Protein AF-Q4CY58-F1 (afdb_monomer_lite)

Radius of gyration: 38.44 Å; chains: 1; bounding box: 104×99×86 Å

Structure (mmCIF, N/CA/C/O backbone):
data_AF-Q4CY58-F1
#
_entry.id   AF-Q4CY58-F1
#
loop_
_atom_site.group_PDB
_atom_site.id
_atom_site.type_symbol
_atom_site.label_atom_id
_atom_site.label_alt_id
_atom_site.label_comp_id
_atom_site.label_asym_id
_atom_site.label_entity_id
_atom_site.label_seq_id
_atom_site.pdbx_PDB_ins_code
_atom_site.Cartn_x
_atom_site.Cartn_y
_atom_site.Cartn_z
_atom_site.occupancy
_atom_site.B_iso_or_equiv
_atom_site.auth_seq_id
_atom_site.auth_comp_id
_atom_site.auth_asym_id
_atom_site.auth_atom_id
_atom_site.pdbx_PDB_model_num
ATOM 1 N N . MET A 1 1 ? 50.036 -10.672 -32.798 1.00 31.72 1 MET A N 1
ATOM 2 C CA . MET A 1 1 ? 48.898 -9.931 -32.195 1.00 31.72 1 MET A CA 1
ATOM 3 C C . MET A 1 1 ? 49.190 -9.388 -30.792 1.00 31.72 1 MET A C 1
ATOM 5 O O . MET A 1 1 ? 48.730 -8.293 -30.500 1.00 31.72 1 MET A O 1
ATOM 9 N N . MET A 1 2 ? 50.048 -10.040 -29.993 1.00 26.73 2 MET A N 1
ATOM 10 C CA . MET A 1 2 ? 50.507 -9.595 -28.657 1.00 26.73 2 MET A CA 1
ATOM 11 C C . MET A 1 2 ? 51.209 -8.215 -28.580 1.00 26.73 2 MET A C 1
ATOM 13 O O . MET A 1 2 ? 51.398 -7.700 -27.492 1.00 26.73 2 MET A O 1
ATOM 17 N N . ARG A 1 3 ? 51.570 -7.577 -29.707 1.00 22.64 3 ARG A N 1
ATOM 18 C CA . ARG A 1 3 ? 52.211 -6.239 -29.766 1.00 22.64 3 ARG A CA 1
ATOM 19 C C . ARG A 1 3 ? 51.246 -5.067 -30.021 1.00 22.64 3 ARG A C 1
ATOM 21 O O . ARG A 1 3 ? 51.648 -3.923 -29.846 1.00 22.64 3 ARG A O 1
ATOM 28 N N . ARG A 1 4 ? 50.001 -5.314 -30.464 1.00 24.39 4 ARG A N 1
ATOM 29 C CA . ARG A 1 4 ? 49.062 -4.251 -30.906 1.00 24.39 4 ARG A CA 1
ATOM 30 C C . ARG A 1 4 ? 48.015 -3.838 -29.864 1.00 24.39 4 ARG A C 1
ATOM 32 O O . ARG A 1 4 ? 47.497 -2.737 -29.979 1.00 24.39 4 ARG A O 1
ATOM 39 N N . THR A 1 5 ? 47.790 -4.641 -28.826 1.00 30.53 5 THR A N 1
ATOM 40 C CA . THR A 1 5 ? 46.949 -4.273 -27.665 1.00 30.53 5 THR A CA 1
ATOM 41 C C . THR A 1 5 ? 47.795 -3.882 -26.446 1.00 30.53 5 THR A C 1
ATOM 43 O O . THR A 1 5 ? 47.346 -3.139 -25.588 1.00 30.53 5 THR A O 1
ATOM 46 N N . PHE A 1 6 ? 49.067 -4.296 -26.402 1.00 24.92 6 PHE A N 1
ATOM 47 C CA . PHE A 1 6 ? 50.009 -3.991 -25.311 1.00 24.92 6 PHE A CA 1
ATOM 48 C C . PHE A 1 6 ? 50.399 -2.499 -25.237 1.00 24.92 6 PHE A C 1
ATOM 50 O O . PHE A 1 6 ? 50.831 -2.015 -24.199 1.00 24.92 6 PHE A O 1
ATOM 57 N N . ILE A 1 7 ? 50.204 -1.751 -26.335 1.00 23.41 7 ILE A N 1
ATOM 58 C CA . ILE A 1 7 ? 50.334 -0.281 -26.404 1.00 23.41 7 ILE A CA 1
ATOM 59 C C . ILE A 1 7 ? 48.938 0.374 -26.348 1.00 23.41 7 ILE A C 1
ATOM 61 O O . ILE A 1 7 ? 48.733 1.493 -26.808 1.00 23.41 7 ILE A O 1
ATOM 65 N N . CYS A 1 8 ? 47.963 -0.281 -25.714 1.00 27.11 8 CYS A N 1
ATOM 66 C CA . CYS A 1 8 ? 46.907 0.405 -24.972 1.00 27.11 8 CYS A CA 1
ATOM 67 C C . CYS A 1 8 ? 47.519 1.022 -23.695 1.00 27.11 8 CYS A C 1
ATOM 69 O O . CYS A 1 8 ? 47.193 0.660 -22.577 1.00 27.11 8 CYS A O 1
ATOM 71 N N . ILE A 1 9 ? 48.440 1.967 -23.919 1.00 32.25 9 ILE A N 1
ATOM 72 C CA . ILE A 1 9 ? 48.524 3.251 -23.215 1.00 32.25 9 ILE A CA 1
ATOM 73 C C . ILE A 1 9 ? 48.728 3.122 -21.696 1.00 32.25 9 ILE A C 1
ATOM 75 O O . ILE A 1 9 ? 47.973 3.594 -20.858 1.00 32.25 9 ILE A O 1
ATOM 79 N N . SER A 1 10 ? 49.868 2.537 -21.384 1.00 30.30 10 SER A N 1
ATOM 80 C CA . SER A 1 10 ? 50.568 2.435 -20.110 1.00 30.30 10 SER A CA 1
ATOM 81 C C . SER A 1 10 ? 51.231 3.741 -19.624 1.00 30.30 10 SER A C 1
ATOM 83 O O . SER A 1 10 ? 52.268 3.695 -18.973 1.00 30.30 10 SER A O 1
ATOM 85 N N . VAL A 1 11 ? 50.673 4.930 -19.889 1.00 25.86 11 VAL A N 1
ATOM 86 C CA . VAL A 1 11 ? 51.220 6.185 -19.325 1.00 25.86 11 VAL A CA 1
ATOM 87 C C . VAL A 1 11 ? 50.081 7.129 -18.955 1.00 25.86 11 VAL A C 1
ATOM 89 O O . VAL A 1 11 ? 49.483 7.748 -19.829 1.00 25.86 11 VAL A O 1
ATOM 92 N N . ASN A 1 12 ? 49.824 7.217 -17.648 1.00 25.66 12 ASN A N 1
ATOM 93 C CA . ASN A 1 12 ? 48.812 8.026 -16.966 1.00 25.66 12 ASN A CA 1
ATOM 94 C C . ASN A 1 12 ? 47.377 7.717 -17.408 1.00 25.66 12 ASN A C 1
ATOM 96 O O . ASN A 1 12 ? 46.887 8.216 -18.417 1.00 25.66 12 ASN A O 1
ATOM 100 N N . LYS A 1 13 ? 46.747 6.852 -16.605 1.00 25.00 13 LYS A N 1
ATOM 101 C CA . LYS A 1 13 ? 45.357 6.403 -16.672 1.00 25.00 13 LYS A CA 1
ATOM 102 C C . LYS A 1 13 ? 44.451 7.513 -17.233 1.00 25.00 13 LYS A C 1
ATOM 104 O O . LYS A 1 13 ? 44.266 8.544 -16.600 1.00 25.00 13 LYS A O 1
ATOM 109 N N . ILE A 1 14 ? 43.861 7.273 -18.401 1.00 28.23 14 ILE A N 1
ATOM 110 C CA . ILE A 1 14 ? 42.508 7.756 -18.678 1.00 28.23 14 ILE A CA 1
ATOM 111 C C . ILE A 1 14 ? 41.644 6.567 -18.254 1.00 28.23 14 ILE A C 1
ATOM 113 O O . ILE A 1 14 ? 41.392 5.693 -19.086 1.00 28.23 14 ILE A O 1
ATOM 117 N N . PRO A 1 15 ? 41.308 6.401 -16.960 1.00 29.06 15 PRO A N 1
ATOM 118 C CA . PRO A 1 15 ? 40.299 5.433 -16.605 1.00 29.06 15 PRO A CA 1
ATOM 119 C C . PRO A 1 15 ? 39.049 5.865 -17.364 1.00 29.06 15 PRO A C 1
ATOM 121 O O . PRO A 1 15 ? 38.616 7.018 -17.287 1.00 29.06 15 PRO A O 1
ATOM 124 N N . PHE A 1 16 ? 38.537 4.945 -18.175 1.00 28.00 16 PHE A N 1
ATOM 125 C CA . PHE A 1 16 ? 37.189 4.995 -18.705 1.00 28.00 16 PHE A CA 1
ATOM 126 C C . PHE A 1 16 ? 36.249 5.000 -17.509 1.00 28.00 16 PHE A C 1
ATOM 128 O O . PHE A 1 16 ? 35.744 3.960 -17.099 1.00 28.00 16 PHE A O 1
ATOM 135 N N . VAL A 1 17 ? 36.051 6.162 -16.900 1.00 34.50 17 VAL A N 1
ATOM 136 C CA . VAL A 1 17 ? 35.045 6.267 -15.871 1.00 34.50 17 VAL A CA 1
ATOM 137 C C . VAL A 1 17 ? 33.723 6.494 -16.561 1.00 34.50 17 VAL A C 1
ATOM 139 O O . VAL A 1 17 ? 33.395 7.575 -17.036 1.00 34.50 17 VAL A O 1
ATOM 142 N N . LEU A 1 18 ? 33.036 5.371 -16.696 1.00 35.09 18 LEU A N 1
ATOM 143 C CA . LEU A 1 18 ? 31.679 5.203 -16.219 1.00 35.09 18 LEU A CA 1
ATOM 144 C C . LEU A 1 18 ? 30.818 6.450 -16.185 1.00 35.09 18 LEU A C 1
ATOM 146 O O . LEU A 1 18 ? 30.961 7.311 -15.321 1.00 35.09 18 LEU A O 1
ATOM 150 N N . CYS A 1 19 ? 29.845 6.421 -17.089 1.00 40.16 19 CYS A N 1
ATOM 151 C CA . CYS A 1 19 ? 28.470 6.804 -16.820 1.00 40.16 19 CYS A CA 1
ATOM 152 C C . CYS A 1 19 ? 28.292 7.931 -15.806 1.00 40.16 19 CYS A C 1
ATOM 154 O O . CYS A 1 19 ? 27.753 7.708 -14.732 1.00 40.16 19 CYS A O 1
ATOM 156 N N . GLY A 1 20 ? 28.807 9.115 -16.155 1.00 36.81 20 GLY A N 1
ATOM 157 C CA . GLY A 1 20 ? 28.656 10.373 -15.420 1.00 36.81 20 GLY A CA 1
ATOM 158 C C . GLY A 1 20 ? 28.810 10.303 -13.898 1.00 36.81 20 GLY A C 1
ATOM 159 O O . GLY A 1 20 ? 28.186 11.092 -13.193 1.00 36.81 20 GLY A O 1
ATOM 160 N N . SER A 1 21 ? 29.647 9.411 -13.360 1.00 41.31 21 SER A N 1
ATOM 161 C CA . SER A 1 21 ? 30.011 9.522 -11.948 1.00 41.31 21 SER A CA 1
ATOM 162 C C . SER A 1 21 ? 30.664 10.892 -11.745 1.00 41.31 21 SER A C 1
ATOM 164 O O . SER A 1 21 ? 31.623 11.227 -12.455 1.00 41.31 21 SER A O 1
ATOM 166 N N . ARG A 1 22 ? 30.119 11.671 -10.810 1.00 44.78 22 ARG A N 1
ATOM 167 C CA . ARG A 1 22 ? 30.288 13.125 -10.671 1.00 44.78 22 ARG A CA 1
ATOM 168 C C . ARG A 1 22 ? 31.736 13.634 -10.648 1.00 44.78 22 ARG A C 1
ATOM 170 O O . ARG A 1 22 ? 31.928 14.826 -10.840 1.00 44.78 22 ARG A O 1
ATOM 177 N N . TYR A 1 23 ? 32.755 12.789 -10.439 1.00 43.28 23 TYR A N 1
ATOM 178 C CA . TYR A 1 23 ? 34.112 13.260 -10.118 1.00 43.28 23 TYR A CA 1
ATOM 179 C C . TYR A 1 23 ? 35.290 12.441 -10.668 1.00 43.28 23 TYR A C 1
ATOM 181 O O . TYR A 1 23 ? 36.422 12.590 -10.212 1.00 43.28 23 TYR A O 1
ATOM 189 N N . ALA A 1 24 ? 35.110 11.569 -11.650 1.00 44.84 24 ALA A N 1
ATOM 190 C CA . ALA A 1 24 ? 36.240 10.770 -12.133 1.00 44.84 24 ALA A CA 1
ATOM 191 C C . ALA A 1 24 ? 37.409 11.525 -12.775 1.00 44.84 24 ALA A C 1
ATOM 193 O O . ALA A 1 24 ? 38.574 11.205 -12.518 1.00 44.84 24 ALA A O 1
ATOM 194 N N . PRO A 1 25 ? 37.134 12.540 -13.591 1.00 42.53 25 PRO A N 1
ATOM 195 C CA . PRO A 1 25 ? 38.141 13.508 -13.971 1.00 42.53 25 PRO A CA 1
ATOM 196 C C . PRO A 1 25 ? 38.910 14.139 -12.775 1.00 42.53 25 PRO A C 1
ATOM 198 O O . PRO A 1 25 ? 40.110 14.384 -12.915 1.00 42.53 25 PRO A O 1
ATOM 201 N N . ILE A 1 26 ? 38.305 14.314 -11.585 1.00 39.59 26 ILE A N 1
ATOM 202 C CA . ILE A 1 26 ? 39.015 14.750 -10.355 1.00 39.59 26 ILE A CA 1
ATOM 203 C C . ILE A 1 26 ? 39.998 13.685 -9.867 1.00 39.59 26 ILE A C 1
ATOM 205 O O . ILE A 1 26 ? 41.138 14.010 -9.534 1.00 39.59 26 ILE A O 1
ATOM 209 N N . LEU A 1 27 ? 39.603 12.410 -9.853 1.00 41.34 27 LEU A N 1
ATOM 210 C CA . LEU A 1 27 ? 40.492 11.323 -9.425 1.00 41.34 27 LEU A CA 1
ATOM 211 C C . LEU A 1 27 ? 41.719 11.189 -10.340 1.00 41.34 27 LEU A C 1
ATOM 213 O O . LEU A 1 27 ? 42.799 10.835 -9.869 1.00 41.34 27 LEU A O 1
ATOM 217 N N . ASN A 1 28 ? 41.605 11.560 -11.620 1.00 41.72 28 ASN A N 1
ATOM 218 C CA . ASN A 1 28 ? 42.769 11.678 -12.503 1.00 41.72 28 ASN A CA 1
ATOM 219 C C . ASN A 1 28 ? 43.705 12.818 -12.105 1.00 41.72 28 ASN A C 1
ATOM 221 O O . ASN A 1 28 ? 44.917 12.667 -12.242 1.00 41.72 28 ASN A O 1
ATOM 225 N N . GLN A 1 29 ? 43.179 13.941 -11.608 1.00 40.53 29 GLN A N 1
ATOM 226 C CA . GLN A 1 29 ? 44.026 14.995 -11.053 1.00 40.53 29 GLN A CA 1
ATOM 227 C C . GLN A 1 29 ? 44.675 14.560 -9.737 1.00 40.53 29 GLN A C 1
ATOM 229 O O . GLN A 1 29 ? 45.877 14.752 -9.593 1.00 40.53 29 GLN A O 1
ATOM 234 N N . MET A 1 30 ? 43.944 13.920 -8.817 1.00 38.94 30 MET A N 1
ATOM 235 C CA . MET A 1 30 ? 44.522 13.423 -7.556 1.00 38.94 30 MET A CA 1
ATOM 236 C C . MET A 1 30 ? 45.584 12.341 -7.799 1.00 38.94 30 MET A C 1
ATOM 238 O O . MET A 1 30 ? 46.669 12.402 -7.231 1.00 38.94 30 MET A O 1
ATOM 242 N N . GLY A 1 31 ? 45.341 11.402 -8.719 1.00 35.69 31 GLY A N 1
ATOM 243 C CA . GLY A 1 31 ? 46.348 10.420 -9.131 1.00 35.69 31 GLY A CA 1
ATOM 244 C C . GLY A 1 31 ? 47.545 11.039 -9.868 1.00 35.69 31 GLY A C 1
ATOM 245 O O . GLY A 1 31 ? 48.637 10.473 -9.851 1.00 35.69 31 GLY A O 1
ATOM 246 N N . ALA A 1 32 ? 47.367 12.202 -10.503 1.00 37.81 32 ALA A N 1
ATOM 247 C CA . ALA A 1 32 ? 48.439 12.950 -11.157 1.00 37.81 32 ALA A CA 1
ATOM 248 C C . ALA A 1 32 ? 49.178 13.919 -10.220 1.00 37.81 32 ALA A C 1
ATOM 250 O O . ALA A 1 32 ? 50.292 14.300 -10.562 1.00 37.81 32 ALA A O 1
ATOM 251 N N . GLN A 1 33 ? 48.631 14.270 -9.047 1.00 33.91 33 GLN A N 1
ATOM 252 C CA . GLN A 1 33 ? 49.281 15.143 -8.054 1.00 33.91 33 GLN A CA 1
ATOM 253 C C . GLN A 1 33 ? 50.538 14.528 -7.421 1.00 33.91 33 GLN A C 1
ATOM 255 O O . GLN A 1 33 ? 51.338 15.253 -6.847 1.00 33.91 33 GLN A O 1
ATOM 260 N N . GLY A 1 34 ? 50.810 13.235 -7.638 1.00 32.12 34 GLY A N 1
ATOM 261 C CA . GLY A 1 34 ? 52.155 12.678 -7.434 1.00 32.12 34 GLY A CA 1
ATOM 262 C C . GLY A 1 34 ? 53.220 13.234 -8.399 1.00 32.12 34 GLY A C 1
ATOM 263 O O . GLY A 1 34 ? 54.396 12.903 -8.280 1.00 32.12 34 GLY A O 1
ATOM 264 N N . ARG A 1 35 ? 52.838 14.053 -9.388 1.00 30.86 35 ARG A N 1
ATOM 265 C CA . ARG A 1 35 ? 53.741 14.798 -10.268 1.00 30.86 35 ARG A CA 1
ATOM 266 C C . ARG A 1 35 ? 53.274 16.248 -10.332 1.00 30.86 35 ARG A C 1
ATOM 268 O O . ARG A 1 35 ? 52.268 16.531 -10.976 1.00 30.86 35 ARG A O 1
ATOM 275 N N . ASP A 1 36 ? 54.034 17.146 -9.712 1.00 27.14 36 ASP A N 1
ATOM 276 C CA . ASP A 1 36 ? 53.902 18.608 -9.777 1.00 27.14 36 ASP A CA 1
ATOM 277 C C . ASP A 1 36 ? 53.865 19.141 -11.218 1.00 27.14 36 ASP A C 1
ATOM 279 O O . ASP A 1 36 ? 54.842 19.656 -11.761 1.00 27.14 36 ASP A O 1
ATOM 283 N N . ILE A 1 37 ? 52.722 19.022 -11.884 1.00 27.66 37 ILE A N 1
ATOM 284 C CA . ILE A 1 37 ? 52.475 19.672 -13.161 1.00 27.66 37 ILE A CA 1
ATOM 285 C C . ILE A 1 37 ? 51.118 20.345 -13.046 1.00 27.66 37 ILE A C 1
ATOM 287 O O . ILE A 1 37 ? 50.082 19.748 -13.345 1.00 27.66 37 ILE A O 1
ATOM 291 N N . LYS A 1 38 ? 51.141 21.620 -12.643 1.00 27.22 38 LYS A N 1
ATOM 292 C CA . LYS A 1 38 ? 50.089 22.589 -12.963 1.00 27.22 38 LYS A CA 1
ATOM 293 C C . LYS A 1 38 ? 49.927 22.609 -14.487 1.00 27.22 38 LYS A C 1
ATOM 295 O O . LYS A 1 38 ? 50.577 23.379 -15.184 1.00 27.22 38 LYS A O 1
ATOM 300 N N . ARG A 1 39 ? 49.124 21.698 -15.036 1.00 31.02 39 ARG A N 1
ATOM 301 C CA . ARG A 1 39 ? 48.677 21.783 -16.425 1.00 31.02 39 ARG A CA 1
ATOM 302 C C . ARG A 1 39 ? 47.520 22.761 -16.432 1.00 31.02 39 ARG A C 1
ATOM 304 O O . ARG A 1 39 ? 46.375 22.354 -16.314 1.00 31.02 39 ARG A O 1
ATOM 311 N N . GLU A 1 40 ? 47.829 24.048 -16.513 1.00 29.48 40 GLU A N 1
ATOM 312 C CA . GLU A 1 40 ? 46.838 25.019 -16.959 1.00 29.48 40 GLU A CA 1
ATOM 313 C C . GLU A 1 40 ? 46.275 24.552 -18.305 1.00 29.48 40 GLU A C 1
ATOM 315 O O . GLU A 1 40 ? 46.980 23.926 -19.108 1.00 29.48 40 GLU A O 1
ATOM 320 N N . PHE A 1 41 ? 44.992 24.825 -18.540 1.00 33.88 41 PHE A N 1
ATOM 321 C CA . PHE A 1 41 ? 44.355 24.643 -19.837 1.00 33.88 41 PHE A CA 1
ATOM 322 C C . PHE A 1 41 ? 45.039 25.586 -20.833 1.00 33.88 41 PHE A C 1
ATOM 324 O O . PHE A 1 41 ? 44.595 26.704 -21.070 1.00 33.88 41 PHE A O 1
ATOM 331 N N . LEU A 1 42 ? 46.186 25.166 -21.369 1.00 33.34 42 LEU A N 1
ATOM 332 C CA . LEU A 1 42 ? 46.910 25.928 -22.367 1.00 33.34 42 LEU A CA 1
ATOM 333 C C . LEU A 1 42 ? 46.016 25.977 -23.600 1.00 33.34 42 LEU A C 1
ATOM 335 O O . LEU A 1 42 ? 45.885 24.979 -24.311 1.00 33.34 42 LEU A O 1
ATOM 339 N N . GLN A 1 43 ? 45.442 27.151 -23.856 1.00 33.38 43 GLN A N 1
ATOM 340 C CA . GLN A 1 43 ? 44.758 27.539 -25.092 1.00 33.38 43 GLN A CA 1
ATOM 341 C C . GLN A 1 43 ? 45.527 27.024 -26.332 1.00 33.38 43 GLN A C 1
ATOM 343 O O . GLN A 1 43 ? 44.939 26.500 -27.275 1.00 33.38 43 GLN A O 1
ATOM 348 N N . ALA A 1 44 ? 46.864 27.004 -26.248 1.00 33.28 44 ALA A N 1
ATOM 349 C CA . ALA A 1 44 ? 47.788 26.443 -27.235 1.00 33.28 44 ALA A CA 1
ATOM 350 C C . ALA A 1 44 ? 47.573 24.954 -27.606 1.00 33.28 44 ALA A C 1
ATOM 352 O O . ALA A 1 44 ? 48.076 24.513 -28.636 1.00 33.28 44 ALA A O 1
ATOM 353 N N . SER A 1 45 ? 46.849 24.158 -26.809 1.00 40.53 45 SER A N 1
ATOM 354 C CA . SER A 1 45 ? 46.571 22.742 -27.117 1.00 40.53 45 SER A CA 1
ATOM 355 C C . SER A 1 45 ? 45.394 22.548 -28.079 1.00 40.53 45 SER A C 1
ATOM 357 O O . SER A 1 45 ? 45.311 21.496 -28.714 1.00 40.53 45 SER A O 1
ATOM 359 N N . LEU A 1 46 ? 44.498 23.537 -28.182 1.00 39.50 46 LEU A N 1
ATOM 360 C CA . LEU A 1 46 ? 43.335 23.518 -29.079 1.00 39.50 46 LEU A CA 1
ATOM 361 C C . LEU A 1 46 ? 43.537 24.444 -30.285 1.00 39.50 46 LEU A C 1
ATOM 363 O O . LEU A 1 46 ? 43.089 24.117 -31.380 1.00 39.50 46 LEU A O 1
ATOM 367 N N . SER A 1 47 ? 44.264 25.549 -30.101 1.00 34.38 47 SER A N 1
ATOM 368 C CA . SER A 1 47 ? 44.428 26.620 -31.089 1.00 34.38 47 SER A CA 1
ATOM 369 C C . SER A 1 47 ? 45.635 26.461 -32.019 1.00 34.38 47 SER A C 1
ATOM 371 O O . SER A 1 47 ? 46.261 27.462 -32.340 1.00 34.38 47 SER A O 1
ATOM 373 N N . SER A 1 48 ? 46.012 25.255 -32.457 1.00 31.16 48 SER A N 1
ATOM 374 C CA . SER A 1 48 ? 46.907 25.142 -33.624 1.00 31.16 48 SER A CA 1
ATOM 375 C C . SER A 1 48 ? 46.044 24.906 -34.866 1.00 31.16 48 SER A C 1
ATOM 377 O O . SER A 1 48 ? 45.726 23.743 -35.150 1.00 31.16 48 SER A O 1
ATOM 379 N N . PRO A 1 49 ? 45.621 25.962 -35.590 1.00 29.64 49 PRO A N 1
ATOM 380 C CA . PRO A 1 49 ? 44.927 25.772 -36.843 1.00 29.64 49 PRO A CA 1
ATOM 381 C C . PRO A 1 49 ? 45.925 25.188 -37.841 1.00 29.64 49 PRO A C 1
ATOM 383 O O . PRO A 1 49 ? 47.122 25.483 -37.811 1.00 29.64 49 PRO A O 1
ATOM 386 N N . ILE A 1 50 ? 45.417 24.341 -38.727 1.00 30.05 50 ILE A N 1
ATOM 387 C CA . ILE A 1 50 ? 46.135 23.870 -39.908 1.00 30.05 50 ILE A CA 1
ATOM 388 C C . ILE A 1 50 ? 46.298 25.091 -40.826 1.00 30.05 50 ILE A C 1
ATOM 390 O O . ILE A 1 50 ? 45.503 25.298 -41.734 1.00 30.05 50 ILE A O 1
ATOM 394 N N . VAL A 1 51 ? 47.278 25.948 -40.548 1.00 25.42 51 VAL A N 1
ATOM 395 C CA . VAL A 1 51 ? 47.747 26.962 -41.494 1.00 25.42 51 VAL A CA 1
ATOM 396 C C . VAL A 1 51 ? 48.980 26.381 -42.161 1.00 25.42 51 VAL A C 1
ATOM 398 O O . VAL A 1 51 ? 49.911 25.932 -41.493 1.00 25.42 51 VAL A O 1
ATOM 401 N N . GLY A 1 52 ? 48.891 26.284 -43.484 1.00 27.11 52 GLY A N 1
ATOM 402 C CA . GLY A 1 52 ? 49.800 25.535 -44.332 1.00 27.11 52 GLY A CA 1
ATOM 403 C C . GLY A 1 52 ? 51.261 25.932 -44.172 1.00 27.11 52 GLY A C 1
ATOM 404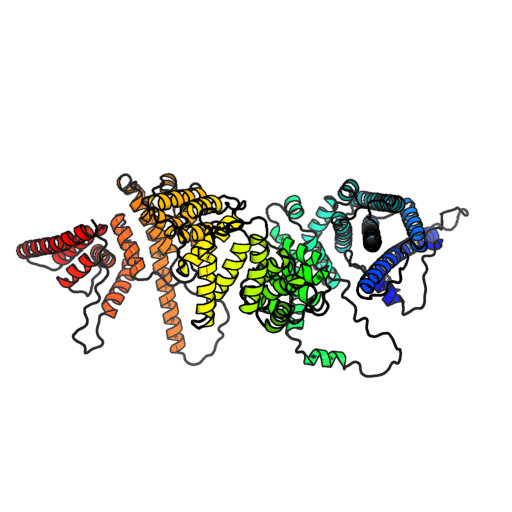 O O . GLY A 1 52 ? 51.602 27.109 -44.151 1.00 27.11 52 GLY A O 1
ATOM 405 N N . VAL A 1 53 ? 52.111 24.912 -44.132 1.00 27.91 53 VAL A N 1
ATOM 406 C CA . VAL A 1 53 ? 53.498 25.006 -44.573 1.00 27.91 53 VAL A CA 1
ATOM 407 C C . VAL A 1 53 ? 53.751 23.771 -45.432 1.00 27.91 53 VAL A C 1
ATOM 409 O O . VAL A 1 53 ? 53.721 22.647 -44.937 1.00 27.91 53 VAL A O 1
ATOM 412 N N . GLU A 1 54 ? 53.850 24.053 -46.727 1.00 27.47 54 GLU A N 1
ATOM 413 C CA . GLU A 1 54 ? 54.678 23.418 -47.756 1.00 27.47 54 GLU A CA 1
ATOM 414 C C . GLU A 1 54 ? 54.678 21.882 -47.892 1.00 27.47 54 GLU A C 1
ATOM 416 O O . GLU A 1 54 ? 55.151 21.114 -47.056 1.00 27.47 54 GLU A O 1
ATOM 421 N N . GLU A 1 55 ? 54.083 21.497 -49.022 1.00 29.02 55 GLU A N 1
ATOM 422 C CA . GLU A 1 55 ? 54.460 20.477 -50.005 1.00 29.02 55 GLU A CA 1
ATOM 423 C C . GLU A 1 55 ? 55.545 19.438 -49.653 1.00 29.02 55 GLU A C 1
ATOM 425 O O . GLU A 1 55 ? 56.671 19.726 -49.261 1.00 29.02 55 GLU A O 1
ATOM 430 N N . ASP A 1 56 ? 55.160 18.188 -49.931 1.00 34.22 56 ASP A N 1
ATOM 431 C CA . ASP A 1 56 ? 56.013 17.107 -50.418 1.00 34.22 56 ASP A CA 1
ATOM 432 C C . ASP A 1 56 ? 57.180 16.658 -49.537 1.00 34.22 56 ASP A C 1
ATOM 434 O O . ASP A 1 56 ? 58.343 16.851 -49.867 1.00 34.22 56 ASP A O 1
ATOM 438 N N . SER A 1 57 ? 56.840 15.937 -48.450 1.00 31.09 57 SER A N 1
ATOM 439 C CA . SER A 1 57 ? 57.599 14.773 -47.910 1.00 31.09 57 SER A CA 1
ATOM 440 C C . SER A 1 57 ? 56.976 14.105 -46.658 1.00 31.09 57 SER A C 1
ATOM 442 O O . SER A 1 57 ? 57.528 13.146 -46.119 1.00 31.09 57 SER A O 1
ATOM 444 N N . LEU A 1 58 ? 55.819 14.560 -46.150 1.00 37.09 58 LEU A N 1
ATOM 445 C CA . LEU A 1 58 ? 55.347 14.241 -44.783 1.00 37.09 58 LEU A CA 1
ATOM 446 C C . LEU A 1 58 ? 53.992 13.489 -44.691 1.00 37.09 58 LEU A C 1
ATOM 448 O O . LEU A 1 58 ? 53.290 13.552 -43.682 1.00 37.09 58 LEU A O 1
ATOM 452 N N . ALA A 1 59 ? 53.602 12.701 -45.700 1.00 40.78 59 ALA A N 1
ATOM 453 C CA . ALA A 1 59 ? 52.320 11.971 -45.687 1.00 40.78 59 ALA A CA 1
ATOM 454 C C . ALA A 1 59 ? 52.200 10.911 -44.559 1.00 40.78 59 ALA A C 1
ATOM 456 O O . ALA A 1 59 ? 51.127 10.738 -43.974 1.00 40.78 59 ALA A O 1
ATOM 457 N N . LEU A 1 60 ? 53.301 10.241 -44.190 1.00 37.56 60 LEU A N 1
ATOM 458 C CA . LEU A 1 60 ? 53.337 9.257 -43.091 1.00 37.56 60 LEU A CA 1
ATOM 459 C C . LEU A 1 60 ? 53.444 9.909 -41.700 1.00 37.56 60 LEU A C 1
ATOM 461 O O . LEU A 1 60 ? 52.906 9.378 -40.724 1.00 37.56 60 LEU A O 1
ATOM 465 N N . SER A 1 61 ? 54.080 11.079 -41.596 1.00 42.72 61 SER A N 1
ATOM 466 C CA . SER A 1 61 ? 54.163 11.842 -40.345 1.00 42.72 61 SER A CA 1
ATOM 467 C C . SER A 1 61 ? 52.849 12.568 -40.042 1.00 42.72 61 SER A C 1
ATOM 469 O O . SER A 1 61 ? 52.448 12.612 -38.879 1.00 42.72 61 SER A O 1
ATOM 471 N N . ASN A 1 62 ? 52.101 13.008 -41.060 1.00 45.25 62 ASN A N 1
ATOM 472 C CA . ASN A 1 62 ? 50.811 13.687 -40.908 1.00 45.25 62 ASN A CA 1
ATOM 473 C C . ASN A 1 62 ? 49.744 12.833 -40.204 1.00 45.25 62 ASN A C 1
ATOM 475 O O . ASN A 1 62 ? 48.993 13.350 -39.377 1.00 45.25 62 ASN A O 1
ATOM 479 N N . VAL A 1 63 ? 49.686 11.516 -40.443 1.00 50.66 63 VAL A N 1
ATOM 480 C CA . VAL A 1 63 ? 48.740 10.627 -39.732 1.00 50.66 63 VAL A CA 1
ATOM 481 C C . VAL A 1 63 ? 49.125 10.473 -38.255 1.00 50.66 63 VAL A C 1
ATOM 483 O O . VAL A 1 63 ? 48.255 10.467 -37.378 1.00 50.66 63 VAL A O 1
ATOM 486 N N . GLY A 1 64 ? 50.426 10.371 -37.964 1.00 50.03 64 GLY A N 1
ATOM 487 C CA . GLY A 1 64 ? 50.957 10.305 -36.600 1.00 50.03 64 GLY A CA 1
ATOM 488 C C . GLY A 1 64 ? 50.760 11.611 -35.825 1.00 50.03 64 GLY A C 1
ATOM 489 O O . GLY A 1 64 ? 50.325 11.575 -34.671 1.00 50.03 64 GLY A O 1
ATOM 490 N N . LEU A 1 65 ? 51.006 12.754 -36.473 1.00 56.09 65 LEU A N 1
ATOM 491 C CA . LEU A 1 65 ? 50.748 14.097 -35.951 1.00 56.09 65 LEU A CA 1
ATOM 492 C C . LEU A 1 65 ? 49.258 14.308 -35.677 1.00 56.09 65 LEU A C 1
ATOM 494 O O . LEU A 1 65 ? 48.915 14.644 -34.547 1.00 56.09 65 LEU A O 1
ATOM 498 N N . ARG A 1 66 ? 48.368 13.989 -36.629 1.00 56.75 66 ARG A N 1
ATOM 499 C CA . ARG A 1 66 ? 46.908 14.078 -36.435 1.00 56.75 66 ARG A CA 1
ATOM 500 C C . ARG A 1 66 ? 46.414 13.188 -35.294 1.00 56.75 66 ARG A C 1
ATOM 502 O O . ARG A 1 66 ? 45.605 13.630 -34.485 1.00 56.75 66 ARG A O 1
ATOM 509 N N . LYS A 1 67 ? 46.908 11.946 -35.168 1.00 63.31 67 LYS A N 1
ATOM 510 C CA . LYS A 1 67 ? 46.558 11.062 -34.034 1.00 63.31 67 LYS A CA 1
ATOM 511 C C . LYS A 1 67 ? 47.046 11.617 -32.694 1.00 63.31 67 LYS A C 1
ATOM 513 O O . LYS A 1 67 ? 46.302 11.559 -31.718 1.00 63.31 67 LYS A O 1
ATOM 518 N N . ARG A 1 68 ? 48.270 12.158 -32.637 1.00 65.88 68 ARG A N 1
ATOM 519 C CA . ARG A 1 68 ? 48.817 12.800 -31.429 1.00 65.88 68 ARG A CA 1
ATOM 520 C C . ARG A 1 68 ? 48.046 14.067 -31.061 1.00 65.88 68 ARG A C 1
ATOM 522 O O . ARG A 1 68 ? 47.722 14.229 -29.892 1.00 65.88 68 ARG A O 1
ATOM 529 N N . GLN A 1 69 ? 47.723 14.921 -32.030 1.00 68.00 69 GLN A N 1
ATOM 530 C CA . GLN A 1 69 ? 46.905 16.123 -31.835 1.00 68.00 69 GLN A CA 1
ATOM 531 C C . GLN A 1 69 ? 45.499 15.763 -31.351 1.00 68.00 69 GLN A C 1
ATOM 533 O O . GLN A 1 69 ? 45.055 16.291 -30.340 1.00 68.00 69 GLN A O 1
ATOM 538 N N . LYS A 1 70 ? 44.836 14.787 -31.987 1.00 69.12 70 LYS A N 1
ATOM 539 C CA . LYS A 1 70 ? 43.516 14.309 -31.555 1.00 69.12 70 LYS A CA 1
ATOM 540 C C . LYS A 1 70 ? 43.562 13.766 -30.127 1.00 69.12 70 LYS A C 1
ATOM 542 O O . LYS A 1 70 ? 42.716 14.132 -29.324 1.00 69.12 70 LYS A O 1
ATOM 547 N N . LYS A 1 71 ? 44.571 12.954 -29.780 1.00 71.25 71 LYS A N 1
ATOM 548 C CA . LYS A 1 71 ? 44.765 12.475 -28.401 1.00 71.25 71 LYS A CA 1
ATOM 549 C C . LYS A 1 71 ? 44.936 13.638 -27.415 1.00 71.25 71 LYS A C 1
ATOM 551 O O . LYS A 1 71 ? 44.235 13.662 -26.416 1.00 71.25 71 LYS A O 1
ATOM 556 N N . LYS A 1 72 ? 45.793 14.618 -27.727 1.00 71.75 72 LYS A N 1
ATOM 557 C CA . LYS A 1 72 ? 45.972 15.824 -26.900 1.00 71.75 72 LYS A CA 1
ATOM 558 C C . LYS A 1 72 ? 44.666 16.602 -26.713 1.00 71.75 72 LYS A C 1
ATOM 560 O O . LYS A 1 72 ? 44.407 17.065 -25.611 1.00 71.75 72 LYS A O 1
ATOM 565 N N . ALA A 1 73 ? 43.840 16.711 -27.753 1.00 73.19 73 ALA A N 1
ATOM 566 C CA . ALA A 1 73 ? 42.541 17.372 -27.664 1.00 73.19 73 ALA A CA 1
ATOM 567 C C . ALA A 1 73 ? 41.557 16.605 -26.762 1.00 73.19 73 ALA A C 1
ATOM 569 O O . ALA A 1 73 ? 40.879 17.217 -25.943 1.00 73.19 73 ALA A O 1
ATOM 570 N N . PHE A 1 74 ? 41.519 15.269 -26.841 1.00 75.44 74 PHE A N 1
ATOM 571 C CA . PHE A 1 74 ? 40.740 14.452 -25.900 1.00 75.44 74 PHE A CA 1
ATOM 572 C C . PHE A 1 74 ? 41.239 14.597 -24.461 1.00 75.44 74 PHE A C 1
ATOM 574 O O . PHE A 1 74 ? 40.426 14.793 -23.565 1.00 75.44 74 PHE A O 1
ATOM 581 N N . ASP A 1 75 ? 42.555 14.562 -24.243 1.00 71.62 75 ASP A N 1
ATOM 582 C CA . ASP A 1 75 ? 43.150 14.776 -22.920 1.00 71.62 75 ASP A CA 1
ATOM 583 C C . ASP A 1 75 ? 42.784 16.172 -22.372 1.00 71.62 75 ASP A C 1
ATOM 585 O O . ASP A 1 75 ? 42.468 16.313 -21.190 1.00 71.62 75 ASP A O 1
ATOM 589 N N . ALA A 1 76 ? 42.760 17.196 -23.235 1.00 74.00 76 ALA A N 1
ATOM 590 C CA . ALA A 1 76 ? 42.339 18.552 -22.885 1.00 74.00 76 ALA A CA 1
ATOM 591 C C . ALA A 1 76 ? 40.842 18.636 -22.543 1.00 74.00 76 ALA A C 1
ATOM 593 O O . ALA A 1 76 ? 40.490 19.290 -21.566 1.00 74.00 76 ALA A O 1
ATOM 594 N N . LEU A 1 77 ? 39.965 17.951 -23.286 1.00 78.81 77 LEU A N 1
ATOM 595 C CA . LEU A 1 77 ? 38.532 17.879 -22.972 1.00 78.81 77 LEU A CA 1
ATOM 596 C C . LEU A 1 77 ? 38.260 17.150 -21.654 1.00 78.81 77 LEU A C 1
ATOM 598 O O . LEU A 1 77 ? 37.427 17.596 -20.871 1.00 78.81 77 LEU A O 1
ATOM 602 N N . VAL A 1 78 ? 38.972 16.051 -21.390 1.00 74.19 78 VAL A N 1
ATOM 603 C CA . VAL A 1 78 ? 38.877 15.328 -20.114 1.00 74.19 78 VAL A CA 1
ATOM 604 C C . VAL A 1 78 ? 39.317 16.235 -18.968 1.00 74.19 78 VAL A C 1
ATOM 606 O O . VAL A 1 78 ? 38.642 16.298 -17.944 1.00 74.19 78 VAL A O 1
ATOM 609 N N . HIS A 1 79 ? 40.416 16.973 -19.142 1.00 71.44 79 HIS A N 1
ATOM 610 C CA . HIS A 1 79 ? 40.887 17.923 -18.139 1.00 71.44 79 HIS A CA 1
ATOM 611 C C . HIS A 1 79 ? 39.915 19.094 -17.934 1.00 71.44 79 HIS A C 1
ATOM 613 O O . HIS A 1 79 ? 39.646 19.462 -16.797 1.00 71.44 79 HIS A O 1
ATOM 619 N N . TRP A 1 80 ? 39.339 19.633 -19.008 1.00 78.50 80 TRP A N 1
ATOM 620 C CA . TRP A 1 80 ? 38.305 20.670 -18.956 1.00 78.50 80 TRP A CA 1
ATOM 621 C C . TRP A 1 80 ? 37.051 20.208 -18.202 1.00 78.50 80 TRP A C 1
ATOM 623 O O . TRP A 1 80 ? 36.543 20.912 -17.327 1.00 78.50 80 TRP A O 1
ATOM 633 N N . CYS A 1 81 ? 36.594 18.982 -18.464 1.00 79.88 81 CYS A N 1
ATOM 634 C CA . CYS A 1 81 ? 35.525 18.366 -17.685 1.00 79.88 81 CYS A CA 1
ATOM 635 C C . CYS A 1 81 ? 35.932 18.210 -16.206 1.00 79.88 81 CYS A C 1
ATOM 637 O O . CYS A 1 81 ? 35.142 18.521 -15.317 1.00 79.88 81 CYS A O 1
ATOM 639 N N . ALA A 1 82 ? 37.182 17.808 -15.934 1.00 68.88 82 ALA A N 1
ATOM 640 C CA . ALA A 1 82 ? 37.726 17.690 -14.577 1.00 68.88 82 ALA A CA 1
ATOM 641 C C . ALA A 1 82 ? 37.698 18.981 -13.790 1.00 68.88 82 ALA A C 1
ATOM 643 O O . ALA A 1 82 ? 37.331 18.973 -12.619 1.00 68.88 82 ALA A O 1
ATOM 644 N N . THR A 1 83 ? 38.092 20.080 -14.424 1.00 72.88 83 THR A N 1
ATOM 645 C CA . THR A 1 83 ? 38.138 21.376 -13.759 1.00 72.88 83 THR A CA 1
ATOM 646 C C . THR A 1 83 ? 36.748 21.816 -13.313 1.00 72.88 83 THR A C 1
ATOM 648 O O . THR A 1 83 ? 36.599 22.268 -12.182 1.00 72.88 83 THR A O 1
ATOM 651 N N . HIS A 1 84 ? 35.715 21.594 -14.134 1.00 74.38 84 HIS A N 1
ATOM 652 C CA . HIS A 1 84 ? 34.337 21.937 -13.763 1.00 74.38 84 HIS A CA 1
ATOM 653 C C . HIS A 1 84 ? 33.782 21.046 -12.663 1.00 74.38 84 HIS A C 1
ATOM 655 O O . HIS A 1 84 ? 33.182 21.553 -11.718 1.00 74.38 84 HIS A O 1
ATOM 661 N N . GLN A 1 85 ? 34.048 19.743 -12.732 1.00 71.50 85 GLN A N 1
ATOM 662 C CA . GLN A 1 85 ? 33.690 18.828 -11.654 1.00 71.50 85 GLN A CA 1
ATOM 663 C C . GLN A 1 85 ? 34.383 19.202 -10.342 1.00 71.50 85 GLN A C 1
ATOM 665 O O . GLN A 1 85 ? 33.746 19.204 -9.295 1.00 71.50 85 GLN A O 1
ATOM 670 N N . GLN A 1 86 ? 35.669 19.564 -10.376 1.00 66.69 86 GLN A N 1
ATOM 671 C CA . GLN A 1 86 ? 36.411 19.975 -9.183 1.00 66.69 86 GLN A CA 1
ATOM 672 C C . GLN A 1 86 ? 35.871 21.270 -8.584 1.00 66.69 86 GLN A C 1
ATOM 674 O O . GLN A 1 86 ? 35.771 21.381 -7.363 1.00 66.69 86 GLN A O 1
ATOM 679 N N . SER A 1 87 ? 35.494 22.231 -9.424 1.00 69.06 87 SER A N 1
ATOM 680 C CA . SER A 1 87 ? 34.809 23.440 -8.974 1.00 69.06 87 SER A CA 1
ATOM 681 C C . SER A 1 87 ? 33.458 23.121 -8.329 1.00 69.06 87 SER A C 1
ATOM 683 O O . SER A 1 87 ? 33.165 23.662 -7.266 1.00 69.06 87 SER A O 1
ATOM 685 N N . ALA A 1 88 ? 32.676 22.206 -8.910 1.00 66.81 88 ALA A N 1
ATOM 686 C CA . ALA A 1 88 ? 31.404 21.764 -8.340 1.00 66.81 88 ALA A CA 1
ATOM 687 C C . ALA A 1 88 ? 31.586 21.003 -7.010 1.00 66.81 88 ALA A C 1
ATOM 689 O O . ALA A 1 88 ? 30.863 21.264 -6.054 1.00 66.81 88 ALA A O 1
ATOM 690 N N . ALA A 1 89 ? 32.587 20.119 -6.906 1.00 60.34 89 ALA A N 1
ATOM 691 C CA . ALA A 1 89 ? 32.918 19.394 -5.672 1.00 60.34 89 ALA A CA 1
ATOM 692 C C . ALA A 1 89 ? 33.305 20.344 -4.533 1.00 60.34 89 ALA A C 1
ATOM 694 O O . ALA A 1 89 ? 32.819 20.218 -3.414 1.00 60.34 89 ALA A O 1
ATOM 695 N N . LYS A 1 90 ? 34.172 21.323 -4.825 1.00 61.66 90 LYS A N 1
ATOM 696 C CA . LYS A 1 90 ? 34.607 22.326 -3.842 1.00 61.66 90 LYS A CA 1
ATOM 697 C C . LYS A 1 90 ? 33.444 23.178 -3.349 1.00 61.66 90 LYS A C 1
ATOM 699 O O . LYS A 1 90 ? 33.399 23.487 -2.166 1.00 61.66 90 LYS A O 1
ATOM 704 N N . ALA A 1 91 ? 32.519 23.545 -4.237 1.00 55.72 91 ALA A N 1
ATOM 705 C CA . ALA A 1 91 ? 31.318 24.277 -3.849 1.00 55.72 91 ALA A CA 1
ATOM 706 C C . ALA A 1 91 ? 30.444 23.466 -2.877 1.00 55.72 91 ALA A C 1
ATOM 708 O O . ALA A 1 91 ? 29.923 24.045 -1.931 1.00 55.72 91 ALA A O 1
ATOM 709 N N . PHE A 1 92 ? 30.348 22.147 -3.078 1.00 50.75 92 PHE A N 1
ATOM 710 C CA . PHE A 1 92 ? 29.594 21.241 -2.208 1.00 50.75 92 PHE A CA 1
ATOM 711 C C . PHE A 1 92 ? 30.251 21.074 -0.826 1.00 50.75 92 PHE A C 1
ATOM 713 O O . PHE A 1 92 ? 29.581 21.195 0.189 1.00 50.75 92 PHE A O 1
ATOM 720 N N . LEU A 1 93 ? 31.577 20.893 -0.769 1.00 49.81 93 LEU A N 1
ATOM 721 C CA . LEU A 1 93 ? 32.318 20.782 0.501 1.00 49.81 93 LEU A CA 1
ATOM 722 C C . LEU A 1 93 ? 32.310 22.080 1.328 1.00 49.81 93 LEU A C 1
ATOM 724 O O . LEU A 1 93 ? 32.432 22.038 2.548 1.00 49.81 93 LEU A O 1
ATOM 728 N N . LEU A 1 94 ? 32.185 23.237 0.673 1.00 45.66 94 LEU A N 1
ATOM 729 C CA . LEU A 1 94 ? 32.112 24.544 1.333 1.00 45.66 94 LEU A CA 1
ATOM 730 C C . LEU A 1 94 ? 30.698 24.909 1.817 1.00 45.66 94 LEU A C 1
ATOM 732 O O . LEU A 1 94 ? 30.565 25.939 2.468 1.00 45.66 94 LEU A O 1
ATOM 736 N N . GLU A 1 95 ? 29.645 24.137 1.515 1.00 42.88 95 GLU A N 1
ATOM 737 C CA . GLU A 1 95 ? 28.328 24.373 2.139 1.00 42.88 95 GLU A CA 1
ATOM 738 C C . GLU A 1 95 ? 28.333 24.061 3.645 1.00 42.88 95 GLU A C 1
ATOM 740 O O . GLU A 1 95 ? 27.599 24.714 4.382 1.00 42.88 95 GLU A O 1
ATOM 745 N N . ASP A 1 96 ? 29.209 23.163 4.115 1.00 41.72 96 ASP A N 1
ATOM 746 C CA . ASP A 1 96 ? 29.336 22.829 5.544 1.00 41.72 96 ASP A CA 1
ATOM 747 C C . ASP A 1 96 ? 30.253 23.791 6.326 1.00 41.72 96 ASP A C 1
ATOM 749 O O . ASP A 1 96 ? 30.220 23.829 7.557 1.00 41.72 96 ASP A O 1
ATOM 753 N N . ALA A 1 97 ? 31.060 24.609 5.643 1.00 35.31 97 ALA A N 1
ATOM 754 C CA . ALA A 1 97 ? 31.906 25.609 6.289 1.00 35.31 97 ALA A CA 1
ATOM 755 C C . ALA A 1 97 ? 31.202 26.972 6.278 1.00 35.31 97 ALA A C 1
ATOM 757 O O . ALA A 1 97 ? 30.970 27.555 5.222 1.00 35.31 97 ALA A O 1
ATOM 758 N N . SER A 1 98 ? 30.911 27.525 7.457 1.00 34.66 98 SER A N 1
ATOM 759 C CA . SER A 1 98 ? 30.249 28.826 7.663 1.00 34.66 98 SER A CA 1
ATOM 760 C C . SER A 1 98 ? 31.033 30.057 7.160 1.00 34.66 98 SER A C 1
ATOM 762 O O . SER A 1 98 ? 30.737 31.185 7.560 1.00 34.66 98 SER A O 1
ATOM 764 N N . ASP A 1 99 ? 32.035 29.878 6.301 1.00 28.84 99 ASP A N 1
ATOM 765 C CA . ASP A 1 99 ? 32.877 30.953 5.799 1.00 28.84 99 ASP A CA 1
ATOM 766 C C . ASP A 1 99 ? 32.232 31.652 4.593 1.00 28.84 99 ASP A C 1
ATOM 768 O O . ASP A 1 99 ? 32.118 31.130 3.484 1.00 28.84 99 ASP A O 1
ATOM 772 N N . LYS A 1 100 ? 31.831 32.908 4.825 1.00 33.62 100 LYS A N 1
ATOM 773 C CA . LYS A 1 100 ? 31.228 33.844 3.858 1.00 33.62 100 LYS A CA 1
ATOM 774 C C . LYS A 1 100 ? 32.201 34.351 2.776 1.00 33.62 100 LYS A C 1
ATOM 776 O O . LYS A 1 100 ? 31.935 35.366 2.132 1.00 33.62 100 LYS A O 1
ATOM 781 N N . THR A 1 101 ? 33.335 33.696 2.550 1.00 32.47 101 THR A N 1
ATOM 782 C CA . THR A 1 101 ? 34.297 34.088 1.512 1.00 32.47 101 THR A CA 1
ATOM 783 C C . THR A 1 101 ? 33.857 33.554 0.155 1.00 32.47 101 THR A C 1
ATOM 785 O O . THR A 1 101 ? 34.058 32.399 -0.191 1.00 32.47 101 THR A O 1
ATOM 788 N N . VAL A 1 102 ? 33.236 34.442 -0.622 1.00 33.53 102 VAL A N 1
ATOM 789 C CA . VAL A 1 102 ? 32.763 34.246 -1.997 1.00 33.53 102 VAL A CA 1
ATOM 790 C C . VAL A 1 102 ? 33.939 33.940 -2.944 1.00 33.53 102 VAL A C 1
ATOM 792 O O . VAL A 1 102 ? 34.694 34.860 -3.265 1.00 33.53 102 VAL A O 1
ATOM 795 N N . PRO A 1 103 ? 34.100 32.725 -3.507 1.00 33.91 103 PRO A N 1
ATOM 796 C CA . PRO A 1 103 ? 34.785 32.608 -4.780 1.00 33.91 103 PRO A CA 1
ATOM 797 C C . PRO A 1 103 ? 33.791 33.050 -5.856 1.00 33.91 103 PRO A C 1
ATOM 799 O O . PRO A 1 103 ? 32.804 32.371 -6.130 1.00 33.91 103 PRO A O 1
ATOM 802 N N . SER A 1 104 ? 34.030 34.218 -6.453 1.00 33.25 104 SER A N 1
ATOM 803 C CA . SER A 1 104 ? 33.296 34.680 -7.633 1.00 33.25 104 SER A CA 1
ATOM 804 C C . SER A 1 104 ? 33.351 33.595 -8.718 1.00 33.25 104 SER A C 1
ATOM 806 O O . SER A 1 104 ? 34.376 33.400 -9.369 1.00 33.25 104 SER A O 1
ATOM 808 N N . VAL A 1 105 ? 32.254 32.860 -8.915 1.00 40.38 105 VAL A N 1
ATOM 809 C CA . VAL A 1 105 ? 32.099 31.841 -9.977 1.00 40.38 105 VAL A CA 1
ATOM 810 C C . VAL A 1 105 ? 32.103 32.491 -11.372 1.00 40.38 105 VAL A C 1
ATOM 812 O O . VAL A 1 105 ? 32.371 31.832 -12.376 1.00 40.38 105 VAL A O 1
ATOM 815 N N . CYS A 1 106 ? 31.898 33.810 -11.435 1.00 31.94 106 CYS A N 1
ATOM 816 C CA . CYS A 1 106 ? 32.113 34.631 -12.627 1.00 31.94 106 CYS A CA 1
ATOM 817 C C . CYS A 1 106 ? 33.570 35.095 -12.798 1.00 31.94 106 CYS A C 1
ATOM 819 O O . CYS A 1 106 ? 33.837 35.958 -13.634 1.00 31.94 106 CYS A O 1
ATOM 821 N N . SER A 1 107 ? 34.524 34.536 -12.048 1.00 35.09 107 SER A N 1
ATOM 822 C CA . SER A 1 107 ? 35.939 34.731 -12.350 1.00 35.09 107 SER A CA 1
ATOM 823 C C . SER A 1 107 ? 36.273 34.138 -13.728 1.00 35.09 107 SER A C 1
ATOM 825 O O . SER A 1 107 ? 35.910 33.017 -14.099 1.00 35.09 107 SER A O 1
ATOM 827 N N . SER A 1 108 ? 36.979 34.955 -14.496 1.00 44.97 108 SER A N 1
ATOM 828 C CA . SER A 1 108 ? 37.285 34.901 -15.926 1.00 44.97 108 SER A CA 1
ATOM 829 C C . SER A 1 108 ? 37.907 33.617 -16.523 1.00 44.97 108 SER A C 1
ATOM 831 O O . SER A 1 108 ? 37.623 33.370 -17.698 1.00 44.97 108 SER A O 1
ATOM 833 N N . PRO A 1 109 ? 38.672 32.742 -15.824 1.00 46.38 109 PRO A N 1
ATOM 834 C CA . PRO A 1 109 ? 39.355 31.629 -16.509 1.00 46.38 109 PRO A CA 1
ATOM 835 C C . PRO A 1 109 ? 38.424 30.501 -17.004 1.00 46.38 109 PRO A C 1
ATOM 837 O O . PRO A 1 109 ? 38.747 29.785 -17.957 1.00 46.38 109 PRO A O 1
ATOM 840 N N . SER A 1 110 ? 37.238 30.333 -16.406 1.00 67.12 110 SER A N 1
ATOM 841 C CA . SER A 1 110 ? 36.287 29.287 -16.827 1.00 67.12 110 SER A CA 1
ATOM 842 C C . SER A 1 110 ? 35.545 29.633 -18.127 1.00 67.12 110 SER A C 1
ATOM 844 O O . SER A 1 110 ? 35.178 28.750 -18.902 1.00 67.12 110 SER A O 1
ATOM 846 N N . LEU A 1 111 ? 35.338 30.926 -18.402 1.00 69.44 111 LEU A N 1
ATOM 847 C CA . LEU A 1 111 ? 34.600 31.390 -19.577 1.00 69.44 111 LEU A CA 1
ATOM 848 C C . LEU A 1 111 ? 35.417 31.206 -20.861 1.00 69.44 111 LEU A C 1
ATOM 850 O O . LEU A 1 111 ? 34.886 30.761 -21.878 1.00 69.44 111 LEU A O 1
ATOM 854 N N . GLU A 1 112 ? 36.706 31.537 -20.806 1.00 73.31 112 GLU A N 1
ATOM 855 C CA . GLU A 1 112 ? 37.626 31.423 -21.939 1.00 73.31 112 GLU A CA 1
ATOM 856 C C . GLU A 1 112 ? 37.857 29.963 -22.333 1.00 73.31 112 GLU A C 1
ATOM 858 O O . GLU A 1 112 ? 37.762 29.620 -23.513 1.00 73.31 112 GLU A O 1
ATOM 863 N N . SER A 1 113 ? 38.067 29.084 -21.348 1.00 78.81 113 SER A N 1
ATOM 864 C CA . SER A 1 113 ? 38.192 27.640 -21.581 1.00 78.81 113 SER A CA 1
ATOM 865 C C . SER A 1 113 ? 36.915 27.035 -22.175 1.00 78.81 113 SER A C 1
ATOM 867 O O . SER A 1 113 ? 37.000 26.230 -23.102 1.00 78.81 113 SER A O 1
ATOM 869 N N . ASN A 1 114 ? 35.731 27.481 -21.737 1.00 84.06 114 ASN A N 1
ATOM 870 C CA . ASN A 1 114 ? 34.453 27.080 -22.334 1.00 84.06 114 ASN A CA 1
ATOM 871 C C . ASN A 1 114 ? 34.314 27.531 -23.790 1.00 84.06 114 ASN A C 1
ATOM 873 O O . ASN A 1 114 ? 33.919 26.729 -24.634 1.00 84.06 114 ASN A O 1
ATOM 877 N N . LYS A 1 115 ? 34.647 28.792 -24.097 1.00 84.31 115 LYS A N 1
ATOM 878 C CA . LYS A 1 115 ? 34.613 29.311 -25.474 1.00 84.31 115 LYS A CA 1
ATOM 879 C C . LYS A 1 115 ? 35.573 28.538 -26.378 1.00 84.31 115 LYS A C 1
ATOM 881 O O . LYS A 1 115 ? 35.169 28.111 -27.454 1.00 84.31 115 LYS A O 1
ATOM 886 N N . ALA A 1 116 ? 36.800 28.290 -25.919 1.00 82.38 116 ALA A N 1
ATOM 887 C CA . ALA A 1 116 ? 37.796 27.524 -26.666 1.00 82.38 116 ALA A CA 1
ATOM 888 C C . ALA A 1 116 ? 37.359 26.067 -26.899 1.00 82.38 116 ALA A C 1
ATOM 890 O O . ALA A 1 116 ? 37.487 25.553 -28.010 1.00 82.38 116 ALA A O 1
ATOM 891 N N . ALA A 1 117 ? 36.801 25.404 -25.881 1.00 85.62 117 ALA A N 1
ATOM 892 C CA . ALA A 1 117 ? 36.276 24.048 -26.014 1.00 85.62 117 ALA A CA 1
ATOM 893 C C . ALA A 1 117 ? 35.088 23.992 -26.989 1.00 85.62 117 ALA A C 1
ATOM 895 O O . ALA A 1 117 ? 35.056 23.129 -27.864 1.00 85.62 117 ALA A O 1
ATOM 896 N N . LEU A 1 118 ? 34.138 24.929 -26.888 1.00 86.56 118 LEU A N 1
ATOM 897 C CA . LEU A 1 118 ? 32.993 25.024 -27.800 1.00 86.56 118 LEU A CA 1
ATOM 898 C C . LEU A 1 118 ? 33.422 25.308 -29.241 1.00 86.56 118 LEU A C 1
ATOM 900 O O . LEU A 1 118 ? 32.901 24.669 -30.153 1.00 86.56 118 LEU A O 1
ATOM 904 N N . GLN A 1 119 ? 34.392 26.202 -29.449 1.00 86.81 119 GLN A N 1
ATOM 905 C CA . GLN A 1 119 ? 34.944 26.490 -30.770 1.00 86.81 119 GLN A CA 1
ATOM 906 C C . GLN A 1 119 ? 35.623 25.254 -31.370 1.00 86.81 119 GLN A C 1
ATOM 908 O O . GLN A 1 119 ? 35.298 24.854 -32.487 1.00 86.81 119 GLN A O 1
ATOM 913 N N . TRP A 1 120 ? 36.494 24.584 -30.611 1.00 85.19 120 TRP A N 1
ATOM 914 C CA . TRP A 1 120 ? 37.136 23.355 -31.077 1.00 85.19 120 TRP A CA 1
ATOM 915 C C . TRP A 1 120 ? 36.111 22.272 -31.415 1.00 85.19 120 TRP A C 1
ATOM 917 O O . TRP A 1 120 ? 36.240 21.577 -32.424 1.00 85.19 120 TRP A O 1
ATOM 927 N N . LEU A 1 121 ? 35.074 22.126 -30.583 1.00 87.06 121 LEU A N 1
ATOM 928 C CA . LEU A 1 121 ? 33.989 21.194 -30.841 1.00 87.06 121 LEU A CA 1
ATOM 929 C C . LEU A 1 121 ? 33.273 21.559 -32.141 1.00 87.06 121 LEU A C 1
ATOM 931 O O . LEU A 1 121 ? 33.069 20.670 -32.965 1.00 87.06 121 LEU A O 1
ATOM 935 N N . GLN A 1 122 ? 32.951 22.835 -32.353 1.00 88.19 122 GLN A N 1
ATOM 936 C CA . GLN A 1 122 ? 32.322 23.325 -33.577 1.00 88.19 122 GLN A CA 1
ATOM 937 C C . GLN A 1 122 ? 33.127 22.966 -34.831 1.00 88.19 122 GLN A C 1
ATOM 939 O O . GLN A 1 122 ? 32.556 22.463 -35.794 1.00 88.19 122 GLN A O 1
ATOM 944 N N . GLU A 1 123 ? 34.446 23.138 -34.791 1.00 85.31 123 GLU A N 1
ATOM 945 C CA . GLU A 1 123 ? 35.350 22.829 -35.905 1.00 85.31 123 GLU A CA 1
ATOM 946 C C . GLU A 1 123 ? 35.584 21.316 -36.079 1.00 85.31 123 GLU A C 1
ATOM 948 O O . GLU A 1 123 ? 35.789 20.823 -37.188 1.00 85.31 123 GLU A O 1
ATOM 953 N N . SER A 1 124 ? 35.539 20.546 -34.988 1.00 84.69 124 SER A N 1
ATOM 954 C CA . SER A 1 124 ? 35.945 19.136 -34.985 1.00 84.69 124 SER A CA 1
ATOM 955 C C . SER A 1 124 ? 34.794 18.135 -35.073 1.00 84.69 124 SER A C 1
ATOM 957 O O . SER A 1 124 ? 35.085 16.954 -35.293 1.00 84.69 124 SER A O 1
ATOM 959 N N . SER A 1 125 ? 33.522 18.559 -34.935 1.00 84.12 125 SER A N 1
ATOM 960 C CA . SER A 1 125 ? 32.307 17.702 -35.005 1.00 84.12 125 SER A CA 1
ATOM 961 C C . SER A 1 125 ? 32.415 16.665 -36.092 1.00 84.12 125 SER A C 1
ATOM 963 O O . SER A 1 125 ? 32.198 15.474 -35.862 1.00 84.12 125 SER A O 1
ATOM 965 N N . ASP A 1 126 ? 32.796 17.155 -37.269 1.00 83.12 126 ASP A N 1
ATOM 966 C CA . ASP A 1 126 ? 32.653 16.416 -38.503 1.00 83.12 126 ASP A CA 1
ATOM 967 C C . ASP A 1 126 ? 33.731 15.341 -38.674 1.00 83.12 126 ASP A C 1
ATOM 969 O O . ASP A 1 126 ? 33.619 14.447 -39.514 1.00 83.12 126 ASP A O 1
ATOM 973 N N . SER A 1 127 ? 34.737 15.350 -37.796 1.00 84.75 127 SER A N 1
ATOM 974 C CA . SER A 1 127 ? 35.870 14.423 -37.782 1.00 84.75 127 SER A CA 1
ATOM 975 C C . SER A 1 127 ? 35.793 13.343 -36.686 1.00 84.75 127 SER A C 1
ATOM 977 O O . SER A 1 127 ? 36.669 12.468 -36.598 1.00 84.75 127 SER A O 1
ATOM 979 N N . LEU A 1 128 ? 34.788 13.385 -35.802 1.00 86.88 128 LEU A N 1
ATOM 980 C CA . LEU A 1 128 ? 34.662 12.455 -34.671 1.00 86.88 128 LEU A CA 1
ATOM 981 C C . LEU A 1 128 ? 34.017 11.127 -35.096 1.00 86.88 128 LEU A C 1
ATOM 983 O O . LEU A 1 128 ? 33.020 11.099 -35.800 1.00 86.88 128 LEU A O 1
ATOM 987 N N . THR A 1 129 ? 34.562 9.985 -34.691 1.00 87.81 129 THR A N 1
ATOM 988 C CA . THR A 1 129 ? 33.877 8.688 -34.907 1.00 87.81 129 THR A CA 1
ATOM 989 C C . THR A 1 129 ? 32.637 8.562 -34.012 1.00 87.81 129 THR A C 1
ATOM 991 O O . THR A 1 129 ? 32.549 9.276 -33.021 1.00 87.81 129 THR A O 1
ATOM 994 N N . CYS A 1 130 ? 31.714 7.633 -34.294 1.00 89.25 130 CYS A N 1
ATOM 995 C CA . CYS A 1 130 ? 30.514 7.410 -33.468 1.00 89.25 130 CYS A CA 1
ATOM 996 C C . CYS A 1 130 ? 30.818 7.320 -31.960 1.00 89.25 130 CYS A C 1
ATOM 998 O O . CYS A 1 130 ? 30.273 8.098 -31.180 1.00 89.25 130 CYS A O 1
ATOM 1000 N N . GLY A 1 131 ? 31.741 6.442 -31.549 1.00 86.38 131 GLY A N 1
ATOM 1001 C CA . GLY A 1 131 ? 32.130 6.308 -30.139 1.00 86.38 131 GLY A CA 1
ATOM 1002 C C . GLY A 1 131 ? 32.787 7.560 -29.559 1.00 86.38 131 GLY A C 1
ATOM 1003 O O . GLY A 1 131 ? 32.567 7.896 -28.401 1.00 86.38 131 GLY A O 1
ATOM 1004 N N . GLN A 1 132 ? 33.550 8.294 -30.373 1.00 87.50 132 GLN A N 1
ATOM 1005 C CA . GLN A 1 132 ? 34.127 9.579 -29.972 1.00 87.50 132 GLN A CA 1
ATOM 1006 C C . GLN A 1 132 ? 33.048 10.644 -29.768 1.00 87.50 132 GLN A C 1
ATOM 1008 O O . GLN A 1 132 ? 33.122 11.377 -28.790 1.00 87.50 132 GLN A O 1
ATOM 1013 N N . SER A 1 133 ? 32.046 10.714 -30.645 1.00 90.12 133 SER A N 1
ATOM 1014 C CA . SER A 1 133 ? 30.920 11.637 -30.501 1.00 90.12 133 SER A CA 1
ATOM 1015 C C . SER A 1 133 ? 30.134 11.362 -29.221 1.00 90.12 133 SER A C 1
ATOM 1017 O O . SER A 1 133 ? 29.866 12.303 -28.484 1.00 90.12 133 SER A O 1
ATOM 1019 N N . LEU A 1 134 ? 29.836 10.093 -28.912 1.00 89.69 134 LEU A N 1
ATOM 1020 C CA . LEU A 1 134 ? 29.157 9.698 -27.668 1.00 89.69 134 LEU A CA 1
ATOM 1021 C C . LEU A 1 134 ? 29.976 10.053 -26.421 1.00 89.69 134 LEU A C 1
ATOM 1023 O O . LEU A 1 134 ? 29.443 10.610 -25.463 1.00 89.69 134 LEU A O 1
ATOM 1027 N N . LEU A 1 135 ? 31.283 9.773 -26.445 1.00 85.88 135 LEU A N 1
ATOM 1028 C CA . LEU A 1 135 ? 32.183 10.088 -25.337 1.00 85.88 135 LEU A CA 1
ATOM 1029 C C . LEU A 1 135 ? 32.253 11.601 -25.092 1.00 85.88 135 LEU A C 1
ATOM 1031 O O . LEU A 1 135 ? 32.048 12.060 -23.973 1.00 85.88 135 LEU A O 1
ATOM 1035 N N . VAL A 1 136 ? 32.482 12.388 -26.143 1.00 87.69 136 VAL A N 1
ATOM 1036 C CA . VAL A 1 136 ? 32.502 13.853 -26.046 1.00 87.69 136 VAL A CA 1
ATOM 1037 C C . VAL A 1 136 ? 31.141 14.382 -25.601 1.00 87.69 136 VAL A C 1
ATOM 1039 O O . VAL A 1 136 ? 31.091 15.272 -24.761 1.00 87.69 136 VAL A O 1
ATOM 1042 N N . CYS A 1 137 ? 30.043 13.811 -26.101 1.00 90.88 137 CYS A N 1
ATOM 1043 C CA . CYS A 1 137 ? 28.693 14.170 -25.678 1.00 90.88 137 CYS A CA 1
ATOM 1044 C C . CYS A 1 137 ? 28.512 13.992 -24.167 1.00 90.88 137 CYS A C 1
ATOM 1046 O O . CYS A 1 137 ? 27.946 14.871 -23.524 1.00 90.88 137 CYS A O 1
ATOM 1048 N N . SER A 1 138 ? 29.029 12.902 -23.588 1.00 86.44 138 SER A N 1
ATOM 1049 C CA . SER A 1 138 ? 28.969 12.678 -22.139 1.00 86.44 138 SER A CA 1
ATOM 1050 C C . SER A 1 138 ? 29.739 13.747 -21.348 1.00 86.44 138 SER A C 1
ATOM 1052 O O . SER A 1 138 ? 29.200 14.290 -20.388 1.00 86.44 138 SER A O 1
ATOM 1054 N N . PHE A 1 139 ? 30.933 14.147 -21.807 1.00 85.38 139 PHE A N 1
ATOM 1055 C CA . PHE A 1 139 ? 31.716 15.213 -21.168 1.00 85.38 139 PHE A CA 1
ATOM 1056 C C . PHE A 1 139 ? 31.042 16.580 -21.273 1.00 85.38 139 PHE A C 1
ATOM 1058 O O . PHE A 1 139 ? 30.972 17.312 -20.293 1.00 85.38 139 PHE A O 1
ATOM 1065 N N . VAL A 1 140 ? 30.521 16.925 -22.452 1.00 89.62 140 VAL A N 1
ATOM 1066 C CA . VAL A 1 140 ? 29.813 18.196 -22.656 1.00 89.62 140 VAL A CA 1
ATOM 1067 C C . VAL A 1 140 ? 28.543 18.245 -21.806 1.00 89.62 140 VAL A C 1
ATOM 1069 O O . VAL A 1 140 ? 28.235 19.295 -21.246 1.00 89.62 140 VAL A O 1
ATOM 1072 N N . SER A 1 141 ? 27.842 17.115 -21.670 1.00 90.12 141 SER A N 1
ATOM 1073 C CA . SER A 1 141 ? 26.647 17.021 -20.826 1.00 90.12 141 SER A CA 1
ATOM 1074 C C . SER A 1 141 ? 26.975 17.278 -19.355 1.00 90.12 141 SER A C 1
ATOM 1076 O O . SER A 1 141 ? 26.287 18.051 -18.695 1.00 90.12 141 SER A O 1
ATOM 1078 N N . GLU A 1 142 ? 28.064 16.686 -18.863 1.00 82.88 142 GLU A N 1
ATOM 1079 C CA . GLU A 1 142 ? 28.528 16.882 -17.490 1.00 82.88 142 GLU A CA 1
ATOM 1080 C C . GLU A 1 142 ? 28.952 18.329 -17.227 1.00 82.88 142 GLU A C 1
ATOM 1082 O O . GLU A 1 142 ? 28.566 18.917 -16.221 1.00 82.88 142 GLU A O 1
ATOM 1087 N N . VAL A 1 143 ? 29.699 18.942 -18.152 1.00 85.94 143 VAL A N 1
ATOM 1088 C CA . VAL A 1 143 ? 30.093 20.349 -18.019 1.00 85.94 143 VAL A CA 1
ATOM 1089 C C . VAL A 1 143 ? 28.876 21.265 -17.984 1.00 85.94 143 VAL A C 1
ATOM 1091 O O . VAL A 1 143 ? 28.824 22.164 -17.145 1.00 85.94 143 VAL A O 1
ATOM 1094 N N . LEU A 1 144 ? 27.900 21.048 -18.870 1.00 89.00 144 LEU A N 1
ATOM 1095 C CA . LEU A 1 144 ? 26.666 21.828 -18.860 1.00 89.00 144 LEU A CA 1
ATOM 1096 C C . LEU A 1 144 ? 25.960 21.703 -17.506 1.00 89.00 144 LEU A C 1
ATOM 1098 O O . LEU A 1 144 ? 25.570 22.717 -16.936 1.00 89.00 144 LEU A O 1
ATOM 1102 N N . LEU A 1 145 ? 25.870 20.493 -16.955 1.00 85.19 145 LEU A N 1
ATOM 1103 C CA . LEU A 1 145 ? 25.258 20.270 -15.651 1.00 85.19 145 LEU A CA 1
ATOM 1104 C C . LEU A 1 145 ? 26.005 20.996 -14.523 1.00 85.19 145 LEU A C 1
ATOM 1106 O O . LEU A 1 145 ? 25.385 21.767 -13.799 1.00 85.19 145 LEU A O 1
ATOM 1110 N N . CYS A 1 146 ? 27.335 20.869 -14.440 1.00 82.31 146 CYS A N 1
ATOM 1111 C CA . CYS A 1 146 ? 28.134 21.607 -13.453 1.00 82.31 146 CYS A CA 1
ATOM 1112 C C . CYS A 1 146 ? 27.933 23.129 -13.560 1.00 82.31 146 CYS A C 1
ATOM 1114 O O . CYS A 1 146 ? 27.979 23.837 -12.556 1.00 82.31 146 CYS A O 1
ATOM 1116 N N . ARG A 1 147 ? 27.722 23.655 -14.774 1.00 83.62 147 ARG A N 1
ATOM 1117 C CA . ARG A 1 147 ? 27.452 25.082 -15.001 1.00 83.62 147 ARG A CA 1
ATOM 1118 C C . ARG A 1 147 ? 26.059 25.488 -14.533 1.00 83.62 147 ARG A C 1
ATOM 1120 O O . ARG A 1 147 ? 25.934 26.567 -13.958 1.00 83.62 147 ARG A O 1
ATOM 1127 N N . LEU A 1 148 ? 25.047 24.653 -14.765 1.00 84.25 148 LEU A N 1
ATOM 1128 C CA . LEU A 1 148 ? 23.686 24.882 -14.276 1.00 84.25 148 LEU A CA 1
ATOM 1129 C C . LEU A 1 148 ? 23.645 24.848 -12.743 1.00 84.25 148 LEU A C 1
ATOM 1131 O O . LEU A 1 148 ? 23.107 25.776 -12.142 1.00 84.25 148 LEU A O 1
ATOM 1135 N N . ASP A 1 149 ? 24.294 23.859 -12.124 1.00 77.94 149 ASP A N 1
ATOM 1136 C CA . ASP A 1 149 ? 24.392 23.728 -10.665 1.00 77.94 149 ASP A CA 1
ATOM 1137 C C . ASP A 1 149 ? 25.118 24.931 -10.046 1.00 77.94 149 ASP A C 1
ATOM 1139 O O . ASP A 1 149 ? 24.638 25.542 -9.090 1.00 77.94 149 ASP A O 1
ATOM 1143 N N . ALA A 1 150 ? 26.248 25.342 -10.631 1.00 78.06 150 ALA A N 1
ATOM 1144 C CA . ALA A 1 150 ? 26.991 26.507 -10.163 1.00 78.06 150 ALA A CA 1
ATOM 1145 C C . ALA A 1 150 ? 26.190 27.814 -10.318 1.00 78.06 150 ALA A C 1
ATOM 1147 O O . ALA A 1 150 ? 26.240 28.673 -9.438 1.00 78.06 150 ALA A O 1
ATOM 1148 N N . ALA A 1 151 ? 25.432 27.973 -11.407 1.00 78.31 151 ALA A N 1
ATOM 1149 C CA . ALA A 1 151 ? 24.564 29.132 -11.606 1.00 78.31 151 ALA A CA 1
ATOM 1150 C C . ALA A 1 151 ? 23.401 29.158 -10.598 1.00 78.31 151 ALA A C 1
ATOM 1152 O O . ALA A 1 151 ? 23.083 30.217 -10.057 1.00 78.31 151 ALA A O 1
ATOM 1153 N N . ALA A 1 152 ? 22.810 27.998 -10.296 1.00 74.19 152 ALA A N 1
ATOM 1154 C CA . ALA A 1 152 ? 21.780 27.863 -9.270 1.00 74.19 152 ALA A CA 1
ATOM 1155 C C . ALA A 1 152 ? 22.322 28.186 -7.864 1.00 74.19 152 ALA A C 1
ATOM 1157 O O . ALA A 1 152 ? 21.670 28.902 -7.104 1.00 74.19 152 ALA A O 1
ATOM 1158 N N . ALA A 1 153 ? 23.536 27.731 -7.534 1.00 68.88 153 ALA A N 1
ATOM 1159 C CA . ALA A 1 153 ? 24.183 28.010 -6.250 1.00 68.88 153 ALA A CA 1
ATOM 1160 C C . ALA A 1 153 ? 24.479 29.507 -6.041 1.00 68.88 153 ALA A C 1
ATOM 1162 O O . ALA A 1 153 ? 24.279 30.031 -4.945 1.00 68.88 153 ALA A O 1
ATOM 1163 N N . VAL A 1 154 ? 24.907 30.217 -7.093 1.00 68.62 154 VAL A N 1
ATOM 1164 C CA . VAL A 1 154 ? 25.086 31.681 -7.051 1.00 68.62 154 VAL A CA 1
ATOM 1165 C C . VAL A 1 154 ? 23.750 32.382 -6.807 1.00 68.62 154 VAL A C 1
ATOM 1167 O O . VAL A 1 154 ? 23.681 33.297 -5.989 1.00 68.62 154 VAL A O 1
ATOM 1170 N N . GLY A 1 155 ? 22.684 31.919 -7.465 1.00 57.53 155 GLY A N 1
ATOM 1171 C CA . GLY A 1 155 ? 21.346 32.479 -7.311 1.00 57.53 155 GLY A CA 1
ATOM 1172 C C . GLY A 1 155 ? 20.766 32.357 -5.899 1.00 57.53 155 GLY A C 1
ATOM 1173 O O . GLY A 1 155 ? 20.106 33.278 -5.437 1.00 57.53 155 GLY A O 1
ATOM 1174 N N . ARG A 1 156 ? 21.056 31.263 -5.181 1.00 53.16 156 ARG A N 1
ATOM 1175 C CA . ARG A 1 156 ? 20.594 31.061 -3.792 1.00 53.16 156 ARG A CA 1
ATOM 1176 C C . ARG A 1 156 ? 21.320 31.928 -2.758 1.00 53.16 156 ARG A C 1
ATOM 1178 O O . ARG A 1 156 ? 20.778 32.148 -1.682 1.00 53.16 156 ARG A O 1
ATOM 1185 N N . ARG A 1 157 ? 22.547 32.383 -3.045 1.00 50.03 157 ARG A N 1
ATOM 1186 C CA . ARG A 1 157 ? 23.358 33.190 -2.108 1.00 50.03 157 ARG A CA 1
ATOM 1187 C C . ARG A 1 157 ? 23.179 34.700 -2.280 1.00 50.03 157 ARG A C 1
ATOM 1189 O O . ARG A 1 157 ? 23.590 35.449 -1.399 1.00 50.03 157 ARG A O 1
ATOM 1196 N N . GLY A 1 158 ? 22.610 35.158 -3.395 1.00 45.59 158 GLY A N 1
ATOM 1197 C CA . GLY A 1 158 ? 22.239 36.560 -3.572 1.00 45.59 158 GLY A CA 1
ATOM 1198 C C . GLY A 1 158 ? 20.857 36.830 -2.979 1.00 45.59 158 GLY A C 1
ATOM 1199 O O . GLY A 1 158 ? 19.901 36.170 -3.361 1.00 45.59 158 GLY A O 1
ATOM 1200 N N . GLU A 1 159 ? 20.721 37.832 -2.108 1.00 37.97 159 GLU A N 1
ATOM 1201 C CA . GLU A 1 159 ? 19.431 38.317 -1.565 1.00 37.97 159 GLU A CA 1
ATOM 1202 C C . GLU A 1 159 ? 18.503 38.968 -2.624 1.00 37.97 159 GLU A C 1
ATOM 1204 O O . GLU A 1 159 ? 17.571 39.695 -2.292 1.00 37.97 159 GLU A O 1
ATOM 1209 N N . GLY A 1 160 ? 18.725 38.723 -3.917 1.00 41.50 160 GLY A N 1
ATOM 1210 C CA . GLY A 1 160 ? 17.909 39.241 -5.012 1.00 41.50 160 GLY A CA 1
ATOM 1211 C C . GLY A 1 160 ? 17.156 38.115 -5.703 1.00 41.50 160 GLY A C 1
ATOM 1212 O O . GLY A 1 160 ? 17.766 37.150 -6.156 1.00 41.50 160 GLY A O 1
ATOM 1213 N N . THR A 1 161 ? 15.835 38.255 -5.816 1.00 39.34 161 THR A N 1
ATOM 1214 C CA . THR A 1 161 ? 14.956 37.427 -6.649 1.00 39.34 161 THR A CA 1
ATOM 1215 C C . THR A 1 161 ? 15.582 37.182 -8.024 1.00 39.34 161 THR A C 1
ATOM 1217 O O . THR A 1 161 ? 15.619 38.068 -8.876 1.00 39.34 161 THR A O 1
ATOM 1220 N N . VAL A 1 162 ? 16.092 35.967 -8.246 1.00 45.69 162 VAL A N 1
ATOM 1221 C CA . VAL A 1 162 ? 16.694 35.532 -9.515 1.00 45.69 162 VAL A CA 1
ATOM 1222 C C . VAL A 1 162 ? 15.586 35.307 -10.543 1.00 45.69 162 VAL A C 1
ATOM 1224 O O . VAL A 1 162 ? 15.215 34.182 -10.859 1.00 45.69 162 VAL A O 1
ATOM 1227 N N . THR A 1 163 ? 15.026 36.397 -11.052 1.00 43.59 163 THR A N 1
ATOM 1228 C CA . THR A 1 163 ? 14.198 36.414 -12.266 1.00 43.59 163 THR A CA 1
ATOM 1229 C C . THR A 1 163 ? 14.921 37.060 -13.445 1.00 43.59 163 THR A C 1
ATOM 1231 O O . THR A 1 163 ? 14.424 37.012 -14.566 1.00 43.59 163 THR A O 1
ATOM 1234 N N . GLU A 1 164 ? 16.117 37.617 -13.247 1.00 49.34 164 GLU A N 1
ATOM 1235 C CA . GLU A 1 164 ? 16.916 38.139 -14.353 1.00 49.34 164 GLU A CA 1
ATOM 1236 C C . GLU A 1 164 ? 17.721 37.009 -15.001 1.00 49.34 164 GLU A C 1
ATOM 1238 O O . GLU A 1 164 ? 18.782 36.593 -14.532 1.00 49.34 164 GLU A O 1
ATOM 1243 N N . THR A 1 165 ? 17.186 36.487 -16.106 1.00 54.97 165 THR A N 1
ATOM 1244 C CA . THR A 1 165 ? 17.894 35.623 -17.052 1.00 54.97 165 THR A CA 1
ATOM 1245 C C . THR A 1 165 ? 19.221 36.273 -17.436 1.00 54.97 165 THR A C 1
ATOM 1247 O O . THR A 1 165 ? 19.247 37.158 -18.290 1.00 54.97 165 THR A O 1
ATOM 1250 N N . ASN A 1 166 ? 20.331 35.861 -16.820 1.00 69.50 166 ASN A N 1
ATOM 1251 C CA . ASN A 1 166 ? 21.649 36.329 -17.234 1.00 69.50 166 ASN A CA 1
ATOM 1252 C C . ASN A 1 166 ? 21.865 35.921 -18.708 1.00 69.50 166 ASN A C 1
ATOM 1254 O O . ASN A 1 166 ? 21.997 34.720 -18.987 1.00 69.50 166 ASN A O 1
ATOM 1258 N N . PRO A 1 167 ? 21.904 36.878 -19.655 1.00 76.94 167 PRO A N 1
ATOM 1259 C CA . PRO A 1 167 ? 21.904 36.570 -21.083 1.00 76.94 167 PRO A CA 1
ATOM 1260 C C . PRO A 1 167 ? 23.148 35.774 -21.492 1.00 76.94 167 PRO A C 1
ATOM 1262 O O . PRO A 1 167 ? 23.067 34.916 -22.367 1.00 76.94 167 PRO A O 1
ATOM 1265 N N . LEU A 1 168 ? 24.278 35.982 -20.803 1.00 79.00 168 LEU A N 1
ATOM 1266 C CA . LEU A 1 168 ? 25.526 35.260 -21.060 1.00 79.00 168 LEU A CA 1
ATOM 1267 C C . LEU A 1 168 ? 25.426 33.779 -20.681 1.00 79.00 168 LEU A C 1
ATOM 1269 O O . LEU A 1 168 ? 25.938 32.921 -21.398 1.00 79.00 168 LEU A O 1
ATOM 1273 N N . ILE A 1 169 ? 24.769 33.459 -19.561 1.00 80.00 169 ILE A N 1
ATOM 1274 C CA . ILE A 1 169 ? 24.555 32.063 -19.149 1.00 80.00 169 ILE A CA 1
ATOM 1275 C C . ILE A 1 169 ? 23.597 31.391 -20.129 1.00 80.00 169 ILE A C 1
ATOM 1277 O O . ILE A 1 169 ? 23.862 30.278 -20.576 1.00 80.00 169 ILE A O 1
ATOM 1281 N N . GLN A 1 170 ? 22.526 32.080 -20.523 1.00 83.06 170 GLN A N 1
ATOM 1282 C CA . GLN A 1 170 ? 21.550 31.538 -21.463 1.00 83.06 170 GLN A CA 1
ATOM 1283 C C . GLN A 1 170 ? 22.159 31.276 -22.851 1.00 83.06 170 GLN A C 1
ATOM 1285 O O . GLN A 1 170 ? 21.906 30.231 -23.450 1.00 83.06 170 GLN A O 1
ATOM 1290 N N . GLU A 1 171 ? 23.017 32.172 -23.349 1.00 85.12 171 GLU A N 1
ATOM 1291 C CA . GLU A 1 171 ? 23.768 31.962 -24.592 1.00 85.12 171 GLU A CA 1
ATOM 1292 C C . GLU A 1 171 ? 24.692 30.737 -24.494 1.00 85.12 171 GLU A C 1
ATOM 1294 O O . GLU A 1 171 ? 24.728 29.908 -25.407 1.00 85.12 171 GLU A O 1
ATOM 1299 N N . GLN A 1 172 ? 25.379 30.558 -23.360 1.00 85.69 172 GLN A N 1
ATOM 1300 C CA . GLN A 1 172 ? 26.202 29.371 -23.119 1.00 85.69 172 GLN A CA 1
ATOM 1301 C C . GLN A 1 172 ? 25.386 28.082 -23.076 1.00 85.69 172 GLN A C 1
ATOM 1303 O O . GLN A 1 172 ? 25.778 27.100 -23.703 1.00 85.69 172 GLN A O 1
ATOM 1308 N N . VAL A 1 173 ? 24.261 28.072 -22.358 1.00 87.50 173 VAL A N 1
ATOM 1309 C CA . VAL A 1 173 ? 23.373 26.904 -22.271 1.00 87.50 173 VAL A CA 1
ATOM 1310 C C . VAL A 1 173 ? 22.888 26.507 -23.663 1.00 87.50 173 VAL A C 1
ATOM 1312 O O . VAL A 1 173 ? 22.964 25.329 -24.019 1.00 87.50 173 VAL A O 1
ATOM 1315 N N . ARG A 1 174 ? 22.491 27.476 -24.499 1.00 88.44 174 ARG A N 1
ATOM 1316 C CA . ARG A 1 174 ? 22.127 27.219 -25.902 1.00 88.44 174 ARG A CA 1
ATOM 1317 C C . ARG A 1 174 ? 23.300 26.665 -26.707 1.00 88.44 174 ARG A C 1
ATOM 1319 O O . ARG A 1 174 ? 23.124 25.692 -27.437 1.00 88.44 174 ARG A O 1
ATOM 1326 N N . ALA A 1 175 ? 24.499 27.230 -26.560 1.00 89.75 175 ALA A N 1
ATOM 1327 C CA . ALA A 1 175 ? 25.690 26.757 -27.266 1.00 89.75 175 ALA A CA 1
ATOM 1328 C C . ALA A 1 175 ? 26.048 25.307 -26.895 1.00 89.75 175 ALA A C 1
ATOM 1330 O O . ALA A 1 175 ? 26.275 24.483 -27.782 1.00 89.75 175 ALA A O 1
ATOM 1331 N N . PHE A 1 176 ? 26.031 24.962 -25.604 1.00 92.38 176 PHE A N 1
ATOM 1332 C CA . PHE A 1 176 ? 26.250 23.591 -25.138 1.00 92.38 176 PHE A CA 1
ATOM 1333 C C . PHE A 1 176 ? 25.148 22.638 -25.610 1.00 92.38 176 PHE A C 1
ATOM 1335 O O . PHE A 1 176 ? 25.456 21.559 -26.114 1.00 92.38 176 PHE A O 1
ATOM 1342 N N . THR A 1 177 ? 23.881 23.045 -25.522 1.00 91.75 177 THR A N 1
ATOM 1343 C CA . THR A 1 177 ? 22.736 22.225 -25.950 1.00 91.75 177 THR A CA 1
ATOM 1344 C C . THR A 1 177 ? 22.793 21.927 -27.447 1.00 91.75 177 THR A C 1
ATOM 1346 O O . THR A 1 177 ? 22.746 20.765 -27.850 1.00 91.75 177 THR A O 1
ATOM 1349 N N . ASN A 1 178 ? 23.024 22.942 -28.286 1.00 92.06 178 ASN A N 1
ATOM 1350 C CA . ASN A 1 178 ? 23.208 22.767 -29.731 1.00 92.06 178 ASN A CA 1
ATOM 1351 C C . ASN A 1 178 ? 24.369 21.816 -30.048 1.00 92.06 178 ASN A C 1
ATOM 1353 O O . ASN A 1 178 ? 24.302 20.998 -30.973 1.00 92.06 178 ASN A O 1
ATOM 1357 N N . ARG A 1 179 ? 25.442 21.895 -29.257 1.00 92.31 179 ARG A N 1
ATOM 1358 C CA . ARG A 1 179 ? 26.619 21.047 -29.411 1.00 92.31 179 ARG A CA 1
ATOM 1359 C C . ARG A 1 179 ? 26.346 19.591 -29.049 1.00 92.31 179 ARG A C 1
ATOM 1361 O O . ARG A 1 179 ? 26.764 18.705 -29.794 1.00 92.31 179 ARG A O 1
ATOM 1368 N N . ILE A 1 180 ? 25.612 19.347 -27.965 1.00 93.12 180 ILE A N 1
ATOM 1369 C CA . ILE A 1 180 ? 25.125 18.019 -27.572 1.00 93.12 180 ILE A CA 1
ATOM 1370 C C . ILE A 1 180 ? 24.260 17.433 -28.691 1.00 93.12 180 ILE A C 1
ATOM 1372 O O . ILE A 1 180 ? 24.554 16.344 -29.178 1.00 93.12 180 ILE A O 1
ATOM 1376 N N . VAL A 1 181 ? 23.273 18.186 -29.183 1.00 93.25 181 VAL A N 1
ATOM 1377 C CA . VAL A 1 181 ? 22.376 17.746 -30.267 1.00 93.25 181 VAL A CA 1
ATOM 1378 C C . VAL A 1 181 ? 23.154 17.377 -31.532 1.00 93.25 181 VAL A C 1
ATOM 1380 O O . VAL A 1 181 ? 22.871 16.356 -32.159 1.00 93.25 181 VAL A O 1
ATOM 1383 N N . THR A 1 182 ? 24.162 18.170 -31.899 1.00 92.69 182 THR A N 1
ATOM 1384 C CA . THR A 1 182 ? 25.007 17.907 -33.076 1.00 92.69 182 THR A CA 1
ATOM 1385 C C . THR A 1 182 ? 25.812 16.613 -32.913 1.00 92.69 182 THR A C 1
ATOM 1387 O O . THR A 1 182 ? 25.875 15.793 -33.830 1.00 92.69 182 THR A O 1
ATOM 1390 N N . LEU A 1 183 ? 26.402 16.393 -31.731 1.00 93.31 183 LEU A N 1
ATOM 1391 C CA . LEU A 1 183 ? 27.157 15.174 -31.425 1.00 93.31 183 LEU A CA 1
ATOM 1392 C C . LEU A 1 183 ? 26.256 13.932 -31.399 1.00 93.31 183 LEU A C 1
ATOM 1394 O O . LEU A 1 183 ? 26.651 12.886 -31.921 1.00 93.31 183 LEU A O 1
ATOM 1398 N N . LEU A 1 184 ? 25.052 14.053 -30.832 1.00 93.06 184 LEU A N 1
ATOM 1399 C CA . LEU A 1 184 ? 24.064 12.978 -30.781 1.00 93.06 184 LEU A CA 1
ATOM 1400 C C . LEU A 1 184 ? 23.565 12.591 -32.161 1.00 93.06 184 LEU A C 1
ATOM 1402 O O . LEU A 1 184 ? 23.600 11.411 -32.494 1.00 93.06 184 LEU A O 1
ATOM 1406 N N . ARG A 1 185 ? 23.147 13.566 -32.974 1.00 92.75 185 ARG A N 1
ATOM 1407 C CA . ARG A 1 185 ? 22.655 13.325 -34.336 1.00 92.75 185 ARG A CA 1
ATOM 1408 C C . ARG A 1 185 ? 23.660 12.508 -35.141 1.00 92.75 185 ARG A C 1
ATOM 1410 O O . ARG A 1 185 ? 23.324 11.452 -35.660 1.00 92.75 185 ARG A O 1
ATOM 1417 N N . ARG A 1 186 ? 24.928 12.920 -35.104 1.00 90.31 186 ARG A N 1
ATOM 1418 C CA . ARG A 1 186 ? 26.029 12.209 -35.756 1.00 90.31 186 ARG A CA 1
ATOM 1419 C C . ARG A 1 186 ? 26.234 10.786 -35.230 1.00 90.31 186 ARG A C 1
ATOM 1421 O O . ARG A 1 186 ? 26.582 9.892 -35.996 1.00 90.31 186 ARG A O 1
ATOM 1428 N N . ALA A 1 187 ? 26.112 10.575 -33.920 1.00 91.62 187 ALA A N 1
ATOM 1429 C CA . ALA A 1 187 ? 26.243 9.239 -33.346 1.00 91.62 187 ALA A CA 1
ATOM 1430 C C . ALA A 1 187 ? 25.074 8.331 -33.762 1.00 91.62 187 ALA A C 1
ATOM 1432 O O . ALA A 1 187 ? 25.303 7.167 -34.072 1.00 91.62 187 ALA A O 1
ATOM 1433 N N . ILE A 1 188 ? 23.855 8.872 -33.804 1.00 92.31 188 ILE A N 1
ATOM 1434 C CA . ILE A 1 188 ? 22.622 8.155 -34.156 1.00 92.31 188 ILE A CA 1
ATOM 1435 C C . ILE A 1 188 ? 22.573 7.791 -35.638 1.00 92.31 188 ILE A C 1
ATOM 1437 O O . ILE A 1 188 ? 22.156 6.691 -35.977 1.00 92.31 188 ILE A O 1
ATOM 1441 N N . GLU A 1 189 ? 23.036 8.686 -36.510 1.00 90.94 189 GLU A N 1
ATOM 1442 C CA . GLU A 1 189 ? 23.136 8.457 -37.958 1.00 90.94 189 GLU A CA 1
ATOM 1443 C C . GLU A 1 189 ? 24.256 7.472 -38.332 1.00 90.94 189 GLU A C 1
ATOM 1445 O O . GLU A 1 189 ? 24.409 7.115 -39.497 1.00 90.94 189 GLU A O 1
ATOM 1450 N N . SER A 1 190 ? 25.073 7.028 -37.371 1.00 91.44 190 SER A N 1
ATOM 1451 C CA . SER A 1 190 ? 26.147 6.082 -37.645 1.00 91.44 190 SER A CA 1
ATOM 1452 C C . SER A 1 190 ? 25.674 4.634 -37.551 1.00 91.44 190 SER A C 1
ATOM 1454 O O . SER A 1 190 ? 25.302 4.163 -36.479 1.00 91.44 190 SER A O 1
ATOM 1456 N N . ASP A 1 191 ? 25.914 3.863 -38.613 1.00 88.69 191 ASP A N 1
ATOM 1457 C CA . ASP A 1 191 ? 25.706 2.401 -38.647 1.00 88.69 191 ASP A CA 1
ATOM 1458 C C . ASP A 1 191 ? 26.503 1.627 -37.578 1.00 88.69 191 ASP A C 1
ATOM 1460 O O . ASP A 1 191 ? 26.305 0.434 -37.358 1.00 88.69 191 ASP A O 1
ATOM 1464 N N . LYS A 1 192 ? 27.460 2.287 -36.913 1.00 89.62 192 LYS A N 1
ATOM 1465 C CA . LYS A 1 192 ? 28.315 1.696 -35.877 1.00 89.62 192 LYS A CA 1
ATOM 1466 C C . LYS A 1 192 ? 27.793 1.923 -34.460 1.00 89.62 192 LYS A C 1
ATOM 1468 O O . LYS A 1 192 ? 28.497 1.525 -33.529 1.00 89.62 192 LYS A O 1
ATOM 1473 N N . LEU A 1 193 ? 26.630 2.555 -34.275 1.00 92.81 193 LEU A N 1
ATOM 1474 C CA . LEU A 1 193 ? 26.077 2.876 -32.954 1.00 92.81 193 LEU A CA 1
ATOM 1475 C C . LEU A 1 193 ? 25.940 1.630 -32.070 1.00 92.81 193 LEU A C 1
ATOM 1477 O O . LEU A 1 193 ? 26.462 1.598 -30.959 1.00 92.81 193 LEU A O 1
ATOM 1481 N N . GLU A 1 194 ? 25.327 0.571 -32.596 1.00 88.88 194 GLU A N 1
ATOM 1482 C CA . GLU A 1 194 ? 25.090 -0.682 -31.865 1.00 88.88 194 GLU A CA 1
ATOM 1483 C C . GLU A 1 194 ? 26.373 -1.459 -31.529 1.00 88.88 194 GLU A C 1
ATOM 1485 O O . GLU A 1 194 ? 26.346 -2.347 -30.681 1.00 88.88 194 GLU A O 1
ATOM 1490 N N . MET A 1 195 ? 27.494 -1.133 -32.179 1.00 88.12 195 MET A N 1
ATOM 1491 C CA . MET A 1 195 ? 28.800 -1.768 -31.965 1.00 88.12 195 MET A CA 1
ATOM 1492 C C . MET A 1 195 ? 29.667 -1.012 -30.950 1.00 88.12 195 MET A C 1
ATOM 1494 O O . MET A 1 195 ? 30.776 -1.454 -30.642 1.00 88.12 195 MET A O 1
ATOM 1498 N N . GLN A 1 196 ? 29.223 0.155 -30.469 1.00 89.62 196 GLN A N 1
ATOM 1499 C CA . GLN A 1 196 ? 29.975 0.919 -29.472 1.00 89.62 196 GLN A CA 1
ATOM 1500 C C . GLN A 1 196 ? 29.906 0.235 -28.102 1.00 89.62 196 GLN A C 1
ATOM 1502 O O . GLN A 1 196 ? 28.858 -0.291 -27.763 1.00 89.62 196 GLN A O 1
ATOM 1507 N N . PRO A 1 197 ? 30.963 0.255 -27.276 1.00 88.50 197 PRO A N 1
ATOM 1508 C CA . PRO A 1 197 ? 30.941 -0.375 -25.956 1.00 88.50 197 PRO A CA 1
ATOM 1509 C C . PRO A 1 197 ? 29.756 0.065 -25.081 1.00 88.50 197 PRO A C 1
ATOM 1511 O O . PRO A 1 197 ? 29.469 1.263 -24.995 1.00 88.50 197 PRO A O 1
ATOM 1514 N N . LEU A 1 198 ? 29.147 -0.884 -24.358 1.00 89.38 198 LEU A N 1
ATOM 1515 C CA . LEU A 1 198 ? 27.984 -0.647 -23.489 1.00 89.38 198 LEU A CA 1
ATOM 1516 C C . LEU A 1 198 ? 28.199 0.518 -22.518 1.00 89.38 198 LEU A C 1
ATOM 1518 O O . LEU A 1 198 ? 27.327 1.366 -22.371 1.00 89.38 198 LEU A O 1
ATOM 1522 N N . ALA A 1 199 ? 29.384 0.611 -21.909 1.00 85.31 199 ALA A N 1
ATOM 1523 C CA . ALA A 1 199 ? 29.724 1.693 -20.985 1.00 85.31 199 ALA A CA 1
ATOM 1524 C C . ALA A 1 199 ? 29.704 3.090 -21.643 1.00 85.31 199 ALA A C 1
ATOM 1526 O O . ALA A 1 199 ? 29.322 4.064 -21.001 1.00 85.31 199 ALA A O 1
ATOM 1527 N N . ILE A 1 200 ? 30.071 3.200 -22.928 1.00 86.88 200 ILE A N 1
ATOM 1528 C CA . ILE A 1 200 ? 30.043 4.475 -23.666 1.00 86.88 200 ILE A CA 1
ATOM 1529 C C . ILE A 1 200 ? 28.599 4.860 -24.006 1.00 86.88 200 ILE A C 1
ATOM 1531 O O . ILE A 1 200 ? 28.217 6.017 -23.825 1.00 86.88 200 ILE A O 1
ATOM 1535 N N . LEU A 1 201 ? 27.791 3.897 -24.465 1.00 90.94 201 LEU A N 1
ATOM 1536 C CA . LEU A 1 201 ? 26.368 4.116 -24.748 1.00 90.94 201 LEU A CA 1
ATOM 1537 C C . LEU A 1 201 ? 25.620 4.555 -23.484 1.00 90.94 201 LEU A C 1
ATOM 1539 O O . LEU A 1 201 ? 24.941 5.582 -23.484 1.00 90.94 201 LEU A O 1
ATOM 1543 N N . MET A 1 202 ? 25.811 3.809 -22.395 1.00 89.75 202 MET A N 1
ATOM 1544 C CA . MET A 1 202 ? 25.208 4.090 -21.096 1.00 89.75 202 MET A CA 1
ATOM 1545 C C . MET A 1 202 ? 25.649 5.435 -20.536 1.00 89.75 202 MET A C 1
ATOM 1547 O O . MET A 1 202 ? 24.816 6.171 -20.013 1.00 89.75 202 MET A O 1
ATOM 1551 N N . GLY A 1 203 ? 26.927 5.797 -20.677 1.00 85.50 203 GLY A N 1
ATOM 1552 C CA . GLY A 1 203 ? 27.396 7.064 -20.137 1.00 85.50 203 GLY A CA 1
ATOM 1553 C C . GLY A 1 203 ? 26.921 8.290 -20.897 1.00 85.50 203 GLY A C 1
ATOM 1554 O O . GLY A 1 203 ? 26.622 9.308 -20.275 1.00 85.50 203 GLY A O 1
ATOM 1555 N N . CYS A 1 204 ? 26.747 8.178 -22.212 1.00 90.06 204 CYS A N 1
ATOM 1556 C CA . CYS A 1 204 ? 26.056 9.205 -22.977 1.00 90.06 204 CYS A CA 1
ATOM 1557 C C . CYS A 1 204 ? 24.582 9.318 -22.547 1.00 90.06 204 CYS A C 1
ATOM 1559 O O . CYS A 1 204 ? 24.132 10.414 -22.221 1.00 90.06 204 CYS A O 1
ATOM 1561 N N . ALA A 1 205 ? 23.856 8.197 -22.461 1.00 91.69 205 ALA A N 1
ATOM 1562 C CA . ALA A 1 205 ? 22.446 8.183 -22.063 1.00 91.69 205 ALA A CA 1
ATOM 1563 C C . ALA A 1 205 ? 22.213 8.759 -20.655 1.00 91.69 205 ALA A C 1
ATOM 1565 O O . ALA A 1 205 ? 21.246 9.484 -20.432 1.00 91.69 205 ALA A O 1
ATOM 1566 N N . TYR A 1 206 ? 23.122 8.487 -19.720 1.00 87.94 206 TYR A N 1
ATOM 1567 C CA . TYR A 1 206 ? 23.082 9.036 -18.369 1.00 87.94 206 TYR A CA 1
ATOM 1568 C C . TYR A 1 206 ? 23.280 10.553 -18.325 1.00 87.94 206 TYR A C 1
ATOM 1570 O O . TYR A 1 206 ? 22.503 11.248 -17.673 1.00 87.94 206 TYR A O 1
ATOM 1578 N N . GLY A 1 207 ? 24.280 11.077 -19.046 1.00 86.25 207 GLY A N 1
ATOM 1579 C CA . GLY A 1 207 ? 24.519 12.522 -19.122 1.00 86.25 207 GLY A CA 1
ATOM 1580 C C . GLY A 1 207 ? 23.303 13.277 -19.666 1.00 86.25 207 GLY A C 1
ATOM 1581 O O . GLY A 1 207 ? 22.893 14.284 -19.093 1.00 86.25 207 GLY A O 1
ATOM 1582 N N . LEU A 1 208 ? 22.667 12.737 -20.712 1.00 91.00 208 LEU A N 1
ATOM 1583 C CA . LEU A 1 208 ? 21.415 13.280 -21.244 1.00 91.00 208 LEU A CA 1
ATOM 1584 C C . LEU A 1 208 ? 20.269 13.201 -20.240 1.00 91.00 208 LEU A C 1
ATOM 1586 O O . LEU A 1 208 ? 19.522 14.160 -20.083 1.00 91.00 208 LEU A O 1
ATOM 1590 N N . HIS A 1 209 ? 20.134 12.074 -19.540 1.00 89.38 209 HIS A N 1
ATOM 1591 C CA . HIS A 1 209 ? 19.072 11.909 -18.559 1.00 89.38 209 HIS A CA 1
ATOM 1592 C C . HIS A 1 209 ? 19.147 12.947 -17.442 1.00 89.38 209 HIS A C 1
ATOM 1594 O O . HIS A 1 209 ? 18.133 13.575 -17.147 1.00 89.38 209 HIS A O 1
ATOM 1600 N N . ARG A 1 210 ? 20.333 13.168 -16.865 1.00 86.06 210 ARG A N 1
ATOM 1601 C CA . ARG A 1 210 ? 20.522 14.163 -15.799 1.00 86.06 210 ARG A CA 1
ATOM 1602 C C . ARG A 1 210 ? 20.164 15.565 -16.269 1.00 86.06 210 ARG A C 1
ATOM 1604 O O . ARG A 1 210 ? 19.435 16.266 -15.581 1.00 86.06 210 ARG A O 1
ATOM 1611 N N . LEU A 1 211 ? 20.597 15.940 -17.472 1.00 87.81 211 LEU A N 1
ATOM 1612 C CA . LEU A 1 211 ? 20.210 17.218 -18.068 1.00 87.81 211 LEU A CA 1
ATOM 1613 C C . LEU A 1 211 ? 18.710 17.312 -18.369 1.00 87.81 211 LEU A C 1
ATOM 1615 O O . LEU A 1 211 ? 18.136 18.384 -18.250 1.00 87.81 211 LEU A O 1
ATOM 1619 N N . SER A 1 212 ? 18.053 16.214 -18.747 1.00 86.50 212 SER A N 1
ATOM 1620 C CA . SER A 1 212 ? 16.604 16.221 -18.986 1.00 86.50 212 SER A CA 1
ATOM 1621 C C . SER A 1 212 ? 15.780 16.362 -17.701 1.00 86.50 212 SER A C 1
ATOM 1623 O O . SER A 1 212 ? 14.635 16.801 -17.764 1.00 86.50 212 SER A O 1
ATOM 1625 N N . CYS A 1 213 ? 16.354 15.986 -16.554 1.00 83.44 213 CYS A N 1
ATOM 1626 C CA . CYS A 1 213 ? 15.687 15.983 -15.252 1.00 83.44 213 CYS A CA 1
ATOM 1627 C C . CYS A 1 213 ? 16.077 17.164 -14.356 1.00 83.44 213 CYS A C 1
ATOM 1629 O O . CYS A 1 213 ? 15.425 17.371 -13.341 1.00 83.44 213 CYS A O 1
ATOM 1631 N N . VAL A 1 214 ? 17.112 17.938 -14.701 1.00 83.31 214 VAL A N 1
ATOM 1632 C CA . VAL A 1 214 ? 17.529 19.084 -13.884 1.00 83.31 214 VAL A CA 1
ATOM 1633 C C . VAL A 1 214 ? 16.506 20.220 -13.975 1.00 83.31 214 VAL A C 1
ATOM 1635 O O . VAL A 1 214 ? 16.139 20.679 -15.061 1.00 83.31 214 VAL A O 1
ATOM 1638 N N . GLU A 1 215 ? 16.062 20.707 -12.819 1.00 80.44 215 GLU A N 1
ATOM 1639 C CA . GLU A 1 215 ? 15.251 21.916 -12.719 1.00 80.44 215 GLU A CA 1
ATOM 1640 C C . GLU A 1 215 ? 16.171 23.136 -12.641 1.00 80.44 215 GLU A C 1
ATOM 1642 O O . GLU A 1 215 ? 16.827 23.393 -11.634 1.00 80.44 215 GLU A O 1
ATOM 1647 N N . SER A 1 216 ? 16.257 23.888 -13.739 1.00 82.25 216 SER A N 1
ATOM 1648 C CA . SER A 1 216 ? 17.060 25.106 -13.805 1.00 82.25 216 SER A CA 1
ATOM 1649 C C . SER A 1 216 ? 16.299 26.210 -14.536 1.00 82.25 216 SER A C 1
ATOM 1651 O O . SER A 1 216 ? 15.790 25.951 -15.628 1.00 82.25 216 SER A O 1
ATOM 1653 N N . PRO A 1 217 ? 16.279 27.457 -14.021 1.00 78.12 217 PRO A N 1
ATOM 1654 C CA . PRO A 1 217 ? 15.648 28.583 -14.714 1.00 78.12 217 PRO A CA 1
ATOM 1655 C C . PRO A 1 217 ? 16.335 28.918 -16.049 1.00 78.12 217 PRO A C 1
ATOM 1657 O O . PRO A 1 217 ? 15.775 29.632 -16.876 1.00 78.12 217 PRO A O 1
ATOM 1660 N N . PHE A 1 218 ? 17.550 28.404 -16.277 1.00 81.31 218 PHE A N 1
ATOM 1661 C CA . PHE A 1 218 ? 18.308 28.615 -17.509 1.00 81.31 218 PHE A CA 1
ATOM 1662 C C . PHE A 1 218 ? 18.046 27.549 -18.585 1.00 81.31 218 PHE A C 1
ATOM 1664 O O . PHE A 1 218 ? 18.452 27.755 -19.728 1.00 81.31 218 PHE A O 1
ATOM 1671 N N . LEU A 1 219 ? 17.396 26.427 -18.243 1.00 82.88 219 LEU A N 1
ATOM 1672 C CA . LEU A 1 219 ? 17.099 25.325 -19.162 1.00 82.88 219 LEU A CA 1
ATOM 1673 C C . LEU A 1 219 ? 15.586 25.234 -19.405 1.00 82.88 219 LEU A C 1
ATOM 1675 O O . LEU A 1 219 ? 14.850 24.635 -18.620 1.00 82.88 219 LEU A O 1
ATOM 1679 N N . GLY A 1 220 ? 15.126 25.849 -20.496 1.00 82.38 220 GLY A N 1
ATOM 1680 C CA . GLY A 1 220 ? 13.717 25.862 -20.875 1.00 82.38 220 GLY A CA 1
ATOM 1681 C C . GLY A 1 220 ? 13.214 24.514 -21.398 1.00 82.38 220 GLY A C 1
ATOM 1682 O O . GLY A 1 220 ? 13.980 23.598 -21.703 1.00 82.38 220 GLY A O 1
ATOM 1683 N N . GLU A 1 221 ? 11.893 24.400 -21.547 1.00 83.62 221 GLU A N 1
ATOM 1684 C CA . GLU A 1 221 ? 11.247 23.183 -22.062 1.00 83.62 221 GLU A CA 1
ATOM 1685 C C . GLU A 1 221 ? 11.696 22.834 -23.492 1.00 83.62 221 GLU A C 1
ATOM 1687 O O . GLU A 1 221 ? 11.841 21.659 -23.828 1.00 83.62 221 GLU A O 1
ATOM 1692 N N . ALA A 1 222 ? 11.999 23.835 -24.326 1.00 84.00 222 ALA A N 1
ATOM 1693 C CA . ALA A 1 222 ? 12.521 23.612 -25.674 1.00 84.00 222 ALA A CA 1
ATOM 1694 C C . ALA A 1 222 ? 13.892 22.913 -25.648 1.00 84.00 222 ALA A C 1
ATOM 1696 O O . ALA A 1 222 ? 14.107 21.936 -26.368 1.00 84.00 222 ALA A O 1
ATOM 1697 N N . GLU A 1 223 ? 14.810 23.370 -24.792 1.00 86.38 223 GLU A N 1
ATOM 1698 C CA . GLU A 1 223 ? 16.111 22.735 -24.597 1.00 86.38 223 GLU A CA 1
ATOM 1699 C C . GLU A 1 223 ? 15.972 21.336 -23.976 1.00 86.38 223 GLU A C 1
ATOM 1701 O O . GLU A 1 223 ? 16.615 20.397 -24.447 1.00 86.38 223 GLU A O 1
ATOM 1706 N N . LYS A 1 224 ? 15.086 21.147 -22.986 1.00 86.81 224 LYS A N 1
ATOM 1707 C CA . LYS A 1 224 ? 14.832 19.825 -22.381 1.00 86.81 224 LYS A CA 1
ATOM 1708 C C . LYS A 1 224 ? 14.328 18.798 -23.394 1.00 86.81 224 LYS A C 1
ATOM 1710 O O . LYS A 1 224 ? 14.763 17.647 -23.359 1.00 86.81 224 LYS A O 1
ATOM 1715 N N . VAL A 1 225 ? 13.454 19.194 -24.325 1.00 85.50 225 VAL A N 1
ATOM 1716 C CA . VAL A 1 225 ? 12.970 18.310 -25.402 1.00 85.50 225 VAL A CA 1
ATOM 1717 C C . VAL A 1 225 ? 14.125 17.830 -26.286 1.00 85.50 225 VAL A C 1
ATOM 1719 O O . VAL A 1 225 ? 14.167 16.651 -26.642 1.00 85.50 225 VAL A O 1
ATOM 1722 N N . LEU A 1 226 ? 15.090 18.703 -26.592 1.00 87.31 226 LEU A N 1
ATOM 1723 C CA . LEU A 1 226 ? 16.277 18.362 -27.385 1.00 87.31 226 LEU A CA 1
ATOM 1724 C C . LEU A 1 226 ? 17.272 17.456 -26.642 1.00 87.31 226 LEU A C 1
ATOM 1726 O O . LEU A 1 226 ? 18.039 16.738 -27.284 1.00 87.31 226 LEU A O 1
ATOM 1730 N N . LEU A 1 227 ? 17.263 17.484 -25.308 1.00 89.31 227 LEU A N 1
ATOM 1731 C CA . LEU A 1 227 ? 18.158 16.710 -24.441 1.00 89.31 227 LEU A CA 1
ATOM 1732 C C . LEU A 1 227 ? 17.559 15.365 -23.990 1.00 89.31 227 LEU A C 1
ATOM 1734 O O . LEU A 1 227 ? 18.190 14.640 -23.219 1.00 89.31 227 LEU A O 1
ATOM 1738 N N . LYS A 1 228 ? 16.369 14.984 -24.480 1.00 88.56 228 LYS A N 1
ATOM 1739 C CA . LYS A 1 228 ? 15.809 13.645 -24.239 1.00 88.56 228 LYS A CA 1
ATOM 1740 C C . LYS A 1 228 ? 16.693 12.561 -24.859 1.00 88.56 228 LYS A C 1
ATOM 1742 O O . LYS A 1 228 ? 17.260 12.739 -25.936 1.00 88.56 228 LYS A O 1
ATOM 1747 N N . ILE A 1 229 ? 16.759 11.397 -24.205 1.00 89.69 229 ILE A N 1
ATOM 1748 C CA . ILE A 1 229 ? 17.486 10.238 -24.738 1.00 89.69 229 ILE A CA 1
ATOM 1749 C C . ILE A 1 229 ? 16.838 9.802 -26.063 1.00 89.69 229 ILE A C 1
ATOM 1751 O O . ILE A 1 229 ? 15.663 9.426 -26.068 1.00 89.69 229 ILE A O 1
ATOM 1755 N N . PRO A 1 230 ? 17.588 9.787 -27.174 1.00 91.81 230 PRO A N 1
ATOM 1756 C CA . PRO A 1 230 ? 17.049 9.380 -28.463 1.00 91.81 230 PRO A CA 1
ATOM 1757 C C . PRO A 1 230 ? 16.689 7.883 -28.490 1.00 91.81 230 PRO A C 1
ATOM 1759 O O . PRO A 1 230 ? 17.471 7.066 -27.991 1.00 91.81 230 PRO A O 1
ATOM 1762 N N . PRO A 1 231 ? 15.574 7.477 -29.135 1.00 90.81 231 PRO A N 1
ATOM 1763 C CA . PRO A 1 231 ? 15.159 6.072 -29.209 1.00 90.81 231 PRO A CA 1
ATOM 1764 C C . PRO A 1 231 ? 16.238 5.128 -29.749 1.00 90.81 231 PRO A C 1
ATOM 1766 O O . PRO A 1 231 ? 16.438 4.048 -29.203 1.00 90.81 231 PRO A O 1
ATOM 1769 N N . ALA A 1 232 ? 16.993 5.549 -30.769 1.00 91.88 232 ALA A N 1
ATOM 1770 C CA . ALA A 1 232 ? 18.081 4.758 -31.348 1.00 91.88 232 ALA A CA 1
ATOM 1771 C C . ALA A 1 232 ? 19.180 4.405 -30.327 1.00 91.88 232 ALA A C 1
ATOM 1773 O O . ALA A 1 232 ? 19.692 3.285 -30.327 1.00 91.88 232 ALA A O 1
ATOM 1774 N N . LEU A 1 233 ? 19.509 5.333 -29.420 1.00 93.06 233 LEU A N 1
ATOM 1775 C CA . LEU A 1 233 ? 20.476 5.091 -28.349 1.00 93.06 233 LEU A CA 1
ATOM 1776 C C . LEU A 1 233 ? 19.928 4.075 -27.336 1.00 93.06 233 LEU A C 1
ATOM 1778 O O . LEU A 1 233 ? 20.649 3.161 -26.937 1.00 93.06 233 LEU A O 1
ATOM 1782 N N . MET A 1 234 ? 18.642 4.179 -26.981 1.00 91.06 234 MET A N 1
ATOM 1783 C CA . MET A 1 234 ? 17.976 3.191 -26.124 1.00 91.06 234 MET A CA 1
ATOM 1784 C C . MET A 1 234 ? 17.939 1.800 -26.766 1.00 91.06 234 MET A C 1
ATOM 1786 O O . MET A 1 234 ? 18.252 0.819 -26.095 1.00 91.06 234 MET A O 1
ATOM 1790 N N . PHE A 1 235 ? 17.630 1.693 -28.062 1.00 90.31 235 PHE A N 1
ATOM 1791 C CA . PHE A 1 235 ? 17.653 0.413 -28.776 1.00 90.31 235 PHE A CA 1
ATOM 1792 C C . PHE A 1 235 ? 19.047 -0.223 -28.787 1.00 90.31 235 PHE A C 1
ATOM 1794 O O . PHE A 1 235 ? 19.165 -1.419 -28.518 1.00 90.31 235 PHE A O 1
ATOM 1801 N N . ALA A 1 236 ? 20.105 0.564 -29.014 1.00 92.00 236 ALA A N 1
ATOM 1802 C CA . ALA A 1 236 ? 21.483 0.075 -28.962 1.00 92.00 236 ALA A CA 1
ATOM 1803 C C . ALA A 1 236 ? 21.851 -0.475 -27.569 1.00 92.00 236 ALA A C 1
ATOM 1805 O O . ALA A 1 236 ? 22.417 -1.565 -27.464 1.00 92.00 236 ALA A O 1
ATOM 1806 N N . ILE A 1 237 ? 21.472 0.235 -26.499 1.00 92.25 237 ILE A N 1
ATOM 1807 C CA . ILE A 1 237 ? 21.663 -0.211 -25.109 1.00 92.25 237 ILE A CA 1
ATOM 1808 C C . ILE A 1 237 ? 20.916 -1.525 -24.856 1.00 92.25 237 ILE A C 1
ATOM 1810 O O . ILE A 1 237 ? 21.507 -2.501 -24.394 1.00 92.25 237 ILE A O 1
ATOM 1814 N N . LEU A 1 238 ? 19.624 -1.580 -25.190 1.00 90.25 238 LEU A N 1
ATOM 1815 C CA . LEU A 1 238 ? 18.788 -2.757 -24.949 1.00 90.25 238 LEU A CA 1
ATOM 1816 C C . LEU A 1 238 ? 19.270 -3.979 -25.730 1.00 90.25 238 LEU A C 1
ATOM 1818 O O . LEU A 1 238 ? 19.295 -5.083 -25.187 1.00 90.25 238 LEU A O 1
ATOM 1822 N N . ARG A 1 239 ? 19.710 -3.796 -26.977 1.00 88.69 239 ARG A N 1
ATOM 1823 C CA . ARG A 1 239 ? 20.302 -4.865 -27.786 1.00 88.69 239 ARG A CA 1
ATOM 1824 C C . ARG A 1 239 ? 21.541 -5.458 -27.116 1.00 88.69 239 ARG A C 1
ATOM 1826 O O . ARG A 1 239 ? 21.677 -6.678 -27.070 1.00 88.69 239 ARG A O 1
ATOM 1833 N N . GLN A 1 240 ? 22.420 -4.623 -26.566 1.00 90.50 240 GLN A N 1
ATOM 1834 C CA . GLN A 1 240 ? 23.621 -5.094 -25.870 1.00 90.50 240 GLN A CA 1
ATOM 1835 C C . GLN A 1 240 ? 23.323 -5.746 -24.519 1.00 90.50 240 GLN A C 1
ATOM 1837 O O . GLN A 1 240 ? 23.966 -6.737 -24.176 1.00 90.50 240 GLN A O 1
ATOM 1842 N N . LEU A 1 241 ? 22.326 -5.246 -23.782 1.00 90.31 241 LEU A N 1
ATOM 1843 C CA . LEU A 1 241 ? 21.863 -5.854 -22.529 1.00 90.31 241 LEU A CA 1
ATOM 1844 C C . LEU A 1 241 ? 21.170 -7.208 -22.746 1.00 90.31 241 LEU A C 1
ATOM 1846 O O . LEU A 1 241 ? 21.256 -8.074 -21.879 1.00 90.31 241 LEU A O 1
ATOM 1850 N N . ARG A 1 242 ? 20.507 -7.403 -23.896 1.00 86.75 242 ARG A N 1
ATOM 1851 C CA . ARG A 1 242 ? 19.950 -8.701 -24.325 1.00 86.75 242 ARG A CA 1
ATOM 1852 C C . ARG A 1 242 ? 21.034 -9.691 -24.768 1.00 86.75 242 ARG A C 1
ATOM 1854 O O . ARG A 1 242 ? 20.802 -10.896 -24.728 1.00 86.75 242 ARG A O 1
ATOM 1861 N N . GLY A 1 243 ? 22.186 -9.193 -25.214 1.00 86.94 243 GLY A N 1
ATOM 1862 C CA . GLY A 1 243 ? 23.341 -10.001 -25.597 1.00 86.94 243 GLY A CA 1
ATOM 1863 C C . GLY A 1 243 ? 24.254 -10.366 -24.421 1.00 86.94 243 GLY A C 1
ATOM 1864 O O . GLY A 1 243 ? 23.892 -10.270 -23.250 1.00 86.94 243 GLY A O 1
ATOM 1865 N N . ASP A 1 244 ? 25.489 -10.759 -24.738 1.00 87.69 244 ASP A N 1
ATOM 1866 C CA . ASP A 1 244 ? 26.506 -11.124 -23.740 1.00 87.69 244 ASP A CA 1
ATOM 1867 C C . ASP A 1 244 ? 27.410 -9.956 -23.312 1.00 87.69 244 ASP A C 1
ATOM 1869 O O . ASP A 1 244 ? 28.328 -10.153 -22.515 1.00 87.69 244 ASP A O 1
ATOM 1873 N N . GLU A 1 245 ? 27.176 -8.735 -23.798 1.00 88.12 245 GLU A N 1
ATOM 1874 C CA . GLU A 1 245 ? 28.066 -7.594 -23.539 1.00 88.12 245 GLU A CA 1
ATOM 1875 C C . GLU A 1 245 ? 28.137 -7.233 -22.053 1.00 88.12 245 GLU A C 1
ATOM 1877 O O . GLU A 1 245 ? 29.227 -7.017 -21.528 1.00 88.12 245 GLU A O 1
ATOM 1882 N N . LEU A 1 246 ? 27.011 -7.281 -21.330 1.00 89.06 246 LEU A N 1
ATOM 1883 C CA . LEU A 1 246 ? 27.022 -7.074 -19.880 1.00 89.06 246 LEU A CA 1
ATOM 1884 C C . LEU A 1 246 ? 27.834 -8.161 -19.155 1.00 89.06 246 LEU A C 1
ATOM 1886 O O . LEU A 1 246 ? 28.570 -7.867 -18.217 1.00 89.06 246 LEU A O 1
ATOM 1890 N N . ARG A 1 247 ? 27.748 -9.421 -19.602 1.00 89.19 247 ARG A N 1
ATOM 1891 C CA . ARG A 1 247 ? 28.532 -10.531 -19.032 1.00 89.19 247 ARG A CA 1
ATOM 1892 C C . ARG A 1 247 ? 30.027 -10.325 -19.263 1.00 89.19 247 ARG A C 1
ATOM 1894 O O . ARG A 1 247 ? 30.801 -10.519 -18.331 1.00 89.19 247 ARG A O 1
ATOM 1901 N N . LYS A 1 248 ? 30.421 -9.939 -20.480 1.00 88.69 248 LYS A N 1
ATOM 1902 C CA . LYS A 1 248 ? 31.814 -9.618 -20.819 1.00 88.69 248 LYS A CA 1
ATOM 1903 C C . LYS A 1 248 ? 32.318 -8.441 -19.990 1.00 88.69 248 LYS A C 1
ATOM 1905 O O . LYS A 1 248 ? 33.448 -8.476 -19.525 1.00 88.69 248 LYS A O 1
ATOM 1910 N N . LEU A 1 249 ? 31.472 -7.439 -19.751 1.00 84.69 249 LEU A N 1
ATOM 1911 C CA . LEU A 1 249 ? 31.827 -6.289 -18.927 1.00 84.69 249 LEU A CA 1
ATOM 1912 C C . LEU A 1 249 ? 32.147 -6.701 -17.485 1.00 84.69 249 LEU A C 1
ATOM 1914 O O . LEU A 1 249 ? 33.202 -6.329 -16.995 1.00 84.69 249 LEU A O 1
ATOM 1918 N N . PHE A 1 250 ? 31.324 -7.553 -16.860 1.00 85.94 250 PHE A N 1
ATOM 1919 C CA . PHE A 1 250 ? 31.615 -8.109 -15.526 1.00 85.94 250 PHE A CA 1
ATOM 1920 C C . PHE A 1 250 ? 32.924 -8.917 -15.468 1.00 85.94 250 PHE A C 1
ATOM 1922 O O . PHE A 1 250 ? 33.536 -8.991 -14.412 1.00 85.94 250 PHE A O 1
ATOM 1929 N N . GLN A 1 251 ? 33.356 -9.531 -16.575 1.00 87.75 251 GLN A N 1
ATOM 1930 C CA . GLN A 1 251 ? 34.633 -10.259 -16.645 1.00 87.75 251 GLN A CA 1
ATOM 1931 C C . GLN A 1 251 ? 35.843 -9.337 -16.837 1.00 87.75 251 GLN A C 1
ATOM 1933 O O . GLN A 1 251 ? 36.954 -9.708 -16.472 1.00 87.75 251 GLN A O 1
ATOM 1938 N N . LEU A 1 252 ? 35.642 -8.177 -17.467 1.00 81.69 252 LEU A N 1
ATOM 1939 C CA . LEU A 1 252 ? 36.704 -7.223 -17.778 1.00 81.69 252 LEU A CA 1
ATOM 1940 C C . LEU A 1 252 ? 36.929 -6.231 -16.636 1.00 81.69 252 LEU A C 1
ATOM 1942 O O . LEU A 1 252 ? 38.072 -5.982 -16.265 1.00 81.69 252 LEU A O 1
ATOM 1946 N N . ASP A 1 253 ? 35.846 -5.654 -16.117 1.00 79.38 253 ASP A N 1
ATOM 1947 C CA . ASP A 1 253 ? 35.860 -4.660 -15.050 1.00 79.38 253 ASP A CA 1
ATOM 1948 C C . ASP A 1 253 ? 34.518 -4.696 -14.297 1.00 79.38 253 ASP A C 1
ATOM 1950 O O . ASP A 1 253 ? 33.492 -4.184 -14.759 1.00 79.38 253 ASP A O 1
ATOM 1954 N N . GLU A 1 254 ? 34.521 -5.346 -13.133 1.00 78.94 254 GLU A N 1
ATOM 1955 C CA . GLU A 1 254 ? 33.334 -5.519 -12.294 1.00 78.94 254 GLU A CA 1
ATOM 1956 C C . GLU A 1 254 ? 32.778 -4.182 -11.789 1.00 78.94 254 GLU A C 1
ATOM 1958 O O . GLU A 1 254 ? 31.563 -3.981 -11.812 1.00 78.94 254 GLU A O 1
ATOM 1963 N N . GLN A 1 255 ? 33.643 -3.235 -11.413 1.00 77.56 255 GLN A N 1
ATOM 1964 C CA . GLN A 1 255 ? 33.217 -1.912 -10.952 1.00 77.56 255 GLN A CA 1
ATOM 1965 C C . GLN A 1 255 ? 32.504 -1.154 -12.077 1.00 77.56 255 GLN A C 1
ATOM 1967 O O . GLN A 1 255 ? 31.467 -0.518 -11.857 1.00 77.56 255 GLN A O 1
ATOM 1972 N N . VAL A 1 256 ? 33.016 -1.269 -13.307 1.00 76.56 256 VAL A N 1
ATOM 1973 C CA . VAL A 1 256 ? 32.357 -0.700 -14.484 1.00 76.56 256 VAL A CA 1
ATOM 1974 C C . VAL A 1 256 ? 31.010 -1.373 -14.747 1.00 76.56 256 VAL A C 1
ATOM 1976 O O . VAL A 1 256 ? 30.003 -0.715 -15.021 1.00 76.56 256 VAL A O 1
ATOM 1979 N N . ALA A 1 257 ? 30.948 -2.691 -14.626 1.00 82.31 257 ALA A N 1
ATOM 1980 C CA . ALA A 1 257 ? 29.708 -3.418 -14.834 1.00 82.31 257 ALA A CA 1
ATOM 1981 C C . ALA A 1 257 ? 28.622 -3.051 -13.805 1.00 82.31 257 ALA A C 1
ATOM 1983 O O . ALA A 1 257 ? 27.464 -2.860 -14.189 1.00 82.31 257 ALA A O 1
ATOM 1984 N N . VAL A 1 258 ? 28.993 -2.886 -12.530 1.00 82.75 258 VAL A N 1
ATOM 1985 C CA . VAL A 1 258 ? 28.0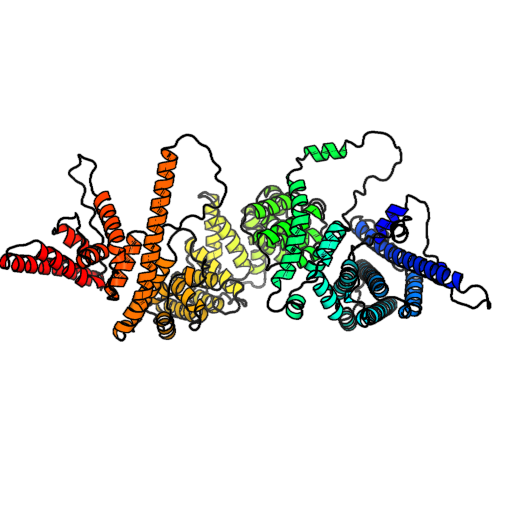98 -2.437 -11.450 1.00 82.75 258 VAL A CA 1
ATOM 1986 C C . VAL A 1 258 ? 27.500 -1.072 -11.775 1.00 82.75 258 VAL A C 1
ATOM 1988 O O . VAL A 1 258 ? 26.277 -0.929 -11.790 1.00 82.75 258 VAL A O 1
ATOM 1991 N N . ASN A 1 259 ? 28.329 -0.091 -12.134 1.00 81.25 259 ASN A N 1
ATOM 1992 C CA . ASN A 1 259 ? 27.849 1.251 -12.461 1.00 81.25 259 ASN A CA 1
ATOM 1993 C C . ASN A 1 259 ? 26.961 1.261 -13.709 1.00 81.25 259 ASN A C 1
ATOM 1995 O O . ASN A 1 259 ? 25.924 1.915 -13.710 1.00 81.25 259 ASN A O 1
ATOM 1999 N N . VAL A 1 260 ? 27.296 0.485 -14.744 1.00 86.06 260 VAL A N 1
ATOM 2000 C CA . VAL A 1 260 ? 26.422 0.306 -15.915 1.00 86.06 260 VAL A CA 1
ATOM 2001 C C . VAL A 1 260 ? 25.049 -0.244 -15.517 1.00 86.06 260 VAL A C 1
ATOM 2003 O O . VAL A 1 260 ? 24.033 0.242 -16.019 1.00 86.06 260 VAL A O 1
ATOM 2006 N N . CYS A 1 261 ? 24.998 -1.215 -14.601 1.00 90.56 261 CYS A N 1
ATOM 2007 C CA . CYS A 1 261 ? 23.733 -1.741 -14.092 1.00 90.56 261 CYS A CA 1
ATOM 2008 C C . CYS A 1 261 ? 22.946 -0.671 -13.327 1.00 90.56 261 CYS A C 1
ATOM 2010 O O . CYS A 1 261 ? 21.773 -0.470 -13.628 1.00 90.56 261 CYS A O 1
ATOM 2012 N N . LEU A 1 262 ? 23.579 0.040 -12.386 1.00 87.69 262 LEU A N 1
ATOM 2013 C CA . LEU A 1 262 ? 22.945 1.115 -11.609 1.00 87.69 262 LEU A CA 1
ATOM 2014 C C . LEU A 1 262 ? 22.370 2.202 -12.516 1.00 87.69 262 LEU A C 1
ATOM 2016 O O . LEU A 1 262 ? 21.206 2.573 -12.384 1.00 87.69 262 LEU A O 1
ATOM 2020 N N . THR A 1 263 ? 23.160 2.654 -13.490 1.00 87.25 263 THR A N 1
ATOM 2021 C CA . THR A 1 263 ? 22.721 3.620 -14.492 1.00 87.25 263 THR A CA 1
ATOM 2022 C C . THR A 1 263 ? 21.517 3.092 -15.267 1.00 87.25 263 THR A C 1
ATOM 2024 O O . THR A 1 263 ? 20.549 3.819 -15.449 1.00 87.25 263 THR A O 1
ATOM 2027 N N . PHE A 1 264 ? 21.524 1.833 -15.710 1.00 92.12 264 PHE A N 1
ATOM 2028 C CA . PHE A 1 264 ? 20.371 1.273 -16.417 1.00 92.12 264 PHE A CA 1
ATOM 2029 C C . PHE A 1 264 ? 19.117 1.227 -15.539 1.00 92.12 264 PHE A C 1
ATOM 2031 O O . PHE A 1 264 ? 18.045 1.604 -16.007 1.00 92.12 264 PHE A O 1
ATOM 2038 N N . LEU A 1 265 ? 19.242 0.828 -14.269 1.00 91.62 265 LEU A N 1
ATOM 2039 C CA . LEU A 1 265 ? 18.121 0.816 -13.325 1.00 91.62 265 LEU A CA 1
ATOM 2040 C C . LEU A 1 265 ? 17.575 2.230 -13.056 1.00 91.62 265 LEU A C 1
ATOM 2042 O O . LEU A 1 265 ? 16.364 2.398 -12.927 1.00 91.62 265 LEU A O 1
ATOM 2046 N N . LEU A 1 266 ? 18.433 3.254 -13.054 1.00 89.56 266 LEU A N 1
ATOM 2047 C CA . LEU A 1 266 ? 18.017 4.658 -12.987 1.00 89.56 266 LEU A CA 1
ATOM 2048 C C . LEU A 1 266 ? 17.283 5.101 -14.264 1.00 89.56 266 LEU A C 1
ATOM 2050 O O . LEU A 1 266 ? 16.259 5.775 -14.200 1.00 89.56 266 LEU A O 1
ATOM 2054 N N . LEU A 1 267 ? 17.785 4.710 -15.438 1.00 89.00 267 LEU A N 1
ATOM 2055 C CA . LEU A 1 267 ? 17.200 5.098 -16.721 1.00 89.00 267 LEU A CA 1
ATOM 2056 C C . LEU A 1 267 ? 15.880 4.385 -17.020 1.00 89.00 267 LEU A C 1
ATOM 2058 O O . LEU A 1 267 ? 15.054 4.947 -17.739 1.00 89.00 267 LEU A O 1
ATOM 2062 N N . ALA A 1 268 ? 15.676 3.169 -16.519 1.00 87.62 268 ALA A N 1
ATOM 2063 C CA . ALA A 1 268 ? 14.522 2.324 -16.815 1.00 87.62 268 ALA A CA 1
ATOM 2064 C C . ALA A 1 268 ? 13.250 2.764 -16.064 1.00 87.62 268 ALA A C 1
ATOM 2066 O O . ALA A 1 268 ? 12.641 1.959 -15.359 1.00 87.62 268 ALA A O 1
ATOM 2067 N N . ASN A 1 269 ? 12.839 4.026 -16.227 1.00 83.31 269 ASN A N 1
ATOM 2068 C CA . ASN A 1 269 ? 11.593 4.573 -15.687 1.00 83.31 269 ASN A CA 1
ATOM 2069 C C . ASN A 1 269 ? 10.347 3.965 -16.348 1.00 83.31 269 ASN A C 1
ATOM 2071 O O . ASN A 1 269 ? 10.439 3.276 -17.363 1.00 83.31 269 ASN A O 1
ATOM 2075 N N . GLU A 1 270 ? 9.172 4.200 -15.765 1.00 78.19 270 GLU A N 1
ATOM 2076 C CA . GLU A 1 270 ? 7.930 3.592 -16.251 1.00 78.19 270 GLU A CA 1
ATOM 2077 C C . GLU A 1 270 ? 7.638 3.920 -17.717 1.00 78.19 270 GLU A C 1
ATOM 2079 O O . GLU A 1 270 ? 7.403 3.000 -18.496 1.00 78.19 270 GLU A O 1
ATOM 2084 N N . GLU A 1 271 ? 7.759 5.187 -18.116 1.00 78.88 271 GLU A N 1
ATOM 2085 C CA . GLU A 1 271 ? 7.553 5.628 -19.500 1.00 78.88 271 GLU A CA 1
ATOM 2086 C C . GLU A 1 271 ? 8.450 4.864 -20.487 1.00 78.88 271 GLU A C 1
ATOM 2088 O O . GLU A 1 271 ? 7.964 4.319 -21.475 1.00 78.88 271 GLU A O 1
ATOM 2093 N N . ARG A 1 272 ? 9.756 4.747 -20.211 1.00 80.31 272 ARG A N 1
ATOM 2094 C CA . ARG A 1 272 ? 10.694 4.026 -21.088 1.00 80.31 272 ARG A CA 1
ATOM 2095 C C . ARG A 1 272 ? 10.471 2.520 -21.050 1.00 80.31 272 ARG A C 1
ATOM 2097 O O . ARG A 1 272 ? 10.653 1.863 -22.072 1.00 80.31 272 ARG A O 1
ATOM 2104 N N . ARG A 1 273 ? 10.058 1.956 -19.911 1.00 78.12 273 ARG A N 1
ATOM 2105 C CA . ARG A 1 273 ? 9.646 0.548 -19.855 1.00 78.12 273 ARG A CA 1
ATOM 2106 C C . ARG A 1 273 ? 8.418 0.318 -20.739 1.00 78.12 273 ARG A C 1
ATOM 2108 O O . ARG A 1 273 ? 8.422 -0.610 -21.531 1.00 78.12 273 ARG A O 1
ATOM 2115 N N . GLN A 1 274 ? 7.410 1.181 -20.700 1.00 76.25 274 GLN A N 1
ATOM 2116 C CA . GLN A 1 274 ? 6.252 1.030 -21.587 1.00 76.25 274 GLN A CA 1
ATOM 2117 C C . GLN A 1 274 ? 6.613 1.263 -23.064 1.00 76.25 274 GLN A C 1
ATOM 2119 O O . GLN A 1 274 ? 6.172 0.510 -23.929 1.00 76.25 274 GLN A O 1
ATOM 2124 N N . ALA A 1 275 ? 7.455 2.259 -23.356 1.00 75.56 275 ALA A N 1
ATOM 2125 C CA . ALA A 1 275 ? 7.826 2.626 -24.722 1.00 75.56 275 ALA A CA 1
ATOM 2126 C C . ALA A 1 275 ? 8.738 1.599 -25.417 1.00 75.56 275 ALA A C 1
ATOM 2128 O O . ALA A 1 275 ? 8.598 1.373 -26.617 1.00 75.56 275 ALA A O 1
ATOM 2129 N N . PHE A 1 276 ? 9.678 0.987 -24.689 1.00 75.00 276 PHE A N 1
ATOM 2130 C CA . PHE A 1 276 ? 10.695 0.101 -25.272 1.00 75.00 276 PHE A CA 1
ATOM 2131 C C . PHE A 1 276 ? 10.582 -1.368 -24.837 1.00 75.00 276 PHE A C 1
ATOM 2133 O O . PHE A 1 276 ? 11.246 -2.215 -25.436 1.00 75.00 276 PHE A O 1
ATOM 2140 N N . LEU A 1 277 ? 9.795 -1.673 -23.797 1.00 70.00 277 LEU A N 1
ATOM 2141 C CA . LEU A 1 277 ? 9.790 -2.957 -23.081 1.00 70.00 277 LEU A CA 1
ATOM 2142 C C . LEU A 1 277 ? 8.358 -3.509 -22.858 1.00 70.00 277 LEU A C 1
ATOM 2144 O O . LEU A 1 277 ? 8.021 -4.000 -21.776 1.00 70.00 277 LEU A O 1
ATOM 2148 N N . SER A 1 278 ? 7.484 -3.423 -23.867 1.00 57.03 278 SER A N 1
ATOM 2149 C CA . SER A 1 278 ? 6.098 -3.903 -23.787 1.00 57.03 278 SER A CA 1
ATOM 2150 C C . SER A 1 278 ? 5.988 -5.435 -23.941 1.00 57.03 278 SER A C 1
ATOM 2152 O O . SER A 1 278 ? 6.506 -6.035 -24.877 1.00 57.03 278 SER A O 1
ATOM 2154 N N . GLY A 1 279 ? 5.286 -6.096 -23.009 1.00 55.53 279 GLY A N 1
ATOM 2155 C CA . GLY A 1 279 ? 4.760 -7.463 -23.190 1.00 55.53 279 GLY A CA 1
ATOM 2156 C C . GLY A 1 279 ? 5.565 -8.656 -22.640 1.00 55.53 279 GLY A C 1
ATOM 2157 O O . GLY A 1 279 ? 5.006 -9.746 -22.562 1.00 55.53 279 GLY A O 1
ATOM 2158 N N . GLY A 1 280 ? 6.820 -8.496 -22.198 1.00 50.47 280 GLY A N 1
ATOM 2159 C CA . GLY A 1 280 ? 7.612 -9.618 -21.643 1.00 50.47 280 GLY A CA 1
ATOM 2160 C C . GLY A 1 280 ? 8.841 -9.241 -20.804 1.00 50.47 280 GLY A C 1
ATOM 2161 O O . GLY A 1 280 ? 9.595 -10.111 -20.374 1.00 50.47 280 GLY A O 1
ATOM 2162 N N . ASP A 1 281 ? 9.052 -7.951 -20.541 1.00 54.25 281 ASP A N 1
ATOM 2163 C CA . ASP A 1 281 ? 10.395 -7.395 -20.330 1.00 54.25 281 ASP A CA 1
ATOM 2164 C C . ASP A 1 281 ? 10.694 -6.878 -18.912 1.00 54.25 281 ASP A C 1
ATOM 2166 O O . ASP A 1 281 ? 11.807 -6.403 -18.650 1.00 54.25 281 ASP A O 1
ATOM 2170 N N . THR A 1 282 ? 9.803 -7.115 -17.936 1.00 64.12 282 THR A N 1
ATOM 2171 C CA . THR A 1 282 ? 10.242 -7.159 -16.524 1.00 64.12 282 THR A CA 1
ATOM 2172 C C . THR A 1 282 ? 11.425 -8.122 -16.370 1.00 64.12 282 THR A C 1
ATOM 2174 O O . THR A 1 282 ? 12.256 -7.934 -15.489 1.00 64.12 282 THR A O 1
ATOM 2177 N N . VAL A 1 283 ? 11.573 -9.097 -17.279 1.00 79.38 283 VAL A N 1
ATOM 2178 C CA . VAL A 1 283 ? 12.703 -10.024 -17.389 1.00 79.38 283 VAL A CA 1
ATOM 2179 C C . VAL A 1 283 ? 14.046 -9.323 -17.584 1.00 79.38 283 VAL A C 1
ATOM 2181 O O . VAL A 1 283 ? 14.991 -9.736 -16.920 1.00 79.38 283 VAL A O 1
ATOM 2184 N N . ILE A 1 284 ? 14.172 -8.295 -18.436 1.00 85.31 284 ILE A N 1
ATOM 2185 C CA . ILE A 1 284 ? 15.474 -7.646 -18.698 1.00 85.31 284 ILE A CA 1
ATOM 2186 C C . ILE A 1 284 ? 15.898 -6.826 -17.489 1.00 85.31 284 ILE A C 1
ATOM 2188 O O . ILE A 1 284 ? 17.013 -6.996 -17.002 1.00 85.31 284 ILE A O 1
ATOM 2192 N N . VAL A 1 285 ? 14.998 -5.997 -16.952 1.00 87.19 285 VAL A N 1
ATOM 2193 C CA . VAL A 1 285 ? 15.286 -5.226 -15.734 1.00 87.19 285 VAL A CA 1
ATOM 2194 C C . VAL A 1 285 ? 15.593 -6.171 -14.571 1.00 87.19 285 VAL A C 1
ATOM 2196 O O . VAL A 1 285 ? 16.611 -6.001 -13.908 1.00 87.19 285 VAL A O 1
ATOM 2199 N N . ASN A 1 286 ? 14.814 -7.245 -14.395 1.00 87.31 286 ASN A N 1
ATOM 2200 C CA . ASN A 1 286 ? 15.099 -8.276 -13.394 1.00 87.31 286 ASN A CA 1
ATOM 2201 C C . ASN A 1 286 ? 16.379 -9.073 -13.692 1.00 87.31 286 ASN A C 1
ATOM 2203 O O . ASN A 1 286 ? 16.988 -9.609 -12.772 1.00 87.31 286 ASN A O 1
ATOM 2207 N N . ALA A 1 287 ? 16.799 -9.233 -14.947 1.00 89.06 287 ALA A N 1
ATOM 2208 C CA . ALA A 1 287 ? 18.045 -9.912 -15.302 1.00 89.06 287 ALA A CA 1
ATOM 2209 C C . ALA A 1 287 ? 19.257 -9.037 -14.975 1.00 89.06 287 ALA A C 1
ATOM 2211 O O . ALA A 1 287 ? 20.214 -9.540 -14.385 1.00 89.06 287 ALA A O 1
ATOM 2212 N N . VAL A 1 288 ? 19.190 -7.739 -15.292 1.00 91.75 288 VAL A N 1
ATOM 2213 C CA . VAL A 1 288 ? 20.205 -6.750 -14.907 1.00 91.75 288 VAL A CA 1
ATOM 2214 C C . VAL A 1 288 ? 20.272 -6.636 -13.385 1.00 91.75 288 VAL A C 1
ATOM 2216 O O . VAL A 1 288 ? 21.353 -6.785 -12.824 1.00 91.75 288 VAL A O 1
ATOM 2219 N N . LEU A 1 289 ? 19.126 -6.494 -12.708 1.00 92.81 289 LEU A N 1
ATOM 2220 C CA . LEU A 1 289 ? 19.048 -6.453 -11.247 1.00 92.81 289 LEU A CA 1
ATOM 2221 C C . LEU A 1 289 ? 19.622 -7.728 -10.620 1.00 92.81 289 LEU A C 1
ATOM 2223 O O . LEU A 1 289 ? 20.507 -7.641 -9.783 1.00 92.81 289 LEU A O 1
ATOM 2227 N N . ARG A 1 290 ? 19.210 -8.926 -11.060 1.00 91.88 290 ARG A N 1
ATOM 2228 C CA . ARG A 1 290 ? 19.769 -10.191 -10.541 1.00 91.88 290 ARG A CA 1
ATOM 2229 C C . ARG A 1 290 ? 21.271 -10.306 -10.771 1.00 91.88 290 ARG A C 1
ATOM 2231 O O . ARG A 1 290 ? 21.972 -10.851 -9.924 1.00 91.88 290 ARG A O 1
ATOM 2238 N N . ARG A 1 291 ? 21.779 -9.844 -11.917 1.00 91.50 291 ARG A N 1
ATOM 2239 C CA . ARG A 1 291 ? 23.218 -9.859 -12.201 1.00 91.50 291 ARG A CA 1
ATOM 2240 C C . ARG A 1 291 ? 23.968 -8.907 -11.268 1.00 91.50 291 ARG A C 1
ATOM 2242 O O . ARG A 1 291 ? 24.990 -9.319 -10.731 1.00 91.50 291 ARG A O 1
ATOM 2249 N N . LEU A 1 292 ? 23.447 -7.699 -11.061 1.00 90.81 292 LEU A N 1
ATOM 2250 C CA . LEU A 1 292 ? 23.987 -6.726 -10.115 1.00 90.81 292 LEU A CA 1
ATOM 2251 C C . LEU A 1 292 ? 23.985 -7.288 -8.685 1.00 90.81 292 LEU A C 1
ATOM 2253 O O . LEU A 1 292 ? 25.026 -7.305 -8.038 1.00 90.81 292 LEU A O 1
ATOM 2257 N N . LEU A 1 293 ? 22.855 -7.842 -8.237 1.00 91.81 293 LEU A N 1
ATOM 2258 C CA . LEU A 1 293 ? 22.702 -8.453 -6.913 1.00 91.81 293 LEU A CA 1
ATOM 2259 C C . LEU A 1 293 ? 23.725 -9.566 -6.659 1.00 91.81 293 LEU A C 1
ATOM 2261 O O . LEU A 1 293 ? 24.342 -9.597 -5.602 1.00 91.81 293 LEU A O 1
ATOM 2265 N N . ARG A 1 294 ? 24.007 -10.426 -7.646 1.00 90.56 294 ARG A N 1
ATOM 2266 C CA . ARG A 1 294 ? 25.047 -11.468 -7.513 1.00 90.56 294 ARG A CA 1
ATOM 2267 C C . ARG A 1 294 ? 26.450 -10.921 -7.235 1.00 90.56 294 ARG A C 1
ATOM 2269 O O . ARG A 1 294 ? 27.238 -11.634 -6.629 1.00 90.56 294 ARG A O 1
ATOM 2276 N N . SER A 1 295 ? 26.757 -9.712 -7.701 1.00 83.88 295 SER A N 1
ATOM 2277 C CA . SER A 1 295 ? 28.047 -9.048 -7.476 1.00 83.88 295 SER A CA 1
ATOM 2278 C C . SER A 1 295 ? 28.068 -8.298 -6.137 1.00 83.88 295 SER A C 1
ATOM 2280 O O . SER A 1 295 ? 29.038 -8.396 -5.392 1.00 83.88 295 SER A O 1
ATOM 2282 N N . ILE A 1 296 ? 26.971 -7.625 -5.764 1.00 82.50 296 ILE A N 1
ATOM 2283 C CA . ILE A 1 296 ? 26.941 -6.772 -4.561 1.00 82.50 296 ILE A CA 1
ATOM 2284 C C . ILE A 1 296 ? 26.556 -7.504 -3.266 1.00 82.50 296 ILE A C 1
ATOM 2286 O O . ILE A 1 296 ? 26.978 -7.090 -2.190 1.00 82.50 296 ILE A O 1
ATOM 2290 N N . VAL A 1 297 ? 25.771 -8.586 -3.324 1.00 84.50 297 VAL A N 1
ATOM 2291 C CA . VAL A 1 297 ? 25.343 -9.334 -2.125 1.00 84.50 297 VAL A CA 1
ATOM 2292 C C . VAL A 1 297 ? 26.531 -9.923 -1.349 1.00 84.50 297 VAL A C 1
ATOM 2294 O O . VAL A 1 297 ? 26.531 -9.822 -0.122 1.00 84.50 297 VAL A O 1
ATOM 2297 N N . PRO A 1 298 ? 27.577 -10.483 -1.989 1.00 81.12 298 PRO A N 1
ATOM 2298 C CA . PRO A 1 298 ? 28.798 -10.867 -1.279 1.00 81.12 298 PRO A CA 1
ATOM 2299 C C . PRO A 1 298 ? 29.457 -9.704 -0.520 1.00 81.12 298 PRO A C 1
ATOM 2301 O O . PRO A 1 298 ? 29.896 -9.900 0.610 1.00 81.12 298 PRO A O 1
ATOM 2304 N N . LEU A 1 299 ? 29.469 -8.493 -1.093 1.00 74.88 299 LEU A N 1
ATOM 2305 C CA . LEU A 1 299 ? 30.008 -7.291 -0.439 1.00 74.88 299 LEU A CA 1
ATOM 2306 C C . LEU A 1 299 ? 29.161 -6.879 0.774 1.00 74.88 299 LEU A C 1
ATOM 2308 O O . LEU A 1 299 ? 29.699 -6.501 1.810 1.00 74.88 299 LEU A O 1
ATOM 2312 N N . LEU A 1 300 ? 27.834 -7.005 0.674 1.00 74.94 300 LEU A N 1
ATOM 2313 C CA . LEU A 1 300 ? 26.924 -6.784 1.801 1.00 74.94 300 LEU A CA 1
ATOM 2314 C C . LEU A 1 300 ? 27.164 -7.777 2.941 1.00 74.94 300 LEU A C 1
ATOM 2316 O O . LEU A 1 300 ? 27.207 -7.377 4.100 1.00 74.94 300 LEU A O 1
ATOM 2320 N N . LYS A 1 301 ? 27.375 -9.058 2.620 1.00 78.06 301 LYS A N 1
ATOM 2321 C CA . LYS A 1 301 ? 27.683 -10.085 3.625 1.00 78.06 301 LYS A CA 1
ATOM 2322 C C . LYS A 1 301 ? 29.023 -9.839 4.315 1.00 78.06 301 LYS A C 1
ATOM 2324 O O . LYS A 1 301 ? 29.130 -10.092 5.508 1.00 78.06 301 LYS A O 1
ATOM 2329 N N . GLN A 1 302 ? 30.023 -9.321 3.598 1.00 71.81 302 GLN A N 1
ATOM 2330 C CA . GLN A 1 302 ? 31.294 -8.916 4.207 1.00 71.81 302 GLN A CA 1
ATOM 2331 C C . GLN A 1 302 ? 31.103 -7.775 5.213 1.00 71.81 302 GLN A C 1
ATOM 2333 O O . GLN A 1 302 ? 31.674 -7.841 6.292 1.00 71.81 302 GLN A O 1
ATOM 2338 N N . LEU A 1 303 ? 30.250 -6.792 4.903 1.00 65.38 303 LEU A N 1
ATOM 2339 C CA . LEU A 1 303 ? 29.893 -5.704 5.825 1.00 65.38 303 LEU A CA 1
ATOM 2340 C C . LEU A 1 303 ? 29.124 -6.178 7.065 1.00 65.38 303 LEU A C 1
ATOM 2342 O O . LEU A 1 303 ? 29.208 -5.535 8.106 1.00 65.38 303 LEU A O 1
ATOM 2346 N N . ASP A 1 304 ? 28.343 -7.254 6.955 1.00 62.94 304 ASP A N 1
ATOM 2347 C CA . ASP A 1 304 ? 27.630 -7.845 8.095 1.00 62.94 304 ASP A CA 1
ATOM 2348 C C . ASP A 1 304 ? 28.500 -8.798 8.932 1.00 62.94 304 ASP A C 1
ATOM 2350 O O . ASP A 1 304 ? 28.183 -9.010 10.097 1.00 62.94 304 ASP A O 1
ATOM 2354 N N . GLY A 1 305 ? 29.570 -9.363 8.357 1.00 50.91 305 GLY A N 1
ATOM 2355 C CA . GLY A 1 305 ? 30.493 -10.281 9.037 1.00 50.91 305 GLY A CA 1
ATOM 2356 C C . GLY A 1 305 ? 31.744 -9.628 9.636 1.00 50.91 305 GLY A C 1
ATOM 2357 O O . GLY A 1 305 ? 32.476 -10.287 10.367 1.00 50.91 305 GLY A O 1
ATOM 2358 N N . THR A 1 306 ? 32.027 -8.360 9.328 1.00 45.66 306 THR A N 1
ATOM 2359 C CA . THR A 1 306 ? 33.115 -7.609 9.968 1.00 45.66 306 THR A CA 1
ATOM 2360 C C . THR A 1 306 ? 32.702 -7.155 11.365 1.00 45.66 306 THR A C 1
ATOM 2362 O O . THR A 1 306 ? 32.093 -6.096 11.511 1.00 45.66 306 THR A O 1
ATOM 2365 N N . ASP A 1 307 ? 33.057 -7.947 12.380 1.00 33.59 307 ASP A N 1
ATOM 2366 C CA . ASP A 1 307 ? 33.068 -7.523 13.784 1.00 33.59 307 ASP A CA 1
ATOM 2367 C C . ASP A 1 307 ? 33.880 -6.225 13.938 1.00 33.59 307 ASP A C 1
ATOM 2369 O O . ASP A 1 307 ? 34.936 -6.065 13.312 1.00 33.59 307 ASP A O 1
ATOM 2373 N N . GLU A 1 308 ? 33.399 -5.299 14.776 1.00 35.84 308 GLU A N 1
ATOM 2374 C CA . GLU A 1 308 ? 33.981 -3.960 14.995 1.00 35.84 308 GLU A CA 1
ATOM 2375 C C . GLU A 1 308 ? 35.490 -3.984 15.323 1.00 35.84 308 GLU A C 1
ATOM 2377 O O . GLU A 1 308 ? 36.210 -3.031 15.019 1.00 35.84 308 GLU A O 1
ATOM 2382 N N . GLU A 1 309 ? 36.009 -5.097 15.847 1.00 31.41 309 GLU A N 1
ATOM 2383 C CA . GLU A 1 309 ? 37.437 -5.294 16.129 1.00 31.41 309 GLU A CA 1
ATOM 2384 C C . GLU A 1 309 ? 38.307 -5.395 14.860 1.00 31.41 309 GLU A C 1
ATOM 2386 O O . GLU A 1 309 ? 39.458 -4.951 14.855 1.00 31.41 309 GLU A O 1
ATOM 2391 N N . SER A 1 310 ? 37.765 -5.884 13.739 1.00 30.69 310 SER A N 1
ATOM 2392 C CA . SER A 1 310 ? 38.513 -5.994 12.473 1.00 30.69 310 SER A CA 1
ATOM 2393 C C . SER A 1 310 ? 38.750 -4.635 11.802 1.00 30.69 310 SER A C 1
ATOM 2395 O O . SER A 1 310 ? 39.728 -4.469 11.068 1.00 30.69 310 SER A O 1
ATOM 2397 N N . LEU A 1 311 ? 37.907 -3.632 12.081 1.00 33.59 311 LEU A N 1
ATOM 2398 C CA . LEU A 1 311 ? 38.127 -2.254 11.624 1.00 33.59 311 LEU A CA 1
ATOM 2399 C C . LEU A 1 311 ? 39.288 -1.585 12.371 1.00 33.59 311 LEU A C 1
ATOM 2401 O O . LEU A 1 311 ? 40.022 -0.803 11.769 1.00 33.59 311 LEU A O 1
ATOM 2405 N N . LEU A 1 312 ? 39.505 -1.933 13.644 1.00 31.75 312 LEU A N 1
ATOM 2406 C CA . LEU A 1 312 ? 40.668 -1.474 14.410 1.00 31.75 312 LEU A CA 1
ATOM 2407 C C . LEU A 1 312 ? 41.955 -2.197 13.986 1.00 31.75 312 LEU A C 1
ATOM 2409 O O . LEU A 1 312 ? 43.018 -1.579 13.969 1.00 31.75 312 LEU A O 1
ATOM 2413 N N . GLY A 1 313 ? 41.862 -3.463 13.564 1.00 26.30 313 GLY A N 1
ATOM 2414 C CA . GLY A 1 313 ? 42.985 -4.209 12.984 1.00 26.30 313 GLY A CA 1
ATOM 2415 C C . GLY A 1 313 ? 43.450 -3.647 11.635 1.00 26.30 313 GLY A C 1
ATOM 2416 O O . GLY A 1 313 ? 44.634 -3.385 11.446 1.00 26.30 313 GLY A O 1
ATOM 2417 N N . LEU A 1 314 ? 42.518 -3.356 10.720 1.00 30.67 314 LEU A N 1
ATOM 2418 C CA . LEU A 1 314 ? 42.838 -2.753 9.416 1.00 30.67 314 LEU A CA 1
ATOM 2419 C C . LEU A 1 314 ? 43.281 -1.283 9.512 1.00 30.67 314 LEU A C 1
ATOM 2421 O O . LEU A 1 314 ? 44.010 -0.815 8.639 1.00 30.67 314 LEU A O 1
ATOM 2425 N N . ALA A 1 315 ? 42.879 -0.564 10.565 1.00 32.19 315 ALA A N 1
ATOM 2426 C CA . ALA A 1 315 ? 43.356 0.793 10.834 1.00 32.19 315 ALA A CA 1
ATOM 2427 C C . ALA A 1 315 ? 44.778 0.829 11.426 1.00 32.19 315 ALA A C 1
ATOM 2429 O O . ALA A 1 315 ? 45.478 1.823 11.235 1.00 32.19 315 ALA A O 1
ATOM 2430 N N . ASN A 1 316 ? 45.223 -0.238 12.103 1.00 31.19 316 ASN A N 1
ATOM 2431 C CA . ASN A 1 316 ? 46.516 -0.262 12.796 1.00 31.19 316 ASN A CA 1
ATOM 2432 C C . ASN A 1 316 ? 47.614 -1.098 12.117 1.00 31.19 316 ASN A C 1
ATOM 2434 O O . ASN A 1 316 ? 48.778 -0.940 12.481 1.00 31.19 316 ASN A O 1
ATOM 2438 N N . ASP A 1 317 ? 47.312 -1.888 11.081 1.00 26.69 317 ASP A N 1
ATOM 2439 C CA . ASP A 1 317 ? 48.326 -2.643 10.321 1.00 26.69 317 ASP A CA 1
ATOM 2440 C C . ASP A 1 317 ? 48.909 -1.901 9.101 1.00 26.69 317 ASP A C 1
ATOM 2442 O O . ASP A 1 317 ? 49.302 -2.493 8.095 1.00 26.69 317 ASP A O 1
ATOM 2446 N N . VAL A 1 318 ? 49.089 -0.582 9.224 1.00 31.86 318 VAL A N 1
ATOM 2447 C CA . VAL A 1 318 ? 50.105 0.147 8.442 1.00 31.86 318 VAL A CA 1
ATOM 2448 C C . VAL A 1 318 ? 51.150 0.699 9.402 1.00 31.86 318 VAL A C 1
ATOM 2450 O O . VAL A 1 318 ? 51.308 1.901 9.614 1.00 31.86 318 VAL A O 1
ATOM 2453 N N . SER A 1 319 ? 51.881 -0.230 10.015 1.00 26.94 319 SER A N 1
ATOM 2454 C CA . SER A 1 319 ? 53.100 0.082 10.737 1.00 26.94 319 SER A CA 1
ATOM 2455 C C . SER A 1 319 ? 54.248 0.384 9.760 1.00 26.94 319 SER A C 1
ATOM 2457 O O . SER A 1 319 ? 54.604 -0.395 8.878 1.00 26.94 319 SER A O 1
ATOM 2459 N N . SER A 1 320 ? 54.901 1.512 10.032 1.00 25.64 320 SER A N 1
ATOM 2460 C CA . SER A 1 320 ? 56.304 1.822 9.741 1.00 25.64 320 SER A CA 1
ATOM 2461 C C . SER A 1 320 ? 56.701 2.392 8.360 1.00 25.64 320 SER A C 1
ATOM 2463 O O . SER A 1 320 ? 56.609 1.764 7.312 1.00 25.64 320 SER A O 1
ATOM 2465 N N . LYS A 1 321 ? 57.339 3.572 8.467 1.00 26.14 321 LYS A N 1
ATOM 2466 C CA . LYS A 1 321 ? 58.257 4.258 7.536 1.00 26.14 321 LYS A CA 1
ATOM 2467 C C . LYS A 1 321 ? 57.635 5.054 6.388 1.00 26.14 321 LYS A C 1
ATOM 2469 O O . LYS A 1 321 ? 57.465 4.569 5.278 1.00 26.14 321 LYS A O 1
ATOM 2474 N N . GLY A 1 322 ? 57.501 6.357 6.625 1.00 26.88 322 GLY A N 1
ATOM 2475 C CA . GLY A 1 322 ? 57.409 7.336 5.546 1.00 26.88 322 GLY A CA 1
ATOM 2476 C C . GLY A 1 322 ? 56.770 8.632 5.998 1.00 26.88 322 GLY A C 1
ATOM 2477 O O . GLY A 1 322 ? 55.601 8.869 5.738 1.00 26.88 322 GLY A O 1
ATOM 2478 N N . SER A 1 323 ? 57.544 9.468 6.679 1.00 22.50 323 SER A N 1
ATOM 2479 C CA . SER A 1 323 ? 57.216 10.861 6.961 1.00 22.50 323 SER A CA 1
ATOM 2480 C C . SER A 1 323 ? 56.956 11.638 5.664 1.00 22.50 323 SER A C 1
ATOM 2482 O O . SER A 1 323 ? 57.881 12.164 5.047 1.00 22.50 323 SER A O 1
ATOM 2484 N N . SER A 1 324 ? 55.696 11.745 5.269 1.00 25.55 324 SER A N 1
ATOM 2485 C CA . SER A 1 324 ? 55.172 12.924 4.594 1.00 25.55 324 SER A CA 1
ATOM 2486 C C . SER A 1 324 ? 53.785 13.186 5.161 1.00 25.55 324 SER A C 1
ATOM 2488 O O . SER A 1 324 ? 52.901 12.335 5.137 1.00 25.55 324 SER A O 1
ATOM 2490 N N . SER A 1 325 ? 53.627 14.366 5.748 1.00 23.80 325 SER A N 1
ATOM 2491 C CA . SER A 1 325 ? 52.358 14.926 6.192 1.00 23.80 325 SER A CA 1
ATOM 2492 C C . SER A 1 325 ? 51.473 15.187 4.970 1.00 23.80 325 SER A C 1
ATOM 2494 O O . SER A 1 325 ? 51.342 16.318 4.507 1.00 23.80 325 SER A O 1
ATOM 2496 N N . LEU A 1 326 ? 50.932 14.121 4.385 1.00 22.94 326 LEU A N 1
ATOM 2497 C CA . LEU A 1 326 ? 49.747 14.196 3.549 1.00 22.94 326 LEU A CA 1
ATOM 2498 C C . LEU A 1 326 ? 48.557 14.380 4.498 1.00 22.94 326 LEU A C 1
ATOM 2500 O O . LEU A 1 326 ? 48.486 13.657 5.491 1.00 22.94 326 LEU A O 1
ATOM 2504 N N . PRO A 1 327 ? 47.645 15.333 4.239 1.00 24.83 327 PRO A N 1
ATOM 2505 C CA . PRO A 1 327 ? 46.427 15.463 5.023 1.00 24.83 327 PRO A CA 1
ATOM 2506 C C . PRO A 1 327 ? 45.641 14.155 4.889 1.00 24.83 327 PRO A C 1
ATOM 2508 O O . PRO A 1 327 ? 45.076 13.850 3.841 1.00 24.83 327 PRO A O 1
ATOM 2511 N N . SER A 1 328 ? 45.674 13.358 5.951 1.00 24.50 328 SER A N 1
ATOM 2512 C CA . SER A 1 328 ? 45.073 12.031 6.069 1.00 24.50 328 SER A CA 1
ATOM 2513 C C . SER A 1 328 ? 43.554 12.059 6.291 1.00 24.50 328 SER A C 1
ATOM 2515 O O . SER A 1 328 ? 42.960 11.004 6.479 1.00 24.50 328 SER A O 1
ATOM 2517 N N . ASP A 1 329 ? 42.908 13.225 6.187 1.00 24.62 329 ASP A N 1
ATOM 2518 C CA . ASP A 1 329 ? 41.479 13.405 6.504 1.00 24.62 329 ASP A CA 1
ATOM 2519 C C . ASP A 1 329 ? 40.543 13.421 5.284 1.00 24.62 329 ASP A C 1
ATOM 2521 O O . ASP A 1 329 ? 39.356 13.705 5.402 1.00 24.62 329 ASP A O 1
ATOM 2525 N N . LEU A 1 330 ? 41.032 13.055 4.098 1.00 27.70 330 LEU A N 1
ATOM 2526 C CA . LEU A 1 330 ? 40.180 12.808 2.930 1.00 27.70 330 LEU A CA 1
ATOM 2527 C C . LEU A 1 330 ? 40.080 11.298 2.669 1.00 27.70 330 LEU A C 1
ATOM 2529 O O . LEU A 1 330 ? 40.477 10.815 1.607 1.00 27.70 330 LEU A O 1
ATOM 2533 N N . GLN A 1 331 ? 39.559 10.533 3.639 1.00 28.36 331 GLN A N 1
ATOM 2534 C CA . GLN A 1 331 ? 39.011 9.197 3.366 1.00 28.36 331 GLN A CA 1
ATOM 2535 C C . GLN A 1 331 ? 37.834 9.379 2.401 1.00 28.36 331 GLN A C 1
ATOM 2537 O O . GLN A 1 331 ? 36.722 9.715 2.796 1.00 28.36 331 GLN A O 1
ATOM 2542 N N . GLY A 1 332 ? 38.152 9.277 1.111 1.00 31.39 332 GLY A N 1
ATOM 2543 C CA . GLY A 1 332 ? 37.335 9.766 0.013 1.00 31.39 332 GLY A CA 1
ATOM 2544 C C . GLY A 1 332 ? 35.907 9.243 0.038 1.00 31.39 332 GLY A C 1
ATOM 2545 O O . GLY A 1 332 ? 35.669 8.035 0.024 1.00 31.39 332 GLY A O 1
ATOM 2546 N N . GLU A 1 333 ? 34.965 10.185 -0.008 1.00 35.03 333 GLU A N 1
ATOM 2547 C CA . GLU A 1 333 ? 33.617 9.960 -0.511 1.00 35.03 333 GLU A CA 1
ATOM 2548 C C . GLU A 1 333 ? 33.685 9.051 -1.742 1.00 35.03 333 GLU A C 1
ATOM 2550 O O . GLU A 1 333 ? 34.448 9.304 -2.681 1.00 35.03 333 GLU A O 1
ATOM 2555 N N . VAL A 1 334 ? 32.907 7.967 -1.746 1.00 37.56 334 VAL A N 1
ATOM 2556 C CA . VAL A 1 334 ? 32.838 7.056 -2.889 1.00 37.56 334 VAL A CA 1
ATOM 2557 C C . VAL A 1 334 ? 32.126 7.797 -4.022 1.00 37.56 334 VAL A C 1
ATOM 2559 O O . VAL A 1 334 ? 30.914 7.696 -4.204 1.00 37.56 334 VAL A O 1
ATOM 2562 N N . ALA A 1 335 ? 32.906 8.543 -4.807 1.00 44.62 335 ALA A N 1
ATOM 2563 C CA . ALA A 1 335 ? 32.499 9.359 -5.954 1.00 44.62 335 ALA A CA 1
ATOM 2564 C C . ALA A 1 335 ? 31.749 8.589 -7.065 1.00 44.62 335 ALA A C 1
ATOM 2566 O O . ALA A 1 335 ? 31.306 9.181 -8.049 1.00 44.62 335 ALA A O 1
ATOM 2567 N N . TYR A 1 336 ? 31.636 7.269 -6.919 1.00 49.34 336 TYR A N 1
ATOM 2568 C CA . TYR A 1 336 ? 30.991 6.334 -7.835 1.00 49.34 336 TYR A CA 1
ATOM 2569 C C . TYR A 1 336 ? 29.559 5.964 -7.431 1.00 49.34 336 TYR A C 1
ATOM 2571 O O . TYR A 1 336 ? 28.945 5.143 -8.106 1.00 49.34 336 TYR A O 1
ATOM 2579 N N . SER A 1 337 ? 29.039 6.512 -6.333 1.00 62.12 337 SER A N 1
ATOM 2580 C CA . SER A 1 337 ? 27.731 6.129 -5.804 1.00 62.12 337 SER A CA 1
ATOM 2581 C C . SER A 1 337 ? 26.599 7.052 -6.292 1.00 62.12 337 SER A C 1
ATOM 2583 O O . SER A 1 337 ? 26.830 8.248 -6.490 1.00 62.12 337 SER A O 1
ATOM 2585 N N . PRO A 1 338 ? 25.383 6.516 -6.521 1.00 72.38 338 PRO A N 1
ATOM 2586 C CA . PRO A 1 338 ? 24.224 7.328 -6.885 1.00 72.38 338 PRO A CA 1
ATOM 2587 C C . PRO A 1 338 ? 23.857 8.306 -5.761 1.00 72.38 338 PRO A C 1
ATOM 2589 O O . PRO A 1 338 ? 24.042 7.992 -4.583 1.00 72.38 338 PRO A O 1
ATOM 2592 N N . SER A 1 339 ? 23.308 9.472 -6.115 1.00 75.94 339 SER A N 1
ATOM 2593 C CA . SER A 1 339 ? 22.748 10.455 -5.172 1.00 75.94 339 SER A CA 1
ATOM 2594 C C . SER A 1 339 ? 21.541 9.891 -4.406 1.00 75.94 339 SER A C 1
ATOM 2596 O O . SER A 1 339 ? 21.041 8.815 -4.718 1.00 75.94 339 SER A O 1
ATOM 2598 N N . MET A 1 340 ? 21.074 10.549 -3.331 1.00 82.44 340 MET A N 1
ATOM 2599 C CA . MET A 1 340 ? 19.950 9.998 -2.534 1.00 82.44 340 MET A CA 1
ATOM 2600 C C . MET A 1 340 ? 18.649 10.026 -3.337 1.00 82.44 340 MET A C 1
ATOM 2602 O O . MET A 1 340 ? 17.847 9.100 -3.277 1.00 82.44 340 MET A O 1
ATOM 2606 N N . GLU A 1 341 ? 18.509 11.054 -4.164 1.00 84.25 341 GLU A N 1
ATOM 2607 C CA . GLU A 1 341 ? 17.459 11.178 -5.162 1.00 84.25 341 GLU A CA 1
ATOM 2608 C C . GLU A 1 341 ? 17.555 10.072 -6.224 1.00 84.25 341 GLU A C 1
ATOM 2610 O O . GLU A 1 341 ? 16.575 9.380 -6.484 1.00 84.25 341 GLU A O 1
ATOM 2615 N N . GLU A 1 342 ? 18.746 9.811 -6.772 1.00 84.19 342 GLU A N 1
ATOM 2616 C CA . GLU A 1 342 ? 18.959 8.724 -7.736 1.00 84.19 342 GLU A CA 1
ATOM 2617 C C . GLU A 1 342 ? 18.671 7.351 -7.109 1.00 84.19 342 GLU A C 1
ATOM 2619 O O . GLU A 1 342 ? 18.081 6.494 -7.765 1.00 84.19 342 GLU A O 1
ATOM 2624 N N . CYS A 1 343 ? 19.011 7.139 -5.832 1.00 87.19 343 CYS A N 1
ATOM 2625 C CA . CYS A 1 343 ? 18.618 5.941 -5.088 1.00 87.19 343 CYS A CA 1
ATOM 2626 C C . CYS A 1 343 ? 17.093 5.798 -5.031 1.00 87.19 343 CYS A C 1
ATOM 2628 O O . CYS A 1 343 ? 16.577 4.712 -5.298 1.00 87.19 343 CYS A O 1
ATOM 2630 N N . ALA A 1 344 ? 16.372 6.874 -4.702 1.00 87.81 344 ALA A N 1
ATOM 2631 C CA . ALA A 1 344 ? 14.912 6.862 -4.641 1.00 87.81 344 ALA A CA 1
ATOM 2632 C C . ALA A 1 344 ? 14.301 6.518 -6.007 1.00 87.81 344 ALA A C 1
ATOM 2634 O O . ALA A 1 344 ? 13.437 5.643 -6.090 1.00 87.81 344 ALA A O 1
ATOM 2635 N N . VAL A 1 345 ? 14.822 7.108 -7.087 1.00 88.56 345 VAL A N 1
ATOM 2636 C CA . VAL A 1 345 ? 14.393 6.811 -8.463 1.00 88.56 345 VAL A CA 1
ATOM 2637 C C . VAL A 1 345 ? 14.712 5.365 -8.854 1.00 88.56 345 VAL A C 1
ATOM 2639 O O . VAL A 1 345 ? 13.862 4.689 -9.429 1.00 88.56 345 VAL A O 1
ATOM 2642 N N . ILE A 1 346 ? 15.896 4.839 -8.516 1.00 89.06 346 ILE A N 1
ATOM 2643 C CA . ILE A 1 346 ? 16.239 3.426 -8.752 1.00 89.06 346 ILE A CA 1
ATOM 2644 C C . ILE A 1 346 ? 15.235 2.516 -8.039 1.00 89.06 346 ILE A C 1
ATOM 2646 O O . ILE A 1 346 ? 14.693 1.607 -8.668 1.00 89.06 346 ILE A O 1
ATOM 2650 N N . MET A 1 347 ? 14.952 2.772 -6.756 1.00 90.81 347 MET A N 1
ATOM 2651 C CA . MET A 1 347 ? 14.004 1.980 -5.968 1.00 90.81 347 MET A CA 1
ATOM 2652 C C . MET A 1 347 ? 12.584 2.038 -6.539 1.00 90.81 347 MET A C 1
ATOM 2654 O O . MET A 1 347 ? 11.923 1.002 -6.639 1.00 90.81 347 MET A O 1
ATOM 2658 N N . GLN A 1 348 ? 12.144 3.212 -6.996 1.00 89.44 348 GLN A N 1
ATOM 2659 C CA . GLN A 1 348 ? 10.876 3.386 -7.704 1.00 89.44 348 GLN A CA 1
ATOM 2660 C C . GLN A 1 348 ? 10.853 2.594 -9.022 1.00 89.44 348 GLN A C 1
ATOM 2662 O O . GLN A 1 348 ? 9.878 1.906 -9.332 1.00 89.44 348 GLN A O 1
ATOM 2667 N N . ASN A 1 349 ? 11.947 2.618 -9.784 1.00 87.19 349 ASN A N 1
ATOM 2668 C CA . ASN A 1 349 ? 12.044 1.932 -11.069 1.00 87.19 349 ASN A CA 1
ATOM 2669 C C . ASN A 1 349 ? 12.075 0.409 -10.953 1.00 87.19 349 ASN A C 1
ATOM 2671 O O . ASN A 1 349 ? 11.695 -0.268 -11.905 1.00 87.19 349 ASN A O 1
ATOM 2675 N N . ILE A 1 350 ? 12.481 -0.137 -9.807 1.00 88.25 350 ILE A N 1
ATOM 2676 C CA . ILE A 1 350 ? 12.470 -1.581 -9.541 1.00 88.25 350 ILE A CA 1
ATOM 2677 C C . ILE A 1 350 ? 11.302 -2.021 -8.654 1.00 88.25 350 ILE A C 1
ATOM 2679 O O . ILE A 1 350 ? 11.301 -3.164 -8.195 1.00 88.25 350 ILE A O 1
ATOM 2683 N N . ALA A 1 351 ? 10.295 -1.171 -8.422 1.00 84.50 351 ALA A N 1
ATOM 2684 C CA . ALA A 1 351 ? 9.189 -1.457 -7.505 1.00 84.50 351 ALA A CA 1
ATOM 2685 C C . ALA A 1 351 ? 8.440 -2.772 -7.816 1.00 84.50 351 ALA A C 1
ATOM 2687 O O . ALA A 1 351 ? 7.974 -3.435 -6.889 1.00 84.50 351 ALA A O 1
ATOM 2688 N N . PHE A 1 352 ? 8.391 -3.189 -9.089 1.00 81.62 352 PHE A N 1
ATOM 2689 C CA . PHE A 1 352 ? 7.793 -4.453 -9.553 1.00 81.62 352 PHE A CA 1
ATOM 2690 C C . PHE A 1 352 ? 8.658 -5.706 -9.307 1.00 81.62 352 PHE A C 1
ATOM 2692 O O . PHE A 1 352 ? 8.213 -6.824 -9.567 1.00 81.62 352 PHE A O 1
ATOM 2699 N N . SER A 1 353 ? 9.910 -5.540 -8.875 1.00 85.31 353 SER A N 1
ATOM 2700 C CA . SER A 1 353 ? 10.839 -6.645 -8.609 1.00 85.31 353 SER A CA 1
ATOM 2701 C C . SER A 1 353 ? 10.489 -7.363 -7.302 1.00 85.31 353 SER A C 1
ATOM 2703 O O . SER A 1 353 ? 9.720 -6.859 -6.482 1.00 85.31 353 SER A O 1
ATOM 2705 N N . SER A 1 354 ? 11.075 -8.545 -7.080 1.00 86.06 354 SER A N 1
ATOM 2706 C CA . SER A 1 354 ? 10.827 -9.326 -5.860 1.00 86.06 354 SER A CA 1
ATOM 2707 C C . SER A 1 354 ? 11.181 -8.547 -4.583 1.00 86.06 354 SER A C 1
ATOM 2709 O O . SER A 1 354 ? 12.104 -7.730 -4.579 1.00 86.06 354 SER A O 1
ATOM 2711 N N . MET A 1 355 ? 10.476 -8.828 -3.479 1.00 86.50 355 MET A N 1
ATOM 2712 C CA . MET A 1 355 ? 10.728 -8.175 -2.186 1.00 86.50 355 MET A CA 1
ATOM 2713 C C . MET A 1 355 ? 12.184 -8.338 -1.730 1.00 86.50 355 MET A C 1
ATOM 2715 O O . MET A 1 355 ? 12.799 -7.351 -1.340 1.00 86.50 355 MET A O 1
ATOM 2719 N N . THR A 1 356 ? 12.745 -9.543 -1.864 1.00 87.50 356 THR A N 1
ATOM 2720 C CA . THR A 1 356 ? 14.142 -9.854 -1.529 1.00 87.50 356 THR A CA 1
ATOM 2721 C C . THR A 1 356 ? 15.116 -9.019 -2.355 1.00 87.50 356 THR A C 1
ATOM 2723 O O . THR A 1 356 ? 15.963 -8.331 -1.799 1.00 87.50 356 THR A O 1
ATOM 2726 N N . SER A 1 357 ? 14.939 -8.983 -3.680 1.00 88.81 357 SER A N 1
ATOM 2727 C CA . SER A 1 357 ? 15.812 -8.207 -4.571 1.00 88.81 357 SER A CA 1
ATOM 2728 C C . SER A 1 357 ? 15.781 -6.708 -4.269 1.00 88.81 357 SER A C 1
ATOM 2730 O O . SER A 1 357 ? 16.811 -6.044 -4.339 1.00 88.81 357 SER A O 1
ATOM 2732 N N . ARG A 1 358 ? 14.605 -6.164 -3.927 1.00 90.38 358 ARG A N 1
ATOM 2733 C CA . ARG A 1 358 ? 14.467 -4.754 -3.531 1.00 90.38 358 ARG A CA 1
ATOM 2734 C C . ARG A 1 358 ? 15.174 -4.477 -2.206 1.00 90.38 358 ARG A C 1
ATOM 2736 O O . ARG A 1 358 ? 15.826 -3.448 -2.089 1.00 90.38 358 ARG A O 1
ATOM 2743 N N . LEU A 1 359 ? 15.069 -5.382 -1.233 1.00 90.38 359 LEU A N 1
ATOM 2744 C CA . LEU A 1 359 ? 15.710 -5.218 0.069 1.00 90.38 359 LEU A CA 1
ATOM 2745 C C . LEU A 1 359 ? 17.242 -5.267 -0.028 1.00 90.38 359 LEU A C 1
ATOM 2747 O O . LEU A 1 359 ? 17.914 -4.394 0.515 1.00 90.38 359 LEU A O 1
ATOM 2751 N N . GLU A 1 360 ? 17.794 -6.237 -0.761 1.00 90.00 360 GLU A N 1
ATOM 2752 C CA . GLU A 1 360 ? 19.240 -6.335 -1.006 1.00 90.00 360 GLU A CA 1
ATOM 2753 C C . GLU A 1 360 ? 19.766 -5.088 -1.729 1.00 90.00 360 GLU A C 1
ATOM 2755 O O . GLU A 1 360 ? 20.791 -4.520 -1.346 1.00 90.00 360 GLU A O 1
ATOM 2760 N N . MET A 1 361 ? 19.027 -4.616 -2.738 1.00 90.25 361 MET A N 1
ATOM 2761 C CA . MET A 1 361 ? 19.371 -3.401 -3.469 1.00 90.25 361 MET A CA 1
ATOM 2762 C C . MET A 1 361 ? 19.355 -2.168 -2.559 1.00 90.25 361 MET A C 1
ATOM 2764 O O . MET A 1 361 ? 20.292 -1.373 -2.575 1.00 90.25 361 MET A O 1
ATOM 2768 N N . LEU A 1 362 ? 18.322 -2.022 -1.730 1.00 90.88 362 LEU A N 1
ATOM 2769 C CA . LEU A 1 362 ? 18.205 -0.919 -0.781 1.00 90.88 362 LEU A CA 1
ATOM 2770 C C . LEU A 1 362 ? 19.334 -0.937 0.258 1.00 90.88 362 LEU A C 1
ATOM 2772 O O . LEU A 1 362 ? 19.919 0.104 0.547 1.00 90.88 362 LEU A O 1
ATOM 2776 N N . SER A 1 363 ? 19.691 -2.119 0.769 1.00 87.19 363 SER A N 1
ATOM 2777 C CA . SER A 1 363 ? 20.824 -2.290 1.684 1.00 87.19 363 SER A CA 1
ATOM 2778 C C . SER A 1 363 ? 22.136 -1.830 1.044 1.00 87.19 363 SER A C 1
ATOM 2780 O O . SER A 1 363 ? 22.908 -1.105 1.671 1.00 87.19 363 SER A O 1
ATOM 2782 N N . TYR A 1 364 ? 22.369 -2.179 -0.226 1.00 84.69 364 TYR A N 1
ATOM 2783 C CA . TYR A 1 364 ? 23.534 -1.703 -0.974 1.00 84.69 364 TYR A CA 1
ATOM 2784 C C . TYR A 1 364 ? 23.552 -0.176 -1.113 1.00 84.69 364 TYR A C 1
ATOM 2786 O O . TYR A 1 364 ? 24.558 0.464 -0.796 1.00 84.69 364 TYR A O 1
ATOM 2794 N N . LEU A 1 365 ? 22.428 0.408 -1.537 1.00 85.50 365 LEU A N 1
ATOM 2795 C CA . LEU A 1 365 ? 22.297 1.847 -1.775 1.00 85.50 365 LEU A CA 1
ATOM 2796 C C . LEU A 1 365 ? 22.441 2.688 -0.502 1.00 85.50 365 LEU A C 1
ATOM 2798 O O . LEU A 1 365 ? 22.929 3.811 -0.590 1.00 85.50 365 LEU A O 1
ATOM 2802 N N . LEU A 1 366 ? 22.036 2.171 0.661 1.00 84.31 366 LEU A N 1
ATOM 2803 C CA . LEU A 1 366 ? 22.124 2.900 1.928 1.00 84.31 366 LEU A CA 1
ATOM 2804 C C . LEU A 1 366 ? 23.454 2.672 2.662 1.00 84.31 366 LEU A C 1
ATOM 2806 O O . LEU A 1 366 ? 23.994 3.621 3.221 1.00 84.31 366 LEU A O 1
ATOM 2810 N N . ARG A 1 367 ? 24.011 1.451 2.658 1.00 76.00 367 ARG A N 1
ATOM 2811 C CA . ARG A 1 367 ? 25.186 1.107 3.490 1.00 76.00 367 ARG A CA 1
ATOM 2812 C C . ARG A 1 367 ? 26.528 1.243 2.777 1.00 76.00 367 ARG A C 1
ATOM 2814 O O . ARG A 1 367 ? 27.500 1.649 3.404 1.00 76.00 367 ARG A O 1
ATOM 2821 N N . ILE A 1 368 ? 26.605 0.892 1.490 1.00 69.25 368 ILE A N 1
ATOM 2822 C CA . ILE A 1 368 ? 27.884 0.902 0.748 1.00 69.25 368 ILE A CA 1
ATOM 2823 C C . ILE A 1 368 ? 28.179 2.290 0.178 1.00 69.25 368 ILE A C 1
ATOM 2825 O O . ILE A 1 368 ? 29.327 2.725 0.155 1.00 69.25 368 ILE A O 1
ATOM 2829 N N . ARG A 1 369 ? 27.136 2.998 -0.265 1.00 66.00 369 ARG A N 1
ATOM 2830 C CA . ARG A 1 369 ? 27.228 4.340 -0.858 1.00 66.00 369 ARG A CA 1
ATOM 2831 C C . ARG A 1 369 ? 27.940 5.338 0.060 1.00 66.00 369 ARG A C 1
ATOM 2833 O O . ARG A 1 369 ? 28.869 6.016 -0.366 1.00 66.00 369 ARG A O 1
ATOM 2840 N N . ARG A 1 370 ? 27.477 5.443 1.306 1.00 68.25 370 ARG A N 1
ATOM 2841 C CA . ARG A 1 370 ? 28.011 6.340 2.335 1.00 68.25 370 ARG A CA 1
ATOM 2842 C C . ARG A 1 370 ? 27.592 5.800 3.694 1.00 68.25 370 ARG A C 1
ATOM 2844 O O . ARG A 1 370 ? 26.470 5.320 3.822 1.00 68.25 370 ARG A O 1
ATOM 2851 N N . LYS A 1 371 ? 28.458 5.907 4.704 1.00 74.31 371 LYS A N 1
ATOM 2852 C CA . LYS A 1 371 ? 28.053 5.580 6.077 1.00 74.31 371 LYS A CA 1
ATOM 2853 C C . LYS A 1 371 ? 26.880 6.489 6.482 1.00 74.31 371 LYS A C 1
ATOM 2855 O O . LYS A 1 371 ? 27.027 7.704 6.325 1.00 74.31 371 LYS A O 1
ATOM 2860 N N . PRO A 1 372 ? 25.773 5.949 7.019 1.00 81.06 372 PRO A N 1
ATOM 2861 C CA . PRO A 1 372 ? 24.637 6.745 7.488 1.00 81.06 372 PRO A CA 1
ATOM 2862 C C . PRO A 1 372 ? 25.005 7.865 8.471 1.00 81.06 372 PRO A C 1
ATOM 2864 O O . PRO A 1 372 ? 24.377 8.921 8.460 1.00 81.06 372 PRO A O 1
ATOM 2867 N N . ALA A 1 373 ? 26.081 7.685 9.245 1.00 81.75 373 ALA A N 1
ATOM 2868 C CA . ALA A 1 373 ? 26.640 8.708 10.133 1.00 81.75 373 ALA A CA 1
ATOM 2869 C C . ALA A 1 373 ? 27.077 10.009 9.431 1.00 81.75 373 ALA A C 1
ATOM 2871 O O . ALA A 1 373 ? 27.155 11.051 10.074 1.00 81.75 373 ALA A O 1
ATOM 2872 N N . HIS A 1 374 ? 27.348 9.964 8.124 1.00 79.88 374 HIS A N 1
ATOM 2873 C CA . HIS A 1 374 ? 27.810 11.110 7.337 1.00 79.88 374 HIS A CA 1
ATOM 2874 C C . HIS A 1 374 ? 26.752 11.627 6.356 1.00 79.88 374 HIS A C 1
ATOM 2876 O O . HIS A 1 374 ? 27.102 12.306 5.394 1.00 79.88 374 HIS A O 1
ATOM 2882 N N . TYR A 1 375 ? 25.474 11.278 6.526 1.00 83.62 375 TYR A N 1
ATOM 2883 C CA . TYR A 1 375 ? 24.432 11.803 5.646 1.00 83.62 375 TYR A CA 1
ATOM 2884 C C . TYR A 1 375 ? 24.278 13.323 5.799 1.00 83.62 375 TYR A C 1
ATOM 2886 O O . TYR A 1 375 ? 24.187 13.836 6.913 1.00 83.62 375 TYR A O 1
ATOM 2894 N N . THR A 1 376 ? 24.227 14.044 4.676 1.00 81.38 376 THR A N 1
ATOM 2895 C CA . THR A 1 376 ? 23.950 15.488 4.669 1.00 81.38 376 THR A CA 1
ATOM 2896 C C . THR A 1 376 ? 22.490 15.771 5.017 1.00 81.38 376 THR A C 1
ATOM 2898 O O . THR A 1 376 ? 21.62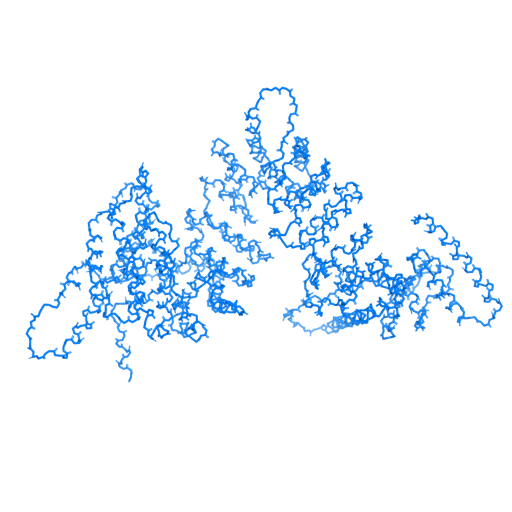6 14.898 4.921 1.00 81.38 376 THR A O 1
ATOM 2901 N N . ARG A 1 377 ? 22.167 17.030 5.334 1.00 82.31 377 ARG A N 1
ATOM 2902 C CA . ARG A 1 377 ? 20.784 17.457 5.609 1.00 82.31 377 ARG A CA 1
ATOM 2903 C C . ARG A 1 377 ? 19.802 17.087 4.488 1.00 82.31 377 ARG A C 1
ATOM 2905 O O . ARG A 1 377 ? 18.718 16.584 4.770 1.00 82.31 377 ARG A O 1
ATOM 2912 N N . GLN A 1 378 ? 20.187 17.293 3.228 1.00 82.31 378 GLN A N 1
ATOM 2913 C CA . GLN A 1 378 ? 19.355 16.940 2.068 1.00 82.31 378 GLN A CA 1
ATOM 2914 C C . GLN A 1 378 ? 19.171 15.419 1.940 1.00 82.31 378 GLN A C 1
ATOM 2916 O O . GLN A 1 378 ? 18.096 14.944 1.579 1.00 82.31 378 GLN A O 1
ATOM 2921 N N . GLU A 1 379 ? 20.204 14.635 2.265 1.00 85.06 379 GLU A N 1
ATOM 2922 C CA . GLU A 1 379 ? 20.127 13.171 2.263 1.00 85.06 379 GLU A CA 1
ATOM 2923 C C . GLU A 1 379 ? 19.190 12.659 3.364 1.00 85.06 379 GLU A C 1
ATOM 2925 O O . GLU A 1 379 ? 18.393 11.755 3.109 1.00 85.06 379 GLU A O 1
ATOM 2930 N N . LEU A 1 380 ? 19.228 13.270 4.555 1.00 87.62 380 LEU A N 1
ATOM 2931 C CA . LEU A 1 380 ? 18.331 12.935 5.662 1.00 87.62 380 LEU A CA 1
ATOM 2932 C C . LEU A 1 380 ? 16.865 13.219 5.331 1.00 87.62 380 LEU A C 1
ATOM 2934 O O . LEU A 1 380 ? 16.017 12.393 5.645 1.00 87.62 380 LEU A O 1
ATOM 2938 N N . GLN A 1 381 ? 16.562 14.328 4.653 1.00 89.62 381 GLN A N 1
ATOM 2939 C CA . GLN A 1 381 ? 15.194 14.653 4.225 1.00 89.62 381 GLN A CA 1
ATOM 2940 C C . GLN A 1 381 ? 14.616 13.617 3.245 1.00 89.62 381 GLN A C 1
ATOM 2942 O O . GLN A 1 381 ? 13.418 13.342 3.270 1.00 89.62 381 GLN A O 1
ATOM 2947 N N . MET A 1 382 ? 15.465 13.001 2.417 1.00 87.81 382 MET A N 1
ATOM 2948 C CA . MET A 1 382 ? 15.066 11.970 1.450 1.00 87.81 382 MET A CA 1
ATOM 2949 C C . MET A 1 382 ? 15.068 10.548 2.027 1.00 87.81 382 MET A C 1
ATOM 2951 O O . MET A 1 382 ? 14.431 9.652 1.468 1.00 87.81 382 MET A O 1
ATOM 2955 N N . LEU A 1 383 ? 15.767 10.318 3.142 1.00 91.31 383 LEU A N 1
ATOM 2956 C CA . LEU A 1 383 ? 15.906 9.000 3.758 1.00 91.31 383 LEU A CA 1
ATOM 2957 C C . LEU A 1 383 ? 14.556 8.331 4.096 1.00 91.31 383 LEU A C 1
ATOM 2959 O O . LEU A 1 383 ? 14.411 7.145 3.783 1.00 91.31 383 LEU A O 1
ATOM 2963 N N . PRO A 1 384 ? 13.542 9.031 4.647 1.00 90.69 384 PRO A N 1
ATOM 2964 C CA . PRO A 1 384 ? 12.236 8.432 4.903 1.00 90.69 384 PRO A CA 1
ATOM 2965 C C . PRO A 1 384 ? 11.567 7.808 3.672 1.00 90.69 384 PRO A C 1
ATOM 2967 O O . PRO A 1 384 ? 10.975 6.738 3.776 1.00 90.69 384 PRO A O 1
ATOM 2970 N N . VAL A 1 385 ? 11.718 8.408 2.485 1.00 87.88 385 VAL A N 1
ATOM 2971 C CA . VAL A 1 385 ? 11.156 7.873 1.228 1.00 87.88 385 VAL A CA 1
ATOM 2972 C C . VAL A 1 385 ? 11.744 6.493 0.909 1.00 87.88 385 VAL A C 1
ATOM 2974 O O . VAL A 1 385 ? 11.041 5.568 0.493 1.00 87.88 385 VAL A O 1
ATOM 2977 N N . LEU A 1 386 ? 13.043 6.325 1.151 1.00 89.25 386 LEU A N 1
ATOM 2978 C CA . LEU A 1 386 ? 13.745 5.059 0.955 1.00 89.25 386 LEU A CA 1
ATOM 2979 C C . LEU A 1 386 ? 13.403 4.038 2.043 1.00 89.25 386 LEU A C 1
ATOM 2981 O O . LEU A 1 386 ? 13.131 2.878 1.726 1.00 89.25 386 LEU A O 1
ATOM 2985 N N . LEU A 1 387 ? 13.350 4.458 3.309 1.00 89.88 387 LEU A N 1
ATOM 2986 C CA . LEU A 1 387 ? 12.968 3.583 4.422 1.00 89.88 387 LEU A CA 1
ATOM 2987 C C . LEU A 1 387 ? 11.507 3.129 4.331 1.00 89.88 387 LEU A C 1
ATOM 2989 O O . LEU A 1 387 ? 11.206 1.995 4.702 1.00 89.88 387 LEU A O 1
ATOM 2993 N N . GLN A 1 388 ? 10.619 3.930 3.737 1.00 87.12 388 GLN A N 1
ATOM 2994 C CA . GLN A 1 388 ? 9.248 3.516 3.435 1.00 87.12 388 GLN A CA 1
ATOM 2995 C C . GLN A 1 388 ? 9.206 2.309 2.484 1.00 87.12 388 GLN A C 1
ATOM 2997 O O . GLN A 1 388 ? 8.325 1.452 2.569 1.00 87.12 388 GLN A O 1
ATOM 3002 N N . THR A 1 389 ? 10.191 2.185 1.591 1.00 82.44 389 THR A N 1
ATOM 3003 C CA . THR A 1 389 ? 10.309 1.005 0.724 1.00 82.44 389 THR A CA 1
ATOM 3004 C C . THR A 1 389 ? 10.669 -0.247 1.531 1.00 82.44 389 THR A C 1
ATOM 3006 O O . THR A 1 389 ? 10.144 -1.323 1.240 1.00 82.44 389 THR A O 1
ATOM 3009 N N . ALA A 1 390 ? 11.509 -0.117 2.565 1.00 84.12 390 ALA A N 1
ATOM 3010 C CA . ALA A 1 390 ? 11.819 -1.207 3.491 1.00 84.12 390 ALA A CA 1
ATOM 3011 C C . ALA A 1 390 ? 10.641 -1.546 4.415 1.00 84.12 390 ALA A C 1
ATOM 3013 O O . ALA A 1 390 ? 10.355 -2.725 4.610 1.00 84.12 390 ALA A O 1
ATOM 3014 N N . SER A 1 391 ? 9.927 -0.550 4.951 1.00 80.75 391 SER A N 1
ATOM 3015 C CA . SER A 1 391 ? 8.800 -0.769 5.873 1.00 80.75 391 SER A CA 1
ATOM 3016 C C . SER A 1 391 ? 7.638 -1.523 5.212 1.00 80.75 391 SER A C 1
ATOM 3018 O O . SER A 1 391 ? 6.985 -2.353 5.847 1.00 80.75 391 SER A O 1
ATOM 3020 N N . ASN A 1 392 ? 7.443 -1.333 3.903 1.00 78.00 392 ASN A N 1
ATOM 3021 C CA . ASN A 1 392 ? 6.492 -2.106 3.101 1.00 78.00 392 ASN A CA 1
ATOM 3022 C C . ASN A 1 392 ? 6.873 -3.598 2.960 1.00 78.00 392 ASN A C 1
ATOM 3024 O O . ASN A 1 392 ? 6.038 -4.418 2.572 1.00 78.00 392 ASN A O 1
ATOM 3028 N N . ILE A 1 393 ? 8.118 -3.982 3.264 1.00 79.62 393 ILE A N 1
ATOM 3029 C CA . ILE A 1 393 ? 8.607 -5.364 3.220 1.00 79.62 393 ILE A CA 1
ATOM 3030 C C . ILE A 1 393 ? 8.558 -5.939 4.643 1.00 79.62 393 ILE A C 1
ATOM 3032 O O . ILE A 1 393 ? 9.475 -5.757 5.437 1.00 79.62 393 ILE A O 1
ATOM 3036 N N . ARG A 1 394 ? 7.491 -6.677 4.976 1.00 78.12 394 ARG A N 1
ATOM 3037 C CA . ARG A 1 394 ? 7.228 -7.236 6.323 1.00 78.12 394 ARG A CA 1
ATOM 3038 C C . ARG A 1 394 ? 8.126 -8.437 6.686 1.00 78.12 394 ARG A C 1
ATOM 3040 O O . ARG A 1 394 ? 7.631 -9.502 7.042 1.00 78.12 394 ARG A O 1
ATOM 3047 N N . THR A 1 395 ? 9.445 -8.285 6.577 1.00 82.00 395 THR A N 1
ATOM 3048 C CA . THR A 1 395 ? 10.451 -9.310 6.918 1.00 82.00 395 THR A CA 1
ATOM 3049 C C . THR A 1 395 ? 11.301 -8.874 8.116 1.00 82.00 395 THR A C 1
ATOM 3051 O O . THR A 1 395 ? 11.377 -7.688 8.446 1.00 82.00 395 THR A O 1
ATOM 3054 N N . ALA A 1 396 ? 11.932 -9.825 8.811 1.00 83.31 396 ALA A N 1
ATOM 3055 C CA . ALA A 1 396 ? 12.861 -9.512 9.903 1.00 83.31 396 ALA A CA 1
ATOM 3056 C C . ALA A 1 396 ? 14.111 -8.765 9.400 1.00 83.31 396 ALA A C 1
ATOM 3058 O O . ALA A 1 396 ? 14.557 -7.816 10.041 1.00 83.31 396 ALA A O 1
ATOM 3059 N N . GLU A 1 397 ? 14.612 -9.133 8.219 1.00 84.44 397 GLU A N 1
ATOM 3060 C CA . GLU A 1 397 ? 15.763 -8.497 7.568 1.00 84.44 397 GLU A CA 1
ATOM 3061 C C . GLU A 1 397 ? 15.505 -7.019 7.250 1.00 84.44 397 GLU A C 1
ATOM 3063 O O . GLU A 1 397 ? 16.343 -6.170 7.545 1.00 84.44 397 GLU A O 1
ATOM 3068 N N . ALA A 1 398 ? 14.320 -6.686 6.724 1.00 85.19 398 ALA A N 1
ATOM 3069 C CA . ALA A 1 398 ? 13.948 -5.300 6.445 1.00 85.19 398 ALA A CA 1
ATOM 3070 C C . ALA A 1 398 ? 13.895 -4.445 7.717 1.00 85.19 398 ALA A C 1
ATOM 3072 O O . ALA A 1 398 ? 14.403 -3.325 7.732 1.00 85.19 398 ALA A O 1
ATOM 3073 N N . ARG A 1 399 ? 13.346 -4.995 8.809 1.00 84.81 399 ARG A N 1
ATOM 3074 C CA . ARG A 1 399 ? 13.348 -4.323 10.116 1.00 84.81 399 ARG A CA 1
ATOM 3075 C C . ARG A 1 399 ? 14.770 -4.115 10.636 1.00 84.81 399 ARG A C 1
ATOM 3077 O O . ARG A 1 399 ? 15.080 -3.017 11.079 1.00 84.81 399 ARG A O 1
ATOM 3084 N N . SER A 1 400 ? 15.632 -5.129 10.528 1.00 85.62 400 SER A N 1
ATOM 3085 C CA . SER A 1 400 ? 17.043 -5.037 10.927 1.00 85.62 400 SER A CA 1
ATOM 3086 C C . SER A 1 400 ? 17.803 -3.971 10.133 1.00 85.62 400 SER A C 1
ATOM 3088 O O . SER A 1 400 ? 18.557 -3.197 10.723 1.00 85.62 400 SER A O 1
ATOM 3090 N N . LEU A 1 401 ? 17.569 -3.874 8.819 1.00 86.38 401 LEU A N 1
ATOM 3091 C CA . LEU A 1 401 ? 18.160 -2.830 7.983 1.00 86.38 401 LEU A CA 1
ATOM 3092 C C . LEU A 1 401 ? 17.747 -1.434 8.465 1.00 86.38 401 LEU A C 1
ATOM 3094 O O . LEU A 1 401 ? 18.622 -0.608 8.713 1.00 86.38 401 LEU A O 1
ATOM 3098 N N . CYS A 1 402 ? 16.445 -1.181 8.649 1.00 88.00 402 CYS A N 1
ATOM 3099 C CA . CYS A 1 402 ? 15.960 0.104 9.166 1.00 88.00 402 CYS A CA 1
ATOM 3100 C C . CYS A 1 402 ? 16.599 0.444 10.518 1.00 88.00 402 CYS A C 1
ATOM 3102 O O . CYS A 1 402 ? 17.083 1.558 10.702 1.00 88.00 402 CYS A O 1
ATOM 3104 N N . THR A 1 403 ? 16.667 -0.528 11.432 1.00 85.75 403 THR A N 1
ATOM 3105 C CA . THR A 1 403 ? 17.303 -0.368 12.743 1.00 85.75 403 THR A CA 1
ATOM 3106 C C . THR A 1 403 ? 18.769 0.053 12.638 1.00 85.75 403 THR A C 1
ATOM 3108 O O . THR A 1 403 ? 19.161 1.016 13.293 1.00 85.75 403 THR A O 1
ATOM 3111 N N . LYS A 1 404 ? 19.570 -0.635 11.813 1.00 85.50 404 LYS A N 1
ATOM 3112 C CA . LYS A 1 404 ? 20.999 -0.330 11.626 1.00 85.50 404 LYS A CA 1
ATOM 3113 C C . LYS A 1 404 ? 21.203 1.085 11.075 1.00 85.50 404 LYS A C 1
ATOM 3115 O O . LYS A 1 404 ? 21.984 1.849 11.626 1.00 85.50 404 LYS A O 1
ATOM 3120 N N . ILE A 1 405 ? 20.450 1.456 10.035 1.00 86.88 405 ILE A N 1
ATOM 3121 C CA . ILE A 1 405 ? 20.557 2.785 9.414 1.00 86.88 405 ILE A CA 1
ATOM 3122 C C . ILE A 1 405 ? 20.172 3.891 10.405 1.00 86.88 405 ILE A C 1
ATOM 3124 O O . ILE A 1 405 ? 20.932 4.834 10.601 1.00 86.88 405 ILE A O 1
ATOM 3128 N N . ILE A 1 406 ? 19.016 3.768 11.065 1.00 86.88 406 ILE A N 1
ATOM 3129 C CA . ILE A 1 406 ? 18.500 4.780 12.002 1.00 86.88 406 ILE A CA 1
ATOM 3130 C C . ILE A 1 406 ? 19.387 4.936 13.248 1.00 86.88 406 ILE A C 1
ATOM 3132 O O . ILE A 1 406 ? 19.440 6.023 13.826 1.00 86.88 406 ILE A O 1
ATOM 3136 N N . ALA A 1 407 ? 20.091 3.880 13.667 1.00 84.31 407 ALA A N 1
ATOM 3137 C CA . ALA A 1 407 ? 21.022 3.941 14.791 1.00 84.31 407 ALA A CA 1
ATOM 3138 C C . ALA A 1 407 ? 22.259 4.807 14.495 1.00 84.31 407 ALA A C 1
ATOM 3140 O O . ALA A 1 407 ? 22.740 5.503 15.388 1.00 84.31 407 ALA A O 1
ATOM 3141 N N . GLU A 1 408 ? 22.749 4.787 13.254 1.00 84.88 408 GLU A N 1
ATOM 3142 C CA . GLU A 1 408 ? 23.955 5.510 12.835 1.00 84.88 408 GLU A CA 1
ATOM 3143 C C . GLU A 1 408 ? 23.684 6.959 12.399 1.00 84.88 408 GLU A C 1
ATOM 3145 O O . GLU A 1 408 ? 24.596 7.781 12.413 1.00 84.88 408 GLU A O 1
ATOM 3150 N N . VAL A 1 409 ? 22.447 7.293 12.022 1.00 86.75 409 VAL A N 1
ATOM 3151 C CA . VAL A 1 409 ? 22.080 8.625 11.515 1.00 86.75 409 VAL A CA 1
ATOM 3152 C C . VAL A 1 409 ? 22.262 9.735 12.577 1.00 86.75 409 VAL A C 1
ATOM 3154 O O . VAL A 1 409 ? 21.870 9.567 13.743 1.00 86.75 409 VAL A O 1
ATOM 3157 N N . PRO A 1 410 ? 22.837 10.902 12.206 1.00 84.69 410 PRO A N 1
ATOM 3158 C CA . PRO A 1 410 ? 22.875 12.073 13.081 1.00 84.69 410 PRO A CA 1
ATOM 3159 C C . PRO A 1 410 ? 21.471 12.673 13.254 1.00 84.69 410 PRO A C 1
ATOM 3161 O O . PRO A 1 410 ? 20.692 12.735 12.306 1.00 84.69 410 PRO A O 1
ATOM 3164 N N . ILE A 1 411 ? 21.141 13.133 14.468 1.00 84.12 411 ILE A N 1
ATOM 3165 C CA . ILE A 1 411 ? 19.833 13.748 14.746 1.00 84.12 411 ILE A CA 1
ATOM 3166 C C . ILE A 1 411 ? 19.848 15.210 14.287 1.00 84.12 411 ILE A C 1
ATOM 3168 O O . ILE A 1 411 ? 20.641 15.988 14.822 1.00 84.12 411 ILE A O 1
ATOM 3172 N N . PRO A 1 412 ? 18.958 15.612 13.364 1.00 85.62 412 PRO A N 1
ATOM 3173 C CA . PRO A 1 412 ? 18.800 17.008 12.978 1.00 85.62 412 PRO A CA 1
ATOM 3174 C C . PRO A 1 412 ? 17.986 17.758 14.046 1.00 85.62 412 PRO A C 1
ATOM 3176 O O . PRO A 1 412 ? 16.782 17.931 13.902 1.00 85.62 412 PRO A O 1
ATOM 3179 N N . ALA A 1 413 ? 18.630 18.189 15.138 1.00 80.44 413 ALA A N 1
ATOM 3180 C CA . ALA A 1 413 ? 17.952 18.849 16.266 1.00 80.44 413 ALA A CA 1
ATOM 3181 C C . ALA A 1 413 ? 17.201 20.140 15.877 1.00 80.44 413 ALA A C 1
ATOM 3183 O O . ALA A 1 413 ? 16.224 20.500 16.528 1.00 80.44 413 ALA A O 1
ATOM 3184 N N . ASP A 1 414 ? 17.620 20.791 14.790 1.00 83.50 414 ASP A N 1
ATOM 3185 C CA . ASP A 1 414 ? 16.995 22.005 14.255 1.00 83.50 414 ASP A CA 1
ATOM 3186 C C . ASP A 1 414 ? 15.706 21.733 13.452 1.00 83.50 414 ASP A C 1
ATOM 3188 O O . ASP A 1 414 ? 15.020 22.675 13.062 1.00 83.50 414 ASP A O 1
ATOM 3192 N N . ASP A 1 415 ? 15.391 20.468 13.148 1.00 87.19 415 ASP A N 1
ATOM 3193 C CA . ASP A 1 415 ? 14.243 20.061 12.327 1.00 87.19 415 ASP A CA 1
ATOM 3194 C C . ASP A 1 415 ? 13.428 18.968 13.045 1.00 87.19 415 ASP A C 1
ATOM 3196 O O . ASP A 1 415 ? 13.604 17.767 12.800 1.00 87.19 415 ASP A O 1
ATOM 3200 N N . PRO A 1 416 ? 12.531 19.356 13.967 1.00 88.25 416 PRO A N 1
ATOM 3201 C CA . PRO A 1 416 ? 11.778 18.403 14.775 1.00 88.25 416 PRO A CA 1
ATOM 3202 C C . PRO A 1 416 ? 10.794 17.562 13.949 1.00 88.25 416 PRO A C 1
ATOM 3204 O O . PRO A 1 416 ? 10.485 16.434 14.333 1.00 88.25 416 PRO A O 1
ATOM 3207 N N . VAL A 1 417 ? 10.343 18.053 12.790 1.00 90.38 417 VAL A N 1
ATOM 3208 C CA . VAL A 1 417 ? 9.484 17.291 11.873 1.00 90.38 417 VAL A CA 1
ATOM 3209 C C . VAL A 1 417 ? 10.257 16.123 11.270 1.00 90.38 417 VAL A C 1
ATOM 3211 O O . VAL A 1 417 ? 9.770 14.989 11.274 1.00 90.38 417 VAL A O 1
ATOM 3214 N N . LEU A 1 418 ? 11.488 16.364 10.813 1.00 90.19 418 LEU A N 1
ATOM 3215 C CA . LEU A 1 418 ? 12.352 15.306 10.299 1.00 90.19 418 LEU A CA 1
ATOM 3216 C C . LEU A 1 418 ? 12.729 14.294 11.390 1.00 90.19 418 LEU A C 1
ATOM 3218 O O . LEU A 1 418 ? 12.717 13.090 11.133 1.00 90.19 418 LEU A O 1
ATOM 3222 N N . VAL A 1 419 ? 12.995 14.752 12.619 1.00 90.31 419 VAL A N 1
ATOM 3223 C CA . VAL A 1 419 ? 13.230 13.865 13.776 1.00 90.31 419 VAL A CA 1
ATOM 3224 C C . VAL A 1 419 ? 12.019 12.964 14.034 1.00 90.31 419 VAL A C 1
ATOM 3226 O O . VAL A 1 419 ? 12.187 11.757 14.220 1.00 90.31 419 VAL A O 1
ATOM 3229 N N . ALA A 1 420 ? 10.803 13.519 14.006 1.00 89.56 420 ALA A N 1
ATOM 3230 C CA . ALA A 1 420 ? 9.573 12.749 14.173 1.00 89.56 420 ALA A CA 1
ATOM 3231 C C . ALA A 1 420 ? 9.374 11.735 13.037 1.00 89.56 420 ALA A C 1
ATOM 3233 O O . ALA A 1 420 ? 9.056 10.574 13.294 1.00 89.56 420 ALA A O 1
ATOM 3234 N N . HIS A 1 421 ? 9.633 12.129 11.789 1.00 91.00 421 HIS A N 1
ATOM 3235 C CA . HIS A 1 421 ? 9.524 11.232 10.641 1.00 91.00 421 HIS A CA 1
ATOM 3236 C C . HIS A 1 421 ? 10.536 10.076 10.719 1.00 91.00 421 HIS A C 1
ATOM 3238 O O . HIS A 1 421 ? 10.167 8.923 10.504 1.00 91.00 421 HIS A O 1
ATOM 3244 N N . LEU A 1 422 ? 11.789 10.338 11.106 1.00 90.06 422 LEU A N 1
ATOM 3245 C CA . LEU A 1 422 ? 12.805 9.297 11.307 1.00 90.06 422 LEU A CA 1
ATOM 3246 C C . LEU A 1 422 ? 12.458 8.354 12.471 1.00 90.06 422 LEU A C 1
ATOM 3248 O O . LEU A 1 422 ? 12.687 7.146 12.364 1.00 90.06 422 LEU A O 1
ATOM 3252 N N . LEU A 1 423 ? 11.848 8.869 13.548 1.00 89.06 423 LEU A N 1
ATOM 3253 C CA . LEU A 1 423 ? 11.376 8.053 14.673 1.00 89.06 423 LEU A CA 1
ATOM 3254 C C . LEU A 1 423 ? 10.372 6.980 14.225 1.00 89.06 423 LEU A C 1
ATOM 3256 O O . LEU A 1 423 ? 10.402 5.877 14.771 1.00 89.06 423 LEU A O 1
ATOM 3260 N N . SER A 1 424 ? 9.535 7.252 13.217 1.00 86.62 424 SER A N 1
ATOM 3261 C CA . SER A 1 424 ? 8.563 6.269 12.705 1.00 86.62 424 SER A CA 1
ATOM 3262 C C . SER A 1 424 ? 9.218 4.976 12.179 1.00 86.62 424 SER A C 1
ATOM 3264 O O . SER A 1 424 ? 8.592 3.915 12.172 1.00 86.62 424 SER A O 1
ATOM 3266 N N . PHE A 1 425 ? 10.509 5.027 11.827 1.00 86.38 425 PHE A N 1
ATOM 3267 C CA . PHE A 1 425 ? 11.311 3.876 11.400 1.00 86.38 425 PHE A CA 1
ATOM 3268 C C . PHE A 1 425 ? 12.200 3.298 12.515 1.00 86.38 425 PHE A C 1
ATOM 3270 O O . PHE A 1 425 ? 12.788 2.226 12.345 1.00 86.38 425 PHE A O 1
ATOM 3277 N N . ALA A 1 426 ? 12.302 3.972 13.662 1.00 80.69 426 ALA A N 1
ATOM 3278 C CA . ALA A 1 426 ? 13.095 3.532 14.802 1.00 80.69 426 ALA A CA 1
ATOM 3279 C C . ALA A 1 426 ? 12.336 2.454 15.590 1.00 80.69 426 ALA A C 1
ATOM 3281 O O . ALA A 1 426 ? 11.407 2.749 16.340 1.00 80.69 426 ALA A O 1
ATOM 3282 N N . SER A 1 427 ? 12.719 1.184 15.463 1.00 73.75 427 SER A N 1
ATOM 3283 C CA . SER A 1 427 ? 12.197 0.107 16.326 1.00 73.75 427 SER A CA 1
ATOM 3284 C C . SER A 1 427 ? 12.950 0.004 17.660 1.00 73.75 427 SER A C 1
ATOM 3286 O O . SER A 1 427 ? 12.358 -0.342 18.677 1.00 73.75 427 SER A O 1
ATOM 3288 N N . SER A 1 428 ? 14.236 0.363 17.676 1.00 72.12 428 SER A N 1
ATOM 3289 C CA . SER A 1 428 ? 15.120 0.368 18.847 1.00 72.12 428 SER A CA 1
ATOM 3290 C C . SER A 1 428 ? 15.753 1.745 19.058 1.00 72.12 428 SER A C 1
ATOM 3292 O O . SER A 1 428 ? 15.853 2.537 18.126 1.00 72.12 428 SER A O 1
ATOM 3294 N N . ASN A 1 429 ? 16.210 2.027 20.283 1.00 67.44 429 ASN A N 1
ATOM 3295 C CA . ASN A 1 429 ? 16.870 3.288 20.657 1.00 67.44 429 ASN A CA 1
ATOM 3296 C C . ASN A 1 429 ? 16.015 4.561 20.431 1.00 67.44 429 ASN A C 1
ATOM 3298 O O . ASN A 1 429 ? 16.532 5.657 20.208 1.00 67.44 429 ASN A O 1
ATOM 3302 N N . ARG A 1 430 ? 14.683 4.421 20.535 1.00 81.88 430 ARG A N 1
ATOM 3303 C CA . ARG A 1 430 ? 13.701 5.518 20.402 1.00 81.88 430 ARG A CA 1
ATOM 3304 C C . ARG A 1 430 ? 13.944 6.672 21.374 1.00 81.88 430 ARG A C 1
ATOM 3306 O O . ARG A 1 430 ? 13.627 7.810 21.054 1.00 81.88 430 ARG A O 1
ATOM 3313 N N . VAL A 1 431 ? 14.541 6.379 22.530 1.00 84.69 431 VAL A N 1
ATOM 3314 C CA . VAL A 1 431 ? 14.827 7.341 23.605 1.00 84.69 431 VAL A CA 1
ATOM 3315 C C . VAL A 1 431 ? 15.582 8.565 23.083 1.00 84.69 431 VAL A C 1
ATOM 3317 O O . VAL A 1 431 ? 15.237 9.688 23.433 1.00 84.69 431 VAL A O 1
ATOM 3320 N N . ARG A 1 432 ? 16.566 8.375 22.192 1.00 85.38 432 ARG A N 1
ATOM 3321 C CA . ARG A 1 432 ? 17.379 9.475 21.647 1.00 85.38 432 ARG A CA 1
ATOM 3322 C C . ARG A 1 432 ? 16.537 10.475 20.836 1.00 85.38 432 ARG A C 1
ATOM 3324 O O . ARG A 1 432 ? 16.705 11.680 20.987 1.00 85.38 432 ARG A O 1
ATOM 3331 N N . TYR A 1 433 ? 15.622 9.969 20.008 1.00 87.25 433 TYR A N 1
ATOM 3332 C CA . TYR A 1 433 ? 14.719 10.771 19.176 1.00 87.25 433 TYR A CA 1
ATOM 3333 C C . TYR A 1 433 ? 13.605 11.414 20.013 1.00 87.25 433 TYR A C 1
ATOM 3335 O O . TYR A 1 433 ? 13.309 12.594 19.845 1.00 87.25 433 TYR A O 1
ATOM 3343 N N . LEU A 1 434 ? 13.034 10.661 20.958 1.00 88.94 434 LEU A N 1
ATOM 3344 C CA . LEU A 1 434 ? 11.997 11.153 21.864 1.00 88.94 434 LEU A CA 1
ATOM 3345 C C . LEU A 1 434 ? 12.507 12.293 22.750 1.00 88.94 434 LEU A C 1
ATOM 3347 O O . LEU A 1 434 ? 11.852 13.325 22.813 1.00 88.94 434 LEU A O 1
ATOM 3351 N N . ASN A 1 435 ? 13.703 12.170 23.336 1.00 88.56 435 ASN A N 1
ATOM 3352 C CA . ASN A 1 435 ? 14.306 13.244 24.131 1.00 88.56 435 ASN A CA 1
ATOM 3353 C C . ASN A 1 435 ? 14.445 14.545 23.323 1.00 88.56 435 ASN A C 1
ATOM 3355 O O . ASN A 1 435 ? 14.190 15.624 23.850 1.00 88.56 435 ASN A O 1
ATOM 3359 N N . CYS A 1 436 ? 14.811 14.451 22.039 1.00 87.38 436 CYS A N 1
ATOM 3360 C CA . CYS A 1 436 ? 14.886 15.617 21.161 1.00 87.38 436 CYS A CA 1
ATOM 3361 C C . CYS A 1 436 ? 13.505 16.270 20.999 1.00 87.38 436 CYS A C 1
ATOM 3363 O O . CYS A 1 436 ? 13.366 17.462 21.257 1.00 87.38 436 CYS A O 1
ATOM 3365 N N . LEU A 1 437 ? 12.475 15.489 20.649 1.00 89.00 437 LEU A N 1
ATOM 3366 C CA . LEU A 1 437 ? 11.104 15.982 20.447 1.00 89.00 437 LEU A CA 1
ATOM 3367 C C . LEU A 1 437 ? 10.467 16.539 21.731 1.00 89.00 437 LEU A C 1
ATOM 3369 O O . LEU A 1 437 ? 9.716 17.512 21.682 1.00 89.00 437 LEU A O 1
ATOM 3373 N N . GLU A 1 438 ? 10.781 15.957 22.887 1.00 87.88 438 GLU A N 1
ATOM 3374 C CA . GLU A 1 438 ? 10.277 16.396 24.192 1.00 87.88 438 GLU A CA 1
ATOM 3375 C C . GLU A 1 438 ? 10.788 17.792 24.576 1.00 87.88 438 GLU A C 1
ATOM 3377 O O . GLU A 1 438 ? 10.047 18.564 25.185 1.00 87.88 438 GLU A O 1
ATOM 3382 N N . THR A 1 439 ? 12.018 18.140 24.177 1.00 86.00 439 THR A N 1
ATOM 3383 C CA . THR A 1 439 ? 12.640 19.445 24.473 1.00 86.00 439 THR A CA 1
ATOM 3384 C C . THR A 1 439 ? 12.185 20.588 23.563 1.00 86.00 439 THR A C 1
ATOM 3386 O O . THR A 1 439 ? 12.485 21.748 23.841 1.00 86.00 439 THR A O 1
ATOM 3389 N N . VAL A 1 440 ? 11.440 20.296 22.492 1.00 86.06 440 VAL A N 1
ATOM 3390 C CA . VAL A 1 440 ? 10.995 21.316 21.534 1.00 86.06 440 VAL A CA 1
ATOM 3391 C C . VAL A 1 440 ? 9.931 22.208 22.172 1.00 86.06 440 VAL A C 1
ATOM 3393 O O . VAL A 1 440 ? 8.851 21.740 22.549 1.00 86.06 440 VAL A O 1
ATOM 3396 N N . ALA A 1 441 ? 10.210 23.508 22.276 1.00 85.06 441 ALA A N 1
ATOM 3397 C CA . ALA A 1 441 ? 9.243 24.508 22.720 1.00 85.06 441 ALA A CA 1
ATOM 3398 C C . ALA A 1 441 ? 8.173 24.755 21.640 1.00 85.06 441 ALA A C 1
ATOM 3400 O O . ALA A 1 441 ? 8.492 24.875 20.461 1.00 85.06 441 ALA A O 1
ATOM 3401 N N . THR A 1 442 ? 6.903 24.881 22.041 1.00 81.56 442 THR A N 1
ATOM 3402 C CA . THR A 1 442 ? 5.778 25.169 21.122 1.00 81.56 442 THR A CA 1
ATOM 3403 C C . THR A 1 442 ? 5.900 26.527 20.432 1.00 81.56 442 THR A C 1
ATOM 3405 O O . THR A 1 442 ? 5.315 26.726 19.378 1.00 81.56 442 THR A O 1
ATOM 3408 N N . GLU A 1 443 ? 6.670 27.454 21.004 1.00 81.88 443 GLU A N 1
ATOM 3409 C CA . GLU A 1 443 ? 6.934 28.781 20.428 1.00 81.88 443 GLU A CA 1
ATOM 3410 C C . GLU A 1 443 ? 7.751 28.715 19.128 1.00 81.88 443 GLU A C 1
ATOM 3412 O O . GLU A 1 443 ? 7.639 29.606 18.291 1.00 81.88 443 GLU A O 1
ATOM 3417 N N . ASN A 1 444 ? 8.525 27.641 18.936 1.00 83.06 444 ASN A N 1
ATOM 3418 C CA . ASN A 1 444 ? 9.396 27.449 17.774 1.00 83.06 444 ASN A CA 1
ATOM 3419 C C . ASN A 1 444 ? 8.744 26.616 16.658 1.00 83.06 444 ASN A C 1
ATOM 3421 O O . ASN A 1 444 ? 9.400 26.325 15.662 1.00 83.06 444 ASN A O 1
ATOM 3425 N N . LEU A 1 445 ? 7.490 26.189 16.831 1.00 87.12 445 LEU A N 1
ATOM 3426 C CA . LEU A 1 445 ? 6.792 25.300 15.904 1.00 87.12 445 LEU A CA 1
ATOM 3427 C C . LEU A 1 445 ? 5.657 26.031 15.191 1.00 87.12 445 LEU A C 1
ATOM 3429 O O . LEU A 1 445 ? 4.898 26.784 15.808 1.00 87.12 445 LEU A O 1
ATOM 3433 N N . SER A 1 446 ? 5.486 25.755 13.899 1.00 89.06 446 SER A N 1
ATOM 3434 C CA . SER A 1 446 ? 4.220 26.043 13.232 1.00 89.06 446 SER A CA 1
ATOM 3435 C C . SER A 1 446 ? 3.152 25.007 13.621 1.00 89.06 446 SER A C 1
ATOM 3437 O O . SER A 1 446 ? 3.440 23.953 14.192 1.00 89.06 446 SER A O 1
ATOM 3439 N N . GLU A 1 447 ? 1.887 25.314 13.333 1.00 84.75 447 GLU A N 1
ATOM 3440 C CA . GLU A 1 447 ? 0.774 24.376 13.543 1.00 84.75 447 GLU A CA 1
ATOM 3441 C C . GLU A 1 447 ? 0.926 23.117 12.677 1.00 84.75 447 GLU A C 1
ATOM 3443 O O . GLU A 1 447 ? 0.695 22.004 13.149 1.00 84.75 447 GLU A O 1
ATOM 3448 N N . GLU A 1 448 ? 1.393 23.296 11.440 1.00 88.38 448 GLU A N 1
ATOM 3449 C CA . GLU A 1 448 ? 1.680 22.216 10.498 1.00 88.38 448 GLU A CA 1
ATOM 3450 C C . GLU A 1 448 ? 2.826 21.327 11.004 1.00 88.38 448 GLU A C 1
ATOM 3452 O O . GLU A 1 448 ? 2.702 20.102 10.993 1.00 88.38 448 GLU A O 1
ATOM 3457 N N . ASP A 1 449 ? 3.886 21.918 11.569 1.00 90.31 449 ASP A N 1
ATOM 3458 C CA . ASP A 1 449 ? 4.986 21.155 12.173 1.00 90.31 449 ASP A CA 1
ATOM 3459 C C . ASP A 1 449 ? 4.508 20.336 13.375 1.00 90.31 449 ASP A C 1
ATOM 3461 O O . ASP A 1 449 ? 4.823 19.151 13.490 1.00 90.31 449 ASP A O 1
ATOM 3465 N N . ALA A 1 450 ? 3.719 20.944 14.269 1.00 90.00 450 ALA A N 1
ATOM 3466 C CA . ALA A 1 450 ? 3.152 20.249 15.421 1.00 90.00 450 ALA A CA 1
ATOM 3467 C C . ALA A 1 450 ? 2.259 19.079 14.981 1.00 90.00 450 ALA A C 1
ATOM 3469 O O . ALA A 1 450 ? 2.351 17.984 15.545 1.00 90.00 450 ALA A O 1
ATOM 3470 N N . LEU A 1 451 ? 1.441 19.280 13.943 1.00 91.38 451 LEU A N 1
ATOM 3471 C CA . LEU A 1 451 ? 0.602 18.236 13.369 1.00 91.38 451 LEU A CA 1
ATOM 3472 C C . LEU A 1 451 ? 1.437 17.103 12.761 1.00 91.38 451 LEU A C 1
ATOM 3474 O O . LEU A 1 451 ? 1.138 15.934 13.005 1.00 91.38 451 LEU A O 1
ATOM 3478 N N . HIS A 1 452 ? 2.498 17.418 12.016 1.00 92.06 452 HIS A N 1
ATOM 3479 C CA . HIS A 1 452 ? 3.407 16.413 11.467 1.00 92.06 452 HIS A CA 1
ATOM 3480 C C . HIS A 1 452 ? 4.159 15.643 12.558 1.00 92.06 452 HIS A C 1
ATOM 3482 O O . HIS A 1 452 ? 4.331 14.429 12.439 1.00 92.06 452 HIS A O 1
ATOM 3488 N N . ILE A 1 453 ? 4.555 16.304 13.649 1.00 92.25 453 ILE A N 1
ATOM 3489 C CA . ILE A 1 453 ? 5.163 15.635 14.805 1.00 92.25 453 ILE A CA 1
ATOM 3490 C C . ILE A 1 453 ? 4.172 14.643 15.424 1.00 92.25 453 ILE A C 1
ATOM 3492 O O . ILE A 1 453 ? 4.541 13.497 15.673 1.00 92.25 453 ILE A O 1
ATOM 3496 N N . ILE A 1 454 ? 2.909 15.033 15.631 1.00 91.69 454 ILE A N 1
ATOM 3497 C CA . ILE A 1 454 ? 1.877 14.109 16.133 1.00 91.69 454 ILE A CA 1
ATOM 3498 C C . ILE A 1 454 ? 1.650 12.960 15.146 1.00 91.69 454 ILE A C 1
ATOM 3500 O O . ILE A 1 454 ? 1.588 11.807 15.568 1.00 91.69 454 ILE A O 1
ATOM 3504 N N . PHE A 1 455 ? 1.583 13.252 13.848 1.00 91.12 455 PHE A N 1
ATOM 3505 C CA . PHE A 1 455 ? 1.342 12.252 12.811 1.00 91.12 455 PHE A CA 1
ATOM 3506 C C . PHE A 1 455 ? 2.399 11.143 12.811 1.00 91.12 455 PHE A C 1
ATOM 3508 O O . PHE A 1 455 ? 2.054 9.964 12.746 1.00 91.12 455 PHE A O 1
ATOM 3515 N N . TRP A 1 456 ? 3.679 11.504 12.925 1.00 89.12 456 TRP A N 1
ATOM 3516 C CA . TRP A 1 456 ? 4.775 10.534 12.864 1.00 89.12 456 TRP A CA 1
ATOM 3517 C C . TRP A 1 456 ? 5.177 9.946 14.222 1.00 89.12 456 TRP A C 1
ATOM 3519 O O . TRP A 1 456 ? 5.596 8.790 14.285 1.00 89.12 456 TRP A O 1
ATOM 3529 N N . ALA A 1 457 ? 5.076 10.722 15.306 1.00 90.12 457 ALA A N 1
ATOM 3530 C CA . ALA A 1 457 ? 5.617 10.369 16.621 1.00 90.12 457 ALA A CA 1
ATOM 3531 C C . ALA A 1 457 ? 4.566 10.270 17.738 1.00 90.12 457 ALA A C 1
ATOM 3533 O O . ALA A 1 457 ? 4.891 9.794 18.827 1.00 90.12 457 ALA A O 1
ATOM 3534 N N . GLY A 1 458 ? 3.321 10.697 17.508 1.00 89.06 458 GLY A N 1
ATOM 3535 C CA . GLY A 1 458 ? 2.317 10.912 18.557 1.00 89.06 458 GLY A CA 1
ATOM 3536 C C . GLY A 1 458 ? 2.057 9.698 19.451 1.00 89.06 458 GLY A C 1
ATOM 3537 O O . GLY A 1 458 ? 1.975 9.843 20.669 1.00 89.06 458 GLY A O 1
ATOM 3538 N N . ALA A 1 459 ? 2.038 8.491 18.879 1.00 86.31 459 ALA A N 1
ATOM 3539 C CA . ALA A 1 459 ? 1.855 7.242 19.626 1.00 86.31 459 ALA A CA 1
ATOM 3540 C C . ALA A 1 459 ? 3.006 6.919 20.607 1.00 86.31 459 ALA A C 1
ATOM 3542 O O . ALA A 1 459 ? 2.865 6.043 21.458 1.00 86.31 459 ALA A O 1
ATOM 3543 N N . HIS A 1 460 ? 4.155 7.594 20.494 1.00 87.75 460 HIS A N 1
ATOM 3544 C CA . HIS A 1 460 ? 5.373 7.306 21.262 1.00 87.75 460 HIS A CA 1
ATOM 3545 C C . HIS A 1 460 ? 5.855 8.466 22.143 1.00 87.75 460 HIS A C 1
ATOM 3547 O O . HIS A 1 460 ? 6.712 8.249 22.997 1.00 87.75 460 HIS A O 1
ATOM 3553 N N . LEU A 1 461 ? 5.331 9.682 21.959 1.00 88.81 461 LEU A N 1
ATOM 3554 C CA . LEU A 1 461 ? 5.670 10.838 22.799 1.00 88.81 461 LEU A CA 1
ATOM 3555 C C . LEU A 1 461 ? 5.265 10.608 24.263 1.00 88.81 461 LEU A C 1
ATOM 3557 O O . LEU A 1 461 ? 4.368 9.819 24.552 1.00 88.81 461 LEU A O 1
ATOM 3561 N N . ARG A 1 462 ? 5.837 11.349 25.218 1.00 88.44 462 ARG A N 1
ATOM 3562 C CA . ARG A 1 462 ? 5.223 11.451 26.555 1.00 88.44 462 ARG A CA 1
ATOM 3563 C C . ARG A 1 462 ? 3.811 12.013 26.453 1.00 88.44 462 ARG A C 1
ATOM 3565 O O . ARG A 1 462 ? 3.545 12.882 25.622 1.00 88.44 462 ARG A O 1
ATOM 3572 N N . LEU A 1 463 ? 2.920 11.542 27.326 1.00 87.44 463 LEU A N 1
ATOM 3573 C CA . LEU A 1 463 ? 1.522 11.973 27.340 1.00 87.44 463 LEU A CA 1
ATOM 3574 C C . LEU A 1 463 ? 1.403 13.498 27.494 1.00 87.44 463 LEU A C 1
ATOM 3576 O O . LEU A 1 463 ? 0.674 14.128 26.738 1.00 87.44 463 LEU A O 1
ATOM 3580 N N . GLU A 1 464 ? 2.200 14.094 28.382 1.00 88.88 464 GLU A N 1
ATOM 3581 C CA . GLU A 1 464 ? 2.266 15.549 28.589 1.00 88.88 464 GLU A CA 1
ATOM 3582 C C . GLU A 1 464 ? 2.679 16.304 27.315 1.00 88.88 464 GLU A C 1
ATOM 3584 O O . GLU A 1 464 ? 2.113 17.344 26.984 1.00 88.88 464 GLU A O 1
ATOM 3589 N N . THR A 1 465 ? 3.647 15.774 26.559 1.00 89.88 465 THR A N 1
ATOM 3590 C CA . THR A 1 465 ? 4.095 16.365 25.291 1.00 89.88 465 THR A CA 1
ATOM 3591 C C . THR A 1 465 ? 3.014 16.263 24.221 1.00 89.88 465 THR A C 1
ATOM 3593 O O . THR A 1 465 ? 2.749 17.247 23.534 1.00 89.88 465 THR A O 1
ATOM 3596 N N . LEU A 1 466 ? 2.358 15.106 24.108 1.00 91.44 466 LEU A N 1
ATOM 3597 C CA . LEU A 1 466 ? 1.255 14.904 23.172 1.00 91.44 466 LEU A CA 1
ATOM 3598 C C . LEU A 1 466 ? 0.073 15.827 23.496 1.00 91.44 466 LEU A C 1
ATOM 3600 O O . LEU A 1 466 ? -0.457 16.475 22.596 1.00 91.44 466 LEU A O 1
ATOM 3604 N N . GLN A 1 467 ? -0.302 15.946 24.771 1.00 90.69 467 GLN A N 1
ATOM 3605 C CA . GLN A 1 467 ? -1.349 16.859 25.233 1.00 90.69 467 GLN A CA 1
ATOM 3606 C C . GLN A 1 467 ? -0.979 18.324 24.980 1.00 90.69 467 GLN A C 1
ATOM 3608 O O . GLN A 1 467 ? -1.821 19.087 24.517 1.00 90.69 467 GLN A O 1
ATOM 3613 N N . ARG A 1 468 ? 0.280 18.716 25.212 1.00 90.12 468 ARG A N 1
ATOM 3614 C CA . ARG A 1 468 ? 0.786 20.067 24.922 1.00 90.12 468 ARG A CA 1
ATOM 3615 C C . ARG A 1 468 ? 0.703 20.411 23.433 1.00 90.12 468 ARG A C 1
ATOM 3617 O O . ARG A 1 468 ? 0.219 21.488 23.097 1.00 90.12 468 ARG A O 1
ATOM 3624 N N . LEU A 1 469 ? 1.143 19.513 22.546 1.00 90.62 469 LEU A N 1
ATOM 3625 C CA . LEU A 1 469 ? 1.047 19.712 21.092 1.00 90.62 469 LEU A CA 1
ATOM 3626 C C . LEU A 1 469 ? -0.414 19.719 20.620 1.00 90.62 469 LEU A C 1
ATOM 3628 O O . LEU A 1 469 ? -0.796 20.560 19.812 1.00 90.62 469 LEU A O 1
ATOM 3632 N N . THR A 1 470 ? -1.247 18.841 21.182 1.00 89.50 470 THR A N 1
ATOM 3633 C CA . THR A 1 470 ? -2.692 18.802 20.910 1.00 89.50 470 THR A CA 1
ATOM 3634 C C . THR A 1 470 ? -3.362 20.116 21.312 1.00 89.50 470 THR A C 1
ATOM 3636 O O . THR A 1 470 ? -4.086 20.711 20.520 1.00 89.50 470 THR A O 1
ATOM 3639 N N . ALA A 1 471 ? -3.079 20.618 22.516 1.00 87.81 471 ALA A N 1
ATOM 3640 C CA . ALA A 1 471 ? -3.601 21.892 22.999 1.00 87.81 471 ALA A CA 1
ATOM 3641 C C . ALA A 1 471 ? -3.103 23.082 22.165 1.00 87.81 471 ALA A C 1
ATOM 3643 O O . ALA A 1 471 ? -3.853 24.032 21.965 1.00 87.81 471 ALA A O 1
ATOM 3644 N N . PHE A 1 472 ? -1.870 23.033 21.651 1.00 87.81 472 PHE A N 1
ATOM 3645 C CA . PHE A 1 472 ? -1.334 24.055 20.751 1.00 87.81 472 PHE A CA 1
ATOM 3646 C C . PHE A 1 472 ? -2.096 24.116 19.417 1.00 87.81 472 PHE A C 1
ATOM 3648 O O . PHE A 1 472 ? -2.468 25.208 18.989 1.00 87.81 472 PHE A O 1
ATOM 3655 N N . ILE A 1 473 ? -2.386 22.960 18.806 1.00 86.62 473 ILE A N 1
ATOM 3656 C CA . ILE A 1 473 ? -3.168 22.867 17.561 1.00 86.62 473 ILE A CA 1
ATOM 3657 C C . ILE A 1 473 ? -4.617 23.327 17.811 1.00 86.62 473 ILE A C 1
ATOM 3659 O O . ILE A 1 473 ? -5.098 24.265 17.179 1.00 86.62 473 ILE A O 1
ATOM 3663 N N . LEU A 1 474 ? -5.295 22.755 18.814 1.00 84.75 474 LEU A N 1
ATOM 3664 C CA . LEU A 1 474 ? -6.698 23.078 19.120 1.00 84.75 474 LEU A CA 1
ATOM 3665 C C . LEU A 1 474 ? -6.894 24.517 19.644 1.00 84.75 474 LEU A C 1
ATOM 3667 O O . LEU A 1 474 ? -7.929 25.147 19.412 1.00 84.75 474 LEU A O 1
ATOM 3671 N N . GLY A 1 475 ? -5.905 25.067 20.355 1.00 76.94 475 GLY A N 1
ATOM 3672 C CA . GLY A 1 475 ? -5.941 26.426 20.899 1.00 76.94 475 GLY A CA 1
ATOM 3673 C C . GLY A 1 475 ? -5.994 27.510 19.819 1.00 76.94 475 GLY A C 1
ATOM 3674 O O . GLY A 1 475 ? -6.614 28.551 20.031 1.00 76.94 475 GLY A O 1
ATOM 3675 N N . LYS A 1 476 ? -5.412 27.267 18.636 1.00 61.16 476 LYS A N 1
ATOM 3676 C CA . LYS A 1 476 ? -5.529 28.181 17.489 1.00 61.16 476 LYS A CA 1
ATOM 3677 C C . LYS A 1 476 ? -6.802 27.975 16.675 1.00 61.16 476 LYS A C 1
ATOM 3679 O O . LYS A 1 476 ? -7.359 28.974 16.218 1.00 61.16 476 LYS A O 1
ATOM 3684 N N . GLU A 1 477 ? -7.319 26.748 16.573 1.00 54.81 477 GLU A N 1
ATOM 3685 C CA . GLU A 1 477 ? -8.619 26.502 15.928 1.00 54.81 477 GLU A CA 1
ATOM 3686 C C . GLU A 1 477 ? -9.757 27.265 16.620 1.00 54.81 477 GLU A C 1
ATOM 3688 O O . GLU A 1 477 ? -10.615 27.840 15.956 1.00 54.81 477 GLU A O 1
ATOM 3693 N N . THR A 1 478 ? -9.725 27.357 17.954 1.00 55.06 478 THR A N 1
ATOM 3694 C CA . THR A 1 478 ? -10.702 28.154 18.722 1.00 55.06 478 THR A CA 1
ATOM 3695 C C . THR A 1 478 ? -10.462 29.670 18.644 1.00 55.06 478 THR A C 1
ATOM 3697 O O . THR A 1 478 ? -11.401 30.454 18.788 1.00 55.06 478 THR A O 1
ATOM 3700 N N . GLY A 1 479 ? -9.224 30.110 18.381 1.00 45.25 479 GLY A N 1
ATOM 3701 C CA . GLY A 1 479 ? -8.856 31.527 18.256 1.00 45.25 479 GLY A CA 1
ATOM 3702 C C . GLY A 1 479 ? -9.244 32.170 16.918 1.00 45.25 479 GLY A C 1
ATOM 3703 O O . GLY A 1 479 ? -9.370 33.395 16.824 1.00 45.25 479 GLY A O 1
ATOM 3704 N N . ALA A 1 480 ? -9.479 31.368 15.877 1.00 39.38 480 ALA A N 1
ATOM 3705 C CA . ALA A 1 480 ? -9.929 31.843 14.576 1.00 39.38 480 ALA A CA 1
ATOM 3706 C C . ALA A 1 480 ? -11.437 32.173 14.597 1.00 39.38 480 ALA A C 1
ATOM 3708 O O . ALA A 1 480 ? -12.269 31.395 14.153 1.00 39.38 480 ALA A O 1
ATOM 3709 N N . LYS A 1 481 ? -11.774 33.384 15.062 1.00 35.50 481 LYS A N 1
ATOM 3710 C CA . LYS A 1 481 ? -13.123 33.993 15.051 1.00 35.50 481 LYS A CA 1
ATOM 3711 C C . LYS A 1 481 ? -14.169 33.266 15.916 1.00 35.50 481 LYS A C 1
ATOM 3713 O O . LYS A 1 481 ? -14.934 32.450 15.421 1.00 35.50 481 LYS A O 1
ATOM 3718 N N . SER A 1 482 ? -14.369 33.726 17.150 1.00 32.91 482 SER A N 1
ATOM 3719 C CA . SER A 1 482 ? -15.583 34.478 17.535 1.00 32.91 482 SER A CA 1
ATOM 3720 C C . SER A 1 482 ? -15.858 34.444 19.041 1.00 32.91 482 SER A C 1
ATOM 3722 O O . SER A 1 482 ? -15.884 33.418 19.709 1.00 32.91 482 SER A O 1
ATOM 3724 N N . SER A 1 483 ? -16.132 35.636 19.558 1.00 31.97 483 SER A N 1
ATOM 3725 C CA . SER A 1 483 ? -16.909 35.890 20.759 1.00 31.97 483 SER A CA 1
ATOM 3726 C C . SER A 1 483 ? -18.337 35.356 20.594 1.00 31.97 483 SER A C 1
ATOM 3728 O O . SER A 1 483 ? -19.097 35.915 19.807 1.00 31.97 483 SER A O 1
ATOM 3730 N N . SER A 1 484 ? -18.725 34.309 21.318 1.00 35.50 484 SER A N 1
ATOM 3731 C CA . SER A 1 484 ? -20.026 34.195 22.002 1.00 35.50 484 SER A CA 1
ATOM 3732 C C . SER A 1 484 ? -20.259 32.776 22.526 1.00 35.50 484 SER A C 1
ATOM 3734 O O . SER A 1 484 ? -19.946 31.768 21.908 1.00 35.50 484 SER A O 1
ATOM 3736 N N . THR A 1 485 ? -20.819 32.743 23.724 1.00 35.16 485 THR A N 1
ATOM 3737 C CA . THR A 1 485 ? -21.286 31.603 24.508 1.00 35.16 485 THR A CA 1
ATOM 3738 C C . THR A 1 485 ? -22.232 30.668 23.745 1.00 35.16 485 THR A C 1
ATOM 3740 O O . THR A 1 485 ? -23.425 30.936 23.657 1.00 35.16 485 THR A O 1
ATOM 3743 N N . SER A 1 486 ? -21.728 29.539 23.255 1.00 43.19 486 SER A N 1
ATOM 3744 C CA . SER A 1 486 ? -22.420 28.239 23.206 1.00 43.19 486 SER A CA 1
ATOM 3745 C C . SER A 1 486 ? -21.396 27.178 22.801 1.00 43.19 486 SER A C 1
ATOM 3747 O O . SER A 1 486 ? -20.457 27.483 22.076 1.00 43.19 486 SER A O 1
ATOM 3749 N N . SER A 1 487 ? -21.514 25.960 23.326 1.00 50.34 487 SER A N 1
ATOM 3750 C CA . SER A 1 487 ? -20.595 24.842 23.087 1.00 50.34 487 SER A CA 1
ATOM 3751 C C . SER A 1 487 ? -20.524 24.471 21.596 1.00 50.34 487 SER A C 1
ATOM 3753 O O . SER A 1 487 ? -21.246 23.587 21.134 1.00 50.34 487 SER A O 1
ATOM 3755 N N . SER A 1 488 ? -19.685 25.153 20.822 1.00 66.31 488 SER A N 1
ATOM 3756 C CA . SER A 1 488 ? -19.406 24.797 19.435 1.00 66.31 488 SER A CA 1
ATOM 3757 C C . SER A 1 488 ? -18.596 23.503 19.430 1.00 66.31 488 SER A C 1
ATOM 3759 O O . SER A 1 488 ? -17.438 23.498 19.851 1.00 66.31 488 SER A O 1
ATOM 3761 N N . LYS A 1 489 ? -19.208 22.397 18.996 1.00 79.88 489 LYS A N 1
ATOM 3762 C CA . LYS A 1 489 ? -18.465 21.168 18.704 1.00 79.88 489 LYS A CA 1
ATOM 3763 C C . LYS A 1 489 ? -17.402 21.452 17.637 1.00 79.88 489 LYS A C 1
ATOM 3765 O O . LYS A 1 489 ? -17.632 22.247 16.727 1.00 79.88 489 LYS A O 1
ATOM 3770 N N . LEU A 1 490 ? -16.247 20.810 17.761 1.00 82.75 490 LEU A N 1
ATOM 3771 C CA . LEU A 1 490 ? -15.164 20.858 16.787 1.00 82.75 490 LEU A CA 1
ATOM 3772 C C . LEU A 1 490 ? -15.613 20.157 15.501 1.00 82.75 490 LEU A C 1
ATOM 3774 O O . LEU A 1 490 ? -16.075 19.016 15.540 1.00 82.75 490 LEU A O 1
ATOM 3778 N N . VAL A 1 491 ? -15.467 20.822 14.358 1.00 83.06 491 VAL A N 1
ATOM 3779 C CA . VAL A 1 491 ? -15.739 20.205 13.054 1.00 83.06 491 VAL A CA 1
ATOM 3780 C C . VAL A 1 491 ? -14.612 19.226 12.740 1.00 83.06 491 VAL A C 1
ATOM 3782 O O . VAL A 1 491 ? -13.453 19.628 12.709 1.00 83.06 491 VAL A O 1
ATOM 3785 N N . LEU A 1 492 ? -14.938 17.956 12.475 1.00 83.44 492 LEU A N 1
ATOM 3786 C CA . LEU A 1 492 ? -13.935 16.942 12.138 1.00 83.44 492 LEU A CA 1
ATOM 3787 C C . LEU A 1 492 ? -13.129 17.351 10.890 1.00 83.44 492 LEU A C 1
ATOM 3789 O O . LEU A 1 492 ? -13.678 17.468 9.790 1.00 83.44 492 LEU A O 1
ATOM 3793 N N . ASN A 1 493 ? -11.817 17.511 11.062 1.00 84.00 493 ASN A N 1
ATOM 3794 C CA . ASN A 1 493 ? -10.852 17.803 10.005 1.00 84.00 493 ASN A CA 1
ATOM 3795 C C . ASN A 1 493 ? -9.645 16.843 10.075 1.00 84.00 493 ASN A C 1
ATOM 3797 O O . ASN A 1 493 ? -9.545 16.007 10.976 1.00 84.00 493 ASN A O 1
ATOM 3801 N N . GLY A 1 494 ? -8.708 16.970 9.128 1.00 84.00 494 GLY A N 1
ATOM 3802 C CA . GLY A 1 494 ? -7.519 16.109 9.074 1.00 84.00 494 GLY A CA 1
ATOM 3803 C C . GLY A 1 494 ? -6.604 16.220 10.303 1.00 84.00 494 GLY A C 1
ATOM 3804 O O . GLY A 1 494 ? -5.954 15.238 10.663 1.00 84.00 494 GLY A O 1
ATOM 3805 N N . ALA A 1 495 ? -6.585 17.375 10.979 1.00 86.31 495 ALA A N 1
ATOM 3806 C CA . ALA A 1 495 ? -5.788 17.579 12.185 1.00 86.31 495 ALA A CA 1
ATOM 3807 C C . ALA A 1 495 ? -6.361 16.801 13.379 1.00 86.31 495 ALA A C 1
ATOM 3809 O O . ALA A 1 495 ? -5.645 16.040 14.030 1.00 86.31 495 ALA A O 1
ATOM 3810 N N . ILE A 1 496 ? -7.671 16.911 13.609 1.00 88.38 496 ILE A N 1
ATOM 3811 C CA . ILE A 1 496 ? -8.382 16.168 14.654 1.00 88.38 496 ILE A CA 1
ATOM 3812 C C . ILE A 1 496 ? -8.283 14.663 14.401 1.00 88.38 496 ILE A C 1
ATOM 3814 O O . ILE A 1 496 ? -7.990 13.914 15.327 1.00 88.38 496 ILE A O 1
ATOM 3818 N N . GLU A 1 497 ? -8.454 14.200 13.160 1.00 90.06 497 GLU A N 1
ATOM 3819 C CA . GLU A 1 497 ? -8.277 12.779 12.832 1.00 90.06 497 GLU A CA 1
ATOM 3820 C C . GLU A 1 497 ? -6.879 12.264 13.169 1.00 90.06 497 GLU A C 1
ATOM 3822 O O . GLU A 1 497 ? -6.740 11.159 13.690 1.00 90.06 497 GLU A O 1
ATOM 3827 N N . CYS A 1 498 ? -5.845 13.052 12.871 1.00 90.38 498 CYS A N 1
ATOM 3828 C CA . CYS A 1 498 ? -4.466 12.721 13.207 1.00 90.38 498 CYS A CA 1
ATOM 3829 C C . CYS A 1 498 ? -4.281 12.581 14.726 1.00 90.38 498 CYS A C 1
ATOM 3831 O O . CYS A 1 498 ? -3.756 11.570 15.195 1.00 90.38 498 CYS A O 1
ATOM 3833 N N . ILE A 1 499 ? -4.782 13.554 15.492 1.00 91.81 499 ILE A N 1
ATOM 3834 C CA . ILE A 1 499 ? -4.719 13.566 16.958 1.00 91.81 499 ILE A CA 1
ATOM 3835 C C . ILE A 1 499 ? -5.453 12.351 17.539 1.00 91.81 499 ILE A C 1
ATOM 3837 O O . ILE A 1 499 ? -4.875 11.589 18.315 1.00 91.81 499 ILE A O 1
ATOM 3841 N N . VAL A 1 500 ? -6.708 12.133 17.137 1.00 92.75 500 VAL A N 1
ATOM 3842 C CA . VAL A 1 500 ? -7.534 11.012 17.612 1.00 92.75 500 VAL A CA 1
ATOM 3843 C C . VAL A 1 500 ? -6.862 9.680 17.277 1.00 92.75 500 VAL A C 1
ATOM 3845 O O . VAL A 1 500 ? -6.767 8.818 18.147 1.00 92.75 500 VAL A O 1
ATOM 3848 N N . ARG A 1 501 ? -6.323 9.519 16.061 1.00 92.75 501 ARG A N 1
ATOM 3849 C CA . ARG A 1 501 ? -5.610 8.300 15.650 1.00 92.75 501 ARG A CA 1
ATOM 3850 C C . ARG A 1 501 ? -4.354 8.055 16.490 1.00 92.75 501 ARG A C 1
ATOM 3852 O O . ARG A 1 501 ? -4.098 6.912 16.864 1.00 92.75 501 ARG A O 1
ATOM 3859 N N . ALA A 1 502 ? -3.597 9.100 16.828 1.00 90.88 502 ALA A N 1
ATOM 3860 C CA . ALA A 1 502 ? -2.415 8.979 17.682 1.00 90.88 502 ALA A CA 1
ATOM 3861 C C . ALA A 1 502 ? -2.773 8.495 19.100 1.00 90.88 502 ALA A C 1
ATOM 3863 O O . ALA A 1 502 ? -2.139 7.568 19.612 1.00 90.88 502 ALA A O 1
ATOM 3864 N N . PHE A 1 503 ? -3.818 9.063 19.714 1.00 92.62 503 PHE A N 1
ATOM 3865 C CA . PHE A 1 503 ? -4.313 8.613 21.021 1.00 92.62 503 PHE A CA 1
ATOM 3866 C C . PHE A 1 503 ? -4.901 7.199 20.972 1.00 92.62 503 PHE A C 1
ATOM 3868 O O . PHE A 1 503 ? -4.638 6.403 21.871 1.00 92.62 503 PHE A O 1
ATOM 3875 N N . LEU A 1 504 ? -5.651 6.865 19.920 1.00 91.50 504 LEU A N 1
ATOM 3876 C CA . LEU A 1 504 ? -6.265 5.549 19.746 1.00 91.50 504 LEU A CA 1
ATOM 3877 C C . LEU A 1 504 ? -5.220 4.446 19.555 1.00 91.50 504 LEU A C 1
ATOM 3879 O O . LEU A 1 504 ? -5.300 3.410 20.208 1.00 91.50 504 LEU A O 1
ATOM 3883 N N . THR A 1 505 ? -4.194 4.697 18.737 1.00 89.25 505 THR A N 1
ATOM 3884 C CA . THR A 1 505 ? -3.064 3.768 18.553 1.00 89.25 505 THR A CA 1
ATOM 3885 C C . THR A 1 505 ? -2.377 3.500 19.893 1.00 89.25 505 THR A C 1
ATOM 3887 O O . THR A 1 505 ? -2.163 2.350 20.268 1.00 89.25 505 THR A O 1
ATOM 3890 N N . ARG A 1 506 ? -2.116 4.556 20.677 1.00 87.81 506 ARG A N 1
ATOM 3891 C CA . ARG A 1 506 ? -1.533 4.428 22.020 1.00 87.81 506 ARG A CA 1
ATOM 3892 C C . ARG A 1 506 ? -2.439 3.646 22.973 1.00 87.81 506 ARG A C 1
ATOM 3894 O O . ARG A 1 506 ? -1.944 2.835 23.747 1.00 87.81 506 ARG A O 1
ATOM 3901 N N . LEU A 1 507 ? -3.751 3.874 22.920 1.00 88.19 507 LEU A N 1
ATOM 3902 C CA . LEU A 1 507 ? -4.731 3.152 23.728 1.00 88.19 507 LEU A CA 1
ATOM 3903 C C . LEU A 1 507 ? -4.727 1.650 23.397 1.00 88.19 507 LEU A C 1
ATOM 3905 O O . LEU A 1 507 ? -4.710 0.829 24.316 1.00 88.19 507 LEU A O 1
ATOM 3909 N N . MET A 1 508 ? -4.697 1.294 22.109 1.00 87.00 508 MET A N 1
ATOM 3910 C CA . MET A 1 508 ? -4.670 -0.095 21.634 1.00 87.00 508 MET A CA 1
ATOM 3911 C C . MET A 1 508 ? -3.366 -0.825 21.991 1.00 87.00 508 MET A C 1
ATOM 3913 O O . MET A 1 508 ? -3.417 -2.005 22.335 1.00 87.00 508 MET A O 1
ATOM 3917 N N . ASP A 1 509 ? -2.230 -0.123 21.972 1.00 82.94 509 ASP A N 1
ATOM 3918 C CA . ASP A 1 509 ? -0.914 -0.677 22.326 1.00 82.94 509 ASP A CA 1
ATOM 3919 C C . ASP A 1 509 ? -0.645 -0.693 23.849 1.00 82.94 509 ASP A C 1
ATOM 3921 O O . ASP A 1 509 ? 0.312 -1.321 24.309 1.00 82.94 509 ASP A O 1
ATOM 3925 N N . SER A 1 510 ? -1.466 -0.008 24.656 1.00 79.88 510 SER A N 1
ATOM 3926 C CA . SER A 1 510 ? -1.254 0.125 26.104 1.00 79.88 510 SER A CA 1
ATOM 3927 C C . SER A 1 510 ? -1.724 -1.090 26.916 1.00 79.88 510 SER A C 1
ATOM 3929 O O . SER A 1 510 ? -2.852 -1.584 26.785 1.00 79.88 510 SER A O 1
ATOM 3931 N N . THR A 1 511 ? -0.882 -1.534 27.854 1.00 78.88 511 THR A N 1
ATOM 3932 C CA . THR A 1 511 ? -1.294 -2.477 28.903 1.00 78.88 511 THR A CA 1
ATOM 3933 C C . THR A 1 511 ? -2.279 -1.808 29.873 1.00 78.88 511 THR A C 1
ATOM 3935 O O . THR A 1 511 ? -2.153 -0.607 30.119 1.00 78.88 511 THR A O 1
ATOM 3938 N N . PRO A 1 512 ? -3.237 -2.546 30.466 1.00 77.56 512 PRO A N 1
ATOM 3939 C CA . PRO A 1 512 ? -4.139 -1.998 31.482 1.00 77.56 512 PRO A CA 1
ATOM 3940 C C . PRO A 1 512 ? -3.365 -1.318 32.627 1.00 77.56 512 PRO A C 1
ATOM 3942 O O . PRO A 1 512 ? -2.473 -1.930 33.211 1.00 77.56 512 PRO A O 1
ATOM 3945 N N . GLY A 1 513 ? -3.688 -0.058 32.940 1.00 83.50 513 GLY A N 1
ATOM 3946 C CA . GLY A 1 513 ? -3.009 0.728 33.975 1.00 83.50 513 GLY A CA 1
ATOM 3947 C C . GLY A 1 513 ? -3.453 2.195 34.006 1.00 83.50 513 GLY A C 1
ATOM 3948 O O . GLY A 1 513 ? -4.191 2.638 33.133 1.00 83.50 513 GLY A O 1
ATOM 3949 N N . ALA A 1 514 ? -2.961 2.964 34.984 1.00 83.75 514 ALA A N 1
ATOM 3950 C CA . ALA A 1 514 ? -3.388 4.351 35.214 1.00 83.75 514 ALA A CA 1
ATOM 3951 C C . ALA A 1 514 ? -3.194 5.275 33.995 1.00 83.75 514 ALA A C 1
ATOM 3953 O O . ALA A 1 514 ? -4.018 6.148 33.744 1.00 83.75 514 ALA A O 1
ATOM 3954 N N . GLU A 1 515 ? -2.133 5.078 33.204 1.00 82.31 515 GLU A N 1
ATOM 3955 C CA . GLU A 1 515 ? -1.915 5.852 31.973 1.00 82.31 515 GLU A CA 1
ATOM 3956 C C . GLU A 1 515 ? -3.030 5.609 30.945 1.00 82.31 515 GLU A C 1
ATOM 3958 O O . GLU A 1 515 ? -3.512 6.555 30.321 1.00 82.31 515 GLU A O 1
ATOM 3963 N N . ARG A 1 516 ? -3.485 4.356 30.811 1.00 85.69 516 ARG A N 1
ATOM 3964 C CA . ARG A 1 516 ? -4.583 3.979 29.915 1.00 85.69 516 ARG A CA 1
ATOM 3965 C C . ARG A 1 516 ? -5.881 4.674 30.316 1.00 85.69 516 ARG A C 1
ATOM 3967 O O . ARG A 1 516 ? -6.580 5.163 29.436 1.00 85.69 516 ARG A O 1
ATOM 3974 N N . ASP A 1 517 ? -6.164 4.777 31.613 1.00 87.31 517 ASP A N 1
ATOM 3975 C CA . ASP A 1 517 ? -7.353 5.472 32.120 1.00 87.31 517 ASP A CA 1
ATOM 3976 C C . ASP A 1 517 ? -7.300 6.976 31.814 1.00 87.31 517 ASP A C 1
ATOM 3978 O O . ASP A 1 517 ? -8.292 7.565 31.386 1.00 87.31 517 ASP A O 1
ATOM 3982 N N . VAL A 1 518 ? -6.129 7.606 31.966 1.00 87.88 518 VAL A N 1
ATOM 3983 C CA . VAL A 1 518 ? -5.944 9.025 31.616 1.00 87.88 518 VAL A CA 1
ATOM 3984 C C . VAL A 1 518 ? -6.120 9.245 30.111 1.00 87.88 518 VAL A C 1
ATOM 3986 O O . VAL A 1 518 ? -6.800 10.191 29.714 1.00 87.88 518 VAL A O 1
ATOM 3989 N N . ILE A 1 519 ? -5.556 8.370 29.271 1.00 89.19 519 ILE A N 1
ATOM 3990 C CA . ILE A 1 519 ? -5.730 8.427 27.811 1.00 89.19 519 ILE A CA 1
ATOM 3991 C C . ILE A 1 519 ? -7.198 8.227 27.438 1.00 89.19 519 ILE A C 1
ATOM 3993 O O . ILE A 1 519 ? -7.721 8.997 26.638 1.00 89.19 519 ILE A O 1
ATOM 3997 N N . GLN A 1 520 ? -7.868 7.233 28.025 1.00 90.56 520 GLN A N 1
ATOM 3998 C CA . GLN A 1 520 ? -9.281 6.951 27.782 1.00 90.56 520 GLN A CA 1
ATOM 3999 C C . GLN A 1 520 ? -10.144 8.166 28.131 1.00 90.56 520 GLN A C 1
ATOM 4001 O O . GLN A 1 520 ? -10.977 8.568 27.323 1.00 90.56 520 GLN A O 1
ATOM 4006 N N . ASN A 1 521 ? -9.923 8.784 29.294 1.00 89.62 521 ASN A N 1
ATOM 4007 C CA . ASN A 1 521 ? -10.665 9.969 29.726 1.00 89.62 521 ASN A CA 1
ATOM 4008 C C . ASN A 1 521 ? -10.412 11.166 28.801 1.00 89.62 521 ASN A C 1
ATOM 4010 O O . ASN A 1 521 ? -11.361 11.815 28.366 1.00 89.62 521 ASN A O 1
ATOM 4014 N N . TYR A 1 522 ? -9.149 11.421 28.445 1.00 89.56 522 TYR A N 1
ATOM 4015 C CA . TYR A 1 522 ? -8.781 12.509 27.536 1.00 89.56 522 TYR A CA 1
ATOM 4016 C C . TYR A 1 522 ? -9.363 12.307 26.130 1.00 89.56 522 TYR A C 1
ATOM 4018 O O . TYR A 1 522 ? -9.894 13.237 25.527 1.00 89.56 522 TYR A O 1
ATOM 4026 N N . LEU A 1 523 ? -9.301 11.077 25.609 1.00 91.38 523 LEU A N 1
ATOM 4027 C CA . LEU A 1 523 ? -9.859 10.727 24.307 1.00 91.38 523 LEU A CA 1
ATOM 4028 C C . LEU A 1 523 ? -11.389 10.789 24.317 1.00 91.38 523 LEU A C 1
ATOM 4030 O O . LEU A 1 523 ? -11.961 11.256 23.342 1.00 91.38 523 LEU A O 1
ATOM 4034 N N . THR A 1 524 ? -12.046 10.388 25.410 1.00 91.12 524 THR A N 1
ATOM 4035 C CA . THR A 1 524 ? -13.505 10.525 25.574 1.00 91.12 524 THR A CA 1
ATOM 4036 C C . THR A 1 524 ? -13.912 11.993 25.491 1.00 91.12 524 THR A C 1
ATOM 4038 O O . THR A 1 524 ? -14.757 12.349 24.676 1.00 91.12 524 THR A O 1
ATOM 4041 N N . GLU A 1 525 ? -13.237 12.866 26.244 1.00 88.94 525 GLU A N 1
ATOM 4042 C CA . GLU A 1 525 ? -13.497 14.307 26.203 1.00 88.94 525 GLU A CA 1
ATOM 4043 C C . GLU A 1 525 ? -13.270 14.898 24.802 1.00 88.94 525 GLU A C 1
ATOM 4045 O O . GLU A 1 525 ? -14.050 15.736 24.342 1.00 88.94 525 GLU A O 1
ATOM 4050 N N . LEU A 1 526 ? -12.222 14.456 24.099 1.00 88.69 526 LEU A N 1
ATOM 4051 C CA . LEU A 1 526 ? -11.954 14.881 22.728 1.00 88.69 526 LEU A CA 1
ATOM 4052 C C . LEU A 1 526 ? -13.043 14.393 21.759 1.00 88.69 526 LEU A C 1
ATOM 4054 O O . LEU A 1 526 ? -13.557 15.192 20.981 1.00 88.69 526 LEU A O 1
ATOM 4058 N N . VAL A 1 527 ? -13.417 13.112 21.815 1.00 90.06 527 VAL A N 1
ATOM 4059 C CA . VAL A 1 527 ? -14.435 12.488 20.951 1.00 90.06 527 VAL A CA 1
ATOM 4060 C C . VAL A 1 527 ? -15.809 13.130 21.155 1.00 90.06 527 VAL A C 1
ATOM 4062 O O . VAL A 1 527 ? -16.507 13.370 20.168 1.00 90.06 527 VAL A O 1
ATOM 4065 N N . ASP A 1 528 ? -16.174 13.474 22.392 1.00 88.06 528 ASP A N 1
ATOM 4066 C CA . ASP A 1 528 ? -17.445 14.133 22.727 1.00 88.06 528 ASP A CA 1
ATOM 4067 C C . ASP A 1 528 ? -17.532 15.569 22.187 1.00 88.06 528 ASP A C 1
ATOM 4069 O O . ASP A 1 528 ? -18.617 16.063 21.849 1.00 88.06 528 ASP A O 1
ATOM 4073 N N . ARG A 1 529 ? -16.383 16.246 22.072 1.00 87.06 529 ARG A N 1
ATOM 4074 C CA . ARG A 1 529 ? -16.284 17.593 21.498 1.00 87.06 529 ARG A CA 1
ATOM 4075 C C . ARG A 1 529 ? -16.375 17.598 19.977 1.00 87.06 529 ARG A C 1
ATOM 4077 O O . ARG A 1 529 ? -16.636 18.662 19.427 1.00 87.06 529 ARG A O 1
ATOM 4084 N N . VAL A 1 530 ? -16.172 16.473 19.294 1.00 88.31 530 VAL A N 1
ATOM 4085 C CA . VAL A 1 530 ? -16.177 16.401 17.825 1.00 88.31 530 VAL A CA 1
ATOM 4086 C C . VAL A 1 530 ? -17.598 16.229 17.283 1.00 88.31 530 VAL A C 1
ATOM 4088 O O . VAL A 1 530 ? -18.381 15.398 17.749 1.00 88.31 530 VAL A O 1
ATOM 4091 N N . ASP A 1 531 ? -17.944 17.008 16.259 1.00 86.81 531 ASP A N 1
ATOM 4092 C CA . ASP A 1 531 ? -19.137 16.769 15.453 1.00 86.81 531 ASP A CA 1
ATOM 4093 C C . ASP A 1 531 ? -18.850 15.731 14.359 1.00 86.81 531 ASP A C 1
ATOM 4095 O O . ASP A 1 531 ? -18.368 16.040 13.267 1.00 86.81 531 ASP A O 1
ATOM 4099 N N . TRP A 1 532 ? -19.162 14.474 14.669 1.00 86.75 532 TRP A N 1
ATOM 4100 C CA . TRP A 1 532 ? -19.031 13.353 13.739 1.00 86.75 532 TRP A CA 1
ATOM 4101 C C . TRP A 1 532 ? -20.064 13.384 12.609 1.00 86.75 532 TRP A C 1
ATOM 4103 O O . TRP A 1 532 ? -19.794 12.846 11.538 1.00 86.75 532 TRP A O 1
ATOM 4113 N N . ALA A 1 533 ? -21.232 14.000 12.824 1.00 83.69 533 ALA A N 1
ATOM 4114 C CA . ALA A 1 533 ? -22.318 14.040 11.846 1.00 83.69 533 ALA A CA 1
ATOM 4115 C C . ALA A 1 533 ? -22.129 15.173 10.824 1.00 83.69 533 ALA A C 1
ATOM 4117 O O . ALA A 1 533 ? -22.401 14.979 9.642 1.00 83.69 533 ALA A O 1
ATOM 4118 N N . GLY A 1 534 ? -21.612 16.326 11.260 1.00 77.12 534 GLY A N 1
ATOM 4119 C CA . GLY A 1 534 ? -21.299 17.482 10.412 1.00 77.12 534 GLY A CA 1
ATOM 4120 C C . GLY A 1 534 ? -19.973 17.397 9.645 1.00 77.12 534 GLY A C 1
ATOM 4121 O O . GLY A 1 534 ? -19.518 18.403 9.100 1.00 77.12 534 GLY A O 1
ATOM 4122 N N . SER A 1 535 ? -19.319 16.230 9.606 1.00 78.00 535 SER A N 1
ATOM 4123 C CA . SER A 1 535 ? -18.017 16.087 8.946 1.00 78.00 535 SER A CA 1
ATOM 4124 C C . SER A 1 535 ? -18.108 16.262 7.423 1.00 78.00 535 SER A C 1
ATOM 4126 O O . SER A 1 535 ? -19.009 15.742 6.764 1.00 78.00 535 SER A O 1
ATOM 4128 N N . THR A 1 536 ? -17.143 16.974 6.836 1.00 79.69 536 THR A N 1
ATOM 4129 C CA . THR A 1 536 ? -17.035 17.102 5.374 1.00 79.69 536 THR A CA 1
ATOM 4130 C C . THR A 1 536 ? -16.517 15.801 4.770 1.00 79.69 536 THR A C 1
ATOM 4132 O O . THR A 1 536 ? -15.530 15.249 5.255 1.00 79.69 536 THR A O 1
ATOM 4135 N N . LEU A 1 537 ? -17.157 15.288 3.715 1.00 81.06 537 LEU A N 1
ATOM 4136 C CA . LEU A 1 537 ? -16.705 14.057 3.061 1.00 81.06 537 LEU A CA 1
ATOM 4137 C C . LEU A 1 537 ? -15.288 14.253 2.478 1.00 81.06 537 LEU A C 1
ATOM 4139 O O . LEU A 1 537 ? -15.069 15.235 1.762 1.00 81.06 537 LEU A O 1
ATOM 4143 N N . PRO A 1 538 ? -14.329 13.343 2.735 1.00 83.62 538 PRO A N 1
ATOM 4144 C CA . PRO A 1 538 ? -13.005 13.426 2.132 1.00 83.62 538 PRO A CA 1
ATOM 4145 C C . PRO A 1 538 ? -13.064 13.392 0.601 1.00 83.62 538 PRO A C 1
ATOM 4147 O O . PRO A 1 538 ? -13.860 12.664 0.008 1.00 83.62 538 PRO A O 1
ATOM 4150 N N . THR A 1 539 ? -12.185 14.153 -0.051 1.00 82.94 539 THR A N 1
ATOM 4151 C CA . THR A 1 539 ? -12.134 14.241 -1.520 1.00 82.94 539 THR A CA 1
ATOM 4152 C C . THR A 1 539 ? -11.588 12.971 -2.170 1.00 82.94 539 THR A C 1
ATOM 4154 O O . THR A 1 539 ? -12.037 12.598 -3.252 1.00 82.94 539 THR A O 1
ATOM 4157 N N . SER A 1 540 ? -10.641 12.291 -1.515 1.00 84.00 540 SER A N 1
ATOM 4158 C CA . SER A 1 540 ? -10.012 11.074 -2.032 1.00 84.00 540 SER A CA 1
ATOM 4159 C C . SER A 1 540 ? -10.587 9.804 -1.402 1.00 84.00 540 SER A C 1
ATOM 4161 O O . SER A 1 540 ? -10.900 9.758 -0.211 1.00 84.00 540 SER A O 1
ATOM 4163 N N . VAL A 1 541 ? -10.644 8.736 -2.199 1.00 84.94 541 VAL A N 1
ATOM 4164 C CA . VAL A 1 541 ? -11.091 7.397 -1.775 1.00 84.94 541 VAL A CA 1
ATOM 4165 C C . VAL A 1 541 ? -10.226 6.846 -0.634 1.00 84.94 541 VAL A C 1
ATOM 4167 O O . VAL A 1 541 ? -10.731 6.222 0.296 1.00 84.94 541 VAL A O 1
ATOM 4170 N N . LYS A 1 542 ? -8.917 7.131 -0.664 1.00 83.06 542 LYS A N 1
ATOM 4171 C CA . LYS A 1 542 ? -7.969 6.713 0.377 1.00 83.06 542 LYS A CA 1
ATOM 4172 C C . LYS A 1 542 ? -8.301 7.342 1.735 1.00 83.06 542 LYS A C 1
ATOM 4174 O O . LYS A 1 542 ? -8.372 6.626 2.727 1.00 83.06 542 LYS A O 1
ATOM 4179 N N . LEU A 1 543 ? -8.554 8.652 1.768 1.00 84.94 543 LEU A N 1
ATOM 4180 C CA . LEU A 1 543 ? -8.921 9.350 3.005 1.00 84.94 543 LEU A CA 1
ATOM 4181 C C . LEU A 1 543 ? -10.297 8.907 3.523 1.00 84.94 543 LEU A C 1
ATOM 4183 O O . LEU A 1 543 ? -10.487 8.793 4.731 1.00 84.94 543 LEU A O 1
ATOM 4187 N N . ALA A 1 544 ? -11.244 8.603 2.627 1.00 87.56 544 ALA A N 1
ATOM 4188 C CA . ALA A 1 544 ? -12.533 8.035 3.022 1.00 87.56 544 ALA A CA 1
ATOM 4189 C C . ALA A 1 544 ? -12.363 6.685 3.744 1.00 87.56 544 ALA A C 1
ATOM 4191 O O . ALA A 1 544 ? -12.953 6.475 4.804 1.00 87.56 544 ALA A O 1
ATOM 4192 N N . LEU A 1 545 ? -11.496 5.808 3.223 1.00 88.06 545 LEU A N 1
ATOM 4193 C CA . LEU A 1 545 ? -11.169 4.520 3.839 1.00 88.06 545 LEU A CA 1
ATOM 4194 C C . LEU A 1 545 ? -10.439 4.676 5.188 1.00 88.06 545 LEU A C 1
ATOM 4196 O O . LEU A 1 545 ? -10.748 3.972 6.150 1.00 88.06 545 LEU A O 1
ATOM 4200 N N . GLU A 1 546 ? -9.492 5.612 5.283 1.00 88.12 546 GLU A N 1
ATOM 4201 C CA . GLU A 1 546 ? -8.759 5.912 6.523 1.00 88.12 546 GLU A CA 1
ATOM 4202 C C . GLU A 1 546 ? -9.680 6.458 7.624 1.00 88.12 546 GLU A C 1
ATOM 4204 O O . GLU A 1 546 ? -9.525 6.095 8.795 1.00 88.12 546 GLU A O 1
ATOM 4209 N N . ARG A 1 547 ? -10.663 7.293 7.262 1.00 90.56 547 ARG A N 1
ATOM 4210 C CA . ARG A 1 547 ? -11.676 7.796 8.197 1.00 90.56 547 ARG A CA 1
ATOM 4211 C C . ARG A 1 547 ? -12.669 6.707 8.601 1.00 90.56 547 ARG A C 1
ATOM 4213 O O . ARG A 1 547 ? -13.000 6.604 9.778 1.00 90.56 547 ARG A O 1
ATOM 4220 N N . LEU A 1 548 ? -13.109 5.863 7.667 1.00 90.56 548 LEU A N 1
ATOM 4221 C CA . LEU A 1 548 ? -13.976 4.722 7.982 1.00 90.56 548 LEU A CA 1
ATOM 4222 C C . LEU A 1 548 ? -13.292 3.757 8.965 1.00 90.56 548 LEU A C 1
ATOM 4224 O O . LEU A 1 548 ? -13.907 3.307 9.930 1.00 90.56 548 LEU A O 1
ATOM 4228 N N . THR A 1 549 ? -11.996 3.505 8.759 1.00 90.81 549 THR A N 1
ATOM 4229 C CA . THR A 1 549 ? -11.171 2.695 9.666 1.00 90.81 549 THR A CA 1
ATOM 4230 C C . THR A 1 549 ? -11.089 3.324 11.057 1.00 90.81 549 THR A C 1
ATOM 4232 O O . THR A 1 549 ? -11.274 2.619 12.045 1.00 90.81 549 THR A O 1
ATOM 4235 N N . LEU A 1 550 ? -10.903 4.646 11.144 1.00 91.50 550 LEU A N 1
ATOM 4236 C CA . LEU A 1 550 ? -10.888 5.367 12.420 1.00 91.50 550 LEU A CA 1
ATOM 4237 C C . LEU A 1 550 ? -12.211 5.206 13.189 1.00 91.50 550 LEU A C 1
ATOM 4239 O O . LEU A 1 550 ? -12.195 4.902 14.379 1.00 91.50 550 LEU A O 1
ATOM 4243 N N . LEU A 1 551 ? -13.357 5.371 12.518 1.00 91.62 551 LEU A N 1
ATOM 4244 C CA . LEU A 1 551 ? -14.678 5.207 13.145 1.00 91.62 551 LEU A CA 1
ATOM 4245 C C . LEU A 1 551 ? -14.880 3.790 13.691 1.00 91.62 551 LEU A C 1
ATOM 4247 O O . LEU A 1 551 ? -15.374 3.609 14.805 1.00 91.62 551 LEU A O 1
ATOM 4251 N N . LYS A 1 552 ? -14.461 2.785 12.919 1.00 90.81 552 LYS A N 1
ATOM 4252 C CA . LYS A 1 552 ? -14.480 1.380 13.330 1.00 90.81 552 LYS A CA 1
ATOM 4253 C C . LYS A 1 552 ? -13.599 1.148 14.561 1.00 90.81 552 LYS A C 1
ATOM 4255 O O . LYS A 1 552 ? -14.047 0.519 15.515 1.00 90.81 552 LYS A O 1
ATOM 4260 N N . GLU A 1 553 ? -12.356 1.623 14.553 1.00 91.38 553 GLU A N 1
ATOM 4261 C CA . GLU A 1 553 ? -11.428 1.439 15.676 1.00 91.38 553 GLU A CA 1
ATOM 4262 C C . GLU A 1 553 ? -11.948 2.108 16.955 1.00 91.38 553 GLU A C 1
ATOM 4264 O O . GLU A 1 553 ? -11.921 1.494 18.019 1.00 91.38 553 GLU A O 1
ATOM 4269 N N . LEU A 1 554 ? -12.524 3.309 16.847 1.00 91.69 554 LEU A N 1
ATOM 4270 C CA . LEU A 1 554 ? -13.168 3.982 17.975 1.00 91.69 554 LEU A CA 1
ATOM 4271 C C . LEU A 1 554 ? -14.354 3.172 18.518 1.00 91.69 554 LEU A C 1
ATOM 4273 O O . LEU A 1 554 ? -14.452 2.955 19.726 1.00 91.69 554 LEU A O 1
ATOM 4277 N N . SER A 1 555 ? -15.221 2.655 17.645 1.00 90.06 555 SER A N 1
ATOM 4278 C CA . SER A 1 555 ? -16.328 1.793 18.076 1.00 90.06 555 SER A CA 1
ATOM 4279 C C . SER A 1 555 ? -15.838 0.508 18.751 1.00 90.06 555 SER A C 1
ATOM 4281 O O . SER A 1 555 ? -16.415 0.090 19.751 1.00 90.06 555 SER A O 1
ATOM 4283 N N . ASN A 1 556 ? -14.767 -0.111 18.244 1.00 88.12 556 ASN A N 1
ATOM 4284 C CA . ASN A 1 556 ? -14.171 -1.311 18.842 1.00 88.12 556 ASN A CA 1
ATOM 4285 C C . ASN A 1 556 ? -13.554 -1.033 20.220 1.00 88.12 556 ASN A C 1
ATOM 4287 O O . ASN A 1 556 ? -13.526 -1.920 21.071 1.00 88.12 556 ASN A O 1
ATOM 4291 N N . CYS A 1 557 ? -13.090 0.195 20.457 1.00 87.88 557 CYS A N 1
ATOM 4292 C CA . CYS A 1 557 ? -12.637 0.661 21.766 1.00 87.88 557 CYS A CA 1
ATOM 4293 C C . CYS A 1 557 ? -13.782 1.121 22.691 1.00 87.88 557 CYS A C 1
ATOM 4295 O O . CYS A 1 557 ? -13.508 1.573 23.801 1.00 87.88 557 CYS A O 1
ATOM 4297 N N . GLY A 1 558 ? -15.047 0.987 22.275 1.00 87.25 558 GLY A N 1
ATOM 4298 C CA . GLY A 1 558 ? -16.223 1.281 23.099 1.00 87.25 558 GLY A CA 1
ATOM 4299 C C . GLY A 1 558 ? -16.704 2.734 23.049 1.00 87.25 558 GLY A C 1
ATOM 4300 O O . GLY A 1 558 ? -17.569 3.106 23.839 1.00 87.25 558 GLY A O 1
ATOM 4301 N N . PHE A 1 559 ? -16.182 3.560 22.137 1.00 89.38 559 PHE A N 1
ATOM 4302 C CA . PHE A 1 559 ? -16.657 4.936 21.961 1.00 89.38 559 PHE A CA 1
ATOM 4303 C C . PHE A 1 559 ? -17.975 4.972 21.174 1.00 89.38 559 PHE A C 1
ATOM 4305 O O . PHE A 1 559 ? -18.086 4.408 20.083 1.00 89.38 559 PHE A O 1
ATOM 4312 N N . SER A 1 560 ? -18.987 5.664 21.707 1.00 82.56 560 SER A N 1
ATOM 4313 C CA . SER A 1 560 ? -20.307 5.766 21.079 1.00 82.56 560 SER A CA 1
ATOM 4314 C C . SER A 1 560 ? -20.336 6.843 19.991 1.00 82.56 560 SER A C 1
ATOM 4316 O O . SER A 1 560 ? -20.654 8.003 20.259 1.00 82.56 560 SER A O 1
ATOM 4318 N N . ILE A 1 561 ? -20.036 6.461 18.748 1.00 83.31 561 ILE A N 1
ATOM 4319 C CA . ILE A 1 561 ? -20.098 7.370 17.597 1.00 83.31 561 ILE A CA 1
ATOM 4320 C C . ILE A 1 561 ? -21.375 7.115 16.803 1.00 83.31 561 ILE A C 1
ATOM 4322 O O . ILE A 1 561 ? -21.500 6.113 16.101 1.00 83.31 561 ILE A O 1
ATOM 4326 N N . HIS A 1 562 ? -22.331 8.039 16.892 1.00 82.31 562 HIS A N 1
ATOM 4327 C CA . HIS A 1 562 ? -23.582 7.949 16.143 1.00 82.31 562 HIS A CA 1
ATOM 4328 C C . HIS A 1 562 ? -23.557 8.846 14.899 1.00 82.31 562 HIS A C 1
ATOM 4330 O O . HIS A 1 562 ? -23.995 9.994 14.938 1.00 82.31 562 HIS A O 1
ATOM 4336 N N . ALA A 1 563 ? -23.037 8.317 13.788 1.00 88.00 563 ALA A N 1
ATOM 4337 C CA . ALA A 1 563 ? -22.984 9.025 12.505 1.00 88.00 563 ALA A CA 1
ATOM 4338 C C . ALA A 1 563 ? -23.324 8.104 11.310 1.00 88.00 563 ALA A C 1
ATOM 4340 O O . ALA A 1 563 ? -22.496 7.922 10.416 1.00 88.00 563 ALA A O 1
ATOM 4341 N N . PRO A 1 564 ? -24.532 7.503 11.265 1.00 89.19 564 PRO A N 1
ATOM 4342 C CA . PRO A 1 564 ? -24.881 6.501 10.253 1.00 89.19 564 PRO A CA 1
ATOM 4343 C C . PRO A 1 564 ? -24.834 7.045 8.818 1.00 89.19 564 PRO A C 1
ATOM 4345 O O . PRO A 1 564 ? -24.373 6.349 7.919 1.00 89.19 564 PRO A O 1
ATOM 4348 N N . GLU A 1 565 ? -25.248 8.296 8.598 1.00 90.44 565 GLU A N 1
ATOM 4349 C CA . GLU A 1 565 ? -25.213 8.930 7.270 1.00 90.44 565 GLU A CA 1
ATOM 4350 C C . GLU A 1 565 ? -23.775 9.154 6.777 1.00 90.44 565 GLU A C 1
ATOM 4352 O O . GLU A 1 565 ? -23.473 8.957 5.601 1.00 90.44 565 GLU A O 1
ATOM 4357 N N . VAL A 1 566 ? -22.855 9.486 7.688 1.00 90.19 566 VAL A N 1
ATOM 4358 C CA . VAL A 1 566 ? -21.429 9.646 7.368 1.00 90.19 566 VAL A CA 1
ATOM 4359 C C . VAL A 1 566 ? -20.785 8.294 7.091 1.00 90.19 566 VAL A C 1
ATOM 4361 O O . VAL A 1 566 ? -20.029 8.177 6.134 1.00 90.19 566 VAL A O 1
ATOM 4364 N N . VAL A 1 567 ? -21.112 7.255 7.867 1.00 91.75 567 VAL A N 1
ATOM 4365 C CA . VAL A 1 567 ? -20.641 5.884 7.604 1.00 91.75 567 VAL A CA 1
ATOM 4366 C C . VAL A 1 567 ? -21.120 5.400 6.234 1.00 91.75 567 VAL A C 1
ATOM 4368 O O . VAL A 1 567 ? -20.318 4.853 5.480 1.00 91.75 567 VAL A O 1
ATOM 4371 N N . MET A 1 568 ? -22.386 5.650 5.878 1.00 92.69 568 MET A N 1
ATOM 4372 C CA . MET A 1 568 ? -22.910 5.346 4.541 1.00 92.69 568 MET A CA 1
ATOM 4373 C C . MET A 1 568 ? -22.135 6.090 3.451 1.00 92.69 568 MET A C 1
ATOM 4375 O O . MET A 1 568 ? -21.642 5.456 2.522 1.00 92.69 568 MET A O 1
ATOM 4379 N N . ALA A 1 569 ? -21.979 7.411 3.575 1.00 91.56 569 ALA A N 1
ATOM 4380 C CA . ALA A 1 569 ? -21.288 8.222 2.575 1.00 91.56 569 ALA A CA 1
ATOM 4381 C C . ALA A 1 569 ? -19.799 7.853 2.436 1.00 91.56 569 ALA A C 1
ATOM 4383 O O . ALA A 1 569 ? -19.280 7.795 1.323 1.00 91.56 569 ALA A O 1
ATOM 4384 N N . LEU A 1 570 ? -19.108 7.564 3.545 1.00 91.25 570 LEU A N 1
ATOM 4385 C CA . LEU A 1 570 ? -17.722 7.090 3.542 1.00 91.25 570 LEU A CA 1
ATOM 4386 C C . LEU A 1 570 ? -17.604 5.696 2.932 1.00 91.25 570 LEU A C 1
ATOM 4388 O O . LEU A 1 570 ? -16.674 5.462 2.169 1.00 91.25 570 LEU A O 1
ATOM 4392 N N . GLY A 1 571 ? -18.534 4.792 3.245 1.00 91.38 571 GLY A N 1
ATOM 4393 C CA . GLY A 1 571 ? -18.591 3.454 2.666 1.00 91.38 571 GLY A CA 1
ATOM 4394 C C . GLY A 1 571 ? -18.798 3.500 1.154 1.00 91.38 571 GLY A C 1
ATOM 4395 O O . GLY A 1 571 ? -18.019 2.906 0.417 1.00 91.38 571 GLY A O 1
ATOM 4396 N N . GLU A 1 572 ? -19.788 4.262 0.680 1.00 91.50 572 GLU A N 1
ATOM 4397 C CA . GLU A 1 572 ? -20.037 4.467 -0.753 1.00 91.50 572 GLU A CA 1
ATOM 4398 C C . GLU A 1 572 ? -18.823 5.117 -1.439 1.00 91.50 572 GLU A C 1
ATOM 4400 O O . GLU A 1 572 ? -18.372 4.625 -2.470 1.00 91.50 572 GLU A O 1
ATOM 4405 N N . LYS A 1 573 ? -18.219 6.150 -0.831 1.00 89.44 573 LYS A N 1
ATOM 4406 C CA . LYS A 1 573 ? -17.035 6.825 -1.386 1.00 89.44 573 LYS A CA 1
ATOM 4407 C C . LYS A 1 573 ? -15.789 5.937 -1.405 1.00 89.44 573 LYS A C 1
ATOM 4409 O O . LYS A 1 573 ? -15.001 6.015 -2.343 1.00 89.44 573 LYS A O 1
ATOM 4414 N N . ALA A 1 574 ? -15.591 5.106 -0.382 1.00 88.12 574 ALA A N 1
ATOM 4415 C CA . ALA A 1 574 ? -14.484 4.154 -0.305 1.00 88.12 574 ALA A CA 1
ATOM 4416 C C . ALA A 1 574 ? -14.587 3.055 -1.379 1.00 88.12 574 ALA A C 1
ATOM 4418 O O . ALA A 1 574 ? -13.567 2.503 -1.787 1.00 88.12 574 ALA A O 1
ATOM 4419 N N . LEU A 1 575 ? -15.805 2.764 -1.848 1.00 87.75 575 LEU A N 1
ATOM 4420 C CA . LEU A 1 575 ? -16.104 1.809 -2.916 1.00 87.75 575 LEU A CA 1
ATOM 4421 C C . LEU A 1 575 ? -16.033 2.426 -4.330 1.00 87.75 575 LEU A C 1
ATOM 4423 O O . LEU A 1 575 ? -16.471 1.800 -5.294 1.00 87.75 575 LEU A O 1
ATOM 4427 N N . ASP A 1 576 ? -15.444 3.612 -4.495 1.00 83.12 576 ASP A N 1
ATOM 4428 C CA . ASP A 1 576 ? -15.064 4.122 -5.816 1.00 83.12 576 ASP A CA 1
ATOM 4429 C C . ASP A 1 576 ? -13.798 3.400 -6.336 1.00 83.12 576 ASP A C 1
ATOM 4431 O O . ASP A 1 576 ? -12.882 3.058 -5.583 1.00 83.12 576 ASP A O 1
ATOM 4435 N N . LEU A 1 577 ? -13.698 3.191 -7.656 1.00 65.62 577 LEU A N 1
ATOM 4436 C CA . LEU A 1 577 ? -12.598 2.448 -8.309 1.00 65.62 577 LEU A CA 1
ATOM 4437 C C . LEU A 1 577 ? -11.205 3.115 -8.213 1.00 65.62 577 LEU A C 1
ATOM 4439 O O . LEU A 1 577 ? -10.231 2.563 -8.722 1.00 65.62 577 LEU A O 1
ATOM 4443 N N . GLU A 1 578 ? -11.085 4.270 -7.557 1.00 58.84 578 GLU A N 1
ATOM 4444 C CA . GLU A 1 578 ? -9.846 5.059 -7.459 1.00 58.84 578 GLU A CA 1
ATOM 4445 C C . GLU A 1 578 ? -9.017 4.776 -6.184 1.00 58.84 578 GLU A C 1
ATOM 4447 O O . GLU A 1 578 ? -8.043 5.478 -5.905 1.00 58.84 578 GLU A O 1
ATOM 4452 N N . SER A 1 579 ? -9.362 3.764 -5.375 1.00 55.97 579 SER A N 1
ATOM 4453 C CA . SER A 1 579 ? -8.616 3.459 -4.143 1.00 55.97 579 SER A CA 1
ATOM 4454 C C . SER A 1 579 ? -7.188 2.959 -4.422 1.00 55.97 579 SER A C 1
ATOM 4456 O O . SER A 1 579 ? -7.003 1.991 -5.155 1.00 55.97 579 SER A O 1
ATOM 4458 N N . GLY A 1 580 ? -6.181 3.520 -3.739 1.00 58.22 580 GLY A N 1
ATOM 4459 C CA . GLY A 1 580 ? -4.800 2.999 -3.733 1.00 58.22 580 GLY A CA 1
ATOM 4460 C C . GLY A 1 580 ? -4.595 1.711 -2.912 1.00 58.22 580 GLY A C 1
ATOM 4461 O O . GLY A 1 580 ? -3.484 1.185 -2.862 1.00 58.22 580 GLY A O 1
ATOM 4462 N N . CYS A 1 581 ? -5.643 1.215 -2.250 1.00 66.00 581 CYS A N 1
ATOM 4463 C CA . CYS A 1 581 ? -5.657 -0.050 -1.514 1.00 66.00 581 CYS A CA 1
ATOM 4464 C C . CYS A 1 581 ? -6.160 -1.191 -2.412 1.00 66.00 581 CYS A C 1
ATOM 4466 O O . CYS A 1 581 ? -6.815 -0.953 -3.427 1.00 66.00 581 CYS A O 1
ATOM 4468 N N . SER A 1 582 ? -5.868 -2.446 -2.056 1.00 75.81 582 SER A N 1
ATOM 4469 C CA . SER A 1 582 ? -6.404 -3.572 -2.825 1.00 75.81 582 SER A CA 1
ATOM 4470 C C . SER A 1 582 ? -7.911 -3.676 -2.633 1.00 75.81 582 SER A C 1
ATOM 4472 O O . SER A 1 582 ? -8.425 -3.476 -1.532 1.00 75.81 582 SER A O 1
ATOM 4474 N N . MET A 1 583 ? -8.620 -4.079 -3.685 1.00 80.38 583 MET A N 1
ATOM 4475 C CA . MET A 1 583 ? -10.071 -4.266 -3.652 1.00 80.38 583 MET A CA 1
ATOM 4476 C C . MET A 1 583 ? -10.516 -5.174 -2.491 1.00 80.38 583 MET A C 1
ATOM 4478 O O . MET A 1 583 ? -11.536 -4.917 -1.861 1.00 80.38 583 MET A O 1
ATOM 4482 N N . ALA A 1 584 ? -9.725 -6.201 -2.161 1.00 79.44 584 ALA A N 1
ATOM 4483 C CA . ALA A 1 584 ? -9.986 -7.080 -1.023 1.00 79.44 584 ALA A CA 1
ATOM 4484 C C . ALA A 1 584 ? -9.869 -6.359 0.332 1.00 79.44 584 ALA A C 1
ATOM 4486 O O . ALA A 1 584 ? -10.729 -6.541 1.191 1.00 79.44 584 ALA A O 1
ATOM 4487 N N . SER A 1 585 ? -8.845 -5.518 0.526 1.00 81.19 585 SER A N 1
ATOM 4488 C CA . SER A 1 585 ? -8.711 -4.717 1.753 1.00 81.19 585 SER A CA 1
ATOM 4489 C C . SER A 1 585 ? -9.836 -3.693 1.914 1.00 81.19 585 SER A C 1
ATOM 4491 O O . SER A 1 585 ? -10.348 -3.533 3.021 1.00 81.19 585 SER A O 1
ATOM 4493 N N . THR A 1 586 ? -10.268 -3.070 0.813 1.00 86.12 586 THR A N 1
ATOM 4494 C CA . THR A 1 586 ? -11.388 -2.123 0.804 1.00 86.12 586 THR A CA 1
ATOM 4495 C C . THR A 1 586 ? -12.678 -2.833 1.202 1.00 86.12 586 THR A C 1
ATOM 4497 O O . THR A 1 586 ? -13.337 -2.417 2.151 1.00 86.12 586 THR A O 1
ATOM 4500 N N . LEU A 1 587 ? -12.997 -3.962 0.555 1.00 87.94 587 LEU A N 1
ATOM 4501 C CA . LEU A 1 587 ? -14.176 -4.766 0.889 1.00 87.94 587 LEU A CA 1
ATOM 4502 C C . LEU A 1 587 ? -14.162 -5.216 2.351 1.00 87.94 587 LEU A C 1
ATOM 4504 O O . LEU A 1 587 ? -15.164 -5.063 3.035 1.00 87.94 587 LEU A O 1
ATOM 4508 N N . LYS A 1 588 ? -13.026 -5.713 2.855 1.00 86.44 588 LYS A N 1
ATOM 4509 C CA . LYS A 1 588 ? -12.901 -6.135 4.255 1.00 86.44 588 LYS A CA 1
ATOM 4510 C C . LYS A 1 588 ? -13.159 -4.984 5.234 1.00 86.44 588 LYS A C 1
ATOM 4512 O O . LYS A 1 588 ? -13.898 -5.170 6.195 1.00 86.44 588 LYS A O 1
ATOM 4517 N N . CYS A 1 589 ? -12.582 -3.809 4.983 1.00 86.81 589 CYS A N 1
ATOM 4518 C CA . CYS A 1 589 ? -12.790 -2.626 5.820 1.00 86.81 589 CYS A CA 1
ATOM 4519 C C . CYS A 1 589 ? -14.270 -2.211 5.855 1.00 86.81 589 CYS A C 1
ATOM 4521 O O . CYS A 1 589 ? -14.816 -1.974 6.930 1.00 86.81 589 CYS A O 1
ATOM 4523 N N . VAL A 1 590 ? -14.938 -2.194 4.695 1.00 91.25 590 VAL A N 1
ATOM 4524 C CA . VAL A 1 590 ? -16.363 -1.846 4.606 1.00 91.25 590 VAL A CA 1
ATOM 4525 C C . VAL A 1 590 ? -17.239 -2.898 5.293 1.00 91.25 590 VAL A C 1
ATOM 4527 O O . VAL A 1 590 ? -18.139 -2.526 6.041 1.00 91.25 590 VAL A O 1
ATOM 4530 N N . THR A 1 591 ? -16.945 -4.195 5.129 1.00 90.50 591 THR A N 1
ATOM 4531 C CA . THR A 1 591 ? -17.631 -5.278 5.857 1.00 90.50 591 THR A CA 1
ATOM 4532 C C . THR A 1 591 ? -17.559 -5.070 7.367 1.00 90.50 591 THR A C 1
ATOM 4534 O O . THR A 1 591 ? -18.568 -5.159 8.059 1.00 90.50 591 THR A O 1
ATOM 4537 N N . GLU A 1 592 ? -16.369 -4.771 7.889 1.00 89.56 592 GLU A N 1
ATOM 4538 C CA . GLU A 1 592 ? -16.144 -4.556 9.322 1.00 89.56 592 GLU A CA 1
ATOM 4539 C C . GLU A 1 592 ? -16.812 -3.273 9.847 1.00 89.56 592 GLU A C 1
ATOM 4541 O O . GLU A 1 592 ? -17.023 -3.151 11.051 1.00 89.56 592 GLU A O 1
ATOM 4546 N N . ALA A 1 593 ? -17.168 -2.335 8.964 1.00 90.56 593 ALA A N 1
ATOM 4547 C CA . ALA A 1 593 ? -17.905 -1.121 9.303 1.00 90.56 593 ALA A CA 1
ATOM 4548 C C . ALA A 1 593 ? -19.437 -1.291 9.252 1.00 90.56 593 ALA A C 1
ATOM 4550 O O . ALA A 1 593 ? -20.150 -0.436 9.776 1.00 90.56 593 ALA A O 1
ATOM 4551 N N . LEU A 1 594 ? -19.966 -2.386 8.681 1.00 91.94 594 LEU A N 1
ATOM 4552 C CA . LEU A 1 594 ? -21.414 -2.652 8.630 1.00 91.94 594 LEU A CA 1
ATOM 4553 C C . LEU A 1 594 ? -22.113 -2.574 10.002 1.00 91.94 594 LEU A C 1
ATOM 4555 O O . LEU A 1 594 ? -23.215 -2.025 10.048 1.00 91.94 594 LEU A O 1
ATOM 4559 N N . PRO A 1 595 ? -21.526 -3.043 11.125 1.00 90.56 595 PRO A N 1
ATOM 4560 C CA . PRO A 1 595 ? -22.149 -2.925 12.446 1.00 90.56 595 PRO A CA 1
ATOM 4561 C C . PRO A 1 595 ? -22.381 -1.482 12.919 1.00 90.56 595 PRO A C 1
ATOM 4563 O O . PRO A 1 595 ? -23.247 -1.262 13.762 1.00 90.56 595 PRO A O 1
ATOM 4566 N N . LEU A 1 596 ? -21.661 -0.494 12.367 1.00 90.19 596 LEU A N 1
ATOM 4567 C CA . LEU A 1 596 ? -21.866 0.931 12.674 1.00 90.19 596 LEU A CA 1
ATOM 4568 C C . LEU A 1 596 ? -23.181 1.475 12.093 1.00 90.19 596 LEU A C 1
ATOM 4570 O O . LEU A 1 596 ? -23.632 2.559 12.467 1.00 90.19 596 LEU A O 1
ATOM 4574 N N . LEU A 1 597 ? -23.805 0.734 11.174 1.00 91.19 597 LEU A N 1
ATOM 4575 C CA . LEU A 1 597 ? -25.115 1.041 10.622 1.00 91.19 597 LEU A CA 1
ATOM 4576 C C . LEU A 1 597 ? -26.181 0.273 11.416 1.00 91.19 597 LEU A C 1
ATOM 4578 O O . LEU A 1 597 ? -26.246 -0.956 11.310 1.00 91.19 597 LEU A O 1
ATOM 4582 N N . PRO A 1 598 ? -27.041 0.956 12.194 1.00 87.12 598 PRO A N 1
ATOM 4583 C CA . PRO A 1 598 ? -28.047 0.281 13.014 1.00 87.12 598 PRO A CA 1
ATOM 4584 C C . PRO A 1 598 ? -29.141 -0.384 12.166 1.00 87.12 598 PRO A C 1
ATOM 4586 O O . PRO A 1 598 ? -29.691 -1.416 12.545 1.00 87.12 598 PRO A O 1
ATOM 4589 N N . ASP A 1 599 ? -29.438 0.198 11.007 1.00 89.44 599 ASP A N 1
ATOM 4590 C CA . ASP A 1 599 ? -30.528 -0.201 10.128 1.00 89.44 599 ASP A CA 1
ATOM 4591 C C . ASP A 1 599 ? -30.117 -1.311 9.145 1.00 89.44 599 ASP A C 1
ATOM 4593 O O . ASP A 1 599 ? -29.108 -1.213 8.441 1.00 89.44 599 ASP A O 1
ATOM 4597 N N . VAL A 1 600 ? -30.941 -2.360 9.069 1.00 89.75 600 VAL A N 1
ATOM 4598 C CA . VAL A 1 600 ? -30.756 -3.499 8.159 1.00 89.75 600 VAL A CA 1
ATOM 4599 C C . VAL A 1 600 ? -30.858 -3.061 6.696 1.00 89.75 600 VAL A C 1
ATOM 4601 O O . VAL A 1 600 ? -30.135 -3.602 5.860 1.00 89.75 600 VAL A O 1
ATOM 4604 N N . GLU A 1 601 ? -31.716 -2.089 6.372 1.00 92.25 601 GLU A N 1
ATOM 4605 C CA . GLU A 1 601 ? -31.896 -1.610 4.996 1.00 92.25 601 GLU A CA 1
ATOM 4606 C C . GLU A 1 601 ? -30.662 -0.842 4.506 1.00 92.25 601 GLU A C 1
ATOM 4608 O O . GLU A 1 601 ? -30.154 -1.106 3.414 1.00 92.25 601 GLU A O 1
ATOM 4613 N N . ARG A 1 602 ? -30.088 0.021 5.353 1.00 91.94 602 ARG A N 1
ATOM 4614 C CA . ARG A 1 602 ? -28.804 0.685 5.072 1.00 91.94 602 ARG A CA 1
ATOM 4615 C C . ARG A 1 602 ? -27.657 -0.308 4.897 1.00 91.94 602 ARG A C 1
ATOM 4617 O O . ARG A 1 602 ? -26.908 -0.194 3.928 1.00 91.94 602 ARG A O 1
ATOM 4624 N N . ARG A 1 603 ? -27.543 -1.310 5.782 1.00 93.75 603 ARG A N 1
ATOM 4625 C CA . ARG A 1 603 ? -26.541 -2.385 5.634 1.00 93.75 603 ARG A CA 1
ATOM 4626 C C . ARG A 1 603 ? -26.701 -3.107 4.300 1.00 93.75 603 ARG A C 1
ATOM 4628 O O . ARG A 1 603 ? -25.725 -3.279 3.578 1.00 93.75 603 ARG A O 1
ATOM 4635 N N . ARG A 1 604 ? -27.938 -3.457 3.937 1.00 93.19 604 ARG A N 1
ATOM 4636 C CA . ARG A 1 604 ? -28.258 -4.092 2.654 1.00 93.19 604 ARG A CA 1
ATOM 4637 C C . ARG A 1 604 ? -27.813 -3.235 1.468 1.00 93.19 604 ARG A C 1
ATOM 4639 O O . ARG A 1 604 ? -27.108 -3.746 0.605 1.00 93.19 604 ARG A O 1
ATOM 4646 N N . LYS A 1 605 ? -28.155 -1.944 1.456 1.00 93.69 605 LYS A N 1
ATOM 4647 C CA . LYS A 1 605 ? -27.749 -1.008 0.395 1.00 93.69 605 LYS A CA 1
ATOM 4648 C C . LYS A 1 605 ? -26.226 -0.928 0.257 1.00 93.69 605 LYS A C 1
ATOM 4650 O O . LYS A 1 605 ? -25.704 -0.959 -0.852 1.00 93.69 605 LYS A O 1
ATOM 4655 N N . LEU A 1 606 ? -25.496 -0.876 1.373 1.00 93.38 606 LEU A N 1
ATOM 4656 C CA . LEU A 1 606 ? -24.034 -0.838 1.332 1.00 93.38 606 LEU A CA 1
ATOM 4657 C C . LEU A 1 606 ? -23.438 -2.152 0.795 1.00 93.38 606 LEU A C 1
ATOM 4659 O O . LEU A 1 606 ? -22.492 -2.116 0.011 1.00 93.38 606 LEU A O 1
ATOM 4663 N N . VAL A 1 607 ? -24.023 -3.306 1.130 1.00 93.88 607 VAL A N 1
ATOM 4664 C CA . VAL A 1 607 ? -23.607 -4.603 0.565 1.00 93.88 607 VAL A CA 1
ATOM 4665 C C . VAL A 1 607 ? -23.905 -4.692 -0.936 1.00 93.88 607 VAL A C 1
ATOM 4667 O O . VAL A 1 607 ? -23.085 -5.224 -1.684 1.00 93.88 607 VAL A O 1
ATOM 4670 N N . GLU A 1 608 ? -25.005 -4.115 -1.424 1.00 92.94 608 GLU A N 1
ATOM 4671 C CA . GLU A 1 608 ? -25.249 -3.978 -2.868 1.00 92.94 608 GLU A CA 1
ATOM 4672 C C . GLU A 1 608 ? -24.149 -3.151 -3.556 1.00 92.94 608 GLU A C 1
ATOM 4674 O O . GLU A 1 608 ? -23.638 -3.563 -4.604 1.00 92.94 608 GLU A O 1
ATOM 4679 N N . CYS A 1 609 ? -23.709 -2.046 -2.941 1.00 91.94 609 CYS A N 1
ATOM 4680 C CA . CYS A 1 609 ? -22.565 -1.263 -3.420 1.00 91.94 609 CYS A CA 1
ATOM 4681 C C . CYS A 1 609 ? -21.259 -2.079 -3.418 1.00 91.94 609 CYS A C 1
ATOM 4683 O O . CYS A 1 609 ? -20.449 -1.971 -4.335 1.00 91.94 609 CYS A O 1
ATOM 4685 N N . MET A 1 610 ? -21.043 -2.945 -2.426 1.00 92.19 610 MET A N 1
ATOM 4686 C CA . MET A 1 610 ? -19.870 -3.829 -2.391 1.00 92.19 610 MET A CA 1
ATOM 4687 C C . MET A 1 610 ? -19.895 -4.862 -3.526 1.00 92.19 610 MET A C 1
ATOM 4689 O O . MET A 1 610 ? -18.857 -5.161 -4.126 1.00 92.19 610 MET A O 1
ATOM 4693 N N . ILE A 1 611 ? -21.075 -5.403 -3.848 1.00 90.25 611 ILE A N 1
ATOM 4694 C CA . ILE A 1 611 ? -21.263 -6.337 -4.965 1.00 90.25 611 ILE A CA 1
ATOM 4695 C C . ILE A 1 611 ? -20.976 -5.637 -6.297 1.00 90.25 611 ILE A C 1
ATOM 4697 O O . ILE A 1 611 ? -20.242 -6.186 -7.125 1.00 90.25 611 ILE A O 1
ATOM 4701 N N . SER A 1 612 ? -21.504 -4.426 -6.502 1.00 88.19 612 SER A N 1
ATOM 4702 C CA . SER A 1 612 ? -21.257 -3.659 -7.727 1.00 88.19 612 SER A CA 1
ATOM 4703 C C . SER A 1 612 ? -19.777 -3.283 -7.876 1.00 88.19 612 SER A C 1
ATOM 4705 O O . SER A 1 612 ? -19.212 -3.490 -8.952 1.00 88.19 612 SER A O 1
ATOM 4707 N N . TYR A 1 613 ? -19.118 -2.860 -6.792 1.00 87.50 613 TYR A N 1
ATOM 4708 C CA . TYR A 1 613 ? -17.680 -2.567 -6.748 1.00 87.50 613 TYR A CA 1
ATOM 4709 C C . TYR A 1 613 ? -16.806 -3.792 -7.061 1.00 87.50 613 TYR A C 1
ATOM 4711 O O . TYR A 1 613 ? -15.846 -3.707 -7.828 1.00 87.50 613 TYR A O 1
ATOM 4719 N N . SER A 1 614 ? -17.154 -4.967 -6.523 1.00 85.12 614 SER A N 1
ATOM 4720 C CA . SER A 1 614 ? -16.448 -6.223 -6.819 1.00 85.12 614 SER A CA 1
ATOM 4721 C C . SER A 1 614 ? -16.557 -6.623 -8.303 1.00 85.12 614 SER A C 1
ATOM 4723 O O . SER A 1 614 ? -15.649 -7.265 -8.865 1.00 85.12 614 SER A O 1
ATOM 4725 N N . GLY A 1 615 ? -17.651 -6.219 -8.949 1.00 83.25 615 GLY A N 1
ATOM 4726 C CA . GLY A 1 615 ? -18.017 -6.565 -10.314 1.00 83.25 615 GLY A CA 1
ATOM 4727 C C . GLY A 1 615 ? -18.703 -7.928 -10.421 1.00 83.25 615 GLY A C 1
ATOM 4728 O O . GLY A 1 615 ? -18.590 -8.786 -9.548 1.00 83.25 615 GLY A O 1
ATOM 4729 N N . THR A 1 616 ? -19.390 -8.146 -11.542 1.00 81.81 616 THR A N 1
ATOM 4730 C CA . THR A 1 616 ? -20.236 -9.333 -11.777 1.00 81.81 616 THR A CA 1
ATOM 4731 C C . THR A 1 616 ? -19.917 -10.061 -13.081 1.00 81.81 616 THR A C 1
ATOM 4733 O O . THR A 1 616 ? -20.702 -10.888 -13.524 1.00 81.81 616 THR A O 1
ATOM 4736 N N . ARG A 1 617 ? -18.789 -9.754 -13.743 1.00 77.12 617 ARG A N 1
ATOM 4737 C CA . ARG A 1 617 ? -18.534 -10.186 -15.138 1.00 77.12 617 ARG A CA 1
ATOM 4738 C C . ARG A 1 617 ? -17.311 -11.075 -15.353 1.00 77.12 617 ARG A C 1
ATOM 4740 O O . ARG A 1 617 ? -17.149 -11.611 -16.445 1.00 77.12 617 ARG A O 1
ATOM 4747 N N . SER A 1 618 ? -16.434 -11.220 -14.360 1.00 79.69 618 SER A N 1
ATOM 4748 C CA . SER A 1 618 ? -15.159 -11.936 -14.518 1.00 79.69 618 SER A CA 1
ATOM 4749 C C . SER A 1 618 ? -15.018 -13.107 -13.546 1.00 79.69 618 SER A C 1
ATOM 4751 O O . SER A 1 618 ? -15.575 -13.082 -12.448 1.00 79.69 618 SER A O 1
ATOM 4753 N N . THR A 1 619 ? -14.207 -14.106 -13.914 1.00 76.56 619 THR A N 1
ATOM 4754 C CA . THR A 1 619 ? -13.834 -15.212 -13.014 1.00 76.56 619 THR A CA 1
ATOM 4755 C C . THR A 1 619 ? -13.161 -14.691 -11.737 1.00 76.56 619 THR A C 1
ATOM 4757 O O . THR A 1 619 ? -13.402 -15.196 -10.647 1.00 76.56 619 THR A O 1
ATOM 4760 N N . SER A 1 620 ? -12.366 -13.624 -11.829 1.00 78.88 620 SER A N 1
ATOM 4761 C CA . SER A 1 620 ? -11.756 -12.992 -10.653 1.00 78.88 620 SER A CA 1
ATOM 4762 C C . SER A 1 620 ? -12.794 -12.330 -9.743 1.00 78.88 620 SER A C 1
ATOM 4764 O O . SER A 1 620 ? -12.684 -12.419 -8.523 1.00 78.88 620 SER A O 1
ATOM 4766 N N . SER A 1 621 ? -13.813 -11.692 -10.324 1.00 80.19 621 SER A N 1
ATOM 4767 C CA . SER A 1 621 ? -14.917 -11.075 -9.583 1.00 80.19 621 SER A CA 1
ATOM 4768 C C . SER A 1 621 ? -15.751 -12.112 -8.841 1.00 80.19 621 SER A C 1
ATOM 4770 O O . SER A 1 621 ? -16.046 -11.907 -7.668 1.00 80.19 621 SER A O 1
ATOM 4772 N N . ILE A 1 622 ? -16.082 -13.241 -9.482 1.00 85.19 622 ILE A N 1
ATOM 4773 C CA . ILE A 1 622 ? -16.857 -14.293 -8.812 1.00 85.19 622 ILE A CA 1
ATOM 4774 C C . ILE A 1 622 ? -16.057 -14.950 -7.691 1.00 85.19 622 ILE A C 1
ATOM 4776 O O . ILE A 1 622 ? -16.604 -15.219 -6.630 1.00 85.19 622 ILE A O 1
ATOM 4780 N N . ILE A 1 623 ? -14.751 -15.131 -7.876 1.00 83.94 623 ILE A N 1
ATOM 4781 C CA . ILE A 1 623 ? -13.894 -15.665 -6.823 1.00 83.94 623 ILE A CA 1
ATOM 4782 C C . ILE A 1 623 ? -13.845 -14.710 -5.617 1.00 83.94 623 ILE A C 1
ATOM 4784 O O . ILE A 1 623 ? -14.056 -15.144 -4.486 1.00 83.94 623 ILE A O 1
ATOM 4788 N N . ARG A 1 624 ? -13.644 -13.403 -5.843 1.00 84.06 624 ARG A N 1
ATOM 4789 C CA . ARG A 1 624 ? -13.706 -12.392 -4.771 1.00 84.06 624 ARG A CA 1
ATOM 4790 C C . ARG A 1 624 ? -15.082 -12.352 -4.103 1.00 84.06 624 ARG A C 1
ATOM 4792 O O . ARG A 1 624 ? -15.164 -12.266 -2.882 1.00 84.06 624 ARG A O 1
ATOM 4799 N N . PHE A 1 625 ? -16.153 -12.457 -4.887 1.00 89.38 625 PHE A N 1
ATOM 4800 C CA . PHE A 1 625 ? -17.517 -12.527 -4.376 1.00 89.38 625 PHE A CA 1
ATOM 4801 C C . PHE A 1 625 ? -17.714 -13.741 -3.456 1.00 89.38 625 PHE A C 1
ATOM 4803 O O . PHE A 1 625 ? -18.141 -13.567 -2.320 1.00 89.38 625 PHE A O 1
ATOM 4810 N N . VAL A 1 626 ? -17.344 -14.948 -3.896 1.00 89.44 626 VAL A N 1
ATOM 4811 C CA . VAL A 1 626 ? -17.456 -16.180 -3.093 1.00 89.44 626 VAL A CA 1
ATOM 4812 C C . VAL A 1 626 ? -16.632 -16.087 -1.809 1.00 89.44 626 VAL A C 1
ATOM 4814 O O . VAL A 1 626 ? -17.098 -16.513 -0.756 1.00 89.44 626 VAL A O 1
ATOM 4817 N N . ALA A 1 627 ? -15.434 -15.505 -1.871 1.00 84.81 627 ALA A N 1
ATOM 4818 C CA . ALA A 1 627 ? -14.560 -15.385 -0.710 1.00 84.81 627 ALA A CA 1
ATOM 4819 C C . ALA A 1 627 ? -15.081 -14.393 0.348 1.00 84.81 627 ALA A C 1
ATOM 4821 O O . ALA A 1 627 ? -14.996 -14.693 1.536 1.00 84.81 627 ALA A O 1
ATOM 4822 N N . PHE A 1 628 ? -15.610 -13.232 -0.062 1.00 84.38 628 PHE A N 1
ATOM 4823 C CA . PHE A 1 628 ? -15.881 -12.113 0.859 1.00 84.38 628 PHE A CA 1
ATOM 4824 C C . PHE A 1 628 ? -17.352 -11.708 0.978 1.00 84.38 628 PHE A C 1
ATOM 4826 O O . PHE A 1 628 ? -17.781 -11.285 2.046 1.00 84.38 628 PHE A O 1
ATOM 4833 N N . LEU A 1 629 ? -18.121 -11.794 -0.109 1.00 91.50 629 LEU A N 1
ATOM 4834 C CA . LEU A 1 629 ? -19.449 -11.175 -0.208 1.00 91.50 629 LEU A CA 1
ATOM 4835 C C . LEU A 1 629 ? -20.593 -12.184 -0.198 1.00 91.50 629 LEU A C 1
ATOM 4837 O O . LEU A 1 629 ? -21.712 -11.812 0.143 1.00 91.50 629 LEU A O 1
ATOM 4841 N N . ALA A 1 630 ? -20.345 -13.446 -0.548 1.00 91.62 630 ALA A N 1
ATOM 4842 C CA . ALA A 1 630 ? -21.369 -14.484 -0.549 1.00 91.62 630 ALA A CA 1
ATOM 4843 C C . ALA A 1 630 ? -22.016 -14.680 0.840 1.00 91.62 630 ALA A C 1
ATOM 4845 O O . ALA A 1 630 ? -23.246 -14.658 0.889 1.00 91.62 630 ALA A O 1
ATOM 4846 N N . PRO A 1 631 ? -21.267 -14.774 1.963 1.00 91.38 631 PRO A N 1
ATOM 4847 C CA . PRO A 1 631 ? -21.876 -14.872 3.294 1.00 91.38 631 PRO A CA 1
ATOM 4848 C C . PRO A 1 631 ? -22.760 -13.666 3.636 1.00 91.38 631 PRO A C 1
ATOM 4850 O O . PRO A 1 631 ? -23.905 -13.845 4.039 1.00 91.38 631 PRO A O 1
ATOM 4853 N N . LEU A 1 632 ? -22.274 -12.447 3.372 1.00 91.50 632 LEU A N 1
ATOM 4854 C CA . LEU A 1 632 ? -23.019 -11.200 3.604 1.00 91.50 632 LEU A CA 1
ATOM 4855 C C . LEU A 1 632 ? -24.273 -11.107 2.731 1.00 91.50 632 LEU A C 1
ATOM 4857 O O . LEU A 1 632 ? -25.323 -10.648 3.169 1.00 91.50 632 LEU A O 1
ATOM 4861 N N . SER A 1 633 ? -24.179 -11.567 1.484 1.00 92.19 633 SER A N 1
ATOM 4862 C CA . SER A 1 633 ? -25.317 -11.589 0.565 1.00 92.19 633 SER A CA 1
ATOM 4863 C C . SER A 1 633 ? -26.402 -12.536 1.070 1.00 92.19 633 SER A C 1
ATOM 4865 O O . SER A 1 633 ? -27.579 -12.198 1.011 1.00 92.19 633 SER A O 1
ATOM 4867 N N . VAL A 1 634 ? -26.017 -13.699 1.606 1.00 91.00 634 VAL A N 1
ATOM 4868 C CA . VAL A 1 634 ? -26.957 -14.647 2.220 1.00 91.00 634 VAL A CA 1
ATOM 4869 C C . VAL A 1 634 ? -27.584 -14.052 3.483 1.00 91.00 634 VAL A C 1
ATOM 4871 O O . VAL A 1 634 ? -28.802 -14.122 3.629 1.00 91.00 634 VAL A O 1
ATOM 4874 N N . GLU A 1 635 ? -26.787 -13.430 4.354 1.00 89.44 635 GLU A N 1
ATOM 4875 C CA . GLU A 1 635 ? -27.253 -12.790 5.593 1.00 89.44 635 GLU A CA 1
ATOM 4876 C C . GLU A 1 635 ? -28.268 -11.666 5.328 1.00 89.44 635 GLU A C 1
ATOM 4878 O O . GLU A 1 635 ? -29.301 -11.583 5.991 1.00 89.44 635 GLU A O 1
ATOM 4883 N N . HIS A 1 636 ? -28.018 -10.828 4.319 1.00 90.44 636 HIS A N 1
ATOM 4884 C CA . HIS A 1 636 ? -28.884 -9.696 3.977 1.00 90.44 636 HIS A CA 1
ATOM 4885 C C . HIS A 1 636 ? -29.953 -10.010 2.918 1.00 90.44 636 HIS A C 1
ATOM 4887 O O . HIS A 1 636 ? -30.685 -9.106 2.506 1.00 90.44 636 HIS A O 1
ATOM 4893 N N . GLY A 1 637 ? -30.077 -11.270 2.485 1.00 88.06 637 GLY A N 1
ATOM 4894 C CA . GLY A 1 637 ? -31.095 -11.706 1.524 1.00 88.06 637 GLY A CA 1
ATOM 4895 C C . GLY A 1 637 ? -30.911 -11.147 0.108 1.00 88.06 637 GLY A C 1
ATOM 4896 O O . GLY A 1 637 ? -31.891 -10.946 -0.609 1.00 88.06 637 GLY A O 1
ATOM 4897 N N . LEU A 1 638 ? -29.670 -10.882 -0.300 1.00 88.81 638 LEU A N 1
ATOM 4898 C CA . LEU A 1 638 ? -29.316 -10.367 -1.619 1.00 88.81 638 LEU A CA 1
ATOM 4899 C C . LEU A 1 638 ? -29.019 -11.512 -2.591 1.00 88.81 638 LEU A C 1
ATOM 4901 O O . LEU A 1 638 ? -28.127 -12.333 -2.373 1.00 88.81 638 LEU A O 1
ATOM 4905 N N . SER A 1 639 ? -29.738 -11.533 -3.712 1.00 86.00 639 SER A N 1
ATOM 4906 C CA . SER A 1 639 ? -29.505 -12.471 -4.813 1.00 86.00 639 SER A CA 1
ATOM 4907 C C . SER A 1 639 ? -29.262 -11.701 -6.107 1.00 86.00 639 SER A C 1
ATOM 4909 O O . SER A 1 639 ? -29.983 -10.762 -6.434 1.00 86.00 639 SER A O 1
ATOM 4911 N N . ASN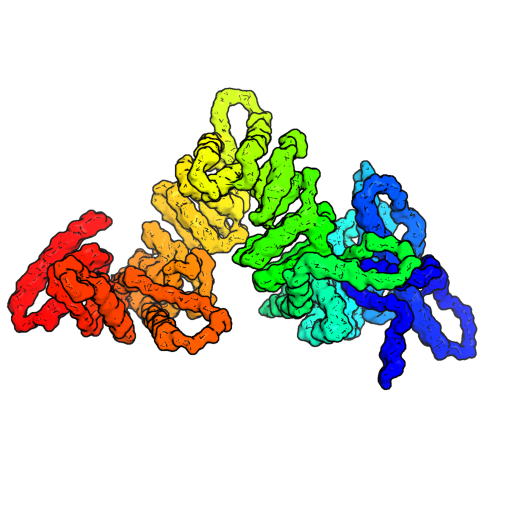 A 1 640 ? -28.211 -12.075 -6.833 1.00 86.69 640 ASN A N 1
ATOM 4912 C CA . ASN A 1 640 ? -27.833 -11.454 -8.094 1.00 86.69 640 ASN A CA 1
ATOM 4913 C C . ASN A 1 640 ? -27.751 -12.549 -9.159 1.00 86.69 640 ASN A C 1
ATOM 4915 O O . ASN A 1 640 ? -26.871 -13.411 -9.112 1.00 86.69 640 ASN A O 1
ATOM 4919 N N . SER A 1 641 ? -28.672 -12.506 -10.119 1.00 85.81 641 SER A N 1
ATOM 4920 C CA . SER A 1 641 ? -28.791 -13.523 -11.165 1.00 85.81 641 SER A CA 1
ATOM 4921 C C . SER A 1 641 ? -27.537 -13.631 -12.037 1.00 85.81 641 SER A C 1
ATOM 4923 O O . SER A 1 641 ? -27.174 -14.731 -12.441 1.00 85.81 641 SER A O 1
ATOM 4925 N N . GLU A 1 642 ? -26.802 -12.540 -12.283 1.00 86.69 642 GLU A N 1
ATOM 4926 C CA . GLU A 1 642 ? -25.553 -12.590 -13.057 1.00 86.69 642 GLU A CA 1
ATOM 4927 C C . GLU A 1 642 ? -24.479 -13.415 -12.338 1.00 86.69 642 GLU A C 1
ATOM 4929 O O . GLU A 1 642 ? -23.831 -14.266 -12.953 1.00 86.69 642 GLU A O 1
ATOM 4934 N N . LEU A 1 643 ? -24.321 -13.211 -11.025 1.00 88.75 643 LEU A N 1
ATOM 4935 C CA . LEU A 1 643 ? -23.371 -13.966 -10.204 1.00 88.75 643 LEU A CA 1
ATOM 4936 C C . LEU A 1 643 ? -23.768 -15.439 -10.101 1.00 88.75 643 LEU A C 1
ATOM 4938 O O . LEU A 1 643 ? -22.904 -16.309 -10.207 1.00 88.75 643 LEU A O 1
ATOM 4942 N N . VAL A 1 644 ? -25.063 -15.732 -9.967 1.00 88.62 644 VAL A N 1
ATOM 4943 C CA . VAL A 1 644 ? -25.572 -17.110 -9.984 1.00 88.62 644 VAL A CA 1
ATOM 4944 C C . VAL A 1 644 ? -25.261 -17.778 -11.324 1.00 88.62 644 VAL A C 1
ATOM 4946 O O . VAL A 1 644 ? -24.662 -18.851 -11.352 1.00 88.62 644 VAL A O 1
ATOM 4949 N N . GLN A 1 645 ? -25.569 -17.129 -12.450 1.00 87.44 645 GLN A N 1
ATOM 4950 C CA . GLN A 1 645 ? -25.275 -17.679 -13.774 1.00 87.44 645 GLN A CA 1
ATOM 4951 C C . GLN A 1 645 ? -23.772 -17.859 -14.020 1.00 87.44 645 GLN A C 1
ATOM 4953 O O . GLN A 1 645 ? -23.381 -18.812 -14.698 1.00 87.44 645 GLN A O 1
ATOM 4958 N N . LEU A 1 646 ? -22.920 -16.980 -13.485 1.00 86.38 646 LEU A N 1
ATOM 4959 C CA . LEU A 1 646 ? -21.469 -17.155 -13.539 1.00 86.38 646 LEU A CA 1
ATOM 4960 C C . LEU A 1 646 ? -20.989 -18.327 -12.687 1.00 86.38 646 LEU A C 1
ATOM 4962 O O . LEU A 1 646 ? -20.181 -19.112 -13.181 1.00 86.38 646 LEU A O 1
ATOM 4966 N N . LEU A 1 647 ? -21.495 -18.485 -11.459 1.00 88.75 647 LEU A N 1
ATOM 4967 C CA . LEU A 1 647 ? -21.198 -19.657 -10.629 1.00 88.75 647 LEU A CA 1
ATOM 4968 C C . LEU A 1 647 ? -21.576 -20.934 -11.362 1.00 88.75 647 LEU A C 1
ATOM 4970 O O . LEU A 1 647 ? -20.751 -21.831 -11.469 1.00 88.75 647 LEU A O 1
ATOM 4974 N N . LEU A 1 648 ? -22.769 -20.986 -11.956 1.00 88.25 648 LEU A N 1
ATOM 4975 C CA . LEU A 1 648 ? -23.231 -22.162 -12.693 1.00 88.25 648 LEU A CA 1
ATOM 4976 C C . LEU A 1 648 ? -22.378 -22.498 -13.931 1.00 88.25 648 LEU A C 1
ATOM 4978 O O . LEU A 1 648 ? -22.457 -23.619 -14.432 1.00 88.25 648 LEU A O 1
ATOM 4982 N N . LYS A 1 649 ? -21.565 -21.555 -14.428 1.00 87.56 649 LYS A N 1
ATOM 4983 C CA . LYS A 1 649 ? -20.616 -21.761 -15.536 1.00 87.56 649 LYS A CA 1
ATOM 4984 C C . LYS A 1 649 ? -19.232 -22.235 -15.080 1.00 87.56 649 LYS A C 1
ATOM 4986 O O . LYS A 1 649 ? -18.448 -22.665 -15.928 1.00 87.56 649 LYS A O 1
ATOM 4991 N N . LEU A 1 650 ? -18.891 -22.142 -13.793 1.00 86.75 650 LEU A N 1
ATOM 4992 C CA . LEU A 1 650 ? -17.586 -22.590 -13.304 1.00 86.75 650 LEU A CA 1
ATOM 4993 C C . LEU A 1 650 ? -17.515 -24.121 -13.318 1.00 86.75 650 LEU A C 1
ATOM 4995 O O . LEU A 1 650 ? -18.357 -24.806 -12.750 1.00 86.75 650 LEU A O 1
ATOM 4999 N N . GLN A 1 651 ? -16.471 -24.675 -13.934 1.00 85.25 651 GLN A N 1
ATOM 5000 C CA . GLN A 1 651 ? -16.244 -26.127 -13.954 1.00 85.25 651 GLN A CA 1
ATOM 5001 C C . GLN A 1 651 ? -15.581 -26.644 -12.670 1.00 85.25 651 GLN A C 1
ATOM 5003 O O . GLN A 1 651 ? -15.665 -27.828 -12.361 1.00 85.25 651 GLN A O 1
ATOM 5008 N N . THR A 1 652 ? -14.911 -25.765 -11.923 1.00 86.38 652 THR A N 1
ATOM 5009 C CA . THR A 1 652 ? -14.213 -26.096 -10.678 1.00 86.38 652 THR A CA 1
ATOM 5010 C C . THR A 1 652 ? -14.254 -24.913 -9.716 1.00 86.38 652 THR A C 1
ATOM 5012 O O . THR A 1 652 ? -14.229 -23.758 -10.146 1.00 86.38 652 THR A O 1
ATOM 5015 N N . LEU A 1 653 ? -14.286 -25.216 -8.418 1.00 87.62 653 LEU A N 1
ATOM 5016 C CA . LEU A 1 653 ? -14.098 -24.254 -7.330 1.00 87.62 653 LEU A CA 1
ATOM 5017 C C . LEU A 1 653 ? -12.736 -24.400 -6.643 1.00 87.62 653 LEU A C 1
ATOM 5019 O O . LEU A 1 653 ? -12.482 -23.703 -5.667 1.00 87.62 653 LEU A O 1
ATOM 5023 N N . ASN A 1 654 ? -11.860 -25.290 -7.122 1.00 84.12 654 ASN A N 1
ATOM 5024 C CA . ASN A 1 654 ? -10.566 -25.511 -6.489 1.00 84.12 654 ASN A CA 1
ATOM 5025 C C . ASN A 1 654 ? -9.659 -24.283 -6.676 1.00 84.12 654 ASN A C 1
ATOM 5027 O O . ASN A 1 654 ? -9.254 -24.009 -7.815 1.00 84.12 654 ASN A O 1
ATOM 5031 N N . PRO A 1 655 ? -9.257 -23.586 -5.595 1.00 75.06 655 PRO A N 1
ATOM 5032 C CA . PRO A 1 655 ? -8.381 -22.421 -5.696 1.00 75.06 655 PRO A CA 1
ATOM 5033 C C . PRO A 1 655 ? -7.062 -22.721 -6.432 1.00 75.06 655 PRO A C 1
ATOM 5035 O O . PRO A 1 655 ? -6.585 -21.894 -7.212 1.00 75.06 655 PRO A O 1
ATOM 5038 N N . LEU A 1 656 ? -6.518 -23.938 -6.285 1.00 71.81 656 LEU A N 1
ATOM 5039 C CA . LEU A 1 656 ? -5.286 -24.375 -6.956 1.00 71.81 656 LEU A CA 1
ATOM 5040 C C . LEU A 1 656 ? -5.464 -24.475 -8.477 1.00 71.81 656 LEU A C 1
ATOM 5042 O O . LEU A 1 656 ? -4.614 -24.010 -9.239 1.00 71.81 656 LEU A O 1
ATOM 5046 N N . LYS A 1 657 ? -6.586 -25.038 -8.949 1.00 75.69 657 LYS A N 1
ATOM 5047 C CA . LYS A 1 657 ? -6.882 -25.117 -10.393 1.00 75.69 657 LYS A CA 1
ATOM 5048 C C . LYS A 1 657 ? -7.281 -23.771 -10.982 1.00 75.69 657 LYS A C 1
ATOM 5050 O O . LYS A 1 657 ? -6.987 -23.507 -12.146 1.00 75.69 657 LYS A O 1
ATOM 5055 N N . LEU A 1 658 ? -7.882 -22.900 -10.174 1.00 70.81 658 LEU A N 1
ATOM 5056 C CA . LEU A 1 658 ? -8.182 -21.516 -10.539 1.00 70.81 658 LEU A CA 1
ATOM 5057 C C . LEU A 1 658 ? -6.922 -20.628 -10.599 1.00 70.81 658 LEU A C 1
ATOM 5059 O O . LEU A 1 658 ? -7.036 -19.435 -10.875 1.00 70.81 658 LEU A O 1
ATOM 5063 N N . ARG A 1 659 ? -5.721 -21.198 -10.388 1.00 63.16 659 ARG A N 1
ATOM 5064 C CA . ARG A 1 659 ? -4.426 -20.493 -10.319 1.00 63.16 659 ARG A CA 1
ATOM 5065 C C . ARG A 1 659 ? -4.396 -19.403 -9.241 1.00 63.16 659 ARG A C 1
ATOM 5067 O O . ARG A 1 659 ? -3.642 -18.440 -9.354 1.00 63.16 659 ARG A O 1
ATOM 5074 N N . GLN A 1 660 ? -5.192 -19.567 -8.188 1.00 60.50 660 GLN A N 1
ATOM 5075 C CA . GLN A 1 660 ? -5.237 -18.685 -7.030 1.00 60.50 660 GLN A CA 1
ATOM 5076 C C . GLN A 1 660 ? -4.677 -19.408 -5.809 1.00 60.50 660 GLN A C 1
ATOM 5078 O O . GLN A 1 660 ? -5.394 -19.748 -4.874 1.00 60.50 660 GLN A O 1
ATOM 5083 N N . ASN A 1 661 ? -3.361 -19.632 -5.808 1.00 53.59 661 ASN A N 1
ATOM 5084 C CA . ASN A 1 661 ? -2.673 -20.209 -4.645 1.00 53.59 661 ASN A CA 1
ATOM 5085 C C . ASN A 1 661 ? -2.799 -19.321 -3.394 1.00 53.59 661 ASN A C 1
ATOM 5087 O O . ASN A 1 661 ? -2.568 -19.779 -2.281 1.00 53.59 661 ASN A O 1
ATOM 5091 N N . PHE A 1 662 ? -3.127 -18.042 -3.581 1.00 55.81 662 PHE A N 1
ATOM 5092 C CA . PHE A 1 662 ? -3.322 -17.066 -2.524 1.00 55.81 662 PHE A CA 1
ATOM 5093 C C . PHE A 1 662 ? -4.483 -16.146 -2.901 1.00 55.81 662 PHE A C 1
ATOM 5095 O O . PHE A 1 662 ? -4.463 -15.531 -3.968 1.00 55.81 662 PHE A O 1
ATOM 5102 N N . ILE A 1 663 ? -5.470 -16.042 -2.013 1.00 59.47 663 ILE A N 1
ATOM 5103 C CA . ILE A 1 663 ? -6.535 -15.045 -2.096 1.00 59.47 663 ILE A CA 1
ATOM 5104 C C . ILE A 1 663 ? -6.211 -13.983 -1.057 1.00 59.47 663 ILE A C 1
ATOM 5106 O O . ILE A 1 663 ? -6.209 -14.243 0.147 1.00 59.47 663 ILE A O 1
ATOM 5110 N N . GLU A 1 664 ? -5.895 -12.786 -1.532 1.00 55.31 664 GLU A N 1
ATOM 5111 C CA . GLU A 1 664 ? -5.625 -11.641 -0.674 1.00 55.31 664 GLU A CA 1
ATOM 5112 C C . GLU A 1 664 ? -6.829 -11.364 0.236 1.00 55.31 664 GLU A C 1
ATOM 5114 O O . GLU A 1 664 ? -7.926 -11.163 -0.267 1.00 55.31 664 GLU A O 1
ATOM 5119 N N . GLY A 1 665 ? -6.629 -11.369 1.559 1.00 56.88 665 GLY A N 1
ATOM 5120 C CA . GLY A 1 665 ? -7.677 -11.134 2.563 1.00 56.88 665 GLY A CA 1
ATOM 5121 C C . GLY A 1 665 ? -8.127 -12.379 3.337 1.00 56.88 665 GLY A C 1
ATOM 5122 O O . GLY A 1 665 ? -8.667 -12.225 4.432 1.00 56.88 665 GLY A O 1
ATOM 5123 N N . LEU A 1 666 ? -7.849 -13.591 2.838 1.00 64.00 666 LEU A N 1
ATOM 5124 C CA . LEU A 1 666 ? -8.106 -14.831 3.579 1.00 64.00 666 LEU A CA 1
ATOM 5125 C C . LEU A 1 666 ? -6.993 -15.077 4.621 1.00 64.00 666 LEU A C 1
ATOM 5127 O O . LEU A 1 666 ? -5.811 -14.988 4.264 1.00 64.00 666 LEU A O 1
ATOM 5131 N N . PRO A 1 667 ? -7.309 -15.369 5.899 1.00 57.94 667 PRO A N 1
ATOM 5132 C CA . PRO A 1 667 ? -6.289 -15.691 6.897 1.00 57.94 667 PRO A CA 1
ATOM 5133 C C . PRO A 1 667 ? -5.489 -16.935 6.480 1.00 57.94 667 PRO A C 1
ATOM 5135 O O . PRO A 1 667 ? -6.058 -17.961 6.124 1.00 57.94 667 PRO A O 1
ATOM 5138 N N . ARG A 1 668 ? -4.152 -16.848 6.534 1.00 51.09 668 ARG A N 1
ATOM 5139 C CA . ARG A 1 668 ? -3.222 -17.900 6.068 1.00 51.09 668 ARG A CA 1
ATOM 5140 C C . ARG A 1 668 ? -3.188 -19.177 6.928 1.00 51.09 668 ARG A C 1
ATOM 5142 O O . ARG A 1 668 ? -2.424 -20.071 6.593 1.00 51.09 668 ARG A O 1
ATOM 5149 N N . GLY A 1 669 ? -3.956 -19.273 8.013 1.00 51.62 669 GLY A N 1
ATOM 5150 C CA . GLY A 1 669 ? -3.783 -20.351 8.995 1.00 51.62 669 GLY A CA 1
ATOM 5151 C C . GLY A 1 669 ? -5.004 -20.641 9.859 1.00 51.62 669 GLY A C 1
ATOM 5152 O O . GLY A 1 669 ? -4.845 -20.804 11.059 1.00 51.62 669 GLY A O 1
ATOM 5153 N N . GLY A 1 670 ? -6.206 -20.638 9.279 1.00 55.97 670 GLY A N 1
ATOM 5154 C CA . GLY A 1 670 ? -7.426 -21.004 10.012 1.00 55.97 670 GLY A CA 1
ATOM 5155 C C . GLY A 1 670 ? -8.244 -22.076 9.301 1.00 55.97 670 GLY A C 1
ATOM 5156 O O . GLY A 1 670 ? -8.464 -23.142 9.855 1.00 55.97 670 GLY A O 1
ATOM 5157 N N . ASP A 1 671 ? -8.642 -21.807 8.055 1.00 64.19 671 ASP A N 1
ATOM 5158 C CA . ASP A 1 671 ? -9.546 -22.670 7.287 1.00 64.19 671 ASP A CA 1
ATOM 5159 C C . ASP A 1 671 ? -8.930 -23.068 5.932 1.00 64.19 671 ASP A C 1
ATOM 5161 O O . ASP A 1 671 ? -8.290 -22.253 5.258 1.00 64.19 671 ASP A O 1
ATOM 5165 N N . ASP A 1 672 ? -9.174 -24.309 5.492 1.00 77.62 672 ASP A N 1
ATOM 5166 C CA . ASP A 1 672 ? -8.884 -24.750 4.122 1.00 77.62 672 ASP A CA 1
ATOM 5167 C C . ASP A 1 672 ? -9.674 -23.891 3.120 1.00 77.62 672 ASP A C 1
ATOM 5169 O O . ASP A 1 672 ? -10.909 -23.889 3.093 1.00 77.62 672 ASP A O 1
ATOM 5173 N N . ALA A 1 673 ? -8.954 -23.170 2.258 1.00 80.06 673 ALA A N 1
ATOM 5174 C CA . ALA A 1 673 ? -9.557 -22.243 1.303 1.00 80.06 673 ALA A CA 1
ATOM 5175 C C . ALA A 1 673 ? -10.559 -22.934 0.363 1.00 80.06 673 ALA A C 1
ATOM 5177 O O . ALA A 1 673 ? -11.555 -22.325 -0.027 1.00 80.06 673 ALA A O 1
ATOM 5178 N N . PHE A 1 674 ? -10.327 -24.203 0.005 1.00 87.56 674 PHE A N 1
ATOM 5179 C CA . PHE A 1 674 ? -11.251 -24.934 -0.858 1.00 87.56 674 PHE A CA 1
ATOM 5180 C C . PHE A 1 674 ? -12.566 -25.253 -0.126 1.00 87.56 674 PHE A C 1
ATOM 5182 O O . PHE A 1 674 ? -13.643 -25.031 -0.679 1.00 87.56 674 PHE A O 1
ATOM 5189 N N . THR A 1 675 ? -12.497 -25.676 1.137 1.00 89.00 675 THR A N 1
ATOM 5190 C CA . THR A 1 675 ? -13.672 -25.883 1.998 1.00 89.00 675 THR A CA 1
ATOM 5191 C C . THR A 1 675 ? -14.523 -24.618 2.093 1.00 89.00 675 THR A C 1
ATOM 5193 O O . THR A 1 675 ? -15.725 -24.667 1.826 1.00 89.00 675 THR A O 1
ATOM 5196 N N . LEU A 1 676 ? -13.903 -23.465 2.369 1.00 87.75 676 LEU A N 1
ATOM 5197 C CA . LEU A 1 676 ? -14.612 -22.184 2.433 1.00 87.75 676 LEU A CA 1
ATOM 5198 C C . LEU A 1 676 ? -15.314 -21.841 1.108 1.00 87.75 676 LEU A C 1
ATOM 5200 O O . LEU A 1 676 ? -16.458 -21.391 1.102 1.00 87.75 676 LEU A O 1
ATOM 5204 N N . PHE A 1 677 ? -14.650 -22.080 -0.025 1.00 89.31 677 PHE A N 1
ATOM 5205 C CA . PHE A 1 677 ? -15.203 -21.799 -1.353 1.00 89.31 677 PHE A CA 1
ATOM 5206 C C . PHE A 1 677 ? -16.435 -22.637 -1.655 1.00 89.31 677 PHE A C 1
ATOM 5208 O O . PHE A 1 677 ? -17.432 -22.111 -2.150 1.00 89.31 677 PHE A O 1
ATOM 5215 N N . VAL A 1 678 ? -16.365 -23.931 -1.349 1.00 92.00 678 VAL A N 1
ATOM 5216 C CA . VAL A 1 678 ? -17.483 -24.856 -1.534 1.00 92.00 678 VAL A CA 1
ATOM 5217 C C . VAL A 1 678 ? -18.666 -24.419 -0.676 1.00 92.00 678 VAL A C 1
ATOM 5219 O O . VAL A 1 678 ? -19.766 -24.265 -1.205 1.00 92.00 678 VAL A O 1
ATOM 5222 N N . LEU A 1 679 ? -18.440 -24.142 0.610 1.00 91.94 679 LEU A N 1
ATOM 5223 C CA . LEU A 1 679 ? -19.490 -23.718 1.535 1.00 91.94 679 LEU A CA 1
ATOM 5224 C C . LEU A 1 679 ? -20.152 -22.409 1.099 1.00 91.94 679 LEU A C 1
ATOM 5226 O O . LEU A 1 679 ? -21.376 -22.352 0.967 1.00 91.94 679 LEU A O 1
ATOM 5230 N N . ASN A 1 680 ? -19.363 -21.373 0.819 1.00 92.94 680 ASN A N 1
ATOM 5231 C CA . ASN A 1 680 ? -19.889 -20.063 0.442 1.00 92.94 680 ASN A CA 1
ATOM 5232 C C . ASN A 1 680 ? -20.639 -20.113 -0.895 1.00 92.94 680 ASN A C 1
ATOM 5234 O O . ASN A 1 680 ? -21.733 -19.557 -1.011 1.00 92.94 680 ASN A O 1
ATOM 5238 N N . ALA A 1 681 ? -20.092 -20.809 -1.898 1.00 92.75 681 ALA A N 1
ATOM 5239 C CA . ALA A 1 681 ? -20.736 -20.939 -3.201 1.00 92.75 681 ALA A CA 1
ATOM 5240 C C . ALA A 1 681 ? -22.042 -21.742 -3.113 1.00 92.75 681 ALA A C 1
ATOM 5242 O O . ALA A 1 681 ? -23.061 -21.319 -3.660 1.00 92.75 681 ALA A O 1
ATOM 5243 N N . MET A 1 682 ? -22.042 -22.875 -2.402 1.00 92.25 682 MET A N 1
ATOM 5244 C CA . MET A 1 682 ? -23.243 -23.697 -2.241 1.00 92.25 682 MET A CA 1
ATOM 5245 C C . MET A 1 682 ? -24.321 -22.973 -1.441 1.00 92.25 682 MET A C 1
ATOM 5247 O O . MET A 1 682 ? -25.473 -22.961 -1.867 1.00 92.25 682 MET A O 1
ATOM 5251 N N . ASN A 1 683 ? -23.971 -22.335 -0.322 1.00 92.19 683 ASN A N 1
ATOM 5252 C CA . ASN A 1 683 ? -24.941 -21.584 0.472 1.00 92.19 683 ASN A CA 1
ATOM 5253 C C . ASN A 1 683 ? -25.555 -20.432 -0.326 1.00 92.19 683 ASN A C 1
ATOM 5255 O O . ASN A 1 683 ? -26.769 -20.245 -0.268 1.00 92.19 683 ASN A O 1
ATOM 5259 N N . TYR A 1 684 ? -24.759 -19.720 -1.127 1.00 92.75 684 TYR A N 1
ATOM 5260 C CA . TYR A 1 684 ? -25.275 -18.670 -2.000 1.00 92.75 684 TYR A CA 1
ATOM 5261 C C . TYR A 1 684 ? -26.226 -19.212 -3.077 1.00 92.75 684 TYR A C 1
ATOM 5263 O O . TYR A 1 684 ? -27.333 -18.698 -3.238 1.00 92.75 684 TYR A O 1
ATOM 5271 N N . LEU A 1 685 ? -25.856 -20.297 -3.770 1.00 90.81 685 LEU A N 1
ATOM 5272 C CA . LEU A 1 685 ? -26.734 -20.941 -4.756 1.00 90.81 685 LEU A CA 1
ATOM 5273 C C . LEU A 1 685 ? -28.048 -21.417 -4.117 1.00 90.81 685 LEU A C 1
ATOM 5275 O O . LEU A 1 685 ? -29.125 -21.165 -4.658 1.00 90.81 685 LEU A O 1
ATOM 5279 N N . LEU A 1 686 ? -27.977 -22.033 -2.935 1.00 88.50 686 LEU A N 1
ATOM 5280 C CA . LEU A 1 686 ? -29.143 -22.491 -2.174 1.00 88.50 686 LEU A CA 1
ATOM 5281 C C . LEU A 1 686 ? -29.988 -21.336 -1.600 1.00 88.50 686 LEU A C 1
ATOM 5283 O O . LEU A 1 686 ? -31.156 -21.546 -1.277 1.00 88.50 686 LEU A O 1
ATOM 5287 N N . ALA A 1 687 ? -29.438 -20.126 -1.474 1.00 87.62 687 ALA A N 1
ATOM 5288 C CA . ALA A 1 687 ? -30.175 -18.929 -1.066 1.00 87.62 687 ALA A CA 1
ATOM 5289 C C . ALA A 1 687 ? -30.812 -18.184 -2.254 1.00 87.62 687 ALA A C 1
ATOM 5291 O O . ALA A 1 687 ? -31.865 -17.574 -2.097 1.00 87.62 687 ALA A O 1
ATOM 5292 N N . SER A 1 688 ? -30.229 -18.279 -3.454 1.00 83.94 688 SER A N 1
ATOM 5293 C CA . SER A 1 688 ? -30.576 -17.474 -4.641 1.00 83.94 688 SER A CA 1
ATOM 5294 C C . SER A 1 688 ? -31.982 -17.663 -5.240 1.00 83.94 688 SER A C 1
ATOM 5296 O O . SER A 1 688 ? -32.308 -17.038 -6.245 1.00 83.94 688 SER A O 1
ATOM 5298 N N . GLY A 1 689 ? -32.823 -18.540 -4.686 1.00 74.50 689 GLY A N 1
ATOM 5299 C CA . GLY A 1 689 ? -34.148 -18.871 -5.229 1.00 74.50 689 GLY A CA 1
ATOM 5300 C C . GLY A 1 689 ? -34.130 -19.678 -6.540 1.00 74.50 689 GLY A C 1
ATOM 5301 O O . GLY A 1 689 ? -34.977 -20.556 -6.703 1.00 74.50 689 GLY A O 1
ATOM 5302 N N . GLU A 1 690 ? -33.140 -19.478 -7.424 1.00 74.50 690 GLU A N 1
ATOM 5303 C CA . GLU A 1 690 ? -32.956 -20.227 -8.684 1.00 74.50 690 GLU A CA 1
ATOM 5304 C C . GLU A 1 690 ? -32.813 -21.740 -8.461 1.00 74.50 690 GLU A C 1
ATOM 5306 O O . GLU A 1 690 ? -33.167 -22.546 -9.322 1.00 74.50 690 GLU A O 1
ATOM 5311 N N . TRP A 1 691 ? -32.364 -22.160 -7.277 1.00 70.31 691 TRP A N 1
ATOM 5312 C CA . TRP A 1 691 ? -32.293 -23.578 -6.924 1.00 70.31 691 TRP A CA 1
ATOM 5313 C C . TRP A 1 691 ? -33.653 -24.279 -6.927 1.00 70.31 691 TRP A C 1
ATOM 5315 O O . TRP A 1 691 ? -33.710 -25.478 -7.204 1.00 70.31 691 TRP A O 1
ATOM 5325 N N . ARG A 1 692 ? -34.741 -23.543 -6.657 1.00 72.62 692 ARG A N 1
ATOM 5326 C CA . ARG A 1 692 ? -36.110 -24.079 -6.680 1.00 72.62 692 ARG A CA 1
ATOM 5327 C C . ARG A 1 692 ? -36.623 -24.295 -8.101 1.00 72.62 692 ARG A C 1
ATOM 5329 O O . ARG A 1 692 ? -37.520 -25.106 -8.290 1.00 72.62 692 ARG A O 1
ATOM 5336 N N . THR A 1 693 ? -36.086 -23.572 -9.084 1.00 76.00 693 THR A N 1
ATOM 5337 C CA . THR A 1 693 ? -36.536 -23.639 -10.484 1.00 76.00 693 THR A CA 1
ATOM 5338 C C . THR A 1 693 ? -35.618 -24.487 -11.361 1.00 76.00 693 THR A C 1
ATOM 5340 O O . THR A 1 693 ? -36.092 -25.121 -12.295 1.00 76.00 693 THR A O 1
ATOM 5343 N N . SER A 1 694 ? -34.316 -24.526 -11.063 1.00 76.81 694 SER A N 1
ATOM 5344 C CA . SER A 1 694 ? -33.286 -25.181 -11.885 1.00 76.81 694 SER A CA 1
ATOM 5345 C C . SER A 1 694 ? -32.481 -26.220 -11.097 1.00 76.81 694 SER A C 1
ATOM 5347 O O . SER A 1 694 ? -31.259 -26.298 -11.231 1.00 76.81 694 SER A O 1
ATOM 5349 N N . THR A 1 695 ? -33.147 -27.014 -10.252 1.00 80.25 695 THR A N 1
ATOM 5350 C CA . THR A 1 695 ? -32.490 -27.948 -9.319 1.00 80.25 695 THR A CA 1
ATOM 5351 C C . THR A 1 695 ? -31.528 -28.915 -10.015 1.00 80.25 695 THR A C 1
ATOM 5353 O O . THR A 1 695 ? -30.417 -29.116 -9.527 1.00 80.25 695 THR A O 1
ATOM 5356 N N . ASP A 1 696 ? -31.913 -29.473 -11.167 1.00 84.69 696 ASP A N 1
ATOM 5357 C CA . ASP A 1 696 ? -31.069 -30.423 -11.903 1.00 84.69 696 ASP A CA 1
ATOM 5358 C C . ASP A 1 696 ? -29.792 -29.761 -12.433 1.00 84.69 696 ASP A C 1
ATOM 5360 O O . ASP A 1 696 ? -28.704 -30.295 -12.236 1.00 84.69 696 ASP A O 1
ATOM 5364 N N . ARG A 1 697 ? -29.892 -28.542 -12.979 1.00 83.94 697 ARG A N 1
ATOM 5365 C CA . ARG A 1 697 ? -28.730 -27.771 -13.449 1.00 83.94 697 ARG A CA 1
ATOM 5366 C C . ARG A 1 697 ? -27.760 -27.453 -12.312 1.00 83.94 697 ARG A C 1
ATOM 5368 O O . ARG A 1 697 ? -26.552 -27.580 -12.482 1.00 83.94 697 ARG A O 1
ATOM 5375 N N . ILE A 1 698 ? -28.270 -27.057 -11.142 1.00 84.25 698 ILE A N 1
ATOM 5376 C CA . ILE A 1 698 ? -27.414 -26.826 -9.968 1.00 84.25 698 ILE A CA 1
ATOM 5377 C C . ILE A 1 698 ? -26.734 -28.128 -9.546 1.00 84.25 698 ILE A C 1
ATOM 5379 O O . ILE A 1 698 ? -25.532 -28.130 -9.290 1.00 84.25 698 ILE A O 1
ATOM 5383 N N . ARG A 1 699 ? -27.473 -29.242 -9.505 1.00 86.94 699 ARG A N 1
ATOM 5384 C CA . ARG A 1 699 ? -26.913 -30.550 -9.155 1.00 86.94 699 ARG A CA 1
ATOM 5385 C C . ARG A 1 699 ? -25.806 -30.953 -10.126 1.00 86.94 699 ARG A C 1
ATOM 5387 O O . ARG A 1 699 ? -24.746 -31.377 -9.671 1.00 86.94 699 ARG A O 1
ATOM 5394 N N . GLU A 1 700 ? -26.019 -30.795 -11.428 1.00 87.25 700 GLU A N 1
ATOM 5395 C CA . GLU A 1 700 ? -25.029 -31.084 -12.472 1.00 87.25 700 GLU A CA 1
ATOM 5396 C C . GLU A 1 700 ? -23.753 -30.254 -12.311 1.00 87.25 700 GLU A C 1
ATOM 5398 O O . GLU A 1 700 ? -22.663 -30.808 -12.428 1.00 87.25 700 GLU A O 1
ATOM 5403 N N . THR A 1 701 ? -23.866 -28.963 -11.983 1.00 87.31 701 THR A N 1
ATOM 5404 C CA . THR A 1 701 ? -22.696 -28.098 -11.772 1.00 87.31 701 THR A CA 1
ATOM 5405 C C . THR A 1 701 ? -21.982 -28.372 -10.444 1.00 87.31 701 THR A C 1
ATOM 5407 O O . THR A 1 701 ? -20.754 -28.404 -10.396 1.00 87.31 701 THR A O 1
ATOM 5410 N N . VAL A 1 702 ? -22.719 -28.583 -9.352 1.00 89.81 702 VAL A N 1
ATOM 5411 C CA . VAL A 1 702 ? -22.134 -28.779 -8.013 1.00 89.81 702 VAL A CA 1
ATOM 5412 C C . VAL A 1 702 ? -21.471 -30.152 -7.887 1.00 89.81 702 VAL A C 1
ATOM 5414 O O . VAL A 1 702 ? -20.432 -30.279 -7.245 1.00 89.81 702 VAL A O 1
ATOM 5417 N N . THR A 1 703 ? -22.023 -31.186 -8.525 1.00 91.38 703 THR A N 1
ATOM 5418 C CA . THR A 1 703 ? -21.487 -32.557 -8.473 1.00 91.38 703 THR A CA 1
ATOM 5419 C C . THR A 1 703 ? -19.978 -32.640 -8.771 1.00 91.38 703 THR A C 1
ATOM 5421 O O . THR A 1 703 ? -19.257 -33.176 -7.924 1.00 91.38 703 THR A O 1
ATOM 5424 N N . PRO A 1 704 ? -19.442 -32.115 -9.893 1.00 91.06 704 PRO A N 1
ATOM 5425 C CA . PRO A 1 704 ? -18.007 -32.156 -10.173 1.00 91.06 704 PRO A CA 1
ATOM 5426 C C . PRO A 1 704 ? -17.171 -31.346 -9.173 1.00 91.06 704 PRO A C 1
ATOM 5428 O O . PRO A 1 704 ? -16.075 -31.784 -8.823 1.00 91.06 704 PRO A O 1
ATOM 5431 N N . TRP A 1 705 ? -17.678 -30.218 -8.658 1.00 93.19 705 TRP A N 1
ATOM 5432 C CA . TRP A 1 705 ? -16.980 -29.446 -7.619 1.00 93.19 705 TRP A CA 1
ATOM 5433 C C . TRP A 1 705 ? -16.764 -30.279 -6.361 1.00 93.19 705 TRP A C 1
ATOM 5435 O O . TRP A 1 705 ? -15.674 -30.286 -5.798 1.00 93.19 705 TRP A O 1
ATOM 5445 N N . ILE A 1 706 ? -17.792 -31.028 -5.965 1.00 93.19 706 ILE A N 1
ATOM 5446 C CA . ILE A 1 706 ? -17.765 -31.901 -4.794 1.00 93.19 706 ILE A CA 1
ATOM 5447 C C . ILE A 1 706 ? -16.853 -33.100 -5.010 1.00 93.19 706 ILE A C 1
ATOM 5449 O O . ILE A 1 706 ? -16.079 -33.438 -4.121 1.00 93.19 706 ILE A O 1
ATOM 5453 N N . HIS A 1 707 ? -16.877 -33.717 -6.192 1.00 93.38 707 HIS A N 1
ATOM 5454 C CA . HIS A 1 707 ? -15.938 -34.795 -6.510 1.00 93.38 707 HIS A CA 1
ATOM 5455 C C . HIS A 1 707 ? -14.489 -34.316 -6.384 1.00 93.38 707 HIS A C 1
ATOM 5457 O O . HIS A 1 707 ? -13.642 -35.015 -5.828 1.00 93.38 707 HIS A O 1
ATOM 5463 N N . GLU A 1 708 ? -14.193 -33.118 -6.882 1.00 92.00 708 GLU A N 1
ATOM 5464 C CA . GLU A 1 708 ? -12.863 -32.538 -6.761 1.00 92.00 708 GLU A CA 1
ATOM 5465 C C . GLU A 1 708 ? -12.500 -32.195 -5.309 1.00 92.00 708 GLU A C 1
ATOM 5467 O O . GLU A 1 708 ? -11.400 -32.523 -4.861 1.00 92.00 708 GLU A O 1
ATOM 5472 N N . TYR A 1 709 ? -13.429 -31.591 -4.570 1.00 93.44 709 TYR A N 1
ATOM 5473 C CA . TYR A 1 709 ? -13.266 -31.258 -3.158 1.00 93.44 709 TYR A CA 1
ATOM 5474 C C . TYR A 1 709 ? -12.965 -32.490 -2.302 1.00 93.44 709 TYR A C 1
ATOM 5476 O O . TYR A 1 709 ? -11.983 -32.516 -1.568 1.00 93.44 709 TYR A O 1
ATOM 5484 N N . LEU A 1 710 ? -13.744 -33.560 -2.445 1.00 93.00 710 LEU A N 1
ATOM 5485 C CA . LEU A 1 710 ? -13.553 -34.780 -1.661 1.00 93.00 710 LEU A CA 1
ATOM 5486 C C . LEU A 1 710 ? -12.222 -35.472 -1.985 1.00 93.00 710 LEU A C 1
ATOM 5488 O O . LEU A 1 710 ? -11.564 -35.991 -1.085 1.00 93.00 710 LEU A O 1
ATOM 5492 N N . ASN A 1 711 ? -11.773 -35.430 -3.244 1.00 92.00 711 ASN A N 1
ATOM 5493 C CA . ASN A 1 711 ? -10.433 -35.893 -3.611 1.00 92.00 711 ASN A CA 1
ATOM 5494 C C . ASN A 1 711 ? -9.328 -35.060 -2.945 1.00 92.00 711 ASN A C 1
ATOM 5496 O O . ASN A 1 711 ? -8.330 -35.6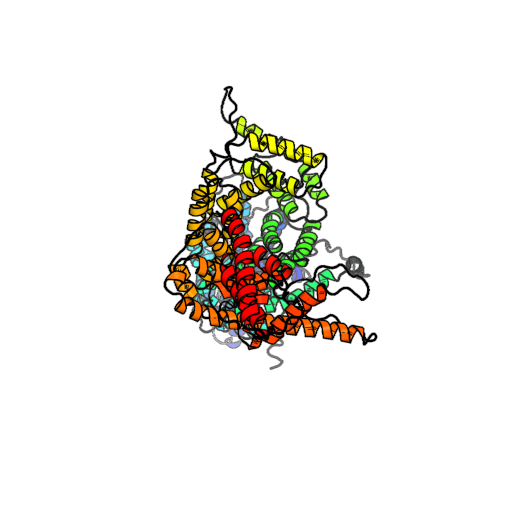21 -2.493 1.00 92.00 711 ASN A O 1
ATOM 5500 N N . HIS A 1 712 ? -9.500 -33.738 -2.854 1.00 89.62 712 HIS A N 1
ATOM 5501 C CA . HIS A 1 712 ? -8.593 -32.860 -2.109 1.00 89.62 712 HIS A CA 1
ATOM 5502 C C . HIS A 1 712 ? -8.545 -33.229 -0.621 1.00 89.62 712 HIS A C 1
ATOM 5504 O O . HIS A 1 712 ? -7.458 -33.463 -0.096 1.00 89.62 712 HIS A O 1
ATOM 5510 N N . VAL A 1 713 ? -9.702 -33.403 0.025 1.00 89.75 713 VAL A N 1
ATOM 5511 C CA . VAL A 1 713 ? -9.796 -33.813 1.438 1.00 89.75 713 VAL A CA 1
ATOM 5512 C C . VAL A 1 713 ? -9.110 -35.160 1.687 1.00 89.75 713 VAL A C 1
ATOM 5514 O O . VAL A 1 713 ? -8.311 -35.282 2.615 1.00 89.75 713 VAL A O 1
ATOM 5517 N N . MET A 1 714 ? -9.348 -36.163 0.834 1.00 88.69 714 MET A N 1
ATOM 5518 C CA . MET A 1 714 ? -8.667 -37.460 0.943 1.00 88.69 714 MET A CA 1
ATOM 5519 C C . MET A 1 714 ? -7.151 -37.338 0.761 1.00 88.69 714 MET A C 1
ATOM 5521 O O . MET A 1 714 ? -6.392 -38.009 1.459 1.00 88.69 714 MET A O 1
ATOM 5525 N N . ASN A 1 715 ? -6.688 -36.499 -0.168 1.00 87.12 715 ASN A N 1
ATOM 5526 C CA . ASN A 1 715 ? -5.259 -36.278 -0.384 1.00 87.12 715 ASN A CA 1
ATOM 5527 C C . ASN A 1 715 ? -4.597 -35.602 0.823 1.00 87.12 715 ASN A C 1
ATOM 5529 O O . ASN A 1 715 ? -3.483 -35.984 1.180 1.00 87.12 715 ASN A O 1
ATOM 5533 N N . LEU A 1 716 ? -5.271 -34.645 1.469 1.00 85.38 716 LEU A N 1
ATOM 5534 C CA . LEU A 1 716 ? -4.794 -34.040 2.715 1.00 85.38 716 LEU A CA 1
ATOM 5535 C C . LEU A 1 716 ? -4.728 -35.073 3.845 1.00 85.38 716 LEU A C 1
ATOM 5537 O O . LEU A 1 716 ? -3.675 -35.216 4.458 1.00 85.38 716 LEU A O 1
ATOM 5541 N N . SER A 1 717 ? -5.786 -35.866 4.038 1.00 83.81 717 SER A N 1
ATOM 5542 C CA . SER A 1 717 ? -5.825 -36.951 5.034 1.00 83.81 717 SER A CA 1
ATOM 5543 C C . SER A 1 717 ? -4.701 -37.974 4.816 1.00 83.81 717 SER A C 1
ATOM 5545 O O . SER A 1 717 ? -3.987 -38.335 5.749 1.00 83.81 717 SER A O 1
ATOM 5547 N N . ARG A 1 718 ? -4.452 -38.394 3.566 1.00 84.19 718 ARG A N 1
ATOM 5548 C CA . ARG A 1 718 ? -3.328 -39.287 3.224 1.00 84.19 718 ARG A CA 1
ATOM 5549 C C . ARG A 1 718 ? -1.970 -38.667 3.546 1.00 84.19 718 ARG A C 1
ATOM 5551 O O . ARG A 1 718 ? -1.119 -39.351 4.101 1.00 84.19 718 ARG A O 1
ATOM 5558 N N . ARG A 1 719 ? -1.764 -37.389 3.214 1.00 81.25 719 ARG A N 1
ATOM 5559 C CA . ARG A 1 719 ? -0.512 -36.676 3.517 1.00 81.25 719 ARG A CA 1
ATOM 5560 C C . ARG A 1 719 ? -0.297 -36.503 5.018 1.00 81.25 719 ARG A C 1
ATOM 5562 O O . ARG A 1 719 ? 0.829 -36.653 5.472 1.00 81.25 719 ARG A O 1
ATOM 5569 N N . GLN A 1 720 ? -1.358 -36.233 5.778 1.00 79.25 720 GLN A N 1
ATOM 5570 C CA . GLN A 1 720 ? -1.306 -36.170 7.238 1.00 79.25 720 GLN A CA 1
ATOM 5571 C C . GLN A 1 720 ? -0.947 -37.534 7.837 1.00 79.25 720 GLN A C 1
ATOM 5573 O O . GLN A 1 720 ? -0.018 -37.599 8.630 1.00 79.25 720 GLN A O 1
ATOM 5578 N N . LYS A 1 721 ? -1.584 -38.628 7.389 1.00 78.88 721 LYS A N 1
ATOM 5579 C CA . LYS A 1 721 ? -1.227 -39.996 7.815 1.00 78.88 721 LYS A CA 1
ATOM 5580 C C . LYS A 1 721 ? 0.232 -40.331 7.508 1.00 78.88 721 LYS A C 1
ATOM 5582 O O . LYS A 1 721 ? 0.932 -40.798 8.394 1.00 78.88 721 LYS A O 1
ATOM 5587 N N . MET A 1 722 ? 0.712 -40.012 6.304 1.00 75.12 722 MET A N 1
ATOM 5588 C CA . MET A 1 722 ? 2.125 -40.184 5.943 1.00 75.12 722 MET A CA 1
ATOM 5589 C C . MET A 1 722 ? 3.056 -39.357 6.838 1.00 75.12 722 MET A C 1
ATOM 5591 O O . MET A 1 722 ? 4.080 -39.873 7.268 1.00 75.12 722 MET A O 1
ATOM 5595 N N . LYS A 1 723 ? 2.708 -38.098 7.156 1.00 71.81 723 LYS A N 1
ATOM 5596 C CA . LYS A 1 723 ? 3.498 -37.265 8.080 1.00 71.81 723 LYS A CA 1
ATOM 5597 C C . LYS A 1 723 ? 3.506 -37.861 9.492 1.00 71.81 723 LYS A C 1
ATOM 5599 O O . LYS A 1 723 ? 4.567 -37.941 10.097 1.00 71.81 723 LYS A O 1
ATOM 5604 N N . SER A 1 724 ? 2.365 -38.330 9.999 1.00 68.06 724 SER A N 1
ATOM 5605 C CA . SER A 1 724 ? 2.281 -39.017 11.294 1.00 68.06 724 SER A CA 1
ATOM 5606 C C . SER A 1 724 ? 3.089 -40.317 11.320 1.00 68.06 724 SER A C 1
ATOM 5608 O O . SER A 1 724 ? 3.740 -40.594 12.319 1.00 68.06 724 SER A O 1
ATOM 5610 N N . GLU A 1 725 ? 3.086 -41.098 10.236 1.00 69.81 725 GLU A N 1
ATOM 5611 C CA . GLU A 1 725 ? 3.897 -42.315 10.107 1.00 69.81 725 GLU A CA 1
ATOM 5612 C C . GLU A 1 725 ? 5.395 -42.000 10.046 1.00 69.81 725 GLU A C 1
ATOM 5614 O O . GLU A 1 725 ? 6.162 -42.657 10.738 1.00 69.81 725 GLU A O 1
ATOM 5619 N N . LEU A 1 726 ? 5.814 -40.979 9.290 1.00 63.09 726 LEU A N 1
ATOM 5620 C CA . LEU A 1 726 ? 7.205 -40.511 9.243 1.00 63.09 726 LEU A CA 1
ATOM 5621 C C . LEU A 1 726 ? 7.698 -40.062 10.621 1.00 63.09 726 LEU A C 1
ATOM 5623 O O . LEU A 1 726 ? 8.734 -40.542 11.065 1.00 63.09 726 LEU A O 1
ATOM 5627 N N . ILE A 1 727 ? 6.912 -39.253 11.341 1.00 56.94 727 ILE A N 1
ATOM 5628 C CA . ILE A 1 727 ? 7.226 -38.856 12.723 1.00 56.94 727 ILE A CA 1
ATOM 5629 C C . ILE A 1 727 ? 7.301 -40.096 13.630 1.00 56.94 727 ILE A C 1
ATOM 5631 O O . ILE A 1 727 ? 8.192 -40.211 14.464 1.00 56.94 727 ILE A O 1
ATOM 5635 N N . HIS A 1 728 ? 6.404 -41.072 13.460 1.00 49.28 728 HIS A N 1
ATOM 5636 C CA . HIS A 1 728 ? 6.408 -42.293 14.269 1.00 49.28 728 HIS A CA 1
ATOM 5637 C C . HIS A 1 728 ? 7.572 -43.251 13.924 1.00 49.28 728 HIS A C 1
ATOM 5639 O O . HIS A 1 728 ? 7.997 -44.024 14.788 1.00 49.28 728 HIS A O 1
ATOM 5645 N N . VAL A 1 729 ? 8.084 -43.229 12.689 1.00 51.00 729 VAL A N 1
ATOM 5646 C CA . VAL A 1 729 ? 9.278 -43.978 12.259 1.00 51.00 729 VAL A CA 1
ATOM 5647 C C . VAL A 1 729 ? 10.545 -43.286 12.763 1.00 51.00 729 VAL A C 1
ATOM 5649 O O . VAL A 1 729 ? 11.392 -43.960 13.341 1.00 51.00 729 VAL A O 1
ATOM 5652 N N . GLU A 1 730 ? 10.630 -41.958 12.671 1.00 41.94 730 GLU A N 1
ATOM 5653 C CA . GLU A 1 730 ? 11.723 -41.167 13.254 1.00 41.94 730 GLU A CA 1
ATOM 5654 C C . GLU A 1 730 ? 11.780 -41.309 14.785 1.00 41.94 730 GLU A C 1
ATOM 5656 O O . GLU A 1 730 ? 12.862 -41.438 15.348 1.00 41.94 730 GLU A O 1
ATOM 5661 N N . CYS A 1 731 ? 10.636 -41.413 15.473 1.00 41.16 731 CYS A N 1
ATOM 5662 C CA . CYS A 1 731 ? 10.603 -41.716 16.910 1.00 41.16 731 CYS A CA 1
ATOM 5663 C C . CYS A 1 731 ? 10.936 -43.181 17.259 1.00 41.16 731 CYS A C 1
ATOM 5665 O O . CYS A 1 731 ? 11.149 -43.487 18.430 1.00 41.16 731 CYS A O 1
ATOM 5667 N N . LYS A 1 732 ? 10.946 -44.111 16.293 1.00 39.75 732 LYS A N 1
ATOM 5668 C CA . LYS A 1 732 ? 11.372 -45.508 16.518 1.00 39.75 732 LYS A CA 1
ATOM 5669 C C . LYS A 1 732 ? 12.843 -45.737 16.183 1.00 39.75 732 LYS A C 1
ATOM 5671 O O . LYS A 1 732 ? 13.451 -46.630 16.766 1.00 39.75 732 LYS A O 1
ATOM 5676 N N . GLU A 1 733 ? 13.412 -44.931 15.296 1.00 33.78 733 GLU A N 1
ATOM 5677 C CA . GLU A 1 733 ? 14.849 -44.878 15.032 1.00 33.78 733 GLU A CA 1
ATOM 5678 C C . GLU A 1 733 ? 15.468 -43.661 15.734 1.00 33.78 733 GLU A C 1
ATOM 5680 O O . GLU A 1 733 ? 16.023 -42.756 15.114 1.00 33.78 733 GLU A O 1
ATOM 5685 N N . GLU A 1 734 ? 15.416 -43.661 17.070 1.00 32.03 734 GLU A N 1
ATOM 5686 C CA . GLU A 1 734 ? 16.285 -42.813 17.888 1.00 32.03 734 GLU A CA 1
ATOM 5687 C C . GLU A 1 734 ? 17.737 -43.267 17.688 1.00 32.03 734 GLU A C 1
ATOM 5689 O O . GLU A 1 734 ? 18.223 -44.134 18.408 1.00 32.03 734 GLU A O 1
ATOM 5694 N N . ASN A 1 735 ? 18.394 -42.766 16.638 1.00 33.72 735 ASN A N 1
ATOM 5695 C CA . ASN A 1 735 ? 19.837 -42.517 16.527 1.00 33.72 735 ASN A CA 1
ATOM 5696 C C . ASN A 1 735 ? 20.200 -42.199 15.070 1.00 33.72 735 ASN A C 1
ATOM 5698 O O . ASN A 1 735 ? 20.820 -43.023 14.404 1.00 33.72 735 ASN A O 1
ATOM 5702 N N . SER A 1 736 ? 19.856 -41.009 14.568 1.00 29.09 736 SER A N 1
ATOM 5703 C CA . SER A 1 736 ? 20.645 -40.305 13.538 1.00 29.09 736 SER A CA 1
ATOM 5704 C C . SER A 1 736 ? 20.126 -38.885 13.327 1.00 29.09 736 SER A C 1
ATOM 5706 O O . SER A 1 736 ? 19.072 -38.665 12.744 1.00 29.09 736 SER A O 1
ATOM 5708 N N . ALA A 1 737 ? 20.905 -37.910 13.789 1.00 33.69 737 ALA A N 1
ATOM 5709 C CA . ALA A 1 737 ? 20.719 -36.500 13.487 1.00 33.69 737 ALA A CA 1
ATOM 5710 C C . ALA A 1 737 ? 20.889 -36.248 11.979 1.00 33.69 737 ALA A C 1
ATOM 5712 O O . ALA A 1 737 ? 21.998 -36.383 11.464 1.00 33.69 737 ALA A O 1
ATOM 5713 N N . LEU A 1 738 ? 19.825 -35.850 11.277 1.00 28.41 738 LEU A N 1
ATOM 5714 C CA . LEU A 1 738 ? 19.913 -35.362 9.900 1.00 28.41 738 LEU A CA 1
ATOM 5715 C C . LEU A 1 738 ? 18.996 -34.148 9.682 1.00 28.41 738 LEU A C 1
ATOM 5717 O O . LEU A 1 738 ? 17.789 -34.269 9.545 1.00 28.41 738 LEU A O 1
ATOM 5721 N N . HIS A 1 739 ? 19.645 -32.982 9.662 1.00 26.59 739 HIS A N 1
ATOM 5722 C CA . HIS A 1 739 ? 19.320 -31.753 8.932 1.00 26.59 739 HIS A CA 1
ATOM 5723 C C . HIS A 1 739 ? 17.845 -31.448 8.592 1.00 26.59 739 HIS A C 1
ATOM 5725 O O . HIS A 1 739 ? 17.365 -31.756 7.503 1.00 26.59 739 HIS A O 1
ATOM 5731 N N . GLU A 1 740 ? 17.207 -30.645 9.453 1.00 28.53 740 GLU A N 1
ATOM 5732 C CA . GLU A 1 740 ? 16.106 -29.743 9.086 1.00 28.53 740 GLU A CA 1
ATOM 5733 C C . GLU A 1 740 ? 16.627 -28.670 8.117 1.00 28.53 740 GLU A C 1
ATOM 5735 O O . GLU A 1 740 ? 17.109 -27.605 8.504 1.00 28.53 740 GLU A O 1
ATOM 5740 N N . GLY A 1 741 ? 16.604 -28.976 6.829 1.00 26.83 741 GLY A N 1
ATOM 5741 C CA . GLY A 1 741 ? 17.099 -28.079 5.798 1.00 26.83 741 GLY A CA 1
ATOM 5742 C C . GLY A 1 741 ? 16.457 -28.386 4.464 1.00 26.83 741 GLY A C 1
ATOM 5743 O O . GLY A 1 741 ? 17.131 -28.911 3.593 1.00 26.83 741 GLY A O 1
ATOM 5744 N N . ASP A 1 742 ? 15.151 -28.131 4.352 1.00 27.41 742 ASP A N 1
ATOM 5745 C CA . ASP A 1 742 ? 14.510 -27.504 3.186 1.00 27.41 742 ASP A CA 1
ATOM 5746 C C . ASP A 1 742 ? 12.980 -27.671 3.247 1.00 27.41 742 ASP A C 1
ATOM 5748 O O . ASP A 1 742 ? 12.437 -28.763 3.126 1.00 27.41 742 ASP A O 1
ATOM 5752 N N . LEU A 1 743 ? 12.281 -26.538 3.376 1.00 30.78 743 LEU A N 1
ATOM 5753 C CA . LEU A 1 743 ? 10.856 -26.360 3.071 1.00 30.78 743 LEU A CA 1
ATOM 5754 C C . LEU A 1 743 ? 9.865 -27.322 3.763 1.00 30.78 743 LEU A C 1
ATOM 5756 O O . LEU A 1 743 ? 9.157 -28.085 3.102 1.00 30.78 743 LEU A O 1
ATOM 5760 N N . GLU A 1 744 ? 9.637 -27.136 5.067 1.00 30.77 744 GLU A N 1
ATOM 5761 C CA . GLU A 1 744 ? 8.301 -27.383 5.627 1.00 30.77 744 GLU A CA 1
ATOM 5762 C C . GLU A 1 744 ? 7.317 -26.355 5.037 1.00 30.77 744 GLU A C 1
ATOM 5764 O O . GLU A 1 744 ? 6.952 -25.354 5.654 1.00 30.77 744 GLU A O 1
ATOM 5769 N N . ALA A 1 745 ? 6.874 -26.571 3.797 1.00 41.03 745 ALA A N 1
ATOM 5770 C CA . ALA A 1 745 ? 5.599 -26.022 3.367 1.00 41.03 745 ALA A CA 1
ATOM 5771 C C . ALA A 1 745 ? 4.547 -26.669 4.274 1.00 41.03 745 ALA A C 1
ATOM 5773 O O . ALA A 1 745 ? 4.213 -27.840 4.097 1.00 41.03 745 ALA A O 1
ATOM 5774 N N . THR A 1 746 ? 4.111 -25.932 5.294 1.00 49.78 746 THR A N 1
ATOM 5775 C CA . THR A 1 746 ? 3.107 -26.337 6.279 1.00 49.78 746 THR A CA 1
ATOM 5776 C C . THR A 1 746 ? 1.959 -27.006 5.525 1.00 49.78 746 THR A C 1
ATOM 5778 O O . THR A 1 746 ? 1.301 -26.361 4.706 1.00 49.78 746 THR A O 1
ATOM 5781 N N . ILE A 1 747 ? 1.780 -28.322 5.696 1.00 49.81 747 ILE A N 1
ATOM 5782 C CA . ILE A 1 747 ? 0.649 -29.029 5.088 1.00 49.81 747 ILE A CA 1
ATOM 5783 C C . ILE A 1 747 ? -0.594 -28.348 5.667 1.00 49.81 747 ILE A C 1
ATOM 5785 O O . ILE A 1 747 ? -0.709 -28.326 6.890 1.00 49.81 747 ILE A O 1
ATOM 5789 N N . PRO A 1 748 ? -1.476 -27.746 4.848 1.00 57.81 748 PRO A N 1
ATOM 5790 C CA . PRO A 1 748 ? -2.663 -27.098 5.378 1.00 57.81 748 PRO A CA 1
ATOM 5791 C C . PRO A 1 748 ? -3.492 -28.133 6.131 1.00 57.81 748 PRO A C 1
ATOM 5793 O O . PRO A 1 748 ? -3.672 -29.256 5.642 1.00 57.81 748 PRO A O 1
ATOM 5796 N N . ASP A 1 749 ? -3.974 -27.755 7.313 1.00 66.19 749 ASP A N 1
ATOM 5797 C CA . ASP A 1 749 ? -4.888 -28.592 8.072 1.00 66.19 749 ASP A CA 1
ATOM 5798 C C . ASP A 1 749 ? -6.114 -28.882 7.198 1.00 66.19 749 ASP A C 1
ATOM 5800 O O . ASP A 1 749 ? -6.703 -27.987 6.586 1.00 66.19 749 ASP A O 1
ATOM 5804 N N . GLY A 1 750 ? -6.446 -30.169 7.050 1.00 71.50 750 GLY A N 1
ATOM 5805 C CA . GLY A 1 750 ? -7.682 -30.582 6.388 1.00 71.50 750 GLY A CA 1
ATOM 5806 C C . GLY A 1 750 ? -8.919 -29.987 7.078 1.00 71.50 750 GLY A C 1
ATOM 5807 O O . GLY A 1 750 ? -8.816 -29.445 8.178 1.00 71.50 750 GLY A O 1
ATOM 5808 N N . PRO A 1 751 ? -10.114 -30.098 6.469 1.00 82.56 751 PRO A N 1
ATOM 5809 C CA . PRO A 1 751 ? -11.330 -29.572 7.082 1.00 82.56 751 PRO A CA 1
ATOM 5810 C C . PRO A 1 751 ? -11.583 -30.214 8.449 1.00 82.56 751 PRO A C 1
ATOM 5812 O O . PRO A 1 751 ? -11.480 -31.445 8.593 1.00 82.56 751 PRO A O 1
ATOM 5815 N N . THR A 1 752 ? -11.976 -29.381 9.416 1.00 82.62 752 THR A N 1
ATOM 5816 C CA . THR A 1 752 ? -12.457 -29.847 10.720 1.00 82.62 752 THR A CA 1
ATOM 5817 C C . THR A 1 752 ? -13.742 -30.676 10.552 1.00 82.62 752 THR A C 1
ATOM 5819 O O . THR A 1 752 ? -14.431 -30.552 9.527 1.00 82.62 752 THR A O 1
ATOM 5822 N N . PRO A 1 753 ? -14.091 -31.537 11.527 1.00 81.31 753 PRO A N 1
ATOM 5823 C CA . PRO A 1 753 ? -15.338 -32.302 11.497 1.00 81.31 753 PRO A CA 1
ATOM 5824 C C . PRO A 1 753 ? -16.583 -31.420 11.315 1.00 81.31 753 PRO A C 1
ATOM 5826 O O . PRO A 1 753 ? -17.480 -31.776 10.552 1.00 81.31 753 PRO A O 1
ATOM 5829 N N . GLU A 1 754 ? -16.609 -30.241 11.942 1.00 85.19 754 GLU A N 1
ATOM 5830 C CA . GLU A 1 754 ? -17.719 -29.285 11.870 1.00 85.19 754 GLU A CA 1
ATOM 5831 C C . GLU A 1 754 ? -17.861 -28.708 10.460 1.00 85.19 754 GLU A C 1
ATOM 5833 O O . GLU A 1 754 ? -18.957 -28.674 9.904 1.00 85.19 754 GLU A O 1
ATOM 5838 N N . ARG A 1 755 ? -16.746 -28.322 9.827 1.00 87.94 755 ARG A N 1
ATOM 5839 C CA . ARG A 1 755 ? -16.767 -27.807 8.452 1.00 87.94 755 ARG A CA 1
ATOM 5840 C C . ARG A 1 755 ? -17.198 -28.867 7.448 1.00 87.94 755 ARG A C 1
ATOM 5842 O O . ARG A 1 755 ? -17.948 -28.570 6.520 1.00 87.94 755 ARG A O 1
ATOM 5849 N N . LEU A 1 756 ? -16.744 -30.108 7.621 1.00 90.25 756 LEU A N 1
ATOM 5850 C CA . LEU A 1 756 ? -17.174 -31.207 6.758 1.00 90.25 756 LEU A CA 1
ATOM 5851 C C . LEU A 1 756 ? -18.670 -31.509 6.942 1.00 90.25 756 LEU A C 1
ATOM 5853 O O . LEU A 1 756 ? -19.363 -31.795 5.965 1.00 90.25 756 LEU A O 1
ATOM 5857 N N . GLU A 1 757 ? -19.186 -31.378 8.164 1.00 91.94 757 GLU A N 1
ATOM 5858 C CA . GLU A 1 757 ? -20.616 -31.492 8.458 1.00 91.94 757 GLU A CA 1
ATOM 5859 C C . GLU A 1 757 ? -21.441 -30.377 7.792 1.00 91.94 757 GLU A C 1
ATOM 5861 O O . GLU A 1 757 ? -22.505 -30.651 7.228 1.00 91.94 757 GLU A O 1
ATOM 5866 N N . GLU A 1 758 ? -20.939 -29.138 7.758 1.00 91.94 758 GLU A N 1
ATOM 5867 C CA . GLU A 1 758 ? -21.558 -28.059 6.978 1.00 91.94 758 GLU A CA 1
ATOM 5868 C C . GLU A 1 758 ? -21.597 -28.403 5.477 1.00 91.94 758 GLU A C 1
ATOM 5870 O O . GLU A 1 758 ? -22.620 -28.190 4.813 1.00 91.94 758 GLU A O 1
ATOM 5875 N N . VAL A 1 759 ? -20.519 -28.986 4.933 1.00 93.56 759 VAL A N 1
ATOM 5876 C CA . VAL A 1 759 ? -20.474 -29.419 3.526 1.00 93.56 759 VAL A CA 1
ATOM 5877 C C . VAL A 1 759 ? -21.519 -30.502 3.287 1.00 93.56 759 VAL A C 1
ATOM 5879 O O . VAL A 1 759 ? -22.300 -30.399 2.343 1.00 93.56 759 VAL A O 1
ATOM 5882 N N . PHE A 1 760 ? -21.596 -31.513 4.150 1.00 94.94 760 PHE A N 1
ATOM 5883 C CA . PHE A 1 760 ? -22.591 -32.579 4.046 1.00 94.94 760 PHE A CA 1
ATOM 5884 C C . PHE A 1 760 ? -24.021 -32.060 4.144 1.00 94.94 760 PHE A C 1
ATOM 5886 O O . PHE A 1 760 ? -24.873 -32.460 3.346 1.00 94.94 760 PHE A O 1
ATOM 5893 N N . SER A 1 761 ? -24.274 -31.107 5.036 1.00 93.12 761 SER A N 1
ATOM 5894 C CA . SER A 1 761 ? -25.556 -30.411 5.117 1.00 93.12 761 SER A CA 1
ATOM 5895 C C . SER A 1 761 ? -25.887 -29.700 3.801 1.00 93.12 761 SER A C 1
ATOM 5897 O O . SER A 1 761 ? -27.001 -29.830 3.285 1.00 93.12 761 SER A O 1
ATOM 5899 N N . CYS A 1 762 ? -24.914 -29.023 3.186 1.00 92.19 762 CYS A N 1
ATOM 5900 C CA . CYS A 1 762 ? -25.083 -28.405 1.872 1.00 92.19 762 CYS A CA 1
ATOM 5901 C C . CYS A 1 762 ? -25.342 -29.445 0.765 1.00 92.19 762 CYS A C 1
ATOM 5903 O O . CYS A 1 762 ? -26.200 -29.213 -0.088 1.00 92.19 762 CYS A O 1
ATOM 5905 N N . LEU A 1 763 ? -24.660 -30.599 0.775 1.00 93.44 763 LEU A N 1
ATOM 5906 C CA . LEU A 1 763 ? -24.870 -31.682 -0.199 1.00 93.44 763 LEU A CA 1
ATOM 5907 C C . LEU A 1 763 ? -26.285 -32.246 -0.123 1.00 93.44 763 LEU A C 1
ATOM 5909 O O . LEU A 1 763 ? -26.937 -32.430 -1.153 1.00 93.44 763 LEU A O 1
ATOM 5913 N N . LEU A 1 764 ? -26.765 -32.500 1.096 1.00 92.81 764 LEU A N 1
ATOM 5914 C CA . LEU A 1 764 ? -28.114 -32.997 1.339 1.00 92.81 764 LEU A CA 1
ATOM 5915 C C . LEU A 1 764 ? -29.161 -31.987 0.865 1.00 92.81 764 LEU A C 1
ATOM 5917 O O . LEU A 1 764 ? -30.080 -32.369 0.142 1.00 92.81 764 LEU A O 1
ATOM 5921 N N . ARG A 1 765 ? -28.979 -30.696 1.175 1.00 89.56 765 ARG A N 1
ATOM 5922 C CA . ARG A 1 765 ? -29.851 -29.607 0.693 1.00 89.56 765 ARG A CA 1
ATOM 5923 C C . ARG A 1 765 ? -29.853 -29.485 -0.831 1.00 89.56 765 ARG A C 1
ATOM 5925 O O . ARG A 1 765 ? -30.907 -29.276 -1.421 1.00 89.56 765 ARG A O 1
ATOM 5932 N N . ALA A 1 766 ? -28.696 -29.643 -1.472 1.00 87.50 766 ALA A N 1
ATOM 5933 C CA . ALA A 1 766 ? -28.559 -29.612 -2.929 1.00 87.50 766 ALA A CA 1
ATOM 5934 C C . ALA A 1 766 ? -29.026 -30.911 -3.625 1.00 87.50 766 ALA A C 1
ATOM 5936 O O . ALA A 1 766 ? -29.121 -30.959 -4.853 1.00 87.50 766 ALA A O 1
ATOM 5937 N N . GLY A 1 767 ? -29.301 -31.982 -2.873 1.00 87.94 767 GLY A N 1
ATOM 5938 C CA . GLY A 1 767 ? -29.628 -33.293 -3.434 1.00 87.94 767 GLY A CA 1
ATOM 5939 C C . GLY A 1 767 ? -28.467 -33.930 -4.210 1.00 87.94 767 GLY A C 1
ATOM 5940 O O . GLY A 1 767 ? -28.703 -34.684 -5.155 1.00 87.94 767 GLY A O 1
ATOM 5941 N N . VAL A 1 768 ? -27.221 -33.613 -3.851 1.00 89.81 768 VAL A N 1
ATOM 5942 C CA . VAL A 1 768 ? -26.011 -34.179 -4.465 1.00 89.81 768 VAL A CA 1
ATOM 5943 C C . VAL A 1 768 ? -25.661 -35.487 -3.758 1.00 89.81 768 VAL A C 1
ATOM 5945 O O . VAL A 1 768 ? -25.656 -35.566 -2.529 1.00 89.81 768 VAL A O 1
ATOM 5948 N N . LYS A 1 769 ? -25.390 -36.543 -4.533 1.00 89.69 769 LYS A N 1
ATOM 5949 C CA . LYS A 1 769 ? -24.965 -37.838 -3.981 1.00 89.69 769 LYS A CA 1
ATOM 5950 C C . LYS A 1 769 ? -23.509 -37.760 -3.523 1.00 89.69 769 LYS A C 1
ATOM 5952 O O . LYS A 1 769 ? -22.676 -37.199 -4.232 1.00 89.69 769 LYS A O 1
ATOM 5957 N N . LEU A 1 770 ? -23.211 -38.358 -2.370 1.00 92.12 770 LEU A N 1
ATOM 5958 C CA . LEU A 1 770 ? -21.831 -38.552 -1.937 1.00 92.12 770 LEU A CA 1
ATOM 5959 C C . LEU A 1 770 ? -21.208 -39.680 -2.779 1.00 92.12 770 LEU A C 1
ATOM 5961 O O . LEU A 1 770 ? -21.824 -40.741 -2.872 1.00 92.12 770 LEU A O 1
ATOM 5965 N N . PRO A 1 771 ? -20.045 -39.473 -3.417 1.00 91.75 771 PRO A N 1
ATOM 5966 C CA . PRO A 1 771 ? -19.407 -40.501 -4.234 1.00 91.75 771 PRO A CA 1
ATOM 5967 C C . PRO A 1 771 ? -18.885 -41.682 -3.405 1.00 91.75 771 PRO A C 1
ATOM 5969 O O . PRO A 1 771 ? -18.246 -41.477 -2.371 1.00 91.75 771 PRO A O 1
ATOM 5972 N N . ASP A 1 772 ? -19.048 -42.903 -3.919 1.00 90.56 772 ASP A N 1
ATOM 5973 C CA . ASP A 1 772 ? -18.660 -44.147 -3.229 1.00 90.56 772 ASP A CA 1
ATOM 5974 C C . ASP A 1 772 ? -17.166 -44.204 -2.874 1.00 90.56 772 ASP A C 1
ATOM 5976 O O . ASP A 1 772 ? -16.781 -44.780 -1.858 1.00 90.56 772 ASP A O 1
ATOM 5980 N N . PHE A 1 773 ? -16.303 -43.554 -3.666 1.00 93.19 773 PHE A N 1
ATOM 5981 C CA . PHE A 1 773 ? -14.861 -43.521 -3.398 1.00 93.19 773 PHE A CA 1
ATOM 5982 C C . PHE A 1 773 ? -14.512 -42.857 -2.057 1.00 93.19 773 PHE A C 1
ATOM 5984 O O . PHE A 1 773 ? -13.423 -43.090 -1.536 1.00 93.19 773 PHE A O 1
ATOM 5991 N N . PHE A 1 774 ? -15.400 -42.018 -1.512 1.00 93.69 774 PHE A N 1
ATOM 5992 C CA . PHE A 1 774 ? -15.187 -41.330 -0.241 1.00 93.69 774 PHE A CA 1
ATOM 5993 C C . PHE A 1 774 ? -15.600 -42.184 0.970 1.00 93.69 774 PHE A C 1
ATOM 5995 O O . PHE A 1 774 ? -15.240 -41.856 2.101 1.00 93.69 774 PHE A O 1
ATOM 6002 N N . ALA A 1 775 ? -16.298 -43.308 0.759 1.00 91.94 775 ALA A N 1
ATOM 6003 C CA . ALA A 1 775 ? -16.768 -44.191 1.829 1.00 91.94 775 ALA A CA 1
ATOM 6004 C C . ALA A 1 775 ? -15.668 -44.629 2.824 1.00 91.94 775 ALA A C 1
ATOM 6006 O O . ALA A 1 775 ? -15.933 -44.600 4.028 1.00 91.94 775 ALA A O 1
ATOM 6007 N N . PRO A 1 776 ? -14.428 -44.972 2.404 1.00 90.44 776 PRO A N 1
ATOM 6008 C CA . PRO A 1 776 ? -13.369 -45.352 3.342 1.00 90.44 776 PRO A CA 1
ATOM 6009 C C . PRO A 1 776 ? -12.927 -44.203 4.257 1.00 90.44 776 PRO A C 1
ATOM 6011 O O . PRO A 1 776 ? -12.668 -44.422 5.438 1.00 90.44 776 PRO A O 1
ATOM 6014 N N . GLU A 1 777 ? -12.854 -42.978 3.726 1.00 90.44 777 GLU A N 1
ATOM 6015 C CA . GLU A 1 777 ? -12.481 -41.788 4.501 1.00 90.44 777 GLU A CA 1
ATOM 6016 C C . GLU A 1 777 ? -13.599 -41.398 5.473 1.00 90.44 777 GLU A C 1
ATOM 6018 O O . GLU A 1 777 ? -13.326 -41.112 6.637 1.00 90.44 777 GLU A O 1
ATOM 6023 N N . LEU A 1 778 ? -14.861 -41.466 5.033 1.00 92.06 778 LEU A N 1
ATOM 6024 C CA . LEU A 1 778 ? -16.017 -41.265 5.906 1.00 92.06 778 LEU A CA 1
ATOM 6025 C C . LEU A 1 778 ? -16.053 -42.301 7.040 1.00 92.06 778 LEU A C 1
ATOM 6027 O O . LEU A 1 778 ? -16.226 -41.931 8.197 1.00 92.06 778 LEU A O 1
ATOM 6031 N N . THR A 1 779 ? -15.822 -43.578 6.721 1.00 91.38 779 THR A N 1
ATOM 6032 C CA . THR A 1 779 ? -15.747 -44.663 7.715 1.00 91.38 779 THR A CA 1
ATOM 6033 C C . THR A 1 779 ? -14.660 -44.384 8.750 1.00 91.38 779 THR A C 1
ATOM 6035 O O . THR A 1 779 ? -14.896 -44.537 9.944 1.00 91.38 779 THR A O 1
ATOM 6038 N N . ALA A 1 780 ? -13.471 -43.959 8.308 1.00 88.88 780 ALA A N 1
ATOM 6039 C CA . ALA A 1 780 ? -12.372 -43.631 9.210 1.00 88.88 780 ALA A CA 1
ATOM 6040 C C . ALA A 1 780 ? -12.738 -42.474 10.150 1.00 88.88 780 ALA A C 1
ATOM 6042 O O . ALA A 1 780 ? -12.555 -42.603 11.355 1.00 88.88 780 ALA A O 1
ATOM 6043 N N . ARG A 1 781 ? -13.309 -41.385 9.618 1.00 88.25 781 ARG A N 1
ATOM 6044 C CA . ARG A 1 781 ? -13.699 -40.208 10.410 1.00 88.25 781 ARG A CA 1
ATOM 6045 C C . ARG A 1 781 ? -14.786 -40.523 11.431 1.00 88.25 781 ARG A C 1
ATOM 6047 O O . ARG A 1 781 ? -14.651 -40.134 12.582 1.00 88.25 781 ARG A O 1
ATOM 6054 N N . VAL A 1 782 ? -15.816 -41.270 11.036 1.00 87.50 782 VAL A N 1
ATOM 6055 C CA . VAL A 1 782 ? -16.889 -41.678 11.955 1.00 87.50 782 VAL A CA 1
ATOM 6056 C C . VAL A 1 782 ? -16.353 -42.581 13.059 1.00 87.50 782 VAL A C 1
ATOM 6058 O O . VAL A 1 782 ? -16.663 -42.339 14.218 1.00 87.50 782 VAL A O 1
ATOM 6061 N N . ARG A 1 783 ? -15.475 -43.542 12.742 1.00 86.75 783 ARG A N 1
ATOM 6062 C CA . ARG A 1 783 ? -14.809 -44.359 13.768 1.00 86.75 783 ARG A CA 1
ATOM 6063 C C . ARG A 1 783 ? -13.935 -43.537 14.706 1.00 86.75 783 ARG A C 1
ATOM 6065 O O . ARG A 1 783 ? -13.839 -43.880 15.873 1.00 86.75 783 ARG A O 1
ATOM 6072 N N . THR A 1 784 ? -13.292 -42.473 14.226 1.00 84.88 784 THR A N 1
ATOM 6073 C CA . THR A 1 784 ? -12.557 -41.549 15.100 1.00 84.88 784 THR A CA 1
ATOM 6074 C C . THR A 1 784 ? -13.510 -40.820 16.044 1.00 84.88 784 THR A C 1
ATOM 6076 O O . THR A 1 784 ? -13.266 -40.817 17.244 1.00 84.88 784 THR A O 1
ATOM 6079 N N . THR A 1 785 ? -14.624 -40.282 15.538 1.00 82.00 785 THR A N 1
ATOM 6080 C CA . THR A 1 785 ? -15.637 -39.606 16.366 1.00 82.00 785 THR A CA 1
ATOM 6081 C C . THR A 1 785 ? -16.267 -40.547 17.395 1.00 82.00 785 THR A C 1
ATOM 6083 O O . THR A 1 785 ? -16.379 -40.187 18.562 1.00 82.00 785 THR A O 1
ATOM 6086 N N . GLU A 1 786 ? -16.635 -41.768 16.998 1.00 82.69 786 GLU A N 1
ATOM 6087 C CA . GLU A 1 786 ? -17.147 -42.793 17.920 1.00 82.69 786 GLU A CA 1
ATOM 6088 C C . GLU A 1 786 ? -16.054 -43.225 18.919 1.00 82.69 786 GLU A C 1
ATOM 6090 O O . GLU A 1 786 ? -16.308 -43.348 20.119 1.00 82.69 786 GLU A O 1
ATOM 6095 N N . GLY A 1 787 ? -14.817 -43.366 18.431 1.00 74.12 787 GLY A N 1
ATOM 6096 C CA . GLY A 1 787 ? -13.627 -43.771 19.172 1.00 74.12 787 GLY A CA 1
ATOM 6097 C C . GLY A 1 787 ? -13.232 -42.813 20.295 1.00 74.12 787 GLY A C 1
ATOM 6098 O O . GLY A 1 787 ? -12.921 -43.273 21.393 1.00 74.12 787 GLY A O 1
ATOM 6099 N N . GLU A 1 788 ? -13.308 -41.499 20.064 1.00 68.56 788 GLU A N 1
ATOM 6100 C CA . GLU A 1 788 ? -13.082 -40.454 21.079 1.00 68.56 788 GLU A CA 1
ATOM 6101 C C . GLU A 1 788 ? -14.065 -40.556 22.264 1.00 68.56 788 GLU A C 1
ATOM 6103 O O . GLU A 1 788 ? -13.757 -40.124 23.379 1.00 68.56 788 GLU A O 1
ATOM 6108 N N . GLY A 1 789 ? -15.230 -41.181 22.053 1.00 53.78 789 GLY A N 1
ATOM 6109 C CA . GLY A 1 789 ? -16.209 -41.491 23.096 1.00 53.78 789 GLY A CA 1
ATOM 6110 C C . GLY A 1 789 ? -15.948 -42.784 23.872 1.00 53.78 789 GLY A C 1
ATOM 6111 O O . GLY A 1 789 ? -16.543 -42.965 24.936 1.00 53.78 789 GLY A O 1
ATOM 6112 N N . THR A 1 790 ? -15.075 -43.674 23.392 1.00 49.91 790 THR A N 1
ATOM 6113 C CA . THR A 1 790 ? -14.809 -44.966 24.046 1.00 49.91 790 THR A CA 1
ATOM 6114 C C . THR A 1 790 ? -13.945 -44.754 25.294 1.00 49.91 790 THR A C 1
ATOM 6116 O O . THR A 1 790 ? -12.812 -44.281 25.178 1.00 49.91 790 THR A O 1
ATOM 6119 N N . PRO A 1 791 ? -14.424 -45.086 26.505 1.00 45.84 791 PRO A N 1
ATOM 6120 C CA . PRO A 1 791 ? -13.627 -44.918 27.712 1.00 45.84 791 PRO A CA 1
ATOM 6121 C C . PRO A 1 791 ? -12.419 -45.874 27.695 1.00 45.84 791 PRO A C 1
ATOM 6123 O O . PRO A 1 791 ? -12.582 -47.047 27.341 1.00 45.84 791 PRO A O 1
ATOM 6126 N N . PRO A 1 792 ? -11.217 -45.437 28.120 1.00 45.94 792 PRO A N 1
ATOM 6127 C CA . PRO A 1 792 ? -10.155 -46.374 28.458 1.00 45.94 792 PRO A CA 1
ATOM 6128 C C . PRO A 1 792 ? -10.684 -47.283 29.571 1.00 45.94 792 PRO A C 1
ATOM 6130 O O . PRO A 1 792 ? -11.102 -46.798 30.618 1.00 45.94 792 PRO A O 1
ATOM 6133 N N . SER A 1 793 ? -10.744 -48.586 29.291 1.00 44.41 793 SER A N 1
ATOM 6134 C CA . SER A 1 793 ? -11.094 -49.697 30.188 1.00 44.41 793 SER A CA 1
ATOM 6135 C C . SER A 1 793 ? -11.341 -49.299 31.658 1.00 44.41 793 SER A C 1
ATOM 6137 O O . SER A 1 793 ? -10.397 -49.262 32.443 1.00 44.41 793 SER A O 1
ATOM 6139 N N . GLY A 1 794 ? -12.593 -49.019 32.048 1.00 48.03 794 GLY A N 1
ATOM 6140 C CA . GLY A 1 794 ? -12.956 -48.864 33.468 1.00 48.03 794 GLY A CA 1
ATOM 6141 C C . GLY A 1 794 ? -13.998 -47.803 33.837 1.00 48.03 794 GLY A C 1
ATOM 6142 O O . GLY A 1 794 ? -14.570 -47.908 34.918 1.00 48.03 794 GLY A O 1
ATOM 6143 N N . GLU A 1 795 ? -14.310 -46.825 32.982 1.00 38.31 795 GLU A N 1
ATOM 6144 C CA . GLU A 1 795 ? -15.304 -45.783 33.307 1.00 38.31 795 GLU A CA 1
ATOM 6145 C C . GLU A 1 795 ? -16.657 -46.019 32.616 1.00 38.31 795 GLU A C 1
ATOM 6147 O O . GLU A 1 795 ? -16.879 -45.660 31.460 1.00 38.31 795 GLU A O 1
ATOM 6152 N N . THR A 1 796 ? -17.605 -46.606 33.346 1.00 40.59 796 THR A N 1
ATOM 6153 C CA . THR A 1 796 ? -19.014 -46.712 32.940 1.00 40.59 796 THR A CA 1
ATOM 6154 C C . THR A 1 796 ? -19.719 -45.367 33.148 1.00 40.59 796 THR A C 1
ATOM 6156 O O . THR A 1 796 ? -20.316 -45.142 34.200 1.00 40.59 796 THR A O 1
ATOM 6159 N N . GLY A 1 797 ? -19.633 -44.439 32.190 1.00 42.94 797 GLY A N 1
ATOM 6160 C CA . GLY A 1 797 ? -20.366 -43.170 32.326 1.00 42.94 797 GLY A CA 1
ATOM 6161 C C . GLY A 1 797 ? -20.210 -42.099 31.245 1.00 42.94 797 GLY A C 1
ATOM 6162 O O . GLY A 1 797 ? -20.932 -41.104 31.309 1.00 42.94 797 GLY A O 1
ATOM 6163 N N . ARG A 1 798 ? -19.323 -42.244 30.249 1.00 43.81 798 ARG A N 1
ATOM 6164 C CA . ARG A 1 798 ? -19.270 -41.274 29.140 1.00 43.81 798 ARG A CA 1
ATOM 6165 C C . ARG A 1 798 ? -20.409 -41.513 28.148 1.00 43.81 798 ARG A C 1
ATOM 6167 O O . ARG A 1 798 ? -20.658 -42.645 27.741 1.00 43.81 798 ARG A O 1
ATOM 6174 N N . LYS A 1 799 ? -21.093 -40.428 27.763 1.00 50.59 799 LYS A N 1
ATOM 6175 C CA . LYS A 1 799 ? -22.055 -40.433 26.654 1.00 50.59 799 LYS A CA 1
ATOM 6176 C C . LYS A 1 799 ? -21.301 -40.817 25.373 1.00 50.59 799 LYS A C 1
ATOM 6178 O O . LYS A 1 799 ? -20.245 -40.230 25.138 1.00 50.59 799 LYS A O 1
ATOM 6183 N N . PRO A 1 800 ? -21.803 -41.756 24.555 1.00 56.72 800 PRO A N 1
ATOM 6184 C CA . PRO A 1 800 ? -21.206 -42.021 23.251 1.00 56.72 800 PRO A CA 1
ATOM 6185 C C . PRO A 1 800 ? -21.168 -40.723 22.430 1.00 56.72 800 PRO A C 1
ATOM 6187 O O . PRO A 1 800 ? -22.160 -39.992 22.371 1.00 56.72 800 PRO A O 1
ATOM 6190 N N . HIS A 1 801 ? -20.021 -40.423 21.817 1.00 75.31 801 H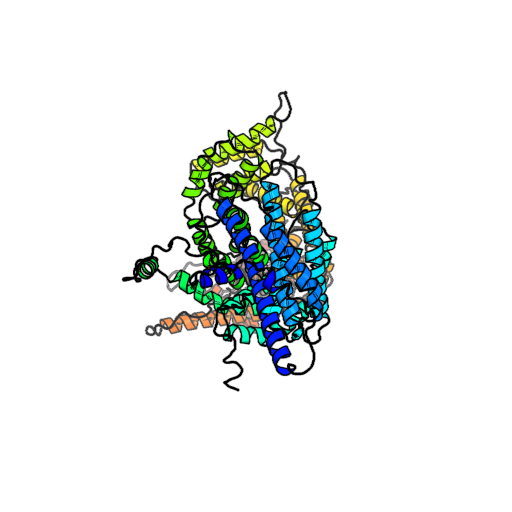IS A N 1
ATOM 6191 C CA . HIS A 1 801 ? -19.926 -39.353 20.829 1.00 75.31 801 HIS A CA 1
ATOM 6192 C C . HIS A 1 801 ? -20.624 -39.832 19.556 1.00 75.31 801 HIS A C 1
ATOM 6194 O O . HIS A 1 801 ? -20.102 -40.650 18.804 1.00 75.31 801 HIS A O 1
ATOM 6200 N N . PHE A 1 802 ? -21.854 -39.364 19.360 1.00 84.75 802 PHE A N 1
ATOM 6201 C CA . PHE A 1 802 ? -22.633 -39.696 18.178 1.00 84.75 802 PHE A CA 1
ATOM 6202 C C . PHE A 1 802 ? -22.066 -38.997 16.935 1.00 84.75 802 PHE A C 1
ATOM 6204 O O . PHE A 1 802 ? -21.617 -37.851 17.029 1.00 84.75 802 PHE A O 1
ATOM 6211 N N . PRO A 1 803 ? -22.112 -39.648 15.758 1.00 87.31 803 PRO A N 1
ATOM 6212 C CA . PRO A 1 803 ? -21.715 -39.005 14.517 1.00 87.31 803 PRO A CA 1
ATOM 6213 C C . PRO A 1 803 ? -22.638 -37.816 14.209 1.00 87.31 803 PRO A C 1
ATOM 6215 O O . PRO A 1 803 ? -23.852 -37.924 14.419 1.00 87.31 803 PRO A O 1
ATOM 6218 N N . PRO A 1 804 ? -22.108 -36.715 13.648 1.00 90.56 804 PRO A N 1
ATOM 6219 C CA . PRO A 1 804 ? -22.927 -35.587 13.227 1.00 90.56 804 PRO A CA 1
ATOM 6220 C C . PRO A 1 804 ? -24.024 -35.982 12.212 1.00 90.56 804 PRO A C 1
ATOM 6222 O O . PRO A 1 804 ? -23.890 -36.989 11.505 1.00 90.56 804 PRO A O 1
ATOM 6225 N N . PRO A 1 805 ? -25.116 -35.206 12.091 1.00 91.12 805 PRO A N 1
ATOM 6226 C CA . PRO A 1 805 ? -26.292 -35.600 11.310 1.00 91.12 805 PRO A CA 1
ATOM 6227 C C . PRO A 1 805 ? -26.046 -35.918 9.831 1.00 91.12 805 PRO A C 1
ATOM 6229 O O . PRO A 1 805 ? -26.531 -36.931 9.321 1.00 91.12 805 PRO A O 1
ATOM 6232 N N . GLY A 1 806 ? -25.287 -35.087 9.126 1.00 92.25 806 GLY A N 1
ATOM 6233 C CA . GLY A 1 806 ? -24.901 -35.282 7.734 1.00 92.25 806 GLY A CA 1
ATOM 6234 C C . GLY A 1 806 ? -24.031 -36.522 7.557 1.00 92.25 806 GLY A C 1
ATOM 6235 O O . GLY A 1 806 ? -24.284 -37.320 6.650 1.00 92.25 806 GLY A O 1
ATOM 6236 N N . HIS A 1 807 ? -23.075 -36.733 8.465 1.00 93.25 807 HIS A N 1
ATOM 6237 C CA . HIS A 1 807 ? -22.254 -37.946 8.511 1.00 93.25 807 HIS A CA 1
ATOM 6238 C C . HIS A 1 807 ? -23.126 -39.200 8.674 1.00 93.25 807 HIS A C 1
ATOM 6240 O O . HIS A 1 807 ? -23.016 -40.128 7.872 1.00 93.25 807 HIS A O 1
ATOM 6246 N N . PHE A 1 808 ? -24.054 -39.205 9.637 1.00 93.00 808 PHE A N 1
ATOM 6247 C CA . PHE A 1 808 ? -24.987 -40.313 9.873 1.00 93.00 808 PHE A CA 1
ATOM 6248 C C . PHE A 1 808 ? -25.838 -40.646 8.636 1.00 93.00 808 PHE A C 1
ATOM 6250 O O . PHE A 1 808 ? -25.986 -41.815 8.254 1.00 93.00 808 PHE A O 1
ATOM 6257 N N . VAL A 1 809 ? -26.386 -39.620 7.973 1.00 93.75 809 VAL A N 1
ATOM 6258 C CA . VAL A 1 809 ? -27.199 -39.798 6.762 1.00 93.75 809 VAL A CA 1
ATOM 6259 C C . VAL A 1 809 ? -26.378 -40.424 5.637 1.00 93.75 809 VAL A C 1
ATOM 6261 O O . VAL A 1 809 ? -26.869 -41.328 4.958 1.00 93.75 809 VAL A O 1
ATOM 6264 N N . PHE A 1 810 ? -25.145 -39.966 5.416 1.00 94.50 810 PHE A N 1
ATOM 6265 C CA . PHE A 1 810 ? -24.298 -40.521 4.362 1.00 94.50 810 PHE A CA 1
ATOM 6266 C C . PHE A 1 810 ? -23.769 -41.917 4.688 1.00 94.50 810 PHE A C 1
ATOM 6268 O O . PHE A 1 810 ? -23.739 -42.747 3.783 1.00 94.50 810 PHE A O 1
ATOM 6275 N N . CYS A 1 811 ? -23.465 -42.221 5.953 1.00 92.25 811 CYS A N 1
ATOM 6276 C CA . CYS A 1 811 ? -23.159 -43.587 6.379 1.00 92.25 811 CYS A CA 1
ATOM 6277 C C . CYS A 1 811 ? -24.312 -44.538 6.068 1.00 92.25 811 CYS A C 1
ATOM 6279 O O . CYS A 1 811 ? -24.095 -45.584 5.467 1.00 92.25 811 CYS A O 1
ATOM 6281 N N . THR A 1 812 ? -25.543 -44.133 6.389 1.00 90.81 812 THR A N 1
ATOM 6282 C CA . THR A 1 812 ? -26.736 -44.926 6.067 1.00 90.81 812 THR A CA 1
ATOM 6283 C C . THR A 1 812 ? -26.911 -45.105 4.556 1.00 90.81 812 THR A C 1
ATOM 6285 O O . THR A 1 812 ? -27.241 -46.191 4.099 1.00 90.81 812 THR A O 1
ATOM 6288 N N . LYS A 1 813 ? -26.699 -44.052 3.754 1.00 91.38 813 LYS A N 1
ATOM 6289 C CA . LYS A 1 813 ? -26.852 -44.120 2.287 1.00 91.38 813 LYS A CA 1
ATOM 6290 C C . LYS A 1 813 ? -25.793 -44.980 1.591 1.00 91.38 813 LYS A C 1
ATOM 6292 O O . LYS A 1 813 ? -26.058 -45.441 0.486 1.00 91.38 813 LYS A O 1
ATOM 6297 N N . LEU A 1 814 ? -24.614 -45.124 2.192 1.00 90.44 814 LEU A N 1
ATOM 6298 C CA . LEU A 1 814 ? -23.486 -45.898 1.666 1.00 90.44 814 LEU A CA 1
ATOM 6299 C C . LEU A 1 814 ? -23.345 -47.275 2.339 1.00 90.44 814 LEU A C 1
ATOM 6301 O O . LEU A 1 814 ? -22.322 -47.929 2.154 1.00 90.44 814 LEU A O 1
ATOM 6305 N N . ASP A 1 815 ? -24.331 -47.693 3.143 1.00 87.56 815 ASP A N 1
ATOM 6306 C CA . ASP A 1 815 ? -24.315 -48.941 3.920 1.00 87.56 815 ASP A CA 1
ATOM 6307 C C . ASP A 1 815 ? -23.048 -49.116 4.789 1.00 87.56 815 ASP A C 1
ATOM 6309 O O . ASP A 1 815 ? -22.543 -50.221 5.000 1.00 87.56 815 ASP A O 1
ATOM 6313 N N . ILE A 1 816 ? -22.520 -48.011 5.325 1.00 88.19 816 ILE A N 1
ATOM 6314 C CA . ILE A 1 816 ? -21.368 -48.021 6.232 1.00 88.19 816 ILE A CA 1
ATOM 6315 C C . ILE A 1 816 ? -21.843 -48.437 7.626 1.00 88.19 816 ILE A C 1
ATOM 6317 O O . ILE A 1 816 ? -22.700 -47.788 8.231 1.00 88.19 816 ILE A O 1
ATOM 6321 N N . ALA A 1 817 ? -21.256 -49.509 8.159 1.00 83.88 817 ALA A N 1
ATOM 6322 C CA . ALA A 1 817 ? -21.524 -49.962 9.519 1.00 83.88 817 ALA A CA 1
ATOM 6323 C C . ALA A 1 817 ? -21.021 -48.936 10.552 1.00 83.88 817 ALA A C 1
ATOM 6325 O O . ALA A 1 817 ? -19.846 -48.571 10.541 1.00 83.88 817 ALA A O 1
ATOM 6326 N N . MET A 1 818 ? -21.917 -48.511 11.445 1.00 82.50 818 MET A N 1
ATOM 6327 C CA . MET A 1 818 ? -21.633 -47.627 12.583 1.00 82.50 818 MET A CA 1
ATOM 6328 C C . MET A 1 818 ? -21.652 -48.433 13.885 1.00 82.50 818 MET A C 1
ATOM 6330 O O . MET A 1 818 ? -22.465 -49.357 14.017 1.00 82.50 818 MET A O 1
ATOM 6334 N N . GLU A 1 819 ? -20.786 -48.085 14.839 1.00 79.25 819 GLU A N 1
ATOM 6335 C CA . GLU A 1 819 ? -20.731 -48.749 16.149 1.00 79.25 819 GLU A CA 1
ATOM 6336 C C . GLU A 1 819 ? -21.826 -48.237 17.094 1.00 79.25 819 GLU A C 1
ATOM 6338 O O . GLU A 1 819 ? -22.332 -48.989 17.932 1.00 79.25 819 GLU A O 1
ATOM 6343 N N . SER A 1 820 ? -22.262 -46.987 16.909 1.00 76.31 820 SER A N 1
ATOM 6344 C CA . SER A 1 820 ? -23.346 -46.373 17.676 1.00 76.31 820 SER A CA 1
ATOM 6345 C C . SER A 1 820 ? -24.635 -47.212 17.605 1.00 76.31 820 SER A C 1
ATOM 6347 O O . SER A 1 820 ? -25.157 -47.470 16.509 1.00 76.31 820 SER A O 1
ATOM 6349 N N . PRO A 1 821 ? -25.221 -47.626 18.747 1.00 75.69 821 PRO A N 1
ATOM 6350 C CA . PRO A 1 821 ? -26.494 -48.333 18.737 1.00 75.69 821 PRO A CA 1
ATOM 6351 C C . PRO A 1 821 ? -27.603 -47.411 18.218 1.00 75.69 821 PRO A C 1
ATOM 6353 O O . PRO A 1 821 ? -27.662 -46.231 18.560 1.00 75.69 821 PRO A O 1
ATOM 6356 N N . LEU A 1 822 ? -28.529 -47.959 17.421 1.00 77.50 822 LEU A N 1
ATOM 6357 C CA . LEU A 1 822 ? -29.741 -47.233 17.031 1.00 77.50 822 LEU A CA 1
ATOM 6358 C C . LEU A 1 822 ? -30.625 -47.072 18.270 1.00 77.50 822 LEU A C 1
ATOM 6360 O O . LEU A 1 822 ? -31.375 -47.980 18.628 1.00 77.50 822 LEU A O 1
ATOM 6364 N N . SER A 1 823 ? -30.493 -45.931 18.938 1.00 80.19 823 SER A N 1
ATOM 6365 C CA . SER A 1 823 ? -31.188 -45.600 20.176 1.00 80.19 823 SER A CA 1
ATOM 6366 C C . SER A 1 823 ? -32.039 -44.342 20.016 1.00 80.19 823 SER A C 1
ATOM 6368 O O . SER A 1 823 ? -31.905 -43.565 19.068 1.00 80.19 823 SER A O 1
ATOM 6370 N N . VAL A 1 824 ? -32.931 -44.136 20.979 1.00 77.06 824 VAL A N 1
ATOM 6371 C CA . VAL A 1 824 ? -33.705 -42.899 21.104 1.00 77.06 824 VAL A CA 1
ATOM 6372 C C . VAL A 1 824 ? -32.796 -41.692 21.370 1.00 77.06 824 VAL A C 1
ATOM 6374 O O . VAL A 1 824 ? -33.065 -40.615 20.852 1.00 77.06 824 VAL A O 1
ATOM 6377 N N . GLU A 1 825 ? -31.715 -41.874 22.131 1.00 83.38 825 GLU A N 1
ATOM 6378 C CA . GLU A 1 825 ? -30.743 -40.815 22.440 1.00 83.38 825 GLU A CA 1
ATOM 6379 C C . GLU A 1 825 ? -30.012 -40.337 21.182 1.00 83.38 825 GLU A C 1
ATOM 6381 O O . GLU A 1 825 ? -29.856 -39.134 20.981 1.00 83.38 825 GLU A O 1
ATOM 6386 N N . LEU A 1 826 ? -29.629 -41.268 20.298 1.00 85.94 826 LEU A N 1
ATOM 6387 C CA . LEU A 1 826 ? -29.053 -40.934 18.997 1.00 85.94 826 LEU A CA 1
ATOM 6388 C C . LEU A 1 826 ? -30.053 -40.129 18.160 1.00 85.94 826 LEU A C 1
ATOM 6390 O O . LEU A 1 826 ? -29.688 -39.115 17.578 1.00 85.94 826 LEU A O 1
ATOM 6394 N N . LEU A 1 827 ? -31.322 -40.550 18.114 1.00 83.94 827 LEU A N 1
ATOM 6395 C CA . LEU A 1 827 ? -32.359 -39.811 17.391 1.00 83.94 827 LEU A CA 1
ATOM 6396 C C . LEU A 1 827 ? -32.522 -38.383 17.933 1.00 83.94 827 LEU A C 1
ATOM 6398 O O . LEU A 1 827 ? -32.577 -37.440 17.150 1.00 83.94 827 LEU A O 1
ATOM 6402 N N . GLU A 1 828 ? -32.591 -38.218 19.253 1.00 84.00 828 GLU A N 1
ATOM 6403 C CA . GLU A 1 828 ? -32.697 -36.903 19.894 1.00 84.00 828 GLU A CA 1
ATOM 6404 C C . GLU A 1 828 ? -31.489 -36.020 19.594 1.00 84.00 828 GLU A C 1
ATOM 6406 O O . GLU A 1 828 ? -31.662 -34.865 19.206 1.00 84.00 828 GLU A O 1
ATOM 6411 N N . TYR A 1 829 ? -30.274 -36.562 19.688 1.00 87.50 829 TYR A N 1
ATOM 6412 C CA . TYR A 1 829 ? -29.055 -35.855 19.301 1.00 87.50 829 TYR A CA 1
ATOM 6413 C C . TYR A 1 829 ? -29.102 -35.405 17.835 1.00 87.50 829 TYR A C 1
ATOM 6415 O O . TYR A 1 829 ? -28.892 -34.228 17.539 1.00 87.50 829 TYR A O 1
ATOM 6423 N N . LEU A 1 830 ? -29.430 -36.313 16.911 1.00 89.38 830 LEU A N 1
ATOM 6424 C CA . LEU A 1 830 ? -29.459 -36.010 15.481 1.00 89.38 830 LEU A CA 1
ATOM 6425 C C . LEU A 1 830 ? -30.497 -34.927 15.155 1.00 89.38 830 LEU A C 1
ATOM 6427 O O . LEU A 1 830 ? -30.220 -34.024 14.371 1.00 89.38 830 LEU A O 1
ATOM 6431 N N . LEU A 1 831 ? -31.684 -34.997 15.763 1.00 86.19 831 LEU A N 1
ATOM 6432 C CA . LEU A 1 831 ? -32.771 -34.049 15.509 1.00 86.19 831 LEU A CA 1
ATOM 6433 C C . LEU A 1 831 ? -32.593 -32.705 16.217 1.00 86.19 831 LEU A C 1
ATOM 6435 O O . LEU A 1 831 ? -33.169 -31.722 15.762 1.00 86.19 831 LEU A O 1
ATOM 6439 N N . THR A 1 832 ? -31.825 -32.637 17.303 1.00 83.12 832 THR A N 1
ATOM 6440 C CA . THR A 1 832 ? -31.506 -31.366 17.979 1.00 83.12 832 THR A CA 1
ATOM 6441 C C . THR A 1 832 ? -30.361 -30.626 17.292 1.00 83.12 832 THR A C 1
ATOM 6443 O O . THR A 1 832 ? -30.404 -29.404 17.184 1.00 83.12 832 THR A O 1
ATOM 6446 N N . THR A 1 833 ? -29.370 -31.351 16.772 1.00 86.00 833 THR A N 1
ATOM 6447 C CA . THR A 1 833 ? -28.154 -30.758 16.189 1.00 86.00 833 THR A CA 1
ATOM 6448 C C . THR A 1 833 ? -28.224 -30.505 14.683 1.00 86.00 833 THR A C 1
ATOM 6450 O O . THR A 1 833 ? -27.459 -29.687 14.177 1.00 86.00 833 THR A O 1
ATOM 6453 N N . CYS A 1 834 ? -29.126 -31.153 13.936 1.00 87.69 834 CYS A N 1
ATOM 6454 C CA . CYS A 1 834 ? -29.171 -30.978 12.481 1.00 87.69 834 CYS A CA 1
ATOM 6455 C C . CYS A 1 834 ? -29.671 -29.590 12.050 1.00 87.69 834 CYS A C 1
ATOM 6457 O O . CYS A 1 834 ? -30.522 -28.990 12.713 1.00 87.69 834 CYS A O 1
ATOM 6459 N N . ASP A 1 835 ? -29.243 -29.120 10.872 1.00 84.12 835 ASP A N 1
ATOM 6460 C CA . ASP A 1 835 ? -29.938 -28.033 10.165 1.00 84.12 835 ASP A CA 1
ATOM 6461 C C . ASP A 1 835 ? -31.393 -28.479 9.904 1.00 84.12 835 ASP A C 1
ATOM 6463 O O . ASP A 1 835 ? -31.648 -29.577 9.394 1.00 84.12 835 ASP A O 1
ATOM 6467 N N . CYS A 1 836 ? -32.373 -27.640 10.254 1.00 83.56 836 CYS A N 1
ATOM 6468 C CA . CYS A 1 836 ? -33.792 -27.948 10.044 1.00 83.56 836 CYS A CA 1
ATOM 6469 C C . CYS A 1 836 ? -34.119 -28.254 8.573 1.00 83.56 836 CYS A C 1
ATOM 6471 O O . CYS A 1 836 ? -35.023 -29.034 8.279 1.00 83.56 836 CYS A O 1
ATOM 6473 N N . ARG A 1 837 ? -33.335 -27.720 7.630 1.00 85.12 837 ARG A N 1
ATOM 6474 C CA . ARG A 1 837 ? -33.480 -27.953 6.186 1.00 85.12 837 ARG A CA 1
ATOM 6475 C C . ARG A 1 837 ? -33.087 -29.368 5.754 1.00 85.12 837 ARG A C 1
ATOM 6477 O O . ARG A 1 837 ? -33.475 -29.776 4.662 1.00 85.12 837 ARG A O 1
ATOM 6484 N N . ILE A 1 838 ? -32.333 -30.118 6.568 1.00 88.88 838 ILE A N 1
ATOM 6485 C CA . ILE A 1 838 ? -31.963 -31.518 6.279 1.00 88.88 838 ILE A CA 1
ATOM 6486 C C . ILE A 1 838 ? -32.712 -32.540 7.136 1.00 88.88 838 ILE A C 1
ATOM 6488 O O . ILE A 1 838 ? -32.521 -33.743 6.956 1.00 88.88 838 ILE A O 1
ATOM 6492 N N . LEU A 1 839 ? -33.590 -32.089 8.031 1.00 87.12 839 LEU A N 1
ATOM 6493 C CA . LEU A 1 839 ? -34.272 -32.928 9.015 1.00 87.12 839 LEU A CA 1
ATOM 6494 C C . LEU A 1 839 ? -34.974 -34.150 8.395 1.00 87.12 839 LEU A C 1
ATOM 6496 O O . LEU A 1 839 ? -34.848 -35.265 8.897 1.00 87.12 839 LEU A O 1
ATOM 6500 N N . ASN A 1 840 ? -35.655 -33.981 7.257 1.00 87.12 840 ASN A N 1
ATOM 6501 C CA . ASN A 1 840 ? -36.312 -35.094 6.563 1.00 87.12 840 ASN A CA 1
ATOM 6502 C C . ASN A 1 840 ? -35.323 -36.206 6.150 1.00 87.12 840 ASN A C 1
ATOM 6504 O O . ASN A 1 840 ? -35.651 -37.393 6.223 1.00 87.12 840 ASN A O 1
ATOM 6508 N N . PHE A 1 841 ? -34.099 -35.846 5.747 1.00 91.69 841 PHE A N 1
ATOM 6509 C CA . PHE A 1 841 ? -33.068 -36.829 5.406 1.00 91.69 841 PHE A CA 1
ATOM 6510 C C . PHE A 1 841 ? -32.602 -37.605 6.634 1.00 91.69 841 PHE A C 1
ATOM 6512 O O . PHE A 1 841 ? -32.413 -38.815 6.536 1.00 91.69 841 PHE A O 1
ATOM 6519 N N . VAL A 1 842 ? -32.465 -36.926 7.775 1.00 90.81 842 VAL A N 1
ATOM 6520 C CA . VAL A 1 842 ? -32.089 -37.535 9.058 1.00 90.81 842 VAL A CA 1
ATOM 6521 C C . VAL A 1 842 ? -33.146 -38.547 9.501 1.00 90.81 842 VAL A C 1
ATOM 6523 O O . VAL A 1 842 ? -32.813 -39.703 9.755 1.00 90.81 842 VAL A O 1
ATOM 6526 N N . ILE A 1 843 ? -34.425 -38.154 9.503 1.00 86.19 843 ILE A N 1
ATOM 6527 C CA . ILE A 1 843 ? -35.545 -39.042 9.861 1.00 86.19 843 ILE A CA 1
ATOM 6528 C C . ILE A 1 843 ? -35.590 -40.255 8.926 1.00 86.19 843 ILE A C 1
ATOM 6530 O O . ILE A 1 843 ? -35.672 -41.395 9.382 1.00 86.19 843 ILE A O 1
ATOM 6534 N N . THR A 1 844 ? -35.497 -40.027 7.614 1.00 87.25 844 THR A N 1
ATOM 6535 C CA . THR A 1 844 ? -35.542 -41.105 6.617 1.00 87.25 844 THR A CA 1
ATOM 6536 C C . THR A 1 844 ? -34.378 -42.080 6.794 1.00 87.25 844 THR A C 1
ATOM 6538 O O . THR A 1 844 ? -34.597 -43.289 6.811 1.00 87.25 844 THR A O 1
ATOM 6541 N N . ALA A 1 845 ? -33.152 -41.576 6.967 1.00 89.94 845 ALA A N 1
ATOM 6542 C CA . ALA A 1 845 ? -31.975 -42.408 7.203 1.00 89.94 845 ALA A CA 1
ATOM 6543 C C . ALA A 1 845 ? -32.121 -43.232 8.490 1.00 89.94 845 ALA A C 1
ATOM 6545 O O . ALA A 1 845 ? -31.874 -44.437 8.488 1.00 89.94 845 ALA A O 1
ATOM 6546 N N . PHE A 1 846 ? -32.613 -42.620 9.568 1.00 87.12 846 PHE A N 1
ATOM 6547 C CA . PHE A 1 846 ? -32.838 -43.329 10.822 1.00 87.12 846 PHE A CA 1
ATOM 6548 C C . PHE A 1 846 ? -33.828 -44.493 10.651 1.00 87.12 846 PHE A C 1
ATOM 6550 O O . PHE A 1 846 ? -33.559 -45.610 11.093 1.00 87.12 846 PHE A O 1
ATOM 6557 N N . LEU A 1 847 ? -34.948 -44.265 9.956 1.00 82.94 847 LEU A N 1
ATOM 6558 C CA . LEU A 1 847 ? -35.958 -45.297 9.691 1.00 82.94 847 LEU A CA 1
ATOM 6559 C C . LEU A 1 847 ? -35.439 -46.423 8.782 1.00 82.94 847 LEU A C 1
ATOM 6561 O O . LEU A 1 847 ? -35.760 -47.590 9.011 1.00 82.94 847 LEU A O 1
ATOM 6565 N N . VAL A 1 848 ? -34.634 -46.096 7.765 1.00 83.69 848 VAL A N 1
ATOM 6566 C CA . VAL A 1 848 ? -33.997 -47.090 6.882 1.00 83.69 848 VAL A CA 1
ATOM 6567 C C . VAL A 1 848 ? -33.046 -47.982 7.680 1.00 83.69 848 VAL A C 1
ATOM 6569 O O . VAL A 1 848 ? -33.164 -49.208 7.620 1.00 83.69 848 VAL A O 1
ATOM 6572 N N . SER A 1 849 ? -32.182 -47.379 8.496 1.00 82.88 849 SER A N 1
ATOM 6573 C CA . SER A 1 849 ? -31.258 -48.099 9.377 1.00 82.88 849 SER A CA 1
ATOM 6574 C C . SER A 1 849 ? -31.989 -48.976 10.399 1.00 82.88 849 SER A C 1
ATOM 6576 O O . SER A 1 849 ? -31.571 -50.105 10.657 1.00 82.88 849 SER A O 1
ATOM 6578 N N . ALA A 1 850 ? -33.115 -48.507 10.950 1.00 76.44 850 ALA A N 1
ATOM 6579 C CA . ALA A 1 850 ? -33.941 -49.290 11.870 1.00 76.44 850 ALA A CA 1
ATOM 6580 C C . ALA A 1 850 ? -34.606 -50.497 11.183 1.00 76.44 850 ALA A C 1
ATOM 6582 O O . ALA A 1 850 ? -34.624 -51.595 11.744 1.00 76.44 850 ALA A O 1
ATOM 6583 N N . LYS A 1 851 ? -35.112 -50.326 9.951 1.00 71.94 851 LYS A N 1
ATOM 6584 C CA . LYS A 1 851 ? -35.747 -51.400 9.169 1.00 71.94 851 LYS A CA 1
ATOM 6585 C C . LYS A 1 851 ? -34.779 -52.547 8.862 1.00 71.94 851 LYS A C 1
ATOM 6587 O O . LYS A 1 851 ? -35.194 -53.699 8.908 1.00 71.94 851 LYS A O 1
ATOM 6592 N N . ALA A 1 852 ? -33.510 -52.249 8.576 1.00 61.34 852 ALA A N 1
ATOM 6593 C CA . ALA A 1 852 ? -32.503 -53.261 8.248 1.00 61.34 852 ALA A CA 1
ATOM 6594 C C . ALA A 1 852 ? -32.190 -54.234 9.406 1.00 61.34 852 ALA A C 1
ATOM 6596 O O . ALA A 1 852 ? -31.701 -55.332 9.155 1.00 61.34 852 ALA A O 1
ATOM 6597 N N . LYS A 1 853 ? -32.476 -53.863 10.666 1.00 63.81 853 LYS A N 1
ATOM 6598 C CA . LYS A 1 853 ? -32.112 -54.657 11.856 1.00 63.81 853 LYS A CA 1
ATOM 6599 C C . LYS A 1 853 ? -33.229 -55.547 12.426 1.00 63.81 853 LYS A C 1
ATOM 6601 O O . LYS A 1 853 ? -32.960 -56.283 13.369 1.00 63.81 853 LYS A O 1
ATOM 6606 N N . SER A 1 854 ? -34.465 -55.496 11.917 1.00 60.47 854 SER A N 1
ATOM 6607 C CA . SER A 1 854 ? -35.613 -56.179 12.548 1.00 60.47 854 SER A CA 1
ATOM 6608 C C . SER A 1 854 ? -36.260 -57.250 11.659 1.00 60.47 854 SER A C 1
ATOM 6610 O O . SER A 1 854 ? -36.460 -57.041 10.464 1.00 60.47 854 SER A O 1
ATOM 6612 N N . LEU A 1 855 ? -36.610 -58.396 12.261 1.00 61.34 855 LEU A N 1
ATOM 6613 C CA . LEU A 1 855 ? -37.200 -59.570 11.597 1.00 61.34 855 LEU A CA 1
ATOM 6614 C C . LEU A 1 855 ? -38.746 -59.571 11.587 1.00 61.34 855 LEU A C 1
ATOM 6616 O O . LEU A 1 855 ? -39.344 -60.315 10.813 1.00 61.34 855 LEU A O 1
ATOM 6620 N N . GLU A 1 856 ? -39.416 -58.740 12.398 1.00 68.25 856 GLU A N 1
ATOM 6621 C CA . GLU A 1 856 ? -40.880 -58.778 12.576 1.00 68.25 856 GLU A CA 1
ATOM 6622 C C . GLU A 1 856 ? -41.591 -57.554 11.973 1.00 68.25 856 GLU A C 1
ATOM 6624 O O . GLU A 1 856 ? -41.602 -56.462 12.545 1.00 68.25 856 GLU A O 1
ATOM 6629 N N . SER A 1 857 ? -42.255 -57.739 10.827 1.00 66.56 857 SER A N 1
ATOM 6630 C CA . SER A 1 857 ? -42.875 -56.653 10.045 1.00 66.56 857 SER A CA 1
ATOM 6631 C C . SER A 1 857 ? -43.898 -55.805 10.815 1.00 66.56 857 SER A C 1
ATOM 6633 O O . SER A 1 857 ? -43.944 -54.590 10.626 1.00 66.56 857 SER A O 1
ATOM 6635 N N . GLN A 1 858 ? -44.700 -56.403 11.702 1.00 67.56 858 GLN A N 1
ATOM 6636 C CA . GLN A 1 858 ? -45.748 -55.691 12.448 1.00 67.56 858 GLN A CA 1
ATOM 6637 C C . GLN A 1 858 ? -45.186 -54.834 13.594 1.00 67.56 858 GLN A C 1
ATOM 6639 O O . GLN A 1 858 ? -45.604 -53.685 13.767 1.00 67.56 858 GLN A O 1
ATOM 6644 N N . LEU A 1 859 ? -44.203 -55.353 14.340 1.00 66.19 859 LEU A N 1
ATOM 6645 C CA . LEU A 1 859 ? -43.542 -54.619 15.422 1.00 66.19 859 LEU A CA 1
ATOM 6646 C C . LEU A 1 859 ? -42.751 -53.417 14.873 1.00 66.19 859 LEU A C 1
ATOM 6648 O O . LEU A 1 859 ? -42.712 -52.353 15.498 1.00 66.19 859 LEU A O 1
ATOM 6652 N N . ILE A 1 860 ? -42.186 -53.559 13.666 1.00 67.06 860 ILE A N 1
ATOM 6653 C CA . ILE A 1 860 ? -41.490 -52.487 12.939 1.00 67.06 860 ILE A CA 1
ATOM 6654 C C . ILE A 1 860 ? -42.423 -51.309 12.659 1.00 67.06 860 ILE A C 1
ATOM 6656 O O . ILE A 1 860 ? -42.040 -50.171 12.909 1.00 67.06 860 ILE A O 1
ATOM 6660 N N . VAL A 1 861 ? -43.646 -51.549 12.174 1.00 72.00 861 VAL A N 1
ATOM 6661 C CA . VAL A 1 861 ? -44.577 -50.458 11.832 1.00 72.00 861 VAL A CA 1
ATOM 6662 C C . VAL A 1 861 ? -44.936 -49.633 13.068 1.00 72.00 861 VAL A C 1
ATOM 6664 O O . VAL A 1 861 ? -44.835 -48.410 13.028 1.00 72.00 861 VAL A O 1
ATOM 6667 N N . LEU A 1 862 ? -45.296 -50.279 14.183 1.00 72.31 862 LEU A N 1
ATOM 6668 C CA . LEU A 1 862 ? -45.630 -49.573 15.428 1.00 72.31 862 LEU A CA 1
ATOM 6669 C C . LEU A 1 862 ? -44.433 -48.811 16.004 1.00 72.31 862 LEU A C 1
ATOM 6671 O O . LEU A 1 862 ? -44.584 -47.675 16.455 1.00 72.31 862 LEU A O 1
ATOM 6675 N N . THR A 1 863 ? -43.245 -49.417 15.974 1.00 70.62 863 THR A N 1
ATOM 6676 C CA . THR A 1 863 ? -42.012 -48.764 16.432 1.00 70.62 863 THR A CA 1
ATOM 6677 C C . THR A 1 863 ? -41.694 -47.551 15.562 1.00 70.62 863 THR A C 1
ATOM 6679 O O . THR A 1 863 ? -41.476 -46.470 16.100 1.00 70.62 863 THR A O 1
ATOM 6682 N N . ASN A 1 864 ? -41.778 -47.685 14.236 1.00 70.81 864 ASN A N 1
ATOM 6683 C CA . ASN A 1 864 ? -41.573 -46.591 13.290 1.00 70.81 864 ASN A CA 1
ATOM 6684 C C . ASN A 1 864 ? -42.592 -45.462 13.482 1.00 70.81 864 ASN A C 1
ATOM 6686 O O . ASN A 1 864 ? -42.201 -44.301 13.479 1.00 70.81 864 ASN A O 1
ATOM 6690 N N . LEU A 1 865 ? -43.876 -45.771 13.705 1.00 75.69 865 LEU A N 1
ATOM 6691 C CA . LEU A 1 865 ? -44.902 -44.757 13.979 1.00 75.69 865 LEU A CA 1
ATOM 6692 C C . LEU A 1 865 ? -44.611 -43.982 15.270 1.00 75.69 865 LEU A C 1
ATOM 6694 O O . LEU A 1 865 ? -44.660 -42.755 15.269 1.00 75.69 865 LEU A O 1
ATOM 6698 N N . ARG A 1 866 ? -44.247 -44.674 16.360 1.00 77.44 866 ARG A N 1
ATOM 6699 C CA . ARG A 1 866 ? -43.836 -44.020 17.618 1.00 77.44 866 ARG A CA 1
ATOM 6700 C C . ARG A 1 866 ? -42.614 -43.129 17.417 1.00 77.44 866 ARG A C 1
ATOM 6702 O O . ARG A 1 866 ? -42.540 -42.046 17.991 1.00 77.44 866 ARG A O 1
ATOM 6709 N N . LEU A 1 867 ? -41.673 -43.586 16.598 1.00 71.56 867 LEU A N 1
ATOM 6710 C CA . LEU A 1 867 ? -40.440 -42.873 16.299 1.00 71.56 867 LEU A CA 1
ATOM 6711 C C . LEU A 1 867 ? -40.700 -41.610 15.473 1.00 71.56 867 LEU A C 1
ATOM 6713 O O . LEU A 1 867 ? -40.186 -40.548 15.811 1.00 71.56 867 LEU A O 1
ATOM 6717 N N . VAL A 1 868 ? -41.570 -41.701 14.462 1.00 75.62 868 VAL A N 1
ATOM 6718 C CA . VAL A 1 868 ? -42.055 -40.550 13.687 1.00 75.62 868 VAL A CA 1
ATOM 6719 C C . VAL A 1 868 ? -42.788 -39.559 14.594 1.00 75.62 868 VAL A C 1
ATOM 6721 O O . VAL A 1 868 ? -42.492 -38.371 14.533 1.00 75.62 868 VAL A O 1
ATOM 6724 N N . CYS A 1 869 ? -43.675 -40.013 15.488 1.00 80.56 869 CYS A N 1
ATOM 6725 C CA . CYS A 1 869 ? -44.329 -39.127 16.459 1.00 80.56 869 CYS A CA 1
ATOM 6726 C C . CYS A 1 869 ? -43.321 -38.400 17.362 1.00 80.56 869 CYS A C 1
ATOM 6728 O O . CYS A 1 869 ? -43.444 -37.194 17.557 1.00 80.56 869 CYS A O 1
ATOM 6730 N N . ARG A 1 870 ? -42.305 -39.098 17.891 1.00 79.69 870 ARG A N 1
ATOM 6731 C CA . ARG A 1 870 ? -41.260 -38.466 18.716 1.00 79.69 870 ARG A CA 1
ATOM 6732 C C . ARG A 1 870 ? -40.442 -37.455 17.913 1.00 79.69 870 ARG A C 1
ATOM 6734 O O . ARG A 1 870 ? -40.172 -36.372 18.417 1.00 79.69 870 ARG A O 1
ATOM 6741 N N . ALA A 1 871 ? -40.104 -37.778 16.666 1.00 77.00 871 ALA A N 1
ATOM 6742 C CA . ALA A 1 871 ? -39.394 -36.866 15.777 1.00 77.00 871 ALA A CA 1
ATOM 6743 C C . ALA A 1 871 ? -40.206 -35.594 15.483 1.00 77.00 871 ALA A C 1
ATOM 6745 O O . ALA A 1 871 ? -39.660 -34.497 15.542 1.00 77.00 871 ALA A O 1
ATOM 6746 N N . LEU A 1 872 ? -41.513 -35.725 15.231 1.00 80.56 872 LEU A N 1
ATOM 6747 C CA . LEU A 1 872 ? -42.411 -34.584 15.026 1.00 80.56 872 LEU A CA 1
ATOM 6748 C C . LEU A 1 872 ? -42.559 -33.725 16.293 1.00 80.56 872 LEU A C 1
ATOM 6750 O O . LEU A 1 872 ? -42.545 -32.502 16.196 1.00 80.56 872 LEU A O 1
ATOM 6754 N N . ASN A 1 873 ? -42.625 -34.344 17.476 1.00 82.75 873 ASN A N 1
ATOM 6755 C CA . ASN A 1 873 ? -42.670 -33.619 18.752 1.00 82.75 873 ASN A CA 1
ATOM 6756 C C . ASN A 1 873 ? -41.387 -32.824 19.042 1.00 82.75 873 ASN A C 1
ATOM 6758 O O . ASN A 1 873 ? -41.456 -31.806 19.719 1.00 82.75 873 ASN A O 1
ATOM 6762 N N . LEU A 1 874 ? -40.230 -33.277 18.551 1.00 80.00 874 LEU A N 1
ATOM 6763 C CA . LEU A 1 874 ? -38.969 -32.530 18.640 1.00 80.00 874 LEU A CA 1
ATOM 6764 C C . LEU A 1 874 ? -38.869 -31.440 17.570 1.00 80.00 874 LEU A C 1
ATOM 6766 O O . LEU A 1 874 ? -38.233 -30.415 17.790 1.00 80.00 874 LEU A O 1
ATOM 6770 N N . LEU A 1 875 ? -39.491 -31.659 16.411 1.00 78.44 875 LEU A N 1
ATOM 6771 C CA . LEU A 1 875 ? -39.473 -30.712 15.304 1.00 78.44 875 LEU A CA 1
ATOM 6772 C C . LEU A 1 875 ? -40.301 -29.458 15.593 1.00 78.44 875 LEU A C 1
ATOM 6774 O O . LEU A 1 875 ? -39.839 -28.364 15.291 1.00 78.44 875 LEU A O 1
ATOM 6778 N N . LEU A 1 876 ? -41.510 -29.611 16.141 1.00 82.00 876 LEU A N 1
ATOM 6779 C CA . LEU A 1 876 ? -42.429 -28.486 16.352 1.00 82.00 876 LEU A CA 1
ATOM 6780 C C . LEU A 1 876 ? -41.788 -27.338 17.163 1.00 82.00 876 LEU A C 1
ATOM 6782 O O . LEU A 1 876 ? -41.758 -26.228 16.639 1.00 82.00 876 LEU A O 1
ATOM 6786 N N . PRO A 1 877 ? -41.160 -27.583 18.334 1.00 81.88 877 PRO A N 1
ATOM 6787 C CA . PRO A 1 877 ? -40.469 -26.531 19.080 1.00 81.88 877 PRO A CA 1
ATOM 6788 C C . PRO A 1 877 ? -39.329 -25.872 18.297 1.00 81.88 877 PRO A C 1
ATOM 6790 O O . PRO A 1 877 ? -39.146 -24.666 18.382 1.00 81.88 877 PRO A O 1
ATOM 6793 N N . ARG A 1 878 ? -38.570 -26.643 17.505 1.00 80.62 878 ARG A N 1
ATOM 6794 C CA . ARG A 1 878 ? -37.465 -26.091 16.704 1.00 80.62 878 ARG A CA 1
ATOM 6795 C C . ARG A 1 878 ? -37.953 -25.189 15.577 1.00 80.62 878 ARG A C 1
ATOM 6797 O O . ARG A 1 878 ? -37.262 -24.241 15.229 1.00 80.62 878 ARG A O 1
ATOM 6804 N N . ILE A 1 879 ? -39.103 -25.503 14.979 1.00 78.56 879 ILE A N 1
ATOM 6805 C CA . ILE A 1 879 ? -39.732 -24.616 13.997 1.00 78.56 879 ILE A CA 1
ATOM 6806 C C . ILE A 1 879 ? -40.158 -23.324 14.698 1.00 78.56 879 ILE A C 1
ATOM 6808 O O . ILE A 1 879 ? -39.790 -22.257 14.225 1.00 78.56 879 ILE A O 1
ATOM 6812 N N . ASP A 1 880 ? -40.816 -23.417 15.858 1.00 79.81 880 ASP A N 1
ATOM 6813 C CA . ASP A 1 880 ? -41.230 -22.241 16.637 1.00 79.81 880 ASP A CA 1
ATOM 6814 C C . ASP A 1 880 ? -40.037 -21.353 17.058 1.00 79.81 880 ASP A C 1
ATOM 6816 O O . ASP A 1 880 ? -40.145 -20.129 17.056 1.00 79.81 880 ASP A O 1
ATOM 6820 N N . GLU A 1 881 ? -38.881 -21.944 17.384 1.00 76.81 881 GLU A N 1
ATOM 6821 C CA . GLU A 1 881 ? -37.636 -21.219 17.695 1.00 76.81 881 GLU A CA 1
ATOM 6822 C C . GLU A 1 881 ? -37.042 -20.470 16.491 1.00 76.81 881 GLU A C 1
ATOM 6824 O O . GLU A 1 881 ? -36.366 -19.454 16.667 1.00 76.81 881 GLU A O 1
ATOM 6829 N N . ILE A 1 882 ? -37.259 -20.970 15.271 1.00 69.31 882 ILE A N 1
ATOM 6830 C CA . ILE A 1 882 ? -36.754 -20.356 14.033 1.00 69.31 882 ILE A CA 1
ATOM 6831 C C . ILE A 1 882 ? -37.654 -19.196 13.574 1.00 69.31 882 ILE A C 1
ATOM 6833 O O . ILE A 1 882 ? -37.168 -18.306 12.868 1.00 69.31 882 ILE A O 1
ATOM 6837 N N . GLY A 1 883 ? -38.919 -19.179 14.009 1.00 63.56 883 GLY A N 1
ATOM 6838 C CA . GLY A 1 883 ? -39.958 -18.243 13.566 1.00 63.56 883 GLY A CA 1
ATOM 6839 C C . GLY A 1 883 ? -40.617 -18.696 12.273 1.00 63.56 883 GLY A C 1
ATOM 6840 O O . GLY A 1 883 ? -40.877 -17.814 11.422 1.00 63.56 883 GLY A O 1
#

Secondary structure (DSSP, 8-state):
-TTTSTTS--SS------TT-TTHHHHHHHHHTTS-------GGGT---------SS-HHHHHHHHHHHHHHHHHHHHHHHHHHHHHHHHHHHTTSS-------TT-THHHHHHHHHHHHHHHHGGG--HHHHHHHHHHHHHHHHHHHHHHHHHHHHSSS---S--HHHHHHHHHHHHHHHHHHHHHHT-TTGGGS-HHHHHHHHHHHHHHHH---TTS-HHHHHHTSPPHHHHHHHHHHHHTTHHHHHHHH-HHHHHHHHHHHHHH--HHHHHHH-TTTTHHHHHHHHHHHHHHHHHHHHHHHH--HHHHHHHHH---S-------TT-----TTSPPHHHHHHHHHHTTTS-HHHHHHHHHHHHHTTS-GGG--HHHHHHHHHHHHHHHTS-SHHHHHHHHHHHHHSPP-TT-HHHHHHHHTT-SS-HHHHHHHHHT--GGG--HHHHHHHHHHHTTTS-HHHHHHHHHHHHHHHHHSS----S--PEEP-HHHHHHHHHHHHHHHHPPSSHHHHHHHHHHHHHHHHEESSSPPPPSSHHHHHHHHHHHHHHHHTT-----HHHHHHHHHHHTSTT-SS-HHHHHHHHHHHGGG---HHHHHHHHHHHHHHH-SSSHHHHHHIIIIIHHHHHHTT---HHHHHHHHH-S---TTTTT-S--TTS-TTSS-HHHHHHHHHHHHHHHSSGGGT-HHHHHHHHHHHHHHHHHHHHHHHHHHHHHHHHHHHHTTS--------S----PPPPPPHHHHHHHHHHHHHHTPPPPGGGHHHHHHHHHHHHHHTSPSTT-TTPPP-PPPHHHHHHHHHTT---SS---HHHHHHHHHHS-GGGHHHHHHHHHHHHHHT-S-HHHHHHHHHHHHHHHHHHHHHHHHHH-

Sequence (883 aa):
MMRRTFICISVNKIPFVLCGSRYAPILNQMGAQGRDIKREFLQASLSSPIVGVEEDSLALSNVGLRKRQKKKAFDALVHWCATHQQSAAKAFLLEDASDKTVPSVCSSPSLESNKAALQWLQESSDSLTCGQSLLVCSFVSEVLLCRLDAAAAVGRRGEGTVTETNPLIQEQVRAFTNRIVTLLRRAIESDKLEMQPLAILMGCAYGLHRLSCVESPFLGEAEKVLLKIPPALMFAILRQLRGDELRKLFQLDEQVAVNVCLTFLLLANEERRQAFLSGGDTVIVNAVLRRLLRSIVPLLKQLDGTDEESLLGLANDVSSKGSSSLPSDLQGEVAYSPSMEECAVIMQNIAFSSMTSRLEMLSYLLRIRRKPAHYTRQELQMLPVLLQTASNIRTAEARSLCTKIIAEVPIPADDPVLVAHLLSFASSNRVRYLNCLETVATENLSEEDALHIIFWAGAHLRLETLQRLTAFILGKETGAKSSSTSSSKLVLNGAIECIVRAFLTRLMDSTPGAERDVIQNYLTELVDRVDWAGSTLPTSVKLALERLTLLKELSNCGFSIHAPEVVMALGEKALDLESGCSMASTLKCVTEALPLLPDVERRRKLVECMISYSGTRSTSSIIRFVAFLAPLSVEHGLSNSELVQLLLKLQTLNPLKLRQNFIEGLPRGGDDAFTLFVLNAMNYLLASGEWRTSTDRIRETVTPWIHEYLNHVMNLSRRQKMKSELIHVECKEENSALHEGDLEATIPDGPTPERLEEVFSCLLRAGVKLPDFFAPELTARVRTTEGEGTPPSGETGRKPHFPPPGHFVFCTKLDIAMESPLSVELLEYLLTTCDCRILNFVITAFLVSAKAKSLESQLIVLTNLRLVCRALNLLLPRIDEIG

Organism: Trypanosoma cruzi (strain CL Brener) (NCBI:txid353153)

pLDDT: mean 74.69, std 20.49, range [22.5, 94.94]

Foldseek 3Di:
DVVPCVPPPPDQDPDLDFACLLAPLVVSVVVCVVDPDPPDLPLVLLPPPCDDDDDDDCPVVVVVVVVVSVVSLVVSLSNLLNVLSVVLVVLVVCVPPPDPDDPPPPPPSNLVSLVSNLVSLVVCLVVADLLRLLQSLLSLLSSLVSLQSVVVSVCVPDPDDPPDPPVSNLVSNVSSLVSSLSSVVNNLPDPCNLVHQLRSLLNSQSSLVCLLPDDGPSQDPVSSVSSHDDVSSVVSNVVCLVDCRLVVCCVVPVLSSLSSLLSVLLVQAPVCCVVPPPDPRLVSNQVSLVVNLVSCVVVLVVVVPDDPVVVVVVVPPPDDDDDDPDPPPCPDQPSSADDLVSLLSSLNSCVVPDLVSSLSSLLCNQPVNDQLLPQDPVSLVSVLSSLVSLVVRPDPSSLVSLQRNLVNHDQPLLQLLSLLSSLLSHPPPSVVSQVSLQPDDLVSDDLVSLLSSLQRCLLPHPPVSLVVSVCSNVVVVVVPDDDDDDLQQDADDPSLLSSLVSLLSNLVPDDDDPVNVVSVVVSLVSLVSYDPQNYDQDPALQVLLSVLLSVLSCVVVVHDDQHQVSLLSSLLSNLDPRDPDDLLVSLVSNVSSLVSHPDLVSSLVSLVSNLVSLPLPDPSSLLSCLQRNLVVCLVSLHADVSSLVVLLPDQEQDCVVVVNPDDPNDDPADFDSLLSSLLSSLSSNLSNCVCVVPLVSLLVRSQSHLVVLLVVLVVLVVVVVVVVVVVVVVVVPPDDDDDPDDDPPPSHDHGDLVSVLSSLLSCLLSVHADDLVSLVVLLVVLCVQQVVQDDDPDDPDGDGRARAQSSLLNCLVNVNDHPDDLDPVNLLRNLVRHDLSNLVSSLVSSLSVQVVPDDDPVVSVVVNVVSVVVSVVSSVVVVVVVD